Protein AF-A0A5E8CAJ6-F1 (afdb_monomer)

Structure (mmCIF, N/CA/C/O backbone):
data_AF-A0A5E8CAJ6-F1
#
_entry.id   AF-A0A5E8CAJ6-F1
#
loop_
_atom_site.group_PDB
_atom_site.id
_atom_site.type_symbol
_atom_site.label_atom_id
_atom_site.label_alt_id
_atom_site.label_comp_id
_atom_site.label_asym_id
_atom_site.label_entity_id
_atom_site.label_seq_id
_atom_site.pdbx_PDB_ins_code
_atom_site.Cartn_x
_atom_site.Cartn_y
_atom_site.Cartn_z
_atom_site.occupancy
_atom_site.B_iso_or_equiv
_atom_site.auth_seq_id
_atom_site.auth_comp_id
_atom_site.auth_asym_id
_atom_site.auth_atom_id
_atom_site.pdbx_PDB_model_num
ATOM 1 N N . MET A 1 1 ? -33.900 5.885 79.265 1.00 35.28 1 MET A N 1
ATOM 2 C CA . MET A 1 1 ? -34.063 4.418 79.200 1.00 35.28 1 MET A CA 1
ATOM 3 C C . MET A 1 1 ? -32.883 3.854 78.427 1.00 35.28 1 MET A C 1
ATOM 5 O O . MET A 1 1 ? -32.604 4.363 77.352 1.00 35.28 1 MET A O 1
ATOM 9 N N . ALA A 1 2 ? -32.140 2.894 78.982 1.00 34.06 2 ALA A N 1
ATOM 10 C CA . ALA A 1 2 ? -31.068 2.223 78.250 1.00 34.06 2 ALA A CA 1
ATOM 11 C C . ALA A 1 2 ? -31.703 1.220 77.278 1.00 34.06 2 ALA A C 1
ATOM 13 O O . ALA A 1 2 ? -32.216 0.187 77.702 1.00 34.06 2 ALA A O 1
ATOM 14 N N . THR A 1 3 ? -31.732 1.546 75.990 1.00 50.62 3 THR A N 1
ATOM 15 C CA . THR A 1 3 ? -32.188 0.638 74.935 1.00 50.62 3 THR A CA 1
ATOM 16 C C . THR A 1 3 ? -31.172 -0.492 74.788 1.00 50.62 3 THR A C 1
ATOM 18 O O . THR A 1 3 ? -30.088 -0.312 74.234 1.00 50.62 3 THR A O 1
ATOM 21 N N . VAL A 1 4 ? -31.499 -1.672 75.316 1.00 55.75 4 VAL A N 1
ATOM 22 C CA . VAL A 1 4 ? -30.733 -2.899 75.069 1.00 55.75 4 VAL A CA 1
ATOM 23 C C . VAL A 1 4 ? -31.050 -3.343 73.643 1.00 55.75 4 VAL A C 1
ATOM 25 O O . VAL A 1 4 ? -32.037 -4.033 73.410 1.00 55.75 4 VAL A O 1
ATOM 28 N N . GLN A 1 5 ? -30.250 -2.906 72.668 1.00 63.72 5 GLN A N 1
ATOM 29 C CA . GLN A 1 5 ? -30.365 -3.430 71.308 1.00 63.72 5 GLN A CA 1
ATOM 30 C C . GLN A 1 5 ? -29.975 -4.910 71.268 1.00 63.72 5 GLN A C 1
ATOM 32 O O . GLN A 1 5 ? -29.014 -5.337 71.911 1.00 63.72 5 GLN A O 1
ATOM 37 N N . THR A 1 6 ? -30.696 -5.691 70.465 1.00 79.56 6 THR A N 1
ATOM 38 C CA . THR A 1 6 ? -30.292 -7.061 70.140 1.00 79.56 6 THR A CA 1
ATOM 39 C C . THR A 1 6 ? -28.966 -7.044 69.366 1.00 79.56 6 THR A C 1
ATOM 41 O O . THR A 1 6 ? -28.675 -6.066 68.669 1.00 79.56 6 THR A O 1
ATOM 44 N N . PRO A 1 7 ? -28.155 -8.121 69.407 1.00 77.81 7 PRO A N 1
ATOM 45 C CA . PRO A 1 7 ? -26.936 -8.213 68.601 1.00 77.81 7 PRO A CA 1
ATOM 46 C C . PRO A 1 7 ? -27.180 -7.930 67.109 1.00 77.81 7 PRO A C 1
ATOM 48 O O . PRO A 1 7 ? -26.341 -7.312 66.455 1.00 77.81 7 PRO A O 1
ATOM 51 N N . GLN A 1 8 ? -28.338 -8.341 66.582 1.00 80.88 8 GLN A N 1
ATOM 52 C CA . GLN A 1 8 ? -28.783 -8.077 65.209 1.00 80.88 8 GLN A CA 1
ATOM 53 C C . GLN A 1 8 ? -29.095 -6.588 64.989 1.00 80.88 8 GLN A C 1
ATOM 55 O O . GLN A 1 8 ? -28.569 -5.995 64.049 1.00 80.88 8 GLN A O 1
ATOM 60 N N . GLY A 1 9 ? -29.850 -5.953 65.893 1.00 79.56 9 GLY A N 1
ATOM 61 C CA . GLY A 1 9 ? -30.148 -4.518 65.832 1.00 79.56 9 GLY A CA 1
ATOM 62 C C . GLY A 1 9 ? -28.896 -3.643 65.939 1.00 79.56 9 GLY A C 1
ATOM 63 O O . GLY A 1 9 ? -28.757 -2.668 65.203 1.00 79.56 9 GLY A O 1
ATOM 64 N N . THR A 1 10 ? -27.917 -4.044 66.759 1.00 80.56 10 THR A N 1
ATOM 65 C CA . THR A 1 10 ? -26.602 -3.382 66.822 1.00 80.56 10 THR A CA 1
ATOM 66 C C . THR A 1 10 ? -25.811 -3.548 65.527 1.00 80.56 10 THR A C 1
ATOM 68 O O . THR A 1 10 ? -25.068 -2.643 65.140 1.00 80.56 10 THR A O 1
ATOM 71 N N . ALA A 1 11 ? -25.950 -4.687 64.841 1.00 82.44 11 ALA A N 1
ATOM 72 C CA . ALA A 1 11 ? -25.318 -4.892 63.544 1.00 82.44 11 ALA A CA 1
ATOM 73 C C . ALA A 1 11 ? -25.946 -3.995 62.462 1.00 82.44 11 ALA A C 1
ATOM 75 O O . ALA A 1 11 ? -25.207 -3.353 61.717 1.00 82.44 11 ALA A O 1
ATOM 76 N N . LEU A 1 12 ? -27.280 -3.874 62.443 1.00 84.31 12 LEU A N 1
ATOM 77 C CA . LEU A 1 12 ? -28.020 -2.969 61.554 1.00 84.31 12 LEU A CA 1
ATOM 78 C C . LEU A 1 12 ? -27.666 -1.494 61.804 1.00 84.31 12 LEU A C 1
ATOM 80 O O . LEU A 1 12 ? -27.324 -0.782 60.859 1.00 84.31 12 LEU A O 1
ATOM 84 N N . ALA A 1 13 ? -27.654 -1.055 63.070 1.00 83.00 13 ALA A N 1
ATOM 85 C CA . ALA A 1 13 ? -27.275 0.307 63.464 1.00 83.00 13 ALA A CA 1
ATOM 86 C C . ALA A 1 13 ? -25.890 0.698 62.930 1.00 83.00 13 ALA A C 1
ATOM 88 O O . ALA A 1 13 ? -25.701 1.779 62.368 1.00 83.00 13 ALA A O 1
ATOM 89 N N . LYS A 1 14 ? -24.916 -0.210 63.083 1.00 83.56 14 LYS A N 1
ATOM 90 C CA . LYS A 1 14 ? -23.533 -0.006 62.635 1.00 83.56 14 LYS A CA 1
ATOM 91 C C . LYS A 1 14 ? -23.404 -0.025 61.114 1.00 83.56 14 LYS A C 1
ATOM 93 O O . LYS A 1 14 ? -22.721 0.840 60.571 1.00 83.56 14 LYS A O 1
ATOM 98 N N . ALA A 1 15 ? -24.063 -0.962 60.430 1.00 84.12 15 ALA A N 1
ATOM 99 C CA . ALA A 1 15 ? -24.006 -1.063 58.973 1.00 84.12 15 ALA A CA 1
ATOM 100 C C . ALA A 1 15 ? -24.609 0.178 58.288 1.00 84.12 15 ALA A C 1
ATOM 102 O O . ALA A 1 15 ? -23.991 0.748 57.392 1.00 84.12 15 ALA A O 1
ATOM 103 N N . LEU A 1 16 ? -25.766 0.649 58.764 1.00 83.94 16 LEU A N 1
ATOM 104 C CA . LEU A 1 16 ? -26.478 1.813 58.217 1.00 83.94 16 LEU A CA 1
ATOM 105 C C . LEU A 1 16 ? -25.966 3.165 58.745 1.00 83.94 16 LEU A C 1
ATOM 107 O O . LEU A 1 16 ? -26.311 4.220 58.197 1.00 83.94 16 LEU A O 1
ATOM 111 N N . ASN A 1 17 ? -25.137 3.140 59.794 1.00 82.94 17 ASN A N 1
ATOM 112 C CA . ASN A 1 17 ? -24.676 4.302 60.555 1.00 82.94 17 ASN A CA 1
ATOM 113 C C . ASN A 1 17 ? -25.843 5.163 61.081 1.00 82.94 17 ASN A C 1
ATOM 115 O O . ASN A 1 17 ? -25.887 6.375 60.840 1.00 82.94 17 ASN A O 1
ATOM 119 N N . VAL A 1 18 ? -26.790 4.520 61.771 1.00 83.00 18 VAL A N 1
ATOM 120 C CA . VAL A 1 18 ? -28.023 5.119 62.319 1.00 83.00 18 VAL A CA 1
ATOM 121 C C . VAL A 1 18 ? -28.176 4.839 63.819 1.00 83.00 18 VAL A C 1
ATOM 123 O O . VAL A 1 18 ? -27.601 3.888 64.346 1.00 83.00 18 VAL A O 1
ATOM 126 N N . SER A 1 19 ? -28.952 5.673 64.510 1.00 81.69 19 SER A N 1
ATOM 127 C CA . SER A 1 19 ? -29.270 5.585 65.938 1.00 81.69 19 SER A CA 1
ATOM 128 C C . SER A 1 19 ? -30.756 5.871 66.173 1.00 81.69 19 SER A C 1
ATOM 130 O O . SER A 1 19 ? -31.334 6.720 65.500 1.00 81.69 19 SER A O 1
ATOM 132 N N . LEU A 1 20 ? -31.360 5.204 67.160 1.00 77.12 20 LEU A N 1
ATOM 133 C CA . LEU A 1 20 ? -32.717 5.488 67.662 1.00 77.12 20 LEU A CA 1
ATOM 134 C C . LEU A 1 20 ? -32.704 6.335 68.945 1.00 77.12 20 LEU A C 1
ATOM 136 O O . LEU A 1 20 ? -33.737 6.522 69.573 1.00 77.12 20 LEU A O 1
ATOM 140 N N . VAL A 1 21 ? -31.534 6.835 69.354 1.00 73.94 21 VAL A N 1
ATOM 141 C CA . VAL A 1 21 ? -31.373 7.712 70.522 1.00 73.94 21 VAL A CA 1
ATOM 142 C C . VAL A 1 21 ? -30.565 8.949 70.113 1.00 73.94 21 VAL A C 1
ATOM 144 O O . VAL A 1 21 ? -29.556 8.796 69.407 1.00 73.94 21 VAL A O 1
ATOM 147 N N . PRO A 1 22 ? -30.959 10.164 70.542 1.00 66.12 22 PRO A N 1
ATOM 148 C CA . PRO A 1 22 ? -30.186 11.370 70.281 1.00 66.12 22 PRO A CA 1
ATOM 149 C C . PRO A 1 22 ? -28.848 11.307 71.029 1.00 66.12 22 PRO A C 1
ATOM 151 O O . PRO A 1 22 ? -28.803 11.146 72.247 1.00 66.12 22 PRO A O 1
ATOM 154 N N . LEU A 1 23 ? -27.741 11.418 70.292 1.00 63.00 23 LEU A N 1
ATOM 155 C CA . LEU A 1 23 ? -26.390 11.421 70.858 1.00 63.00 23 LEU A CA 1
ATOM 156 C C . LEU A 1 23 ? -25.958 12.861 71.163 1.00 63.00 23 LEU A C 1
ATOM 158 O O . LEU A 1 23 ? -25.875 13.692 70.261 1.00 63.00 23 LEU A O 1
ATOM 162 N N . THR A 1 24 ? -25.667 13.156 72.432 1.00 48.19 24 THR A N 1
ATOM 163 C CA . THR A 1 24 ? -25.052 14.420 72.865 1.00 48.19 24 THR A CA 1
ATOM 164 C C . THR A 1 24 ? -23.576 14.452 72.465 1.00 48.19 24 THR A C 1
ATOM 166 O O . THR A 1 24 ? -22.863 13.471 72.653 1.00 48.19 24 THR A O 1
ATOM 169 N N . ALA A 1 25 ? -23.110 15.577 71.918 1.00 43.50 25 ALA A N 1
ATOM 170 C CA . ALA A 1 25 ? -21.808 15.745 71.259 1.00 43.50 25 ALA A CA 1
ATOM 171 C C . ALA A 1 25 ? -20.550 15.630 72.158 1.00 43.50 25 ALA A C 1
ATOM 173 O O . ALA A 1 25 ? -19.454 15.982 71.723 1.00 43.50 25 ALA A O 1
ATOM 174 N N . GLU A 1 26 ? -20.657 15.125 73.384 1.00 37.34 26 GLU A N 1
ATOM 175 C CA . GLU A 1 26 ? -19.525 14.996 74.303 1.00 37.34 26 GLU A CA 1
ATOM 176 C C . GLU A 1 26 ? -19.076 13.537 74.404 1.00 37.34 26 GLU A C 1
ATOM 178 O O . GLU A 1 26 ? -19.639 12.737 75.146 1.00 37.34 26 GLU A O 1
ATOM 183 N N . GLY A 1 27 ? -18.034 13.197 73.639 1.00 38.62 27 GLY A N 1
ATOM 184 C CA . GLY A 1 27 ? -17.259 11.974 73.854 1.00 38.62 27 GLY A CA 1
ATOM 185 C C . GLY A 1 27 ? -17.193 11.008 72.673 1.00 38.62 27 GLY A C 1
ATOM 186 O O . GLY A 1 27 ? -17.551 9.846 72.821 1.00 38.62 27 GLY A O 1
ATOM 187 N N . ASN A 1 28 ? -16.694 11.441 71.509 1.00 33.56 28 ASN A N 1
ATOM 188 C CA . ASN A 1 28 ? -15.971 10.524 70.619 1.00 33.56 28 ASN A CA 1
ATOM 189 C C . ASN A 1 28 ? -15.118 11.282 69.593 1.00 33.56 28 ASN A C 1
ATOM 191 O O . ASN A 1 28 ? -15.599 11.762 68.567 1.00 33.56 28 ASN A O 1
ATOM 195 N N . THR A 1 29 ? -13.821 11.381 69.859 1.00 36.94 29 THR A N 1
ATOM 196 C CA . THR A 1 29 ? -12.823 11.843 68.896 1.00 36.94 29 THR A CA 1
ATOM 197 C C . THR A 1 29 ? -12.478 10.691 67.946 1.00 36.94 29 THR A C 1
ATOM 199 O O . THR A 1 29 ? -11.618 9.871 68.248 1.00 36.94 29 THR A O 1
ATOM 202 N N . GLY A 1 30 ? -13.148 10.617 66.785 1.00 37.41 30 GLY A N 1
ATOM 203 C CA . GLY A 1 30 ? -12.600 9.891 65.626 1.00 37.41 30 GLY A CA 1
ATOM 204 C C . GLY A 1 30 ? -13.545 9.087 64.722 1.00 37.41 30 GLY A C 1
ATOM 205 O O . GLY A 1 30 ? -13.105 8.685 63.649 1.00 37.41 30 GLY A O 1
ATOM 206 N N . SER A 1 31 ? -14.824 8.872 65.057 1.00 39.94 31 SER A N 1
ATOM 207 C CA . SER A 1 31 ? -15.770 8.169 64.163 1.00 39.94 31 SER A CA 1
ATOM 208 C C . SER A 1 31 ? -17.038 8.989 63.925 1.00 39.94 31 SER A C 1
ATOM 210 O O . SER A 1 31 ? -17.614 9.500 64.882 1.00 39.94 31 SER A O 1
ATOM 212 N N . LYS A 1 32 ? -17.470 9.110 62.660 1.00 55.84 32 LYS A N 1
ATOM 213 C CA . LYS A 1 32 ? -18.668 9.860 62.230 1.00 55.84 32 LYS A CA 1
ATOM 214 C C . LYS A 1 32 ? -19.872 9.563 63.134 1.00 55.84 32 LYS A C 1
ATOM 216 O O . LYS A 1 32 ? -20.214 8.402 63.327 1.00 55.84 32 LYS A O 1
ATOM 221 N N . VAL A 1 33 ? -20.520 10.611 63.641 1.00 65.00 33 VAL A N 1
ATOM 222 C CA . VAL A 1 33 ? -21.724 10.507 64.481 1.00 65.00 33 VAL A CA 1
ATOM 223 C C . VAL A 1 33 ? -22.829 9.767 63.700 1.00 65.00 33 VAL A C 1
ATOM 225 O O . VAL A 1 33 ? -23.092 10.134 62.548 1.00 65.00 33 VAL A O 1
ATOM 228 N N . PRO A 1 34 ? -23.442 8.702 64.253 1.00 70.31 34 PRO A N 1
ATOM 229 C CA . PRO A 1 34 ? -24.526 7.987 63.588 1.00 70.31 34 PRO A CA 1
ATOM 230 C C . PRO A 1 34 ? -25.790 8.854 63.523 1.00 70.31 34 PRO A C 1
ATOM 232 O O . PRO A 1 34 ? -26.064 9.652 64.419 1.00 70.31 34 PRO A O 1
ATOM 235 N N . LEU A 1 35 ? -26.547 8.713 62.436 1.00 75.00 35 LEU A N 1
ATOM 236 C CA . LEU A 1 35 ? -27.733 9.524 62.161 1.00 75.00 35 LEU A CA 1
ATOM 237 C C . LEU A 1 35 ? -28.874 9.137 63.105 1.00 75.00 35 LEU A C 1
ATOM 239 O O . LEU A 1 35 ? -29.325 7.996 63.076 1.00 75.00 35 LEU A O 1
ATOM 243 N N . TYR A 1 36 ? -29.362 10.081 63.905 1.00 80.38 36 TYR A N 1
ATOM 244 C CA . TYR A 1 36 ? -30.534 9.857 64.748 1.00 80.38 36 TYR A CA 1
ATOM 245 C C . TYR A 1 36 ? -31.811 9.852 63.899 1.00 80.38 36 TYR A C 1
ATOM 247 O O . TYR A 1 36 ? -32.112 10.884 63.313 1.00 80.38 36 TYR A O 1
ATOM 255 N N . LEU A 1 37 ? -32.542 8.733 63.832 1.00 79.94 37 LEU A N 1
ATOM 256 C CA . LEU A 1 37 ? -33.763 8.580 63.028 1.00 79.94 37 LEU A CA 1
ATOM 257 C C . LEU A 1 37 ? -34.995 9.155 63.750 1.00 79.94 37 LEU A C 1
ATOM 259 O O . LEU A 1 37 ? -35.734 8.411 64.387 1.00 79.94 37 LEU A O 1
ATOM 263 N N . THR A 1 38 ? -35.226 10.469 63.676 1.00 76.31 38 THR A N 1
ATOM 264 C CA . THR A 1 38 ? -36.285 11.153 64.447 1.00 76.31 38 THR A CA 1
ATOM 265 C C . THR A 1 38 ? -37.685 10.712 64.045 1.00 76.31 38 THR A C 1
ATOM 267 O O . THR A 1 38 ? -38.520 10.509 64.916 1.00 76.31 38 THR A O 1
ATOM 270 N N . ALA A 1 39 ? -37.947 10.581 62.741 1.00 76.25 39 ALA A N 1
ATOM 271 C CA . ALA A 1 39 ? -39.273 10.237 62.228 1.00 76.25 39 ALA A CA 1
ATOM 272 C C . ALA A 1 39 ? -39.664 8.805 62.614 1.00 76.25 39 ALA A C 1
ATOM 274 O O . ALA A 1 39 ? -40.740 8.582 63.151 1.00 76.25 39 ALA A O 1
ATOM 275 N N . TYR A 1 40 ? -38.738 7.863 62.432 1.00 81.06 40 TYR A N 1
ATOM 276 C CA . TYR A 1 40 ? -38.956 6.458 62.762 1.00 81.06 40 TYR A CA 1
ATOM 277 C C . TYR A 1 40 ? -38.976 6.201 64.279 1.00 81.06 40 TYR A C 1
ATOM 279 O O . TYR A 1 40 ? -39.774 5.408 64.764 1.00 81.06 40 TYR A O 1
ATOM 287 N N . ALA A 1 41 ? -38.147 6.906 65.062 1.00 77.38 41 ALA A N 1
ATOM 288 C CA . ALA A 1 41 ? -38.223 6.834 66.522 1.00 77.38 41 ALA A CA 1
ATOM 289 C C . ALA A 1 41 ? -39.570 7.361 67.048 1.00 77.38 41 ALA A C 1
ATOM 291 O O . ALA A 1 41 ? -40.160 6.736 67.923 1.00 77.38 41 ALA A O 1
ATOM 292 N N . ALA A 1 42 ? -40.084 8.458 66.476 1.00 76.25 42 ALA A N 1
ATOM 293 C CA . ALA A 1 42 ? -41.397 8.998 66.827 1.00 76.25 42 ALA A CA 1
ATOM 294 C C . ALA A 1 42 ? -42.552 8.064 66.421 1.00 76.25 42 ALA A C 1
ATOM 296 O O . ALA A 1 42 ? -43.536 7.973 67.146 1.00 76.25 42 ALA A O 1
ATOM 297 N N . GLU A 1 43 ? -42.434 7.357 65.295 1.00 79.69 43 GLU A N 1
ATOM 298 C CA . GLU A 1 43 ? -43.407 6.351 64.847 1.00 79.69 43 GLU A CA 1
ATOM 299 C C . GLU A 1 43 ? -43.462 5.153 65.808 1.00 79.69 43 GLU A C 1
ATOM 301 O O . GLU A 1 43 ? -44.537 4.778 66.270 1.00 79.69 43 GLU A O 1
ATOM 306 N N . LEU A 1 44 ? -42.304 4.626 66.221 1.00 79.38 44 LEU A N 1
ATOM 307 C CA . LEU A 1 44 ? -42.230 3.554 67.221 1.00 79.38 44 LEU A CA 1
ATOM 308 C C . LEU A 1 44 ? -42.791 3.980 68.588 1.00 79.38 44 LEU A C 1
ATOM 310 O O . LEU A 1 44 ? -43.460 3.185 69.248 1.00 79.38 44 LEU A O 1
ATOM 314 N N . GLU A 1 45 ? -42.551 5.230 69.000 1.00 78.94 45 GLU A N 1
ATOM 315 C CA . GLU A 1 45 ? -43.120 5.805 70.227 1.00 78.94 45 GLU A CA 1
ATOM 316 C C . GLU A 1 45 ? -44.644 6.006 70.135 1.00 78.94 45 GLU A C 1
ATOM 318 O O . GLU A 1 45 ? -45.337 5.851 71.138 1.00 78.94 45 GLU A O 1
ATOM 323 N N . GLN A 1 46 ? -45.184 6.317 68.950 1.00 77.06 46 GLN A N 1
ATOM 324 C CA . GLN A 1 46 ? -46.631 6.441 68.720 1.00 77.06 46 GLN A CA 1
ATOM 325 C C . GLN A 1 46 ? -47.348 5.085 68.671 1.00 77.06 46 GLN A C 1
ATOM 327 O O . GLN A 1 46 ? -48.500 4.994 69.093 1.00 77.06 46 GLN A O 1
ATOM 332 N N . GLU A 1 47 ? -46.678 4.039 68.186 1.00 80.69 47 GLU A N 1
ATOM 333 C CA . GLU A 1 47 ? -47.218 2.675 68.101 1.00 80.69 47 GLU A CA 1
ATOM 334 C C . GLU A 1 47 ? -46.999 1.833 69.376 1.00 80.69 47 GLU A C 1
ATOM 336 O O . GLU A 1 47 ? -47.345 0.651 69.395 1.00 80.69 47 GLU A O 1
ATOM 341 N N . ASP A 1 48 ? -46.431 2.422 70.436 1.00 74.94 48 ASP A N 1
ATOM 342 C CA . ASP A 1 48 ? -46.064 1.760 71.704 1.00 74.94 48 ASP A CA 1
ATOM 343 C C . ASP A 1 48 ? -45.141 0.532 71.497 1.00 74.94 48 ASP A C 1
ATOM 345 O O . ASP A 1 48 ? -45.164 -0.455 72.241 1.00 74.94 48 ASP A O 1
ATOM 349 N N . LYS A 1 49 ? -44.312 0.579 70.442 1.00 77.38 49 LYS A N 1
ATOM 350 C CA . LYS A 1 49 ? -43.339 -0.460 70.081 1.00 77.38 49 LYS A CA 1
ATOM 351 C C . LYS A 1 49 ? -41.974 -0.181 70.729 1.00 77.38 49 LYS A C 1
ATOM 353 O O . LYS A 1 49 ? -41.581 0.970 70.918 1.00 77.38 49 LYS A O 1
ATOM 358 N N . PRO A 1 50 ? -41.184 -1.221 71.058 1.00 73.44 50 PRO A N 1
ATOM 359 C CA . PRO A 1 50 ? -39.845 -1.025 71.605 1.00 73.44 50 PRO A CA 1
ATOM 360 C C . PRO A 1 50 ? -38.909 -0.369 70.573 1.00 73.44 50 PRO A C 1
ATOM 362 O O . PRO A 1 50 ? -38.890 -0.771 69.414 1.00 73.44 50 PRO A O 1
ATOM 365 N N . LEU A 1 51 ? -38.071 0.580 71.018 1.00 75.62 51 LEU A N 1
ATOM 366 C CA . LEU A 1 51 ? -37.038 1.269 70.218 1.00 75.62 51 LEU A CA 1
ATOM 367 C C . LEU A 1 51 ? -35.882 0.324 69.813 1.00 75.62 51 LEU A C 1
ATOM 369 O O . LEU A 1 51 ? -34.735 0.461 70.252 1.00 75.62 51 LEU A O 1
ATOM 373 N N . LEU A 1 52 ? -36.190 -0.671 68.986 1.00 79.62 52 LEU A N 1
ATOM 374 C CA . LEU A 1 52 ? -35.275 -1.677 68.461 1.00 79.62 52 LEU A CA 1
ATOM 375 C C . LEU A 1 52 ? -35.211 -1.568 66.937 1.00 79.62 52 LEU A C 1
ATOM 377 O O . LEU A 1 52 ? -36.212 -1.329 66.274 1.00 79.62 52 LEU A O 1
ATOM 381 N N . LEU A 1 53 ? -34.019 -1.769 66.374 1.00 79.94 53 LEU A N 1
ATOM 382 C CA . LEU A 1 53 ? -33.871 -1.938 64.930 1.00 79.94 53 LEU A CA 1
ATOM 383 C C . LEU A 1 53 ? -34.086 -3.414 64.597 1.00 79.94 53 LEU A C 1
ATOM 385 O O . LEU A 1 53 ? -33.299 -4.260 65.036 1.00 79.94 53 LEU A O 1
ATOM 389 N N . SER A 1 54 ? -35.133 -3.698 63.829 1.00 82.69 54 SER A N 1
ATOM 390 C CA . SER A 1 54 ? -35.420 -5.014 63.261 1.00 82.69 54 SER A CA 1
ATOM 391 C C . SER A 1 54 ? -35.123 -5.018 61.763 1.00 82.69 54 SER A C 1
ATOM 393 O O . SER A 1 54 ? -35.145 -3.973 61.116 1.00 82.69 54 SER A O 1
ATOM 395 N N . ILE A 1 55 ? -34.836 -6.197 61.210 1.00 82.94 55 ILE A N 1
ATOM 396 C CA . ILE A 1 55 ? -34.763 -6.375 59.754 1.00 82.94 55 ILE A CA 1
ATOM 397 C C . ILE A 1 55 ? -36.159 -6.355 59.118 1.00 82.94 55 ILE A C 1
ATOM 399 O O . ILE A 1 55 ? -36.285 -6.005 57.953 1.00 82.94 55 ILE A O 1
ATOM 403 N N . GLU A 1 56 ? -37.201 -6.679 59.888 1.00 82.56 56 GLU A N 1
ATOM 404 C CA . GLU A 1 56 ? -38.596 -6.689 59.424 1.00 82.56 56 GLU A CA 1
ATOM 405 C C . GLU A 1 56 ? -39.082 -5.282 59.039 1.00 82.56 56 GLU A C 1
ATOM 407 O O . GLU A 1 56 ? -39.851 -5.136 58.096 1.00 82.56 56 GLU A O 1
ATOM 412 N N . ASP A 1 57 ? -38.557 -4.246 59.700 1.00 83.50 57 ASP A N 1
ATOM 413 C CA . ASP A 1 57 ? -38.904 -2.841 59.457 1.00 83.50 57 ASP A CA 1
ATOM 414 C C . ASP A 1 57 ? -37.875 -2.119 58.562 1.00 83.50 57 ASP A C 1
ATOM 416 O O . ASP A 1 57 ? -37.774 -0.888 58.563 1.00 83.50 57 ASP A O 1
ATOM 420 N N . ILE A 1 58 ? -37.043 -2.864 57.821 1.00 85.31 58 ILE A N 1
ATOM 421 C CA . ILE A 1 58 ? -35.903 -2.286 57.095 1.00 85.31 58 ILE A CA 1
ATOM 422 C C . ILE A 1 58 ? -36.312 -1.231 56.060 1.00 85.31 58 ILE A C 1
ATOM 424 O O . ILE A 1 58 ? -35.600 -0.239 55.906 1.00 85.31 58 ILE A O 1
ATOM 428 N N . ASP A 1 59 ? -37.462 -1.396 55.405 1.00 83.38 59 ASP A N 1
ATOM 429 C CA . ASP A 1 59 ? -37.976 -0.434 54.425 1.00 83.38 59 ASP A CA 1
ATOM 430 C C . ASP A 1 59 ? -38.279 0.922 55.083 1.00 83.38 59 ASP A C 1
ATOM 432 O O . ASP A 1 59 ? -37.851 1.964 54.583 1.00 83.38 59 ASP A O 1
ATOM 436 N N . ALA A 1 60 ? -38.936 0.917 56.250 1.00 83.25 60 ALA A N 1
ATOM 437 C CA . ALA A 1 60 ? -39.222 2.124 57.028 1.00 83.25 60 ALA A CA 1
ATOM 438 C C . ALA A 1 60 ? -37.929 2.781 57.543 1.00 83.25 60 ALA A C 1
ATOM 440 O O . ALA A 1 60 ? -37.757 4.000 57.452 1.00 83.25 60 ALA A O 1
ATOM 441 N N . ILE A 1 61 ? -36.971 1.967 58.002 1.00 83.44 61 ILE A N 1
ATOM 442 C CA . ILE A 1 61 ? -35.657 2.430 58.467 1.00 83.44 61 ILE A CA 1
ATOM 443 C C . ILE A 1 61 ? -34.878 3.114 57.333 1.00 83.44 61 ILE A C 1
ATOM 445 O O . ILE A 1 61 ? -34.316 4.195 57.534 1.00 83.44 61 ILE A O 1
ATOM 449 N N . LEU A 1 62 ? -34.825 2.503 56.144 1.00 83.25 62 LEU A N 1
ATOM 450 C CA . LEU A 1 62 ? -34.127 3.057 54.981 1.00 83.25 62 LEU A CA 1
ATOM 451 C C . LEU A 1 62 ? -34.802 4.341 54.494 1.00 83.25 62 LEU A C 1
ATOM 453 O O . LEU A 1 62 ? -34.111 5.333 54.256 1.00 83.25 62 LEU A O 1
ATOM 457 N N . TRP A 1 63 ? -36.134 4.366 54.422 1.00 80.88 63 TRP A N 1
ATOM 458 C CA . TRP A 1 63 ? -36.886 5.559 54.040 1.00 80.88 63 TRP A CA 1
ATOM 459 C C . TRP A 1 63 ? -36.688 6.727 55.007 1.00 80.88 63 TRP A C 1
ATOM 461 O O . TRP A 1 63 ? -36.441 7.852 54.561 1.00 80.88 63 TRP A O 1
ATOM 471 N N . ALA A 1 64 ? -36.729 6.475 56.316 1.00 78.62 64 ALA A N 1
ATOM 472 C CA . ALA A 1 64 ? -36.457 7.492 57.328 1.00 78.62 64 ALA A CA 1
ATOM 473 C C . ALA A 1 64 ? -35.010 8.004 57.243 1.00 78.62 64 ALA A C 1
ATOM 475 O O . ALA A 1 64 ? -34.764 9.209 57.341 1.00 78.62 64 ALA A O 1
ATOM 476 N N . ALA A 1 65 ? -34.047 7.109 56.996 1.00 77.81 65 ALA A N 1
ATOM 477 C CA . ALA A 1 65 ? -32.646 7.481 56.827 1.00 77.81 65 ALA A CA 1
ATOM 478 C C . ALA A 1 65 ? -32.421 8.388 55.605 1.00 77.81 65 ALA A C 1
ATOM 480 O O . ALA A 1 65 ? -31.584 9.291 55.665 1.00 77.81 65 ALA A O 1
ATOM 481 N N . ILE A 1 66 ? -33.161 8.179 54.513 1.00 75.06 66 ILE A N 1
ATOM 482 C CA . ILE A 1 66 ? -33.056 8.989 53.291 1.00 75.06 66 ILE A CA 1
ATOM 483 C C . ILE A 1 66 ? -33.769 10.334 53.441 1.00 75.06 66 ILE A C 1
ATOM 485 O O . ILE A 1 66 ? -33.229 11.363 53.058 1.00 75.06 66 ILE A O 1
ATOM 489 N N . HIS A 1 67 ? -34.945 10.391 54.054 1.00 73.12 67 HIS A N 1
ATOM 490 C CA . HIS A 1 67 ? -35.626 11.679 54.205 1.00 73.12 67 HIS A CA 1
ATOM 491 C C . HIS A 1 67 ? -34.904 12.611 55.186 1.00 73.12 67 HIS A C 1
ATOM 493 O O . HIS A 1 67 ? -34.849 13.820 54.982 1.00 73.12 67 HIS A O 1
ATOM 499 N N . GLN A 1 68 ? -34.297 12.061 56.239 1.00 68.19 68 GLN A N 1
ATOM 500 C CA . GLN A 1 68 ? -33.743 12.883 57.311 1.00 68.19 68 GLN A CA 1
ATOM 501 C C . GLN A 1 68 ? -32.295 13.338 57.077 1.00 68.19 68 GLN A C 1
ATOM 503 O O . GLN A 1 68 ? -31.877 14.392 57.559 1.00 68.19 68 GLN A O 1
ATOM 508 N N . LYS A 1 69 ? -31.497 12.556 56.345 1.00 61.38 69 LYS A N 1
ATOM 509 C CA . LYS A 1 69 ? -30.070 12.847 56.127 1.00 61.38 69 LYS A CA 1
ATOM 510 C C . LYS A 1 69 ? -29.824 13.855 54.997 1.00 61.38 69 LYS A C 1
ATOM 512 O O . LYS A 1 69 ? -28.724 14.397 54.906 1.00 61.38 69 LYS A O 1
ATOM 517 N N . PHE A 1 70 ? -30.815 14.113 54.141 1.00 61.59 70 PHE A N 1
ATOM 518 C CA . PHE A 1 70 ? -30.584 14.660 52.800 1.00 61.59 70 PHE A CA 1
ATOM 519 C C . PHE A 1 70 ? -31.055 16.106 52.564 1.00 61.59 70 PHE A C 1
ATOM 521 O O . PHE A 1 70 ? -31.084 16.554 51.423 1.00 61.59 70 PHE A O 1
ATOM 528 N N . HIS A 1 71 ? -31.264 16.911 53.613 1.00 49.00 71 HIS A N 1
ATOM 529 C CA . HIS A 1 71 ? -31.428 18.366 53.440 1.00 49.00 71 HIS A CA 1
ATOM 530 C C . HIS A 1 71 ? -30.142 19.104 52.998 1.00 49.00 71 HIS A C 1
ATOM 532 O O . HIS A 1 71 ? -30.223 20.275 52.641 1.00 49.00 71 HIS A O 1
ATOM 538 N N . THR A 1 72 ? -28.947 18.482 53.017 1.00 43.75 72 THR A N 1
ATOM 539 C CA . THR A 1 72 ? -27.685 19.212 52.726 1.00 43.75 72 THR A CA 1
ATOM 540 C C . THR A 1 72 ? -26.631 18.517 51.850 1.00 43.75 72 THR A C 1
ATOM 542 O O . THR A 1 72 ? -25.775 19.219 51.315 1.00 43.75 72 THR A O 1
ATOM 545 N N . GLN A 1 73 ? -26.665 17.200 51.608 1.00 47.16 73 GLN A N 1
ATOM 546 C CA . GLN A 1 73 ? -25.790 16.546 50.615 1.00 47.16 73 GLN A CA 1
ATOM 547 C C . GLN A 1 73 ? -26.537 15.401 49.917 1.00 47.16 73 GLN A C 1
ATOM 549 O O . GLN A 1 73 ? -26.835 14.394 50.550 1.00 47.16 73 GLN A O 1
ATOM 554 N N . LYS A 1 74 ? -26.831 15.592 48.622 1.00 56.25 74 LYS A N 1
ATOM 555 C CA . LYS A 1 74 ? -27.463 14.637 47.685 1.00 56.25 74 LYS A CA 1
ATOM 556 C C . LYS A 1 74 ? -26.621 13.350 47.545 1.00 56.25 74 LYS A C 1
ATOM 558 O O . LYS A 1 74 ? -25.468 13.381 47.979 1.00 56.25 74 LYS A O 1
ATOM 563 N N . LEU A 1 75 ? -27.163 12.280 46.929 1.00 68.38 75 LEU A N 1
ATOM 564 C CA . LEU A 1 75 ? -26.571 10.959 46.590 1.00 68.38 75 LEU A CA 1
ATOM 565 C C . LEU A 1 75 ? -27.147 9.733 47.353 1.00 68.38 75 LEU A C 1
ATOM 567 O O . LEU A 1 75 ? -26.401 9.020 48.038 1.00 68.38 75 LEU A O 1
ATOM 571 N N . ALA A 1 76 ? -28.443 9.425 47.204 1.00 77.94 76 ALA A N 1
ATOM 572 C CA . ALA A 1 76 ? -29.079 8.233 47.807 1.00 77.94 76 ALA A CA 1
ATOM 573 C C . ALA A 1 76 ? -28.365 6.909 47.443 1.00 77.94 76 ALA A C 1
ATOM 575 O O . ALA A 1 76 ? -28.031 6.107 48.320 1.00 77.94 76 ALA A O 1
ATOM 576 N N . TYR A 1 77 ? -27.998 6.735 46.168 1.00 81.19 77 TYR A N 1
ATOM 577 C CA . TYR A 1 77 ? -27.228 5.579 45.684 1.00 81.19 77 TYR A CA 1
ATOM 578 C C . TYR A 1 77 ? -25.904 5.385 46.443 1.00 81.19 77 TYR A C 1
ATOM 580 O O . TYR A 1 77 ? -25.508 4.272 46.797 1.00 81.19 77 TYR A O 1
ATOM 588 N N . PHE A 1 78 ? -25.209 6.484 46.746 1.00 79.62 78 PHE A N 1
ATOM 589 C CA . PHE A 1 78 ? -23.932 6.439 47.451 1.00 79.62 78 PHE A CA 1
ATOM 590 C C . PHE A 1 78 ? -24.089 6.072 48.929 1.00 79.62 78 PHE A C 1
ATOM 592 O O . PHE A 1 78 ? -23.196 5.453 49.515 1.00 79.62 78 PHE A O 1
ATOM 599 N N . TYR A 1 79 ? -25.221 6.431 49.539 1.00 82.44 79 TYR A N 1
ATOM 600 C CA . TYR A 1 79 ? -25.557 5.958 50.876 1.00 82.44 79 TYR A CA 1
ATOM 601 C C . TYR A 1 79 ? -25.751 4.443 50.889 1.00 82.44 79 TYR A C 1
ATOM 603 O O . TYR A 1 79 ? -25.120 3.780 51.713 1.00 82.44 79 TYR A O 1
ATOM 611 N N . PHE A 1 80 ? -26.515 3.891 49.942 1.00 87.62 80 PHE A N 1
ATOM 612 C CA . PHE A 1 80 ? -26.693 2.442 49.834 1.00 87.62 80 PHE A CA 1
ATOM 613 C C . PHE A 1 80 ? -25.372 1.715 49.595 1.00 87.62 80 PHE A C 1
ATOM 615 O O . PHE A 1 80 ? -25.076 0.753 50.301 1.00 87.62 80 PHE A O 1
ATOM 622 N N . TYR A 1 81 ? -24.522 2.235 48.704 1.00 86.88 81 TYR A N 1
ATOM 623 C CA . TYR A 1 81 ? -23.172 1.710 48.498 1.00 86.88 81 TYR A CA 1
ATOM 624 C C . TYR A 1 81 ? -22.342 1.700 49.794 1.00 86.88 81 TYR A C 1
ATOM 626 O O . TYR A 1 81 ? -21.738 0.687 50.144 1.00 86.88 81 TYR A O 1
ATOM 634 N N . ARG A 1 82 ? -22.304 2.817 50.535 1.00 85.69 82 ARG A N 1
ATOM 635 C CA . ARG A 1 82 ? -21.534 2.913 51.787 1.00 85.69 82 ARG A CA 1
ATOM 636 C C . ARG A 1 82 ? -22.062 1.969 52.861 1.00 85.69 82 ARG A C 1
ATOM 638 O O . ARG A 1 82 ? -21.262 1.322 53.533 1.00 85.69 82 ARG A O 1
ATOM 645 N N . SER A 1 83 ? -23.381 1.880 53.005 1.00 88.00 83 SER A N 1
ATOM 646 C CA . SER A 1 83 ? -24.019 0.952 53.939 1.00 88.00 83 SER A CA 1
ATOM 647 C C . SER A 1 83 ? -23.742 -0.503 53.551 1.00 88.00 83 SER A C 1
ATOM 649 O O . SER A 1 83 ? -23.439 -1.326 54.415 1.00 88.00 83 SER A O 1
ATOM 651 N N . TRP A 1 84 ? -23.735 -0.814 52.251 1.00 91.62 84 TRP A N 1
ATOM 652 C CA . TRP A 1 84 ? -23.368 -2.136 51.750 1.00 91.62 84 TRP A CA 1
ATOM 653 C C . TRP A 1 84 ? -21.897 -2.439 52.052 1.00 91.62 84 TRP A C 1
ATOM 655 O O . TRP A 1 84 ? -21.591 -3.479 52.631 1.00 91.62 84 TRP A O 1
ATOM 665 N N . LYS A 1 85 ? -20.988 -1.493 51.789 1.00 89.00 85 LYS A N 1
ATOM 666 C CA . LYS A 1 85 ? -19.561 -1.622 52.113 1.00 89.00 85 LYS A CA 1
ATOM 667 C C . LYS A 1 85 ? -19.335 -1.899 53.601 1.00 89.00 85 LYS A C 1
ATOM 669 O O . LYS A 1 85 ? -18.564 -2.791 53.945 1.00 89.00 85 LYS A O 1
ATOM 674 N N . HIS A 1 86 ? -19.999 -1.152 54.481 1.00 88.25 86 HIS A N 1
ATOM 675 C CA . HIS A 1 86 ? -19.894 -1.372 55.923 1.00 88.25 86 HIS A CA 1
ATOM 676 C C . HIS A 1 86 ? -20.430 -2.750 56.322 1.00 88.25 86 HIS A C 1
ATOM 678 O O . HIS A 1 86 ? -19.783 -3.443 57.106 1.00 88.25 86 HIS A O 1
ATOM 684 N N . SER A 1 87 ? -21.566 -3.176 55.757 1.00 90.00 87 SER A N 1
ATOM 685 C CA . SER A 1 87 ? -22.103 -4.521 56.000 1.00 90.00 87 SER A CA 1
ATOM 686 C C . SER A 1 87 ? -21.123 -5.621 55.567 1.00 90.00 87 SER A C 1
ATOM 688 O O . SER A 1 87 ? -20.943 -6.601 56.286 1.00 90.00 87 SER A O 1
ATOM 690 N N . GLU A 1 88 ? -20.413 -5.415 54.455 1.00 88.75 88 GLU A N 1
ATOM 691 C CA . GLU A 1 88 ? -19.413 -6.337 53.912 1.00 88.75 88 GLU A CA 1
ATOM 692 C C . GLU A 1 88 ? -18.164 -6.421 54.808 1.00 88.75 88 GLU A C 1
ATOM 694 O O . GLU A 1 88 ? -17.684 -7.512 55.125 1.00 88.75 88 GLU A O 1
ATOM 699 N N . ASP A 1 89 ? -17.656 -5.281 55.291 1.00 88.94 89 ASP A N 1
ATOM 700 C CA . ASP A 1 89 ? -16.545 -5.243 56.254 1.00 88.94 89 ASP A CA 1
ATOM 701 C C . ASP A 1 89 ? -16.913 -5.947 57.567 1.00 88.94 89 ASP A C 1
ATOM 703 O O . ASP A 1 89 ? -16.113 -6.702 58.134 1.00 88.94 89 ASP A O 1
ATOM 707 N N . MET A 1 90 ? -18.151 -5.757 58.025 1.00 87.50 90 MET A N 1
ATOM 708 C CA . MET A 1 90 ? -18.673 -6.436 59.205 1.00 87.50 90 MET A CA 1
ATOM 709 C C . MET A 1 90 ? -18.790 -7.943 58.979 1.00 87.50 90 MET A C 1
ATOM 711 O O . MET A 1 90 ? -18.311 -8.704 59.820 1.00 87.50 90 MET A O 1
ATOM 715 N N . LEU A 1 91 ? -19.322 -8.393 57.841 1.00 87.62 91 LEU A N 1
ATOM 716 C CA . LEU A 1 91 ? -19.392 -9.813 57.484 1.00 87.62 91 LEU A CA 1
ATOM 717 C C . LEU A 1 91 ? -18.007 -10.475 57.461 1.00 87.62 91 LEU A C 1
ATOM 719 O O . LEU A 1 91 ? -17.847 -11.561 58.017 1.00 87.62 91 LEU A O 1
ATOM 723 N N . ARG A 1 92 ? -16.983 -9.807 56.913 1.00 86.12 92 ARG A N 1
ATOM 724 C CA . ARG A 1 92 ? -15.588 -10.300 56.921 1.00 86.12 92 ARG A CA 1
ATOM 725 C C . ARG A 1 92 ? -14.987 -10.392 58.323 1.00 86.12 92 ARG A C 1
ATOM 727 O O . ARG A 1 92 ? -14.128 -11.235 58.582 1.00 86.12 92 ARG A O 1
ATOM 734 N N . SER A 1 93 ? -15.395 -9.507 59.230 1.00 85.38 93 SER A N 1
ATOM 735 C CA . SER A 1 93 ? -14.965 -9.561 60.631 1.00 85.38 93 SER A CA 1
ATOM 736 C C . SER A 1 93 ? -15.667 -10.690 61.396 1.00 85.38 93 SER A C 1
ATOM 738 O O . SER A 1 93 ? -15.027 -11.415 62.159 1.00 85.38 93 SER A O 1
ATOM 740 N N . LEU A 1 94 ? -16.962 -10.887 61.133 1.00 84.44 94 LEU A N 1
ATOM 741 C CA . LEU A 1 94 ? -17.810 -11.882 61.783 1.00 84.44 94 LEU A CA 1
ATOM 742 C C . LEU A 1 94 ? -17.538 -13.298 61.271 1.00 84.44 94 LEU A C 1
ATOM 744 O O . LEU A 1 94 ? -17.667 -14.243 62.043 1.00 84.4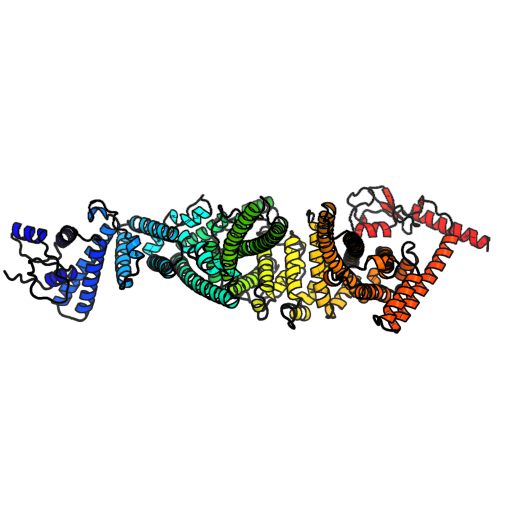4 94 LEU A O 1
ATOM 748 N N . SER A 1 95 ? -17.071 -13.460 60.027 1.00 77.38 95 SER A N 1
ATOM 749 C CA . SER A 1 95 ? -16.710 -14.766 59.457 1.00 77.38 95 SER A CA 1
ATOM 750 C C . SER A 1 95 ? -15.558 -15.463 60.190 1.00 77.38 95 SER A C 1
ATOM 752 O O . SER A 1 95 ? -15.336 -16.653 59.989 1.00 77.38 95 SER A O 1
ATOM 754 N N . LYS A 1 96 ? -14.810 -14.736 61.031 1.00 78.44 96 LYS A N 1
ATOM 755 C CA . LYS A 1 96 ? -13.737 -15.277 61.881 1.00 78.44 96 LYS A CA 1
ATOM 756 C C . LYS A 1 96 ? -14.244 -15.812 63.228 1.00 78.44 96 LYS A C 1
ATOM 758 O O . LYS A 1 96 ? -13.460 -16.384 63.978 1.00 78.44 96 LYS A O 1
ATOM 763 N N . SER A 1 97 ? -15.523 -15.608 63.549 1.00 76.75 97 SER A N 1
ATOM 764 C CA . SER A 1 97 ? -16.150 -15.993 64.815 1.00 76.75 97 SER A CA 1
ATOM 765 C C . SER A 1 97 ? -17.209 -17.074 64.594 1.00 76.75 97 SER A C 1
ATOM 767 O O . SER A 1 97 ? -18.097 -16.922 63.760 1.00 76.75 97 SER A O 1
ATOM 769 N N . SER A 1 98 ? -17.153 -18.152 65.378 1.00 72.62 98 SER A N 1
ATOM 770 C CA . SER A 1 98 ? -18.083 -19.291 65.271 1.00 72.62 98 SER A CA 1
ATOM 771 C C . SER A 1 98 ? -19.310 -19.187 66.188 1.00 72.62 98 SER A C 1
ATOM 773 O O . SER A 1 98 ? -20.057 -20.159 66.302 1.00 72.62 98 SER A O 1
ATOM 775 N N . SER A 1 99 ? -19.516 -18.055 66.873 1.00 82.88 99 SER A N 1
ATOM 776 C CA . SER A 1 99 ? -20.621 -17.907 67.830 1.00 82.88 99 SER A CA 1
ATOM 777 C C . SER A 1 99 ? -21.988 -17.859 67.138 1.00 82.88 99 SER A C 1
ATOM 779 O O . SER A 1 99 ? -22.123 -17.337 66.030 1.00 82.88 99 SER A O 1
ATOM 781 N N . ASP A 1 100 ? -23.032 -18.361 67.801 1.00 77.25 100 ASP A N 1
ATOM 782 C CA . ASP A 1 100 ? -24.390 -18.344 67.236 1.00 77.25 100 ASP A CA 1
ATOM 783 C C . ASP A 1 100 ? -24.926 -16.914 67.056 1.00 77.25 100 ASP A C 1
ATOM 785 O O . ASP A 1 100 ? -25.600 -16.627 66.068 1.00 77.25 100 ASP A O 1
ATOM 789 N N . ASN A 1 101 ? -24.506 -15.976 67.913 1.00 79.81 101 ASN A N 1
ATOM 790 C CA . ASN A 1 101 ? -24.759 -14.545 67.717 1.00 79.81 101 ASN A CA 1
ATOM 791 C C . ASN A 1 101 ? -24.090 -14.007 66.440 1.00 79.81 101 ASN A C 1
ATOM 793 O O . ASN A 1 101 ? -24.714 -13.236 65.715 1.00 79.81 101 ASN A O 1
ATOM 797 N N . ALA A 1 102 ? -22.860 -14.431 66.125 1.00 80.31 102 ALA A N 1
ATOM 798 C CA . ALA A 1 102 ? -22.179 -14.021 64.895 1.00 80.31 102 ALA A CA 1
ATOM 799 C C . ALA A 1 102 ? -22.866 -14.593 63.644 1.00 80.31 102 ALA A C 1
ATOM 801 O O . ALA A 1 102 ? -22.968 -13.897 62.631 1.00 80.31 102 ALA A O 1
ATOM 802 N N . LYS A 1 103 ? -23.399 -15.823 63.711 1.00 81.75 103 LYS A N 1
ATOM 803 C CA . LYS A 1 103 ? -24.211 -16.410 62.629 1.00 81.75 103 LYS A CA 1
ATOM 804 C C . LYS A 1 103 ? -25.516 -15.643 62.419 1.00 81.75 103 LYS A C 1
ATOM 806 O O . LYS A 1 103 ? -25.836 -15.313 61.279 1.00 81.75 103 LYS A O 1
ATOM 811 N N . ALA A 1 104 ? -26.227 -15.317 63.499 1.00 81.88 104 ALA A N 1
ATOM 812 C CA . ALA A 1 104 ? -27.469 -14.548 63.449 1.00 81.88 104 ALA A CA 1
ATOM 813 C C . ALA A 1 104 ? -27.241 -13.140 62.869 1.00 81.88 104 ALA A C 1
ATOM 815 O O . ALA A 1 104 ? -27.937 -12.738 61.941 1.00 81.88 104 ALA A O 1
ATOM 816 N N . GLN A 1 105 ? -26.203 -12.434 63.334 1.00 84.25 105 GLN A N 1
ATOM 817 C CA . GLN A 1 105 ? -25.785 -11.140 62.780 1.00 84.25 105 GLN A CA 1
ATOM 818 C C . GLN A 1 105 ? -25.399 -11.242 61.300 1.00 84.25 105 GLN A C 1
ATOM 820 O O . GLN A 1 105 ? -25.777 -10.385 60.509 1.00 84.25 105 GLN A O 1
ATOM 825 N N . SER A 1 106 ? -24.683 -12.299 60.905 1.00 85.56 106 SER A N 1
ATOM 826 C CA . SER A 1 106 ? -24.297 -12.509 59.505 1.00 85.56 106 SER A CA 1
ATOM 827 C C . SER A 1 106 ? -25.505 -12.760 58.599 1.00 85.56 106 SER A C 1
ATOM 829 O O . SER A 1 106 ? -25.521 -12.282 57.470 1.00 85.56 106 SER A O 1
ATOM 831 N N . SER A 1 107 ? -26.520 -13.487 59.076 1.00 86.75 107 SER A N 1
ATOM 832 C CA . SER A 1 107 ? -27.769 -13.693 58.331 1.00 86.75 107 SER A CA 1
ATOM 833 C C . SER A 1 107 ? -28.499 -12.371 58.103 1.00 86.75 107 SER A C 1
ATOM 835 O O . SER A 1 107 ? -28.795 -12.029 56.962 1.00 86.75 107 SER A O 1
ATOM 837 N N . THR A 1 108 ? -28.689 -11.588 59.169 1.00 86.69 108 THR A N 1
ATOM 838 C CA . THR A 1 108 ? -29.328 -10.267 59.102 1.00 86.69 108 THR A CA 1
ATOM 839 C C . THR A 1 108 ? -28.575 -9.304 58.181 1.00 86.69 108 THR A C 1
ATOM 841 O O . THR A 1 108 ? -29.191 -8.574 57.413 1.00 86.69 108 THR A O 1
ATOM 844 N N . LEU A 1 109 ? -27.238 -9.311 58.206 1.00 88.19 109 LEU A N 1
ATOM 845 C CA . LEU A 1 109 ? -26.436 -8.469 57.314 1.00 88.19 109 LEU A CA 1
ATOM 846 C C . LEU A 1 109 ? -26.557 -8.887 55.840 1.00 88.19 109 LEU A C 1
ATOM 848 O O . LEU A 1 109 ? -26.584 -8.012 54.983 1.00 88.19 109 LEU A O 1
ATOM 852 N N . ARG A 1 110 ? -26.663 -10.185 55.523 1.00 88.75 110 ARG A N 1
ATOM 853 C CA . ARG A 1 110 ? -26.901 -10.639 54.136 1.00 88.75 110 ARG A CA 1
ATOM 854 C C . ARG A 1 110 ? -28.284 -10.243 53.629 1.00 88.75 110 ARG A C 1
ATOM 856 O O . ARG A 1 110 ? -28.428 -9.869 52.469 1.00 88.75 110 ARG A O 1
ATOM 863 N N . GLU A 1 111 ? -29.286 -10.308 54.496 1.00 89.25 111 GLU A N 1
ATOM 864 C CA . GLU A 1 111 ? -30.634 -9.846 54.178 1.00 89.25 111 GLU A CA 1
ATOM 865 C C . GLU A 1 111 ? -30.636 -8.335 53.917 1.00 89.25 111 GLU A C 1
ATOM 867 O O . GLU A 1 111 ? -31.066 -7.902 52.848 1.00 89.25 111 GLU A O 1
ATOM 872 N N . LEU A 1 112 ? -29.996 -7.554 54.797 1.00 90.19 112 LEU A N 1
ATOM 873 C CA . LEU A 1 112 ? -29.753 -6.126 54.585 1.00 90.19 112 LEU A CA 1
ATOM 874 C C . LEU A 1 112 ? -29.056 -5.853 53.242 1.00 90.19 112 LEU A C 1
ATOM 876 O O . LEU A 1 112 ? -29.459 -4.942 52.526 1.00 90.19 112 LEU A O 1
ATOM 880 N N . GLN A 1 113 ? -28.030 -6.628 52.870 1.00 91.56 113 GLN A N 1
ATOM 881 C CA . GLN A 1 113 ? -27.361 -6.469 51.574 1.00 91.56 113 GLN A CA 1
ATOM 882 C C . GLN A 1 113 ? -28.329 -6.633 50.397 1.00 91.56 113 GLN A C 1
ATOM 884 O O . GLN A 1 113 ? -28.248 -5.846 49.457 1.00 91.56 113 GLN A O 1
ATOM 889 N N . SER A 1 114 ? -29.258 -7.595 50.449 1.00 90.69 114 SER A N 1
ATOM 890 C CA . SER A 1 114 ? -30.281 -7.774 49.406 1.00 90.69 114 SER A CA 1
ATOM 891 C C . SER A 1 114 ? -31.190 -6.545 49.279 1.00 90.69 114 SER A C 1
ATOM 893 O O . SER A 1 114 ? -31.431 -6.082 48.162 1.00 90.69 114 SER A O 1
ATOM 895 N N . PHE A 1 115 ? -31.628 -5.967 50.405 1.00 89.81 115 PHE A N 1
ATOM 896 C CA . PHE A 1 115 ? -32.400 -4.719 50.413 1.00 89.81 115 PHE A CA 1
ATOM 897 C C . PHE A 1 115 ? -31.588 -3.547 49.854 1.00 89.81 115 PHE A C 1
ATOM 899 O O . PHE A 1 115 ? -32.057 -2.846 48.963 1.00 89.81 115 PHE A O 1
ATOM 906 N N . LEU A 1 116 ? -30.339 -3.366 50.293 1.00 90.38 116 LEU A N 1
ATOM 907 C CA . LEU A 1 116 ? -29.463 -2.296 49.801 1.00 90.38 116 LEU A CA 1
ATOM 908 C C . LEU A 1 116 ? -29.201 -2.391 48.290 1.00 90.38 116 LEU A C 1
ATOM 910 O O . LEU A 1 116 ? -29.071 -1.360 47.635 1.00 90.38 116 LEU A O 1
ATOM 914 N N . ILE A 1 117 ? -29.143 -3.602 47.728 1.00 91.44 117 ILE A N 1
ATOM 915 C CA . ILE A 1 117 ? -29.027 -3.822 46.278 1.00 91.44 117 ILE A CA 1
ATOM 916 C C . ILE A 1 117 ? -30.322 -3.415 45.558 1.00 91.44 117 ILE A C 1
ATOM 918 O O . ILE A 1 117 ? -30.249 -2.725 44.544 1.00 91.44 117 ILE A O 1
ATOM 922 N N . ASN A 1 118 ? -31.499 -3.784 46.079 1.00 89.19 118 ASN A N 1
ATOM 923 C CA . ASN A 1 118 ? -32.796 -3.397 45.502 1.00 89.19 118 ASN A CA 1
ATOM 924 C C . ASN A 1 118 ? -33.026 -1.883 45.542 1.00 89.19 118 ASN A C 1
ATOM 926 O O . ASN A 1 118 ? -33.399 -1.283 44.539 1.00 89.19 118 ASN A O 1
ATOM 930 N N . TYR A 1 119 ? -32.758 -1.254 46.683 1.00 87.56 119 TYR A N 1
ATOM 931 C CA . TYR A 1 119 ? -32.837 0.197 46.821 1.00 87.56 119 TYR A CA 1
ATOM 932 C C . TYR A 1 119 ? -31.759 0.913 46.000 1.00 87.56 119 TYR A C 1
ATOM 934 O O . TYR A 1 119 ? -32.007 1.989 45.464 1.00 87.56 119 TYR A O 1
ATOM 942 N N . GLY A 1 120 ? -30.580 0.301 45.843 1.00 86.56 120 GLY A N 1
ATOM 943 C CA . GLY A 1 120 ? -29.551 0.754 44.911 1.00 86.56 120 GLY A CA 1
ATOM 944 C C . GLY A 1 120 ? -30.028 0.735 43.458 1.00 86.56 120 GLY A C 1
ATOM 945 O O . GLY A 1 120 ? -29.772 1.692 42.735 1.00 86.56 120 GLY A O 1
ATOM 946 N N . LEU A 1 121 ? -30.756 -0.310 43.047 1.00 87.69 121 LEU A N 1
ATOM 947 C CA . LEU A 1 121 ? -31.394 -0.378 41.731 1.00 87.69 121 LEU A CA 1
ATOM 948 C C . LEU A 1 121 ? -32.432 0.734 41.568 1.00 87.69 121 LEU A C 1
ATOM 950 O O . LEU A 1 121 ? -32.330 1.503 40.619 1.00 87.69 121 LEU A O 1
ATOM 954 N N . LEU A 1 122 ? -33.359 0.864 42.523 1.00 85.00 122 LEU A N 1
ATOM 955 C CA . LEU A 1 122 ? -34.413 1.878 42.474 1.00 85.00 122 LEU A CA 1
ATOM 956 C C . LEU A 1 122 ? -33.828 3.296 42.420 1.00 85.00 122 LEU A C 1
ATOM 958 O O . LEU A 1 122 ? -34.277 4.114 41.632 1.00 85.00 122 LEU A O 1
ATOM 962 N N . ALA A 1 123 ? -32.770 3.579 43.184 1.00 81.44 123 ALA A N 1
ATOM 963 C CA . ALA A 1 123 ? -32.102 4.881 43.149 1.00 81.44 123 ALA A CA 1
ATOM 964 C C . ALA A 1 123 ? -31.306 5.143 41.865 1.00 81.44 123 ALA A C 1
ATOM 966 O O . ALA A 1 123 ? -30.960 6.292 41.594 1.00 81.44 123 ALA A O 1
ATOM 967 N N . ALA A 1 124 ? -30.969 4.101 41.103 1.00 80.75 124 ALA A N 1
ATOM 968 C CA . ALA A 1 124 ? -30.290 4.240 39.822 1.00 80.75 124 ALA A CA 1
ATOM 969 C C . ALA A 1 124 ? -31.273 4.396 38.650 1.00 80.75 124 ALA A C 1
ATOM 971 O O . ALA A 1 124 ? -30.942 5.090 37.692 1.00 80.75 124 ALA A O 1
ATOM 972 N N . THR A 1 125 ? -32.455 3.774 38.721 1.00 79.56 125 THR A N 1
ATOM 973 C CA . THR A 1 125 ? -33.490 3.844 37.674 1.00 79.56 125 THR A CA 1
ATOM 974 C C . THR A 1 125 ? -34.478 4.989 37.888 1.00 79.56 125 THR A C 1
ATOM 976 O O . THR A 1 125 ? -34.873 5.634 36.924 1.00 79.56 125 THR A O 1
ATOM 979 N N . GLU A 1 126 ? -34.844 5.277 39.139 1.00 79.88 126 GLU A N 1
ATOM 980 C CA . GLU A 1 126 ? -35.822 6.301 39.529 1.00 79.88 126 GLU A CA 1
ATOM 981 C C . GLU A 1 126 ? -35.225 7.254 40.587 1.00 79.88 126 GLU A C 1
ATOM 983 O O . GLU A 1 126 ? -35.613 7.237 41.759 1.00 79.88 126 GLU A O 1
ATOM 988 N N . PRO A 1 127 ? -34.245 8.100 40.214 1.00 73.19 127 PRO A N 1
ATOM 989 C CA . PRO A 1 127 ? -33.594 9.011 41.159 1.00 73.19 127 PRO A CA 1
ATOM 990 C C . PRO A 1 127 ? -34.571 10.016 41.797 1.00 73.19 127 PRO A C 1
ATOM 992 O O . PRO A 1 127 ? -34.388 10.394 42.956 1.00 73.19 127 PRO A O 1
ATOM 995 N N . ASP A 1 128 ? -35.636 10.391 41.083 1.00 72.88 128 ASP A N 1
ATOM 996 C CA . ASP A 1 128 ? -36.637 11.376 41.520 1.00 72.88 128 ASP A CA 1
ATOM 997 C C . ASP A 1 128 ? -37.416 10.924 42.768 1.00 72.88 128 ASP A C 1
ATOM 999 O O . ASP A 1 128 ? -37.865 11.753 43.559 1.00 72.88 128 ASP A O 1
ATOM 1003 N N . VAL A 1 129 ? -37.521 9.607 42.993 1.00 74.75 129 VAL A N 1
ATOM 1004 C CA . VAL A 1 129 ? -38.173 9.010 44.172 1.00 74.75 129 VAL A CA 1
ATOM 1005 C C . VAL A 1 129 ? -37.423 9.342 45.466 1.00 74.75 129 VAL A C 1
ATOM 1007 O O . VAL A 1 129 ? -38.025 9.410 46.538 1.00 74.75 129 VAL A O 1
ATOM 1010 N N . PHE A 1 130 ? -36.111 9.573 45.381 1.00 71.81 130 PHE A N 1
ATOM 1011 C CA . PHE A 1 130 ? -35.253 9.822 46.541 1.00 71.81 130 PHE A CA 1
ATOM 1012 C C . PHE A 1 130 ? -34.713 11.255 46.613 1.00 71.81 130 PHE A C 1
ATOM 1014 O O . PHE A 1 130 ? -34.273 11.682 47.681 1.00 71.81 130 PHE A O 1
ATOM 1021 N N . GLU A 1 131 ? -34.719 11.995 45.502 1.00 68.19 131 GLU A N 1
ATOM 1022 C CA . GLU A 1 131 ? -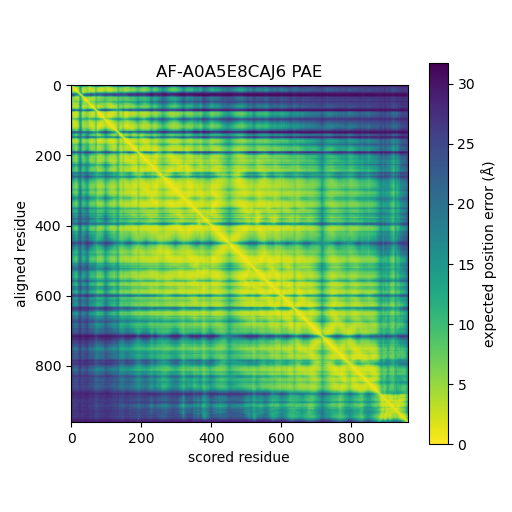34.143 13.340 45.396 1.00 68.19 131 GLU A CA 1
ATOM 1023 C C . GLU A 1 131 ? -35.157 14.349 44.810 1.00 68.19 131 GLU A C 1
ATOM 1025 O O . GLU A 1 131 ? -35.010 14.754 43.658 1.00 68.19 131 GLU A O 1
ATOM 1030 N N . PRO A 1 132 ? -36.175 14.798 45.577 1.00 58.88 132 PRO A N 1
ATOM 1031 C CA . PRO A 1 132 ? -37.195 15.717 45.068 1.00 58.88 132 PRO A CA 1
ATOM 1032 C C . PRO A 1 132 ? -36.611 17.054 44.562 1.00 58.88 132 PRO A C 1
ATOM 1034 O O . PRO A 1 132 ? -35.686 17.630 45.147 1.00 58.88 132 PRO A O 1
ATOM 1037 N N . GLU A 1 133 ? -37.164 17.530 43.440 1.00 53.25 133 GLU A N 1
ATOM 1038 C CA . GLU A 1 133 ? -36.694 18.644 42.605 1.00 53.25 133 GLU A CA 1
ATOM 1039 C C . GLU A 1 133 ? -36.729 20.030 43.290 1.00 53.25 133 GLU A C 1
ATOM 1041 O O . GLU A 1 133 ? -37.536 20.893 42.957 1.00 53.25 133 GLU A O 1
ATOM 1046 N N . GLU A 1 134 ? -35.793 20.330 44.189 1.00 48.28 134 GLU A N 1
ATOM 1047 C CA . GLU A 1 134 ? -35.464 21.727 44.520 1.00 48.28 134 GLU A CA 1
ATOM 1048 C C . GLU A 1 134 ? -34.222 22.180 43.730 1.00 48.28 134 GLU A C 1
ATOM 1050 O O . GLU A 1 134 ? -33.080 22.150 44.197 1.00 48.28 134 GLU A O 1
ATOM 1055 N N . GLY A 1 135 ? -34.452 22.556 42.466 1.00 51.16 135 GLY A N 1
ATOM 1056 C CA . GLY A 1 135 ? -33.595 23.464 41.688 1.00 51.16 135 GLY A CA 1
ATOM 1057 C C . GLY A 1 135 ? -32.210 22.974 41.240 1.00 51.16 135 GLY A C 1
ATOM 1058 O O . GLY A 1 135 ? -31.410 23.790 40.788 1.00 51.16 135 GLY A O 1
ATOM 1059 N N . ASN A 1 136 ? -31.887 21.682 41.339 1.00 51.72 136 ASN A N 1
ATOM 1060 C CA . ASN A 1 136 ? -30.567 21.150 40.967 1.00 51.72 136 ASN A CA 1
ATOM 1061 C C . ASN A 1 136 ? -30.676 19.826 40.202 1.00 51.72 136 ASN A C 1
ATOM 1063 O O . ASN A 1 136 ? -31.491 18.989 40.573 1.00 51.72 136 ASN A O 1
ATOM 1067 N N . LYS A 1 137 ? -29.811 19.645 39.188 1.00 55.25 137 LYS A N 1
ATOM 1068 C CA . LYS A 1 137 ? -29.754 18.476 38.284 1.00 55.25 137 LYS A CA 1
ATOM 1069 C C . LYS A 1 137 ? -29.806 17.135 39.055 1.00 55.25 137 LYS A C 1
ATOM 1071 O O . LYS A 1 137 ? -29.153 17.058 40.102 1.00 55.25 137 LYS A O 1
ATOM 1076 N N . PRO A 1 138 ? -30.510 16.108 38.534 1.00 58.03 138 PRO A N 1
ATOM 1077 C CA . PRO A 1 138 ? -30.590 14.778 39.147 1.00 58.03 138 PRO A CA 1
ATOM 1078 C C . PRO A 1 138 ? -29.200 14.146 39.310 1.00 58.03 138 PRO A C 1
ATOM 1080 O O . PRO A 1 138 ? -28.255 14.516 38.601 1.00 58.03 138 PRO A O 1
ATOM 1083 N N . PHE A 1 139 ? -29.058 13.209 40.253 1.00 64.81 139 PHE A N 1
ATOM 1084 C CA . PHE A 1 139 ? -27.805 12.494 40.482 1.00 64.81 139 PHE A CA 1
ATOM 1085 C C . PHE A 1 139 ? -27.267 11.831 39.200 1.00 64.81 139 PHE A C 1
ATOM 1087 O O . PHE A 1 139 ? -27.823 10.871 38.674 1.00 64.81 139 PHE A O 1
ATOM 1094 N N . ASP A 1 140 ? -26.125 12.327 38.722 1.00 71.00 140 ASP A N 1
ATOM 1095 C CA . ASP A 1 140 ? -25.419 11.796 37.556 1.00 71.00 140 ASP A CA 1
ATOM 1096 C C . ASP A 1 140 ? -24.541 10.598 37.967 1.00 71.00 140 ASP A C 1
ATOM 1098 O O . ASP A 1 140 ? -23.352 10.736 38.286 1.00 71.00 140 ASP A O 1
ATOM 1102 N N . LEU A 1 141 ? -25.143 9.402 37.974 1.00 75.69 141 LEU A N 1
ATOM 1103 C CA . LEU A 1 141 ? -24.451 8.143 38.262 1.00 75.69 141 LEU A CA 1
ATOM 1104 C C . LEU A 1 141 ? -23.269 7.918 37.303 1.00 75.69 141 LEU A C 1
ATOM 1106 O O . LEU A 1 141 ? -22.209 7.469 37.739 1.00 75.69 141 LEU A O 1
ATOM 1110 N N . ALA A 1 142 ? -23.375 8.314 36.031 1.00 74.00 142 ALA A N 1
ATOM 1111 C CA . ALA A 1 142 ? -22.265 8.214 35.085 1.00 74.00 142 ALA A CA 1
ATOM 1112 C C . ALA A 1 142 ? -21.079 9.121 35.470 1.00 74.00 142 ALA A C 1
ATOM 1114 O O . ALA A 1 142 ? -19.924 8.734 35.300 1.00 74.00 142 ALA A O 1
ATOM 1115 N N . ALA A 1 143 ? -21.313 10.323 36.012 1.00 73.88 143 ALA A N 1
ATOM 1116 C CA . ALA A 1 143 ? -20.260 11.208 36.534 1.00 73.88 143 ALA A CA 1
ATOM 1117 C C . ALA A 1 143 ? -19.611 10.636 37.791 1.00 73.88 143 ALA A C 1
ATOM 1119 O O . ALA A 1 143 ? -18.440 10.903 38.053 1.00 73.88 143 ALA A O 1
ATOM 1120 N N . PHE A 1 144 ? -20.371 9.883 38.581 1.00 75.06 144 PHE A N 1
ATOM 1121 C CA . PHE A 1 144 ? -19.843 9.220 39.760 1.00 75.06 144 PHE A CA 1
ATOM 1122 C C . PHE A 1 144 ? -18.964 8.023 39.391 1.00 75.06 144 PHE A C 1
ATOM 1124 O O . PHE A 1 144 ? -17.857 7.912 39.907 1.00 75.06 144 PHE A O 1
ATOM 1131 N N . ILE A 1 145 ? -19.423 7.181 38.460 1.00 76.88 145 ILE A N 1
ATOM 1132 C CA . ILE A 1 145 ? -18.687 6.003 37.975 1.00 76.88 145 ILE A CA 1
ATOM 1133 C C . ILE A 1 145 ? -17.351 6.410 37.330 1.00 76.88 145 ILE A C 1
ATOM 1135 O O . ILE A 1 145 ? -16.336 5.752 37.530 1.00 76.88 145 ILE A O 1
ATOM 1139 N N . THR A 1 146 ? -17.344 7.513 36.577 1.00 72.38 146 THR A N 1
ATOM 1140 C CA . THR A 1 146 ? -16.164 7.979 35.823 1.00 72.38 146 THR A CA 1
ATOM 1141 C C . THR A 1 146 ? -15.114 8.704 36.675 1.00 72.38 146 THR A C 1
ATOM 1143 O O . THR A 1 146 ? -13.990 8.917 36.209 1.00 72.38 146 THR A O 1
ATOM 1146 N N . LYS A 1 147 ? -15.436 9.076 37.924 1.00 70.62 147 LYS A N 1
ATOM 1147 C CA . LYS A 1 147 ? -14.486 9.670 38.877 1.00 70.62 147 LYS A CA 1
ATOM 1148 C C . LYS A 1 147 ? -13.741 8.569 39.634 1.00 70.62 147 LYS A C 1
ATOM 1150 O O . LYS A 1 147 ? -14.352 7.793 40.365 1.00 70.62 147 LYS A O 1
ATOM 1155 N N . GLN A 1 148 ? -12.412 8.538 39.506 1.00 55.25 148 GLN A N 1
ATOM 1156 C CA . GLN A 1 148 ? -11.568 7.649 40.308 1.00 55.25 148 GLN A CA 1
ATOM 1157 C C . GLN A 1 148 ? -11.740 7.970 41.803 1.00 55.25 148 GLN A C 1
ATOM 1159 O O . GLN A 1 148 ? -11.465 9.081 42.252 1.00 55.25 148 GLN A O 1
ATOM 1164 N N . ASN A 1 149 ? -12.216 6.980 42.557 1.00 57.12 149 ASN A N 1
ATOM 1165 C CA . ASN A 1 149 ? -12.286 6.986 44.016 1.00 57.12 149 ASN A CA 1
ATOM 1166 C C . ASN A 1 149 ? -11.270 5.965 44.553 1.00 57.12 149 ASN A C 1
ATOM 1168 O O . ASN A 1 149 ? -11.115 4.908 43.943 1.00 57.12 149 ASN A O 1
ATOM 1172 N N . ASP A 1 150 ? -10.678 6.209 45.729 1.00 54.00 150 ASP A N 1
ATOM 1173 C CA . ASP A 1 150 ? -9.724 5.309 46.423 1.00 54.00 150 ASP A CA 1
ATOM 1174 C C . ASP A 1 150 ? -10.259 3.881 46.724 1.00 54.00 150 ASP A C 1
ATOM 1176 O O . ASP A 1 150 ? -9.565 3.062 47.319 1.00 54.00 150 ASP A O 1
ATOM 1180 N N . ASP A 1 151 ? -11.505 3.566 46.352 1.00 66.81 151 ASP A N 1
ATOM 1181 C CA . ASP A 1 151 ? -12.225 2.331 46.694 1.00 66.81 151 ASP A CA 1
ATOM 1182 C C . ASP A 1 151 ? -13.061 1.792 45.510 1.00 66.81 151 ASP A C 1
ATOM 1184 O O . ASP A 1 151 ? -14.164 1.263 45.676 1.00 66.81 151 ASP A O 1
ATOM 1188 N N . SER A 1 152 ? -12.555 1.985 44.289 1.00 73.44 152 SER A N 1
ATOM 1189 C CA . SER A 1 152 ? -13.240 1.674 43.025 1.00 73.44 152 SER A CA 1
ATOM 1190 C C . SER A 1 152 ? -13.667 0.205 42.892 1.00 73.44 152 SER A C 1
ATOM 1192 O O . SER A 1 152 ? -14.776 -0.065 42.436 1.00 73.44 152 SER A O 1
ATOM 1194 N N . GLU A 1 153 ? -12.855 -0.758 43.337 1.00 80.19 153 GLU A N 1
ATOM 1195 C CA . GLU A 1 153 ? -13.167 -2.192 43.200 1.00 80.19 153 GLU A CA 1
ATOM 1196 C C . GLU A 1 153 ? -14.441 -2.605 43.949 1.00 80.19 153 GLU A C 1
ATOM 1198 O O . GLU A 1 153 ? -15.275 -3.361 43.439 1.00 80.19 153 GLU A O 1
ATOM 1203 N N . ARG A 1 154 ? -14.616 -2.098 45.174 1.00 84.25 154 ARG A N 1
ATOM 1204 C CA . ARG A 1 154 ? -15.801 -2.396 45.987 1.00 84.25 154 ARG A CA 1
ATOM 1205 C C . ARG A 1 154 ? -17.043 -1.733 45.417 1.00 84.25 154 ARG A C 1
ATOM 1207 O O . ARG A 1 154 ? -18.117 -2.331 45.447 1.00 84.25 154 ARG A O 1
ATOM 1214 N N . PHE A 1 155 ? -16.890 -0.533 44.865 1.00 86.94 155 PHE A N 1
ATOM 1215 C CA . PHE A 1 155 ? -17.964 0.137 44.147 1.00 86.94 155 PHE A CA 1
ATOM 1216 C C . PHE A 1 155 ? -18.426 -0.680 42.938 1.00 86.94 155 PHE A C 1
ATOM 1218 O O . PHE A 1 155 ? -19.619 -0.953 42.814 1.00 86.94 155 PHE A O 1
ATOM 1225 N N . TRP A 1 156 ? -17.499 -1.139 42.095 1.00 88.25 156 TRP A N 1
ATOM 1226 C CA . TRP A 1 156 ? -17.832 -1.982 40.947 1.00 88.25 156 TRP A CA 1
ATOM 1227 C C . TRP A 1 156 ? -18.455 -3.313 41.361 1.00 88.25 156 TRP A C 1
ATOM 1229 O O . TRP A 1 156 ? -19.394 -3.771 40.718 1.00 88.25 156 TRP A O 1
ATOM 1239 N N . SER A 1 157 ? -18.013 -3.892 42.479 1.00 89.38 157 SER A N 1
ATOM 1240 C CA . SER A 1 157 ? -18.638 -5.090 43.052 1.00 89.38 157 SER A CA 1
ATOM 1241 C C . SER A 1 157 ? -20.112 -4.849 43.399 1.00 89.38 157 SER A C 1
ATOM 1243 O O . SER A 1 157 ? -20.970 -5.634 43.000 1.00 89.38 157 SER A O 1
ATOM 1245 N N . PHE A 1 158 ? -20.423 -3.739 44.075 1.00 90.31 158 PHE A N 1
ATOM 1246 C CA . PHE A 1 158 ? -21.804 -3.348 44.368 1.00 90.31 158 PHE A CA 1
ATOM 1247 C C . PHE A 1 158 ? -22.606 -3.071 43.089 1.00 90.31 158 PHE A C 1
ATOM 1249 O O . PHE A 1 158 ? -23.703 -3.597 42.928 1.00 90.31 158 PHE A O 1
ATOM 1256 N N . PHE A 1 159 ? -22.042 -2.317 42.141 1.00 90.81 159 PHE A N 1
ATOM 1257 C CA . PHE A 1 159 ? -22.697 -2.014 40.867 1.00 90.81 159 PHE A CA 1
ATOM 1258 C C . PHE A 1 159 ? -23.004 -3.280 40.053 1.00 90.81 159 PHE A C 1
ATOM 1260 O O . PHE A 1 159 ? -24.086 -3.404 39.490 1.00 90.81 159 PHE A O 1
ATOM 1267 N N . HIS A 1 160 ? -22.102 -4.264 40.027 1.00 91.75 160 HIS A N 1
ATOM 1268 C CA . HIS A 1 160 ? -22.356 -5.549 39.374 1.00 91.75 160 HIS A CA 1
ATOM 1269 C C . HIS A 1 160 ? -23.481 -6.342 40.043 1.00 91.75 160 HIS A C 1
ATOM 1271 O O . HIS A 1 160 ? -24.245 -6.999 39.340 1.00 91.75 160 HIS A O 1
ATOM 1277 N N . LEU A 1 161 ? -23.607 -6.276 41.372 1.00 91.75 161 LEU A N 1
ATOM 1278 C CA . LEU A 1 161 ? -24.727 -6.890 42.090 1.00 91.75 161 LEU A CA 1
ATOM 1279 C C . LEU A 1 161 ? -26.053 -6.202 41.745 1.00 91.75 161 LEU A C 1
ATOM 1281 O O . LEU A 1 161 ? -27.024 -6.890 41.438 1.00 91.75 161 LEU A O 1
ATOM 1285 N N . VAL A 1 162 ? -26.071 -4.865 41.712 1.00 90.81 162 VAL A N 1
ATOM 1286 C CA . VAL A 1 162 ? -27.230 -4.067 41.271 1.00 90.81 162 VAL A CA 1
ATOM 1287 C C . VAL A 1 162 ? -27.615 -4.410 39.832 1.00 90.81 162 VAL A C 1
ATOM 1289 O O . VAL A 1 162 ? -28.777 -4.692 39.560 1.00 90.81 162 VAL A O 1
ATOM 1292 N N . ALA A 1 163 ? -26.647 -4.481 38.917 1.00 90.81 163 ALA A N 1
ATOM 1293 C CA . ALA A 1 163 ? -26.893 -4.839 37.523 1.00 90.81 163 ALA A CA 1
ATOM 1294 C C . ALA A 1 163 ? -27.402 -6.282 37.358 1.00 90.81 163 ALA A C 1
ATOM 1296 O O . ALA A 1 163 ? -28.277 -6.539 36.537 1.00 90.81 163 ALA A O 1
ATOM 1297 N N . ASN A 1 164 ? -26.899 -7.237 38.144 1.00 91.81 164 ASN A N 1
ATOM 1298 C CA . ASN A 1 164 ? -27.413 -8.608 38.118 1.00 91.81 164 ASN A CA 1
ATOM 1299 C C . ASN A 1 164 ? -28.862 -8.674 38.616 1.00 91.81 164 ASN A C 1
ATOM 1301 O O . ASN A 1 164 ? -29.678 -9.354 38.001 1.00 91.81 164 ASN A O 1
ATOM 1305 N N . ARG A 1 165 ? -29.206 -7.914 39.663 1.00 90.69 165 ARG A N 1
ATOM 1306 C CA . ARG A 1 165 ? -30.591 -7.784 40.137 1.00 90.69 165 ARG A CA 1
ATOM 1307 C C . ARG A 1 165 ? -31.489 -7.093 39.102 1.00 90.69 165 ARG A C 1
ATOM 1309 O O . ARG A 1 165 ? -32.620 -7.514 38.898 1.00 90.69 165 ARG A O 1
ATOM 1316 N N . ALA A 1 166 ? -30.981 -6.088 38.388 1.00 90.12 166 ALA A N 1
ATOM 1317 C CA . ALA A 1 166 ? -31.690 -5.471 37.264 1.00 90.12 166 ALA A CA 1
ATOM 1318 C C . ALA A 1 166 ? -31.938 -6.468 36.118 1.00 90.12 166 ALA A C 1
ATOM 1320 O O . ALA A 1 166 ? -32.981 -6.426 35.470 1.00 90.12 166 ALA A O 1
ATOM 1321 N N . ALA A 1 167 ? -30.995 -7.386 35.876 1.00 89.62 167 ALA A N 1
ATOM 1322 C CA . ALA A 1 167 ? -31.153 -8.453 34.890 1.00 89.62 167 ALA A CA 1
ATOM 1323 C C . ALA A 1 167 ? -32.265 -9.436 35.292 1.00 89.62 167 ALA A C 1
ATOM 1325 O O . ALA A 1 167 ? -33.071 -9.812 34.446 1.00 89.62 167 ALA A O 1
ATOM 1326 N N . GLU A 1 168 ? -32.336 -9.808 36.576 1.00 89.88 168 GLU A N 1
ATOM 1327 C CA . GLU A 1 168 ? -33.419 -10.636 37.137 1.00 89.88 168 GLU A CA 1
ATOM 1328 C C . GLU A 1 168 ? -34.795 -9.965 36.970 1.00 89.88 168 GLU A C 1
ATOM 1330 O O . GLU A 1 168 ? -35.775 -10.644 36.669 1.00 89.88 168 GLU A O 1
ATOM 1335 N N . ASN A 1 169 ? -34.850 -8.635 37.093 1.00 85.00 169 ASN A N 1
ATOM 1336 C CA . ASN A 1 169 ? -36.073 -7.835 36.975 1.00 85.00 169 ASN A CA 1
ATOM 1337 C C . ASN A 1 169 ? -36.390 -7.365 35.540 1.00 85.00 169 ASN A C 1
ATOM 1339 O O . ASN A 1 169 ? -37.343 -6.616 35.352 1.00 85.00 169 ASN A O 1
ATOM 1343 N N . ALA A 1 170 ? -35.602 -7.767 34.535 1.00 85.25 170 ALA A N 1
ATOM 1344 C CA . ALA A 1 170 ? -35.711 -7.317 33.140 1.00 85.25 170 ALA A CA 1
ATOM 1345 C C . ALA A 1 170 ? -35.601 -5.787 32.909 1.00 85.25 170 ALA A C 1
ATOM 1347 O O . ALA A 1 170 ? -35.947 -5.308 31.834 1.00 85.25 170 ALA A O 1
ATOM 1348 N N . THR A 1 171 ? -35.047 -5.027 33.862 1.00 86.44 171 THR A N 1
ATOM 1349 C CA . THR A 1 171 ? -34.850 -3.561 33.782 1.00 86.44 171 THR A CA 1
ATOM 1350 C C . THR A 1 171 ? -33.402 -3.156 33.482 1.00 86.44 171 THR A C 1
ATOM 1352 O O . THR A 1 171 ? -33.040 -1.980 33.511 1.00 86.44 171 THR A O 1
ATOM 1355 N N . LEU A 1 172 ? -32.523 -4.119 33.176 1.00 89.06 172 LEU A N 1
ATOM 1356 C CA . LEU A 1 172 ? -31.097 -3.850 32.963 1.00 89.06 172 LEU A CA 1
ATOM 1357 C C . LEU A 1 172 ? -30.825 -2.884 31.798 1.00 89.06 172 LEU A C 1
ATOM 1359 O O . LEU A 1 172 ? -29.919 -2.060 31.894 1.00 89.06 172 LEU A O 1
ATOM 1363 N N . THR A 1 173 ? -31.582 -2.968 30.705 1.00 87.31 173 THR A N 1
ATOM 1364 C CA . THR A 1 173 ? -31.397 -2.079 29.546 1.00 87.31 173 THR A CA 1
ATOM 1365 C C . THR A 1 173 ? -31.699 -0.623 29.907 1.00 87.31 173 THR A C 1
ATOM 1367 O O . THR A 1 173 ? -30.903 0.253 29.580 1.00 87.31 173 THR A O 1
ATOM 1370 N N . GLU A 1 174 ? -32.779 -0.385 30.657 1.00 85.94 174 GLU A N 1
ATOM 1371 C CA . GLU A 1 174 ? -33.191 0.942 31.141 1.00 85.94 174 GLU A CA 1
ATOM 1372 C C . GLU A 1 174 ? -32.145 1.559 32.077 1.00 85.94 174 GLU A C 1
ATOM 1374 O O . GLU A 1 174 ? -31.921 2.766 32.054 1.00 85.94 174 GLU A O 1
ATOM 1379 N N . LEU A 1 175 ? -31.449 0.724 32.856 1.00 87.00 175 LEU A N 1
ATOM 1380 C CA . LEU A 1 175 ? -30.335 1.156 33.696 1.00 87.00 175 LEU A CA 1
ATOM 1381 C C . LEU A 1 175 ? -29.079 1.493 32.873 1.00 87.00 175 LEU A C 1
ATOM 1383 O O . LEU A 1 175 ? -28.406 2.488 33.136 1.00 87.00 175 LEU A O 1
ATOM 1387 N N . ILE A 1 176 ? -28.713 0.643 31.912 1.00 90.56 176 ILE A N 1
ATOM 1388 C CA . ILE A 1 176 ? -27.414 0.718 31.228 1.00 90.56 176 ILE A CA 1
ATOM 1389 C C . ILE A 1 176 ? -27.399 1.742 30.092 1.00 90.56 176 ILE A C 1
ATOM 1391 O O . ILE A 1 176 ? -26.384 2.419 29.908 1.00 90.56 176 ILE A O 1
ATOM 1395 N N . GLU A 1 177 ? -28.488 1.885 29.338 1.00 89.00 177 GLU A N 1
ATOM 1396 C CA . GLU A 1 177 ? -28.534 2.786 28.184 1.00 89.00 177 GLU A CA 1
ATOM 1397 C C . GLU A 1 177 ? -28.222 4.253 28.547 1.00 89.00 177 GLU A C 1
ATOM 1399 O O . GLU A 1 177 ? -27.303 4.820 27.941 1.00 89.00 177 GLU A O 1
ATOM 1404 N N . PRO A 1 178 ? -28.861 4.869 29.564 1.00 87.88 178 PRO A N 1
ATOM 1405 C CA . PRO A 1 178 ? -28.566 6.248 29.948 1.00 87.88 178 PRO A CA 1
ATOM 1406 C C . PRO A 1 178 ? -27.126 6.421 30.441 1.00 87.88 178 PRO A C 1
ATOM 1408 O O . PRO A 1 178 ? -26.486 7.430 30.139 1.00 87.88 178 PRO A O 1
ATOM 1411 N N . ILE A 1 179 ? -26.587 5.426 31.157 1.00 88.12 179 ILE A N 1
ATOM 1412 C CA . ILE A 1 179 ? -25.205 5.446 31.656 1.00 88.12 179 ILE A CA 1
ATOM 1413 C C . ILE A 1 179 ? -24.227 5.493 30.478 1.00 88.12 179 ILE A C 1
ATOM 1415 O O . ILE A 1 179 ? -23.352 6.359 30.438 1.00 88.12 179 ILE A O 1
ATOM 1419 N N . VAL A 1 180 ? -24.391 4.603 29.497 1.00 90.50 180 VAL A N 1
ATOM 1420 C CA . VAL A 1 180 ? -23.524 4.541 28.311 1.00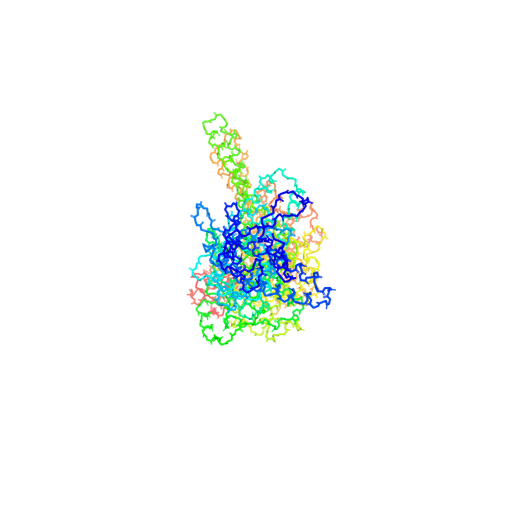 90.50 180 VAL A CA 1
ATOM 1421 C C . VAL A 1 180 ? -23.621 5.829 27.492 1.00 90.50 180 VAL A C 1
ATOM 1423 O O . VAL A 1 180 ? -22.590 6.395 27.127 1.00 90.50 180 VAL A O 1
ATOM 1426 N N . GLN A 1 181 ? -24.832 6.345 27.259 1.00 89.06 181 GLN A N 1
ATOM 1427 C CA . GLN A 1 181 ? -25.034 7.602 26.531 1.00 89.06 181 GLN A CA 1
ATOM 1428 C C . GLN A 1 181 ? -24.364 8.792 27.239 1.00 89.06 181 GLN A C 1
ATOM 1430 O O . GLN A 1 181 ? -23.691 9.603 26.596 1.00 89.06 181 GLN A O 1
ATOM 1435 N N . GLN A 1 182 ? -24.481 8.885 28.567 1.00 86.88 182 GLN A N 1
ATOM 1436 C CA . GLN A 1 182 ? -23.846 9.947 29.348 1.00 86.88 182 GLN A CA 1
ATOM 1437 C C . GLN A 1 182 ? -22.318 9.839 29.336 1.00 86.88 182 GLN A C 1
ATOM 1439 O O . GLN A 1 182 ? -21.649 10.861 29.164 1.00 86.88 182 GLN A O 1
ATOM 1444 N N . ILE A 1 183 ? -21.749 8.635 29.469 1.00 88.19 183 ILE A N 1
ATOM 1445 C CA . ILE A 1 183 ? -20.294 8.434 29.361 1.00 88.19 183 ILE A CA 1
ATOM 1446 C C . ILE A 1 183 ? -19.815 8.844 27.963 1.00 88.19 183 ILE A C 1
ATOM 1448 O O . ILE A 1 183 ? -18.870 9.623 27.848 1.00 88.19 183 ILE A O 1
ATOM 1452 N N . ASN A 1 184 ? -20.505 8.411 26.907 1.00 89.88 184 ASN A N 1
ATOM 1453 C CA . ASN A 1 184 ? -20.162 8.778 25.533 1.00 89.88 184 ASN A CA 1
ATOM 1454 C C . ASN A 1 184 ? -20.240 10.291 25.296 1.00 89.88 184 ASN A C 1
ATOM 1456 O O . ASN A 1 184 ? -19.329 10.869 24.703 1.00 89.88 184 ASN A O 1
ATOM 1460 N N . SER A 1 185 ? -21.262 10.966 25.829 1.00 88.00 185 SER A N 1
ATOM 1461 C CA . SER A 1 185 ? -21.355 12.430 25.760 1.00 88.00 185 SER A CA 1
ATOM 1462 C C . SER A 1 185 ? -20.171 13.122 26.455 1.00 88.00 185 SER A C 1
ATOM 1464 O O . SER A 1 185 ? -19.639 14.111 25.946 1.00 88.00 185 SER A O 1
ATOM 1466 N N . LYS A 1 186 ? -19.691 12.564 27.576 1.00 85.44 186 LYS A N 1
ATOM 1467 C CA . LYS A 1 186 ? -18.530 13.073 28.318 1.00 85.44 186 LYS A CA 1
ATOM 1468 C C . LYS A 1 186 ? -17.229 12.869 27.557 1.00 85.44 186 LYS A C 1
ATOM 1470 O O . LYS A 1 186 ? -16.451 13.820 27.489 1.00 85.44 186 LYS A O 1
ATOM 1475 N N . ILE A 1 187 ? -17.036 11.703 26.938 1.00 86.75 187 ILE A N 1
ATOM 1476 C CA . ILE A 1 187 ? -15.892 11.420 26.058 1.00 86.75 187 ILE A CA 1
ATOM 1477 C C . ILE A 1 187 ? -15.853 12.432 24.905 1.00 86.75 187 ILE A C 1
ATOM 1479 O O . ILE A 1 187 ? -14.828 13.065 24.689 1.00 86.75 187 ILE A O 1
ATOM 1483 N N . LEU A 1 188 ? -16.980 12.657 24.221 1.00 84.50 188 LEU A N 1
ATOM 1484 C CA . LEU A 1 188 ? -17.057 13.598 23.094 1.00 84.50 188 LEU A CA 1
ATOM 1485 C C . LEU A 1 188 ? -16.865 15.065 23.510 1.00 84.50 188 LEU A C 1
ATOM 1487 O O . LEU A 1 188 ? -16.348 15.864 22.732 1.00 84.50 188 LEU A O 1
ATOM 1491 N N . SER A 1 189 ? -17.306 15.430 24.718 1.00 80.62 189 SER A N 1
ATOM 1492 C CA . SER A 1 189 ? -17.178 16.796 25.245 1.00 80.62 189 SER A CA 1
ATOM 1493 C C . SER A 1 189 ? -15.813 17.101 25.860 1.00 80.62 189 SER A C 1
ATOM 1495 O O . SER A 1 189 ? -15.447 18.271 25.936 1.00 80.62 189 SER A O 1
ATOM 1497 N N . SER A 1 190 ? -15.075 16.079 26.306 1.00 70.38 190 SER A N 1
ATOM 1498 C CA . SER A 1 190 ? -13.745 16.217 26.897 1.00 70.38 190 SER A CA 1
ATOM 1499 C C . SER A 1 190 ? -12.716 16.160 25.778 1.00 70.38 190 SER A C 1
ATOM 1501 O O . SER A 1 190 ? -12.413 15.069 25.296 1.00 70.38 190 SER A O 1
ATOM 1503 N N . PRO A 1 191 ? -12.137 17.293 25.348 1.00 54.91 191 PRO A N 1
ATOM 1504 C CA . PRO A 1 191 ? -11.044 17.221 24.405 1.00 54.91 191 PRO A CA 1
ATOM 1505 C C . PRO A 1 191 ? -9.901 16.504 25.121 1.00 54.91 191 PRO A C 1
ATOM 1507 O O . PRO A 1 191 ? -9.470 16.931 26.192 1.00 54.91 191 PRO A O 1
ATOM 1510 N N . THR A 1 192 ? -9.473 15.379 24.570 1.00 57.59 192 THR A N 1
ATOM 1511 C CA . THR A 1 192 ? -8.487 14.421 25.085 1.00 57.59 192 THR A CA 1
ATOM 1512 C C . THR A 1 192 ? -7.102 15.044 25.328 1.00 57.59 192 THR A C 1
ATOM 1514 O O . THR A 1 192 ? -6.144 14.752 24.618 1.00 57.59 192 THR A O 1
ATOM 1517 N N . GLN A 1 193 ? -6.987 15.913 26.335 1.00 52.84 193 GLN A N 1
ATOM 1518 C CA . GLN A 1 193 ? -5.734 16.541 26.775 1.00 52.84 193 GLN A CA 1
ATOM 1519 C C . GLN A 1 193 ? -5.143 15.882 28.028 1.00 52.84 193 GLN A C 1
ATOM 1521 O O . GLN A 1 193 ? -4.004 16.166 28.384 1.00 52.84 193 GLN A O 1
ATOM 1526 N N . ASN A 1 194 ? -5.890 15.009 28.713 1.00 64.81 194 ASN A N 1
ATOM 1527 C CA . ASN A 1 194 ? -5.422 14.372 29.938 1.00 64.81 194 ASN A CA 1
ATOM 1528 C C . ASN A 1 194 ? -5.600 12.852 29.875 1.00 64.81 194 ASN A C 1
ATOM 1530 O O . ASN A 1 194 ? -6.715 12.343 29.996 1.00 64.81 194 ASN A O 1
ATOM 1534 N N . LEU A 1 195 ? -4.477 12.142 29.735 1.00 68.94 195 LEU A N 1
ATOM 1535 C CA . LEU A 1 195 ? -4.409 10.681 29.724 1.00 68.94 195 LEU A CA 1
ATOM 1536 C C . LEU A 1 195 ? -5.122 10.050 30.928 1.00 68.94 195 LEU A C 1
ATOM 1538 O O . LEU A 1 195 ? -5.752 9.013 30.773 1.00 68.94 195 LEU A O 1
ATOM 1542 N N . SER A 1 196 ? -5.092 10.687 32.105 1.00 70.06 196 SER A N 1
ATOM 1543 C CA . SER A 1 196 ? -5.784 10.164 33.295 1.00 70.06 196 SER A CA 1
ATOM 1544 C C . SER A 1 196 ? -7.308 10.119 33.137 1.00 70.06 196 SER A C 1
ATOM 1546 O O . SER A 1 196 ? -7.946 9.179 33.602 1.00 70.06 196 SER A O 1
ATOM 1548 N N . ILE A 1 197 ? -7.890 11.091 32.428 1.00 74.56 197 ILE A N 1
ATOM 1549 C CA . ILE A 1 197 ? -9.335 11.160 32.174 1.00 74.56 197 ILE A CA 1
ATOM 1550 C C . ILE A 1 197 ? -9.719 10.142 31.094 1.00 74.56 197 ILE A C 1
ATOM 1552 O O . ILE A 1 197 ? -10.684 9.401 31.242 1.00 74.56 197 ILE A O 1
ATOM 1556 N N . SER A 1 198 ? -8.932 10.054 30.020 1.00 76.81 198 SER A N 1
ATOM 1557 C CA . SER A 1 198 ? -9.135 9.038 28.981 1.00 76.81 198 SER A CA 1
ATOM 1558 C C . SER A 1 198 ? -9.012 7.617 29.543 1.00 76.81 198 SER A C 1
ATOM 1560 O O . SER A 1 198 ? -9.816 6.747 29.213 1.00 76.81 198 SER A O 1
ATOM 1562 N N . ALA A 1 199 ? -8.035 7.387 30.426 1.00 81.00 199 ALA A N 1
ATOM 1563 C CA . ALA A 1 199 ? -7.843 6.113 31.108 1.00 81.00 199 ALA A CA 1
ATOM 1564 C C . ALA A 1 199 ? -9.041 5.758 31.995 1.00 81.00 199 ALA A C 1
ATOM 1566 O O . ALA A 1 199 ? -9.494 4.619 31.941 1.00 81.00 199 ALA A O 1
ATOM 1567 N N . SER A 1 200 ? -9.610 6.717 32.736 1.00 84.12 200 SER A N 1
ATOM 1568 C CA . SER A 1 200 ? -10.764 6.437 33.599 1.00 84.12 200 SER A CA 1
ATOM 1569 C C . SER A 1 200 ? -12.013 6.041 32.806 1.00 84.12 200 SER A C 1
ATOM 1571 O O . SER A 1 200 ? -12.759 5.158 33.235 1.00 84.12 200 SER A O 1
ATOM 1573 N N . TYR A 1 201 ? -12.234 6.626 31.623 1.00 87.25 201 TYR A N 1
ATOM 1574 C CA . TYR A 1 201 ? -13.316 6.200 30.729 1.00 87.25 201 TYR A CA 1
ATOM 1575 C C . TYR A 1 201 ? -13.092 4.784 30.191 1.00 87.25 201 TYR A C 1
ATOM 1577 O O . TYR A 1 201 ? -14.025 3.982 30.179 1.00 87.25 201 TYR A O 1
ATOM 1585 N N . LEU A 1 202 ? -11.862 4.454 29.789 1.00 88.56 202 LEU A N 1
ATOM 1586 C CA . LEU A 1 202 ? -11.524 3.108 29.323 1.00 88.56 202 LEU A CA 1
ATOM 1587 C C . LEU A 1 202 ? -11.698 2.076 30.442 1.00 88.56 202 LEU A C 1
ATOM 1589 O O . LEU A 1 202 ? -12.396 1.090 30.236 1.00 88.56 202 LEU A O 1
ATOM 1593 N N . GLU A 1 203 ? -11.164 2.337 31.638 1.00 88.12 203 GLU A N 1
ATOM 1594 C CA . GLU A 1 203 ? -11.346 1.501 32.836 1.00 88.12 203 GLU A CA 1
ATOM 1595 C C . GLU A 1 203 ? -12.831 1.302 33.165 1.00 88.12 203 GLU A C 1
ATOM 1597 O O . GLU A 1 203 ? -13.271 0.190 33.453 1.00 88.12 203 GLU A O 1
ATOM 1602 N N . THR A 1 204 ? -13.636 2.363 33.054 1.00 88.88 204 THR A N 1
ATOM 1603 C CA . THR A 1 204 ? -15.089 2.286 33.247 1.00 88.88 204 THR A CA 1
ATOM 1604 C C . THR A 1 204 ? -15.722 1.279 32.288 1.00 88.88 204 THR A C 1
ATOM 1606 O O . THR A 1 204 ? -16.471 0.400 32.716 1.00 88.88 204 THR A O 1
ATOM 1609 N N . PHE A 1 205 ? -15.394 1.359 30.998 1.00 90.44 205 PHE A N 1
ATOM 1610 C CA . PHE A 1 205 ? -15.879 0.401 30.008 1.00 90.44 205 PHE A CA 1
ATOM 1611 C C . PHE A 1 205 ? -15.342 -1.018 30.245 1.00 90.44 205 PHE A C 1
ATOM 1613 O O . PHE A 1 205 ? -16.099 -1.973 30.074 1.00 90.44 205 PHE A O 1
ATOM 1620 N N . GLU A 1 206 ? -14.093 -1.181 30.697 1.00 90.38 206 GLU A N 1
ATOM 1621 C CA . GLU A 1 206 ? -13.535 -2.489 31.075 1.00 90.38 206 GLU A CA 1
ATOM 1622 C C . GLU A 1 206 ? -14.356 -3.157 32.180 1.00 90.38 206 GLU A C 1
ATOM 1624 O O . GLU A 1 206 ? -14.657 -4.352 32.094 1.00 90.38 206 GLU A O 1
ATOM 1629 N N . HIS A 1 207 ? -14.756 -2.397 33.200 1.00 89.31 207 HIS A N 1
ATOM 1630 C CA . HIS A 1 207 ? -15.621 -2.907 34.254 1.00 89.31 207 HIS A CA 1
ATOM 1631 C C . HIS A 1 207 ? -17.016 -3.251 33.722 1.00 89.31 207 HIS A C 1
ATOM 1633 O O . HIS A 1 207 ? -17.505 -4.349 33.993 1.00 89.31 207 HIS A O 1
ATOM 1639 N N . LEU A 1 208 ? -17.630 -2.384 32.907 1.00 91.00 208 LEU A N 1
ATOM 1640 C CA . LEU A 1 208 ? -18.944 -2.651 32.307 1.00 91.00 208 LEU A CA 1
ATOM 1641 C C . LEU A 1 208 ? -18.955 -3.964 31.511 1.00 91.00 208 LEU A C 1
ATOM 1643 O O . LEU A 1 208 ? -19.818 -4.809 31.745 1.00 91.00 208 LEU A O 1
ATOM 1647 N N . VAL A 1 209 ? -17.973 -4.188 30.631 1.00 91.38 209 VAL A N 1
ATOM 1648 C CA . VAL A 1 209 ? -17.924 -5.418 29.817 1.00 91.38 209 VAL A CA 1
ATOM 1649 C C . VAL A 1 209 ? -17.476 -6.657 30.593 1.00 91.38 209 VAL A C 1
ATOM 1651 O O . VAL A 1 209 ? -17.624 -7.776 30.101 1.00 91.38 209 VAL A O 1
ATOM 1654 N N . SER A 1 210 ? -16.912 -6.492 31.793 1.00 90.62 210 SER A N 1
ATOM 1655 C CA . SER A 1 210 ? -16.475 -7.623 32.622 1.00 90.62 210 SER A CA 1
ATOM 1656 C C . SER A 1 210 ? -17.656 -8.408 33.203 1.00 90.62 210 SER A C 1
ATOM 1658 O O . SER A 1 210 ? -17.513 -9.596 33.502 1.00 90.62 210 SER A O 1
ATOM 1660 N N . ASN A 1 211 ? -18.836 -7.791 33.321 1.00 92.00 211 ASN A N 1
ATOM 1661 C CA . ASN A 1 211 ? -20.072 -8.480 33.683 1.00 92.00 211 ASN A CA 1
ATOM 1662 C C . ASN A 1 211 ? -20.834 -8.916 32.420 1.00 92.00 211 ASN A C 1
ATOM 1664 O O . ASN A 1 211 ? -21.203 -8.093 31.585 1.00 92.00 211 ASN A O 1
ATOM 1668 N N . LYS A 1 212 ? -21.121 -10.219 32.307 1.00 92.88 212 LYS A N 1
ATOM 1669 C CA . LYS A 1 212 ? -21.789 -10.804 31.132 1.00 92.88 212 LYS A CA 1
ATOM 1670 C C . LYS A 1 212 ? -23.189 -10.243 30.873 1.00 92.88 212 LYS A C 1
ATOM 1672 O O . LYS A 1 212 ? -23.552 -10.055 29.716 1.00 92.88 212 LYS A O 1
ATOM 1677 N N . ASN A 1 213 ? -23.964 -9.975 31.924 1.00 92.94 213 ASN A N 1
ATOM 1678 C CA . ASN A 1 213 ? -25.319 -9.438 31.790 1.00 92.94 213 ASN A CA 1
ATOM 1679 C C . ASN A 1 213 ? -25.270 -8.017 31.226 1.00 92.94 213 ASN A C 1
ATOM 1681 O O . ASN A 1 213 ? -25.965 -7.715 30.260 1.00 92.94 213 ASN A O 1
ATOM 1685 N N . ILE A 1 214 ? -24.384 -7.180 31.777 1.00 93.56 214 ILE A N 1
ATOM 1686 C CA . ILE A 1 214 ? -24.173 -5.806 31.304 1.00 93.56 214 ILE A CA 1
ATOM 1687 C C . ILE A 1 214 ? -23.699 -5.815 29.852 1.00 93.56 214 ILE A C 1
ATOM 1689 O O . ILE A 1 214 ? -24.267 -5.120 29.019 1.00 93.56 214 ILE A O 1
ATOM 1693 N N . LEU A 1 215 ? -22.702 -6.638 29.527 1.00 94.06 215 LEU A N 1
ATOM 1694 C CA . LEU A 1 215 ? -22.186 -6.761 28.168 1.00 94.06 215 LEU A CA 1
ATOM 1695 C C . LEU A 1 215 ? -23.280 -7.161 27.163 1.00 94.06 215 LEU A C 1
ATOM 1697 O O . LEU A 1 215 ? -23.403 -6.536 26.111 1.00 94.06 215 LEU A O 1
ATOM 1701 N N . ASN A 1 216 ? -24.101 -8.160 27.492 1.00 93.81 216 ASN A N 1
ATOM 1702 C CA . ASN A 1 216 ? -25.217 -8.566 26.637 1.00 93.81 216 ASN A CA 1
ATOM 1703 C C . ASN A 1 216 ? -26.250 -7.443 26.470 1.00 93.81 216 ASN A C 1
ATOM 1705 O O . ASN A 1 216 ? -26.744 -7.247 25.360 1.00 93.81 216 ASN A O 1
ATOM 1709 N N . ALA A 1 217 ? -26.544 -6.683 27.530 1.00 93.44 217 ALA A N 1
ATOM 1710 C CA . ALA A 1 217 ? -27.440 -5.530 27.458 1.00 93.44 217 ALA A CA 1
ATOM 1711 C C . ALA A 1 217 ? -26.874 -4.434 26.543 1.00 93.44 217 ALA A C 1
ATOM 1713 O O . ALA A 1 217 ? -27.566 -4.002 25.627 1.00 93.44 217 ALA A O 1
ATOM 1714 N N . ILE A 1 218 ? -25.596 -4.066 26.709 1.00 94.19 218 ILE A N 1
ATOM 1715 C CA . ILE A 1 218 ? -24.903 -3.066 25.877 1.00 94.19 218 ILE A CA 1
ATOM 1716 C C . ILE A 1 218 ? -24.968 -3.438 24.392 1.00 94.19 218 ILE A C 1
ATOM 1718 O O . ILE A 1 218 ? -25.275 -2.604 23.546 1.00 94.19 218 ILE A O 1
ATOM 1722 N N . VAL A 1 219 ? -24.684 -4.699 24.069 1.00 93.75 219 VAL A N 1
ATOM 1723 C CA . VAL A 1 219 ? -24.658 -5.192 22.685 1.00 93.75 219 VAL A CA 1
ATOM 1724 C C . VAL A 1 219 ? -26.074 -5.389 22.111 1.00 93.75 219 VAL A C 1
ATOM 1726 O O . VAL A 1 219 ? -26.258 -5.533 20.901 1.00 93.75 219 VAL A O 1
ATOM 1729 N N . SER A 1 220 ? -27.102 -5.396 22.957 1.00 92.56 220 SER A N 1
ATOM 1730 C CA . SER A 1 220 ? -28.504 -5.465 22.530 1.00 92.56 220 SER A CA 1
ATOM 1731 C C . SER A 1 220 ? -29.119 -4.094 22.247 1.00 92.56 220 SER A C 1
ATOM 1733 O O . SER A 1 220 ? -30.193 -4.045 21.655 1.00 92.56 220 SER A O 1
ATOM 1735 N N . LEU A 1 221 ? -28.444 -2.998 22.613 1.00 93.00 221 LEU A N 1
ATOM 1736 C CA . LEU A 1 221 ? -28.900 -1.640 22.318 1.00 93.00 221 LEU A CA 1
ATOM 1737 C C . LEU A 1 221 ? -28.938 -1.383 20.806 1.00 93.00 221 LEU A C 1
ATOM 1739 O O . LEU A 1 221 ? -27.985 -1.695 20.090 1.00 93.00 221 LEU A O 1
ATOM 1743 N N . GLU A 1 222 ? -29.990 -0.720 20.321 1.00 89.69 222 GLU A N 1
ATOM 1744 C CA . GLU A 1 222 ? -30.065 -0.272 18.919 1.00 89.69 222 GLU A CA 1
ATOM 1745 C C . GLU A 1 222 ? -28.942 0.720 18.578 1.00 89.69 222 GLU A C 1
ATOM 1747 O O . GLU A 1 222 ? -28.412 0.731 17.465 1.00 89.69 222 GLU A O 1
ATOM 1752 N N . SER A 1 223 ? -28.515 1.505 19.572 1.00 92.38 223 SER A N 1
ATOM 1753 C CA . SER A 1 223 ? -27.380 2.423 19.481 1.00 92.38 223 SER A CA 1
ATOM 1754 C C . SER A 1 223 ? -26.019 1.719 19.399 1.00 92.38 223 SER A C 1
ATOM 1756 O O . SER A 1 223 ? -25.011 2.387 19.181 1.00 92.38 223 SER A O 1
ATOM 1758 N N . PHE A 1 224 ? -25.935 0.388 19.532 1.00 94.25 224 PHE A N 1
ATOM 1759 C CA . PHE A 1 224 ? -24.665 -0.328 19.387 1.00 94.25 224 PHE A CA 1
ATOM 1760 C C . PHE A 1 224 ? -24.111 -0.221 17.959 1.00 94.25 224 PHE A C 1
ATOM 1762 O O . PHE A 1 224 ? -22.946 0.129 17.777 1.00 94.25 224 PHE A O 1
ATOM 1769 N N . ASN A 1 225 ? -24.960 -0.467 16.955 1.00 93.62 225 ASN A N 1
ATOM 1770 C CA . ASN A 1 225 ? -24.638 -0.298 15.537 1.00 93.62 225 ASN A CA 1
ATOM 1771 C C . ASN A 1 225 ? -25.818 0.354 14.782 1.00 93.62 225 ASN A C 1
ATOM 1773 O O . ASN A 1 225 ? -26.595 -0.343 14.119 1.00 93.62 225 ASN A O 1
ATOM 1777 N N . PRO A 1 226 ? -25.998 1.679 14.916 1.00 92.19 226 PRO A N 1
ATOM 1778 C CA . PRO A 1 226 ? -27.084 2.404 14.263 1.00 92.19 226 PRO A CA 1
ATOM 1779 C C . PRO A 1 226 ? -26.942 2.376 12.733 1.00 92.19 226 PRO A C 1
ATOM 1781 O O . PRO A 1 226 ? -25.880 2.661 12.183 1.00 92.19 226 PRO A O 1
ATOM 1784 N N . LYS A 1 227 ? -28.035 2.056 12.033 1.00 88.44 227 LYS A N 1
ATOM 1785 C CA . LYS A 1 227 ? -28.058 1.897 10.568 1.00 88.44 227 LYS A CA 1
ATOM 1786 C C . LYS A 1 227 ? -28.472 3.185 9.853 1.00 88.44 227 LYS A C 1
ATOM 1788 O O . LYS A 1 227 ? -29.281 3.949 10.368 1.00 88.44 227 LYS A O 1
ATOM 1793 N N . GLY A 1 228 ? -27.968 3.382 8.632 1.00 84.44 228 GLY A N 1
ATOM 1794 C CA . GLY A 1 228 ? -28.401 4.469 7.739 1.00 84.44 228 GLY A CA 1
ATOM 1795 C C . GLY A 1 228 ? -27.903 5.867 8.120 1.00 84.44 228 GLY A C 1
ATOM 1796 O O . GLY A 1 228 ? -28.502 6.857 7.710 1.00 84.44 228 GLY A O 1
ATOM 1797 N N . ILE A 1 229 ? -26.829 5.955 8.905 1.00 91.12 229 ILE A N 1
ATOM 1798 C CA . ILE A 1 229 ? -26.220 7.220 9.334 1.00 91.12 229 ILE A CA 1
ATOM 1799 C C . ILE A 1 229 ? -24.877 7.463 8.640 1.00 91.12 229 ILE A C 1
ATOM 1801 O O . ILE A 1 229 ? -24.257 6.541 8.112 1.00 91.12 229 ILE A O 1
ATOM 1805 N N . SER A 1 230 ? -24.414 8.713 8.652 1.00 92.25 230 SER A N 1
ATOM 1806 C CA . SER A 1 230 ? -23.113 9.076 8.077 1.00 92.25 230 SER A CA 1
ATOM 1807 C C . SER A 1 230 ? -21.930 8.568 8.918 1.00 92.25 230 SER A C 1
ATOM 1809 O O . SER A 1 230 ? -22.061 8.343 10.120 1.00 92.25 230 SER A O 1
ATOM 1811 N N . ALA A 1 231 ? -20.741 8.445 8.320 1.00 92.19 231 ALA A N 1
ATOM 1812 C CA . ALA A 1 231 ? -19.527 7.999 9.019 1.00 92.19 231 ALA A CA 1
ATOM 1813 C C . ALA A 1 231 ? -19.173 8.807 10.294 1.00 92.19 231 ALA A C 1
ATOM 1815 O O . ALA A 1 231 ? -18.894 8.190 11.328 1.00 92.19 231 ALA A O 1
ATOM 1816 N N . PRO A 1 232 ? -19.224 10.158 10.301 1.00 92.94 232 PRO A N 1
ATOM 1817 C CA . PRO A 1 232 ? -18.999 10.933 11.523 1.00 92.94 232 PRO A CA 1
ATOM 1818 C C . PRO A 1 232 ? -20.086 10.715 12.579 1.00 92.94 232 PRO A C 1
ATOM 1820 O O . PRO A 1 232 ? -19.829 10.830 13.777 1.00 92.94 232 PRO A O 1
ATOM 1823 N N . GLU A 1 233 ? -21.322 10.445 12.157 1.00 93.44 233 GLU A N 1
ATOM 1824 C CA . GLU A 1 233 ? -22.406 10.131 13.083 1.00 93.44 233 GLU A CA 1
ATOM 1825 C C . GLU A 1 233 ? -22.259 8.732 13.661 1.00 93.44 233 GLU A C 1
ATOM 1827 O O . GLU A 1 233 ? -22.538 8.561 14.841 1.00 93.44 233 GLU A O 1
ATOM 1832 N N . LEU A 1 234 ? -21.778 7.758 12.888 1.00 93.88 234 LEU A N 1
ATOM 1833 C CA . LEU A 1 234 ? -21.485 6.416 13.386 1.00 93.88 234 LEU A CA 1
ATOM 1834 C C . LEU A 1 234 ? -20.407 6.452 14.463 1.00 93.88 234 LEU A C 1
ATOM 1836 O O . LEU A 1 234 ? -20.554 5.811 15.499 1.00 93.88 234 LEU A O 1
ATOM 1840 N N . GLU A 1 235 ? -19.389 7.287 14.287 1.00 92.75 235 GLU A N 1
ATOM 1841 C CA . GLU A 1 235 ? -18.378 7.529 15.312 1.00 92.75 235 GLU A CA 1
ATOM 1842 C C . GLU A 1 235 ? -18.952 8.189 16.580 1.00 92.75 235 GLU A C 1
ATOM 1844 O O . GLU A 1 235 ? -18.533 7.860 17.682 1.00 92.75 235 GLU A O 1
ATOM 1849 N N . LYS A 1 236 ? -19.913 9.112 16.458 1.00 91.94 236 LYS A N 1
ATOM 1850 C CA . LYS A 1 236 ? -20.413 9.901 17.604 1.00 91.94 236 LYS A CA 1
ATOM 1851 C C . LYS A 1 236 ? -21.620 9.292 18.318 1.00 91.94 236 LYS A C 1
ATOM 1853 O O . LYS A 1 236 ? -21.773 9.487 19.518 1.00 91.94 236 LYS A O 1
ATOM 1858 N N . LYS A 1 237 ? -22.513 8.634 17.581 1.00 92.12 237 LYS A N 1
ATOM 1859 C CA . LYS A 1 237 ? -23.815 8.151 18.069 1.00 92.12 237 LYS A CA 1
ATOM 1860 C C . LYS A 1 237 ? -23.807 6.668 18.428 1.00 92.12 237 LYS A C 1
ATOM 1862 O O . LYS A 1 237 ? -24.714 6.236 19.131 1.00 92.12 237 LYS A O 1
ATOM 1867 N N . SER A 1 238 ? -22.830 5.894 17.950 1.00 94.94 238 SER A N 1
ATOM 1868 C CA . SER A 1 238 ? -22.725 4.489 18.346 1.00 94.94 238 SER A CA 1
ATOM 1869 C C . SER A 1 238 ? -22.202 4.338 19.775 1.00 94.94 238 SER A C 1
ATOM 1871 O O . SER A 1 238 ? -21.552 5.234 20.318 1.00 94.94 238 SER A O 1
ATOM 1873 N N . VAL A 1 239 ? -22.451 3.179 20.384 1.00 93.38 239 VAL A N 1
ATOM 1874 C CA . VAL A 1 239 ? -21.920 2.853 21.715 1.00 93.38 239 VAL A CA 1
ATOM 1875 C C . VAL A 1 239 ? -20.391 2.846 21.722 1.00 93.38 239 VAL A C 1
ATOM 1877 O O . VAL A 1 239 ? -19.783 3.454 22.599 1.00 93.38 239 VAL A O 1
ATOM 1880 N N . LEU A 1 240 ? -19.767 2.153 20.764 1.00 94.56 240 LEU A N 1
ATOM 1881 C CA . LEU A 1 240 ? -18.317 1.948 20.758 1.00 94.56 240 LEU A CA 1
ATOM 1882 C C . LEU A 1 240 ? -17.544 3.036 20.012 1.00 94.56 240 LEU A C 1
ATOM 1884 O O . LEU A 1 240 ? -16.347 3.165 20.247 1.00 94.56 240 LEU A O 1
ATOM 1888 N N . GLY A 1 241 ? -18.192 3.824 19.152 1.00 94.25 241 GLY A N 1
ATOM 1889 C CA . GLY A 1 241 ? -17.543 4.871 18.362 1.00 94.25 241 GLY A CA 1
ATOM 1890 C C . GLY A 1 241 ? -16.725 5.847 19.213 1.00 94.25 241 GLY A C 1
ATOM 1891 O O . GLY A 1 241 ? -15.508 5.892 19.038 1.00 94.25 241 GLY A O 1
ATOM 1892 N N . PRO A 1 242 ? -17.320 6.538 20.207 1.00 92.62 242 PRO A N 1
ATOM 1893 C CA . PRO A 1 242 ? -16.589 7.497 21.034 1.00 92.62 242 PRO A CA 1
ATOM 1894 C C . PRO A 1 242 ? -15.436 6.855 21.811 1.00 92.62 242 PRO A C 1
ATOM 1896 O O . PRO A 1 242 ? -14.369 7.450 21.934 1.00 92.62 242 PRO A O 1
ATOM 1899 N N . VAL A 1 243 ? -15.631 5.625 22.296 1.00 92.69 243 VAL A N 1
ATOM 1900 C CA . VAL A 1 243 ? -14.620 4.865 23.045 1.00 92.69 243 VAL A CA 1
ATOM 1901 C C . VAL A 1 243 ? -13.441 4.494 22.148 1.00 92.69 243 VAL A C 1
ATOM 1903 O O . VAL A 1 243 ? -12.289 4.711 22.516 1.00 92.69 243 VAL A O 1
ATOM 1906 N N . LEU A 1 244 ? -13.715 3.979 20.947 1.00 94.38 244 LEU A N 1
ATOM 1907 C CA . LEU A 1 244 ? -12.696 3.604 19.967 1.00 94.38 244 LEU A CA 1
ATOM 1908 C C . LEU A 1 244 ? -11.992 4.824 19.353 1.00 94.38 244 LEU A C 1
ATOM 1910 O O . LEU A 1 244 ? -10.875 4.680 18.860 1.00 94.38 244 LEU A O 1
ATOM 1914 N N . SER A 1 245 ? -12.593 6.016 19.418 1.00 92.31 245 SER A N 1
ATOM 1915 C CA . SER A 1 245 ? -11.973 7.286 19.016 1.00 92.31 245 SER A CA 1
ATOM 1916 C C . SER A 1 245 ? -11.013 7.877 20.050 1.00 92.31 245 SER A C 1
ATOM 1918 O O . SER A 1 245 ? -10.318 8.845 19.734 1.00 92.31 245 SER A O 1
ATOM 1920 N N . ILE A 1 246 ? -10.936 7.333 21.271 1.00 90.62 246 ILE A N 1
ATOM 1921 C CA . ILE A 1 246 ? -9.980 7.810 22.279 1.00 90.62 246 ILE A CA 1
ATOM 1922 C C . ILE A 1 246 ? -8.560 7.609 21.739 1.00 90.62 246 ILE A C 1
ATOM 1924 O O . ILE A 1 246 ? -8.128 6.490 21.464 1.00 90.62 246 ILE A O 1
ATOM 1928 N N . SER A 1 247 ? -7.832 8.707 21.542 1.00 88.88 247 SER A N 1
ATOM 1929 C CA . SER A 1 247 ? -6.503 8.689 20.935 1.00 88.88 247 SER A CA 1
ATOM 1930 C C . SER A 1 247 ? -5.748 9.996 21.206 1.00 88.88 247 SER A C 1
ATOM 1932 O O . SER A 1 247 ? -6.375 11.061 21.273 1.00 88.88 247 SER A O 1
ATOM 1934 N N . PRO A 1 248 ? -4.402 9.975 21.264 1.00 85.38 248 PRO A N 1
ATOM 1935 C CA . PRO A 1 248 ? -3.606 11.199 21.197 1.00 85.38 248 PRO A CA 1
ATOM 1936 C C . PRO A 1 248 ? -3.758 11.930 19.850 1.00 85.38 248 PRO A C 1
ATOM 1938 O O . PRO A 1 248 ? -3.391 13.100 19.754 1.00 85.38 248 PRO A O 1
ATOM 1941 N N . VAL A 1 249 ? -4.309 11.279 18.813 1.00 82.81 249 VAL A N 1
ATOM 1942 C CA . VAL A 1 249 ? -4.541 11.845 17.473 1.00 82.81 249 VAL A CA 1
ATOM 1943 C C . VAL A 1 249 ? -5.729 12.816 17.476 1.00 82.81 249 VAL A C 1
ATOM 1945 O O . VAL A 1 249 ? -6.812 12.508 16.986 1.00 82.81 249 VAL A O 1
ATOM 1948 N N . ASN A 1 250 ? -5.535 14.018 18.019 1.00 78.19 250 ASN A N 1
ATOM 1949 C CA . ASN A 1 250 ? -6.530 15.086 17.966 1.00 78.19 250 ASN A CA 1
ATOM 1950 C C . ASN A 1 250 ? -5.887 16.470 17.694 1.00 78.19 250 ASN A C 1
ATOM 1952 O O . ASN A 1 250 ? -4.724 16.688 18.050 1.00 78.19 250 ASN A O 1
ATOM 1956 N N . PRO A 1 251 ? -6.617 17.425 17.074 1.00 72.12 251 PRO A N 1
ATOM 1957 C CA . PRO A 1 251 ? -6.062 18.733 16.699 1.00 72.12 251 PRO A CA 1
ATOM 1958 C C . PRO A 1 251 ? -5.584 19.603 17.873 1.00 72.12 251 PRO A C 1
ATOM 1960 O O . PRO A 1 251 ? -4.763 20.501 17.695 1.00 72.12 251 PRO A O 1
ATOM 1963 N N . GLN A 1 252 ? -6.108 19.380 19.080 1.00 73.75 252 GLN A N 1
ATOM 1964 C CA . GLN A 1 252 ? -5.708 20.166 20.245 1.00 73.75 252 GLN A CA 1
ATOM 1965 C C . GLN A 1 252 ? -4.372 19.672 20.810 1.00 73.75 252 GLN A C 1
ATOM 1967 O O . GLN A 1 252 ? -3.470 20.478 21.041 1.00 73.75 252 GLN A O 1
ATOM 1972 N N . SER A 1 253 ? -4.209 18.354 20.940 1.00 75.19 253 SER A N 1
ATOM 1973 C CA . SER A 1 253 ? -2.951 17.714 21.326 1.00 75.19 253 SER A CA 1
ATOM 1974 C C . SER A 1 253 ? -1.844 18.002 20.315 1.00 75.19 253 SER A C 1
ATOM 1976 O O . SER A 1 253 ? -0.717 18.278 20.721 1.00 75.19 253 SER A O 1
ATOM 1978 N N . SER A 1 254 ? -2.147 18.049 19.008 1.00 81.94 254 SER A N 1
ATOM 1979 C CA . SER A 1 254 ? -1.132 18.408 18.007 1.00 81.94 254 SER A CA 1
ATOM 1980 C C . SER A 1 254 ? -0.550 19.797 18.259 1.00 81.94 254 SER A C 1
ATOM 1982 O O . SER A 1 254 ? 0.667 19.957 18.236 1.00 81.94 254 SER A O 1
ATOM 1984 N N . MET A 1 255 ? -1.390 20.796 18.543 1.00 83.56 255 MET A N 1
ATOM 1985 C CA . MET A 1 255 ? -0.926 22.159 18.816 1.00 83.56 255 MET A CA 1
ATOM 1986 C C . MET A 1 255 ? -0.195 22.274 20.154 1.00 83.56 255 MET A C 1
ATOM 1988 O O . MET A 1 255 ? 0.815 22.972 20.226 1.00 83.56 255 MET A O 1
ATOM 1992 N N . ALA A 1 256 ? -0.650 21.563 21.188 1.00 82.44 256 ALA A N 1
ATOM 1993 C CA . ALA A 1 256 ? 0.018 21.550 22.488 1.00 82.44 256 ALA A CA 1
ATOM 1994 C C . ALA A 1 256 ? 1.440 20.963 22.408 1.00 82.44 256 ALA A C 1
ATOM 1996 O O . ALA A 1 256 ? 2.360 21.490 23.030 1.00 82.44 256 ALA A O 1
ATOM 1997 N N . THR A 1 257 ? 1.635 19.901 21.619 1.00 82.12 257 THR A N 1
ATOM 1998 C CA . THR A 1 257 ? 2.928 19.204 21.513 1.00 82.12 257 THR A CA 1
ATOM 1999 C C . THR A 1 257 ? 3.830 19.758 20.405 1.00 82.12 257 THR A C 1
ATOM 2001 O O . THR A 1 257 ? 5.036 19.895 20.600 1.00 82.12 257 THR A O 1
ATOM 2004 N N . PHE A 1 258 ? 3.269 20.089 19.238 1.00 86.62 258 PHE A N 1
ATOM 2005 C CA . PHE A 1 258 ? 4.018 20.438 18.020 1.00 86.62 258 PHE A CA 1
ATOM 2006 C C . PHE A 1 258 ? 3.691 21.821 17.450 1.00 86.62 258 PHE A C 1
ATOM 2008 O O . PHE A 1 258 ? 4.215 22.171 16.390 1.00 86.62 258 PHE A O 1
ATOM 2015 N N . GLY A 1 259 ? 2.893 22.639 18.142 1.00 81.38 259 GLY A N 1
ATOM 2016 C CA . GLY A 1 259 ? 2.554 23.998 17.704 1.00 81.38 259 GLY A CA 1
ATOM 2017 C C . GLY A 1 259 ? 3.750 24.951 17.596 1.00 81.38 259 GLY A C 1
ATOM 2018 O O . GLY A 1 259 ? 3.596 26.045 17.082 1.00 81.38 259 GLY A O 1
ATOM 2019 N N . ASN A 1 260 ? 4.943 24.556 18.051 1.00 78.31 260 ASN A N 1
ATOM 2020 C CA . ASN A 1 260 ? 6.204 25.269 17.812 1.00 78.31 260 ASN A CA 1
ATOM 2021 C C . ASN A 1 260 ? 7.268 24.355 17.175 1.00 78.31 260 ASN A C 1
ATOM 2023 O O . ASN A 1 260 ? 8.463 24.540 17.369 1.00 78.31 260 ASN A O 1
ATOM 2027 N N . SER A 1 261 ? 6.852 23.340 16.415 1.00 75.94 261 SER A N 1
ATOM 2028 C CA . SER A 1 261 ? 7.740 22.325 15.820 1.00 75.94 261 SER A CA 1
ATOM 2029 C C . SER A 1 261 ? 8.910 22.903 15.018 1.00 75.94 261 SER A C 1
ATOM 2031 O O . SER A 1 261 ? 10.008 22.357 15.081 1.00 75.94 261 SER A O 1
ATOM 2033 N N . SER A 1 262 ? 8.717 24.041 14.345 1.00 72.69 262 SER A N 1
ATOM 2034 C CA . SER A 1 262 ? 9.770 24.745 13.599 1.00 72.69 262 SER A CA 1
ATOM 2035 C C . SER A 1 262 ? 10.947 25.223 14.465 1.00 72.69 262 SER A C 1
ATOM 2037 O O . SER A 1 262 ? 12.034 25.431 13.931 1.00 72.69 262 SER A O 1
ATOM 2039 N N . SER A 1 263 ? 10.756 25.410 15.778 1.00 77.31 263 SER A N 1
ATOM 2040 C CA . SER A 1 263 ? 11.813 25.806 16.724 1.00 77.31 263 SER A CA 1
ATOM 2041 C C . SER A 1 263 ? 12.325 24.652 17.594 1.00 77.31 263 SER A C 1
ATOM 2043 O O . SER A 1 263 ? 13.302 24.822 18.326 1.00 77.31 263 SER A O 1
ATOM 2045 N N . LEU A 1 264 ? 11.703 23.470 17.515 1.00 82.12 264 LEU A N 1
ATOM 2046 C CA . LEU A 1 264 ? 12.124 22.293 18.270 1.00 82.12 264 LEU A CA 1
ATOM 2047 C C . LEU A 1 264 ? 13.349 21.631 17.632 1.00 82.12 264 LEU A C 1
ATOM 2049 O O . LEU A 1 264 ? 13.483 21.524 16.413 1.00 82.12 264 LEU A O 1
ATOM 2053 N N . THR A 1 265 ? 14.242 21.108 18.472 1.00 87.00 265 THR A N 1
ATOM 2054 C CA . THR A 1 265 ? 15.349 20.274 17.994 1.00 87.00 265 THR A CA 1
ATOM 2055 C C . THR A 1 265 ? 14.827 18.922 17.508 1.00 87.00 265 THR A C 1
ATOM 2057 O O . THR A 1 265 ? 13.814 18.413 17.993 1.00 87.00 265 THR A O 1
ATOM 2060 N N . LYS A 1 266 ? 15.563 18.273 16.595 1.00 87.50 266 LYS A N 1
ATOM 2061 C CA . LYS A 1 266 ? 15.229 16.911 16.138 1.00 87.50 266 LYS A CA 1
ATOM 2062 C C . LYS A 1 266 ? 15.069 15.932 17.312 1.00 87.50 266 LYS A C 1
ATOM 2064 O O . LYS A 1 266 ? 14.157 15.116 17.287 1.00 87.50 266 LYS A O 1
ATOM 2069 N N . ALA A 1 267 ? 15.906 16.040 18.347 1.00 89.50 267 ALA A N 1
ATOM 2070 C CA . ALA A 1 267 ? 15.827 15.196 19.541 1.00 89.50 267 ALA A CA 1
ATOM 2071 C C . ALA A 1 267 ? 14.539 15.431 20.351 1.00 89.50 267 ALA A C 1
ATOM 2073 O O . ALA A 1 267 ? 13.898 14.471 20.768 1.00 89.50 267 ALA A O 1
ATOM 2074 N N . ALA A 1 268 ? 14.118 16.690 20.521 1.00 89.06 268 ALA A N 1
ATOM 2075 C CA . ALA A 1 268 ? 12.864 17.011 21.203 1.00 89.06 268 ALA A CA 1
ATOM 2076 C C . ALA A 1 268 ? 11.647 16.434 20.460 1.00 89.06 268 ALA A C 1
ATOM 2078 O O . ALA A 1 268 ? 10.761 15.860 21.090 1.00 89.06 268 ALA A O 1
ATOM 2079 N N . ILE A 1 269 ? 11.641 16.512 19.124 1.00 89.75 269 ILE A N 1
ATOM 2080 C CA . ILE A 1 269 ? 10.586 15.915 18.289 1.00 89.75 269 ILE A CA 1
ATOM 2081 C C . ILE A 1 269 ? 10.547 14.389 18.463 1.00 89.75 269 ILE A C 1
ATOM 2083 O O . ILE A 1 269 ? 9.470 13.824 18.629 1.00 89.75 269 ILE A O 1
ATOM 2087 N N . GLN A 1 270 ? 11.702 13.715 18.481 1.00 90.19 270 GLN A N 1
ATOM 2088 C CA . GLN A 1 270 ? 11.754 12.261 18.693 1.00 90.19 270 GLN A CA 1
ATOM 2089 C C . GLN A 1 270 ? 11.277 11.848 20.093 1.00 90.19 270 GLN A C 1
ATOM 2091 O O . GLN A 1 270 ? 10.550 10.865 20.225 1.00 90.19 270 GLN A O 1
ATOM 2096 N N . ASN A 1 271 ? 11.611 12.619 21.132 1.00 90.94 271 ASN A N 1
ATOM 2097 C CA . ASN A 1 271 ? 11.103 12.372 22.484 1.00 90.94 271 ASN A CA 1
ATOM 2098 C C . ASN A 1 271 ? 9.578 12.542 22.556 1.00 90.94 271 ASN A C 1
ATOM 2100 O O . ASN A 1 271 ? 8.896 11.718 23.163 1.00 90.94 271 ASN A O 1
ATOM 2104 N N . ALA A 1 272 ? 9.033 13.567 21.893 1.00 90.75 272 ALA A N 1
ATOM 2105 C CA . ALA A 1 272 ? 7.588 13.754 21.783 1.00 90.75 272 ALA A CA 1
ATOM 2106 C C . ALA A 1 272 ? 6.915 12.581 21.049 1.00 90.75 272 ALA A C 1
ATOM 2108 O O . ALA A 1 272 ? 5.878 12.093 21.498 1.00 90.75 272 ALA A O 1
ATOM 2109 N N . TYR A 1 273 ? 7.527 12.066 19.975 1.00 92.75 273 TYR A N 1
ATOM 2110 C CA . TYR A 1 273 ? 7.039 10.860 19.299 1.00 92.75 273 TYR A CA 1
ATOM 2111 C C . TYR A 1 273 ? 7.005 9.647 20.228 1.00 92.75 273 TYR A C 1
ATOM 2113 O O . TYR A 1 273 ? 6.004 8.936 20.255 1.00 92.75 273 TYR A O 1
ATOM 2121 N N . ALA A 1 274 ? 8.065 9.411 21.006 1.00 91.56 274 ALA A N 1
ATOM 2122 C CA . ALA A 1 274 ? 8.118 8.295 21.949 1.00 91.56 274 ALA A CA 1
ATOM 2123 C C . ALA A 1 274 ? 7.023 8.390 23.029 1.00 91.56 274 ALA A C 1
ATOM 2125 O O . ALA A 1 274 ? 6.401 7.377 23.357 1.00 91.56 274 ALA A O 1
ATOM 2126 N N . GLY A 1 275 ? 6.745 9.600 23.529 1.00 90.81 275 GLY A N 1
ATOM 2127 C CA . GLY A 1 275 ? 5.645 9.856 24.463 1.00 90.81 275 GLY A CA 1
ATOM 2128 C C . GLY A 1 275 ? 4.281 9.509 23.863 1.00 90.81 275 GLY A C 1
ATOM 2129 O O . GLY A 1 275 ? 3.560 8.685 24.422 1.00 90.81 275 GLY A O 1
ATOM 2130 N N . ILE A 1 276 ? 3.977 10.050 22.678 1.00 90.56 276 ILE A N 1
ATOM 2131 C CA . ILE A 1 276 ? 2.710 9.803 21.963 1.00 90.56 276 ILE A CA 1
ATOM 2132 C C . ILE A 1 276 ? 2.518 8.315 21.654 1.00 90.56 276 ILE A C 1
ATOM 2134 O O . ILE A 1 276 ? 1.422 7.785 21.814 1.00 90.56 276 ILE A O 1
ATOM 2138 N N . ARG A 1 277 ? 3.578 7.618 21.228 1.00 92.31 277 ARG A N 1
ATOM 2139 C CA . ARG A 1 277 ? 3.526 6.175 20.945 1.00 92.31 277 ARG A CA 1
ATOM 2140 C C . ARG A 1 277 ? 3.243 5.358 22.199 1.00 92.31 277 ARG A C 1
ATOM 2142 O O . ARG A 1 277 ? 2.450 4.425 22.146 1.00 92.31 277 ARG A O 1
ATOM 2149 N N . SER A 1 278 ? 3.866 5.717 23.320 1.00 90.88 278 SER A N 1
ATOM 2150 C CA . SER A 1 278 ? 3.645 5.036 24.601 1.00 90.88 278 SER A CA 1
ATOM 2151 C C . SER A 1 278 ? 2.205 5.219 25.085 1.00 90.88 278 SER A C 1
ATOM 2153 O O . SER A 1 278 ? 1.568 4.254 25.500 1.00 90.88 278 SER A O 1
ATOM 2155 N N . GLU A 1 279 ? 1.675 6.438 24.967 1.00 89.75 279 GLU A N 1
ATOM 2156 C CA . GLU A 1 279 ? 0.283 6.756 25.286 1.00 89.75 279 GLU A CA 1
ATOM 2157 C C . GLU A 1 279 ? -0.702 5.993 24.390 1.00 89.75 279 GLU A C 1
ATOM 2159 O O . GLU A 1 279 ? -1.618 5.335 24.885 1.00 89.75 279 GLU A O 1
ATOM 2164 N N . LEU A 1 280 ? -0.489 6.027 23.071 1.00 90.56 280 LEU A N 1
ATOM 2165 C CA . LEU A 1 280 ? -1.331 5.310 22.117 1.00 90.56 280 LEU A CA 1
ATOM 2166 C C . LEU A 1 280 ? -1.322 3.803 22.384 1.00 90.56 280 LEU A C 1
ATOM 2168 O O . LEU A 1 280 ? -2.379 3.178 22.372 1.00 90.56 280 LEU A O 1
ATOM 2172 N N . LYS A 1 281 ? -0.148 3.224 22.651 1.00 92.12 281 LYS A N 1
ATOM 2173 C CA . LYS A 1 281 ? -0.014 1.798 22.954 1.00 92.12 281 LYS A CA 1
ATOM 2174 C C . LYS A 1 281 ? -0.830 1.412 24.187 1.00 92.12 281 LYS A C 1
ATOM 2176 O O . LYS A 1 281 ? -1.562 0.428 24.135 1.00 92.12 281 LYS A O 1
ATOM 2181 N N . PHE A 1 282 ? -0.756 2.202 25.259 1.00 91.94 282 PHE A N 1
ATOM 2182 C CA . PHE A 1 282 ? -1.562 1.981 26.461 1.00 91.94 282 PHE A CA 1
ATOM 2183 C C . PHE A 1 282 ? -3.068 2.003 26.151 1.00 91.94 282 PHE A C 1
ATOM 2185 O O . PHE A 1 282 ? -3.801 1.097 26.546 1.00 91.94 282 PHE A O 1
ATOM 2192 N N . ILE A 1 283 ? -3.529 2.996 25.383 1.00 91.75 283 ILE A N 1
ATOM 2193 C CA . ILE A 1 283 ? -4.936 3.097 24.969 1.00 91.75 283 ILE A CA 1
ATOM 2194 C C . ILE A 1 283 ? -5.351 1.878 24.133 1.00 91.75 283 ILE A C 1
ATOM 2196 O O . ILE A 1 283 ? -6.379 1.260 24.401 1.00 91.75 283 ILE A O 1
ATOM 2200 N N . GLN A 1 284 ? -4.542 1.484 23.150 1.00 93.94 284 GLN A N 1
ATOM 2201 C CA . GLN A 1 284 ? -4.836 0.343 22.282 1.00 93.94 284 GLN A CA 1
ATOM 2202 C C . GLN A 1 284 ? -4.827 -0.994 23.034 1.00 93.94 284 GLN A C 1
ATOM 2204 O O . GLN A 1 284 ? -5.596 -1.889 22.690 1.00 93.94 284 GLN A O 1
ATOM 2209 N N . GLU A 1 285 ? -4.014 -1.144 24.084 1.00 94.25 285 GLU A N 1
ATOM 2210 C CA . GLU A 1 285 ? -4.054 -2.315 24.966 1.00 94.25 285 GLU A CA 1
ATOM 2211 C C . GLU A 1 285 ? -5.395 -2.433 25.702 1.00 94.25 285 GLU A C 1
ATOM 2213 O O . GLU A 1 285 ? -5.981 -3.518 25.729 1.00 94.25 285 GLU A O 1
ATOM 2218 N N . LYS A 1 286 ? -5.914 -1.315 26.219 1.00 93.69 286 LYS A N 1
ATOM 2219 C CA . LYS A 1 286 ? -7.228 -1.232 26.874 1.00 93.69 286 LYS A CA 1
ATOM 2220 C C . LYS A 1 286 ? -8.380 -1.486 25.897 1.00 93.69 286 LYS A C 1
ATOM 2222 O O . LYS A 1 286 ? -9.261 -2.303 26.165 1.00 93.69 286 LYS A O 1
ATOM 2227 N N . LEU A 1 287 ? -8.343 -0.858 24.719 1.00 95.69 287 LEU A N 1
ATOM 2228 C CA . LEU A 1 287 ? -9.333 -1.086 23.659 1.00 95.69 287 LEU A CA 1
ATOM 2229 C C . LEU A 1 287 ? -9.328 -2.538 23.165 1.00 95.69 287 LEU A C 1
ATOM 2231 O O . LEU A 1 287 ? -10.385 -3.101 22.875 1.00 95.69 287 LEU A O 1
ATOM 2235 N N . PHE A 1 288 ? -8.153 -3.169 23.100 1.00 96.50 288 PHE A N 1
ATOM 2236 C CA . PHE A 1 288 ? -8.044 -4.578 22.739 1.00 96.50 288 PHE A CA 1
ATOM 2237 C C . PHE A 1 288 ? -8.669 -5.478 23.794 1.00 96.50 288 PHE A C 1
ATOM 2239 O O . PHE A 1 288 ? -9.435 -6.366 23.433 1.00 96.50 288 PHE A O 1
ATOM 2246 N N . TYR A 1 289 ? -8.403 -5.233 25.079 1.00 95.19 289 TYR A N 1
ATOM 2247 C CA . TYR A 1 289 ? -9.049 -5.975 26.162 1.00 95.19 289 TYR A CA 1
ATOM 2248 C C . TYR A 1 289 ? -10.579 -5.858 26.090 1.00 95.19 289 TYR A C 1
ATOM 2250 O O . TYR A 1 289 ? -11.274 -6.873 26.155 1.00 95.19 289 TYR A O 1
ATOM 2258 N N . LEU A 1 290 ? -11.099 -4.645 25.876 1.00 95.56 290 LEU A N 1
ATOM 2259 C CA . LEU A 1 290 ? -12.529 -4.385 25.695 1.00 95.56 290 LEU A CA 1
ATOM 2260 C C . LEU A 1 290 ? -13.120 -5.232 24.554 1.00 95.56 290 LEU A C 1
ATOM 2262 O O . LEU A 1 290 ? -14.078 -5.979 24.757 1.00 95.56 290 LEU A O 1
ATOM 2266 N N . CYS A 1 291 ? -12.526 -5.151 23.361 1.00 96.94 291 CYS A N 1
ATOM 2267 C CA . CYS A 1 291 ? -13.008 -5.869 22.182 1.00 96.94 291 CYS A CA 1
ATOM 2268 C C . CYS A 1 291 ? -12.856 -7.391 22.325 1.00 96.94 291 CYS A C 1
ATOM 2270 O O . CYS A 1 291 ? -13.758 -8.137 21.948 1.00 96.94 291 CYS A O 1
ATOM 2272 N N . ASP A 1 292 ? -11.756 -7.867 22.913 1.00 96.75 292 ASP A N 1
ATOM 2273 C CA . ASP A 1 292 ? -11.514 -9.291 23.168 1.00 96.75 292 ASP A CA 1
ATOM 2274 C C . ASP A 1 292 ? -12.561 -9.869 24.134 1.00 96.75 292 ASP A C 1
ATOM 2276 O O . ASP A 1 292 ? -13.075 -10.966 23.900 1.00 96.75 292 ASP A O 1
ATOM 2280 N N . LYS A 1 293 ? -12.978 -9.112 25.161 1.00 95.81 293 LYS A N 1
ATOM 2281 C CA . LYS A 1 293 ? -14.088 -9.510 26.043 1.00 95.81 293 LYS A CA 1
ATOM 2282 C C . LYS A 1 293 ? -15.414 -9.627 25.300 1.00 95.81 293 LYS A C 1
ATOM 2284 O O . LYS A 1 293 ? -16.106 -10.629 25.483 1.00 95.81 293 LYS A O 1
ATOM 2289 N N . ILE A 1 294 ? -15.739 -8.667 24.433 1.00 96.19 294 ILE A N 1
ATOM 2290 C CA . ILE A 1 294 ? -16.950 -8.711 23.596 1.00 96.19 294 ILE A CA 1
ATOM 2291 C C . ILE A 1 294 ? -16.929 -9.949 22.681 1.00 96.19 294 ILE A C 1
ATOM 2293 O O . ILE A 1 294 ? -17.924 -10.670 22.591 1.00 96.19 294 ILE A O 1
ATOM 2297 N N . ILE A 1 295 ? -15.785 -10.242 22.055 1.00 95.75 295 ILE A N 1
ATOM 2298 C CA . ILE A 1 295 ? -15.601 -11.378 21.135 1.00 95.75 295 ILE A CA 1
ATOM 2299 C C . ILE A 1 295 ? -15.708 -12.729 21.850 1.00 95.75 295 ILE A C 1
ATOM 2301 O O . ILE A 1 295 ? -16.263 -13.680 21.299 1.00 95.75 295 ILE A O 1
ATOM 2305 N N . ARG A 1 296 ? -15.157 -12.845 23.062 1.00 95.06 296 ARG A N 1
ATOM 2306 C CA . ARG A 1 296 ? -15.134 -14.107 23.823 1.00 95.06 296 ARG A CA 1
ATOM 2307 C C . ARG A 1 296 ? -16.428 -14.404 24.573 1.00 95.06 296 ARG A C 1
ATOM 2309 O O . ARG A 1 296 ? -16.582 -15.525 25.053 1.00 95.06 296 ARG A O 1
ATOM 2316 N N . ASN A 1 297 ? -17.320 -13.428 24.720 1.00 94.38 297 ASN A N 1
ATOM 2317 C CA . ASN A 1 297 ? -18.525 -13.580 25.527 1.00 94.38 297 ASN A CA 1
ATOM 2318 C C . ASN A 1 297 ? -19.556 -14.529 24.897 1.00 94.38 297 ASN A C 1
ATOM 2320 O O . ASN A 1 297 ? -19.966 -15.493 25.544 1.00 94.38 297 ASN A O 1
ATOM 2324 N N . SER A 1 298 ? -19.954 -14.290 23.647 1.00 94.25 298 SER A N 1
ATOM 2325 C CA . SER A 1 298 ? -20.829 -15.183 22.885 1.00 94.25 298 SER A CA 1
ATOM 2326 C C . SER A 1 298 ? -20.626 -15.004 21.378 1.00 94.25 298 SER A C 1
ATOM 2328 O O . SER A 1 298 ? -20.023 -14.033 20.920 1.00 94.25 298 SER A O 1
ATOM 2330 N N . GLU A 1 299 ? -21.139 -15.944 20.580 1.00 92.94 299 GLU A N 1
ATOM 2331 C CA . GLU A 1 299 ? -21.137 -15.800 19.120 1.00 92.94 299 GLU A CA 1
ATOM 2332 C C . GLU A 1 299 ? -21.945 -14.577 18.663 1.00 92.94 299 GLU A C 1
ATOM 2334 O O . GLU A 1 299 ? -21.532 -13.891 17.732 1.00 92.94 299 GLU A O 1
ATOM 2339 N N . GLU A 1 300 ? -23.061 -14.272 19.328 1.00 93.12 300 GLU A N 1
ATOM 2340 C CA . GLU A 1 300 ? -23.884 -13.111 18.991 1.00 93.12 300 GLU A CA 1
ATOM 2341 C C . GLU A 1 300 ? -23.124 -11.800 19.220 1.00 93.12 300 GLU A C 1
ATOM 2343 O O . GLU A 1 300 ? -23.075 -10.958 18.322 1.00 93.12 300 GLU A O 1
ATOM 2348 N N . THR A 1 301 ? -22.486 -11.639 20.387 1.00 94.94 301 THR A N 1
ATOM 2349 C CA . THR A 1 301 ? -21.769 -10.396 20.703 1.00 94.94 301 THR A CA 1
ATOM 2350 C C . THR A 1 301 ? -20.568 -10.187 19.797 1.00 94.94 301 THR A C 1
ATOM 2352 O O . THR A 1 301 ? -20.308 -9.071 19.349 1.00 94.94 301 THR A O 1
ATOM 2355 N N . ARG A 1 302 ? -19.878 -11.279 19.462 1.00 95.62 302 ARG A N 1
ATOM 2356 C CA . ARG A 1 302 ? -18.803 -11.288 18.473 1.00 95.62 302 ARG A CA 1
ATOM 2357 C C . ARG A 1 302 ? -19.287 -10.822 17.103 1.00 95.62 302 ARG A C 1
ATOM 2359 O O . ARG A 1 302 ? -18.672 -9.932 16.527 1.00 95.62 302 ARG A O 1
ATOM 2366 N N . ASN A 1 303 ? -20.378 -11.395 16.596 1.00 93.94 303 ASN A N 1
ATOM 2367 C CA . ASN A 1 303 ? -20.891 -11.057 15.269 1.00 93.94 303 ASN A CA 1
ATOM 2368 C C . ASN A 1 303 ? -21.339 -9.591 15.202 1.00 93.94 303 ASN A C 1
ATOM 2370 O O . ASN A 1 303 ? -21.002 -8.908 14.244 1.00 93.94 303 ASN A O 1
ATOM 2374 N N . LYS A 1 304 ? -22.004 -9.073 16.242 1.00 94.88 304 LYS A N 1
ATOM 2375 C CA . LYS A 1 304 ? -22.401 -7.656 16.302 1.00 94.88 304 LYS A CA 1
ATOM 2376 C C . LYS A 1 304 ? -21.208 -6.698 16.304 1.00 94.88 304 LYS A C 1
ATOM 2378 O O . LYS A 1 304 ? -21.273 -5.655 15.659 1.00 94.88 304 LYS A O 1
ATOM 2383 N N . LEU A 1 305 ? -20.110 -7.040 16.987 1.00 96.81 305 LEU A N 1
ATOM 2384 C CA . LEU A 1 305 ? -18.885 -6.232 16.936 1.00 96.81 305 LEU A CA 1
ATOM 2385 C C . LEU A 1 305 ? -18.265 -6.227 15.530 1.00 96.81 305 LEU A C 1
ATOM 2387 O O . LEU A 1 305 ? -17.850 -5.176 15.048 1.00 96.81 305 LEU A O 1
ATOM 2391 N N . LEU A 1 306 ? -18.218 -7.384 14.865 1.00 96.69 306 LEU A N 1
ATOM 2392 C CA . LEU A 1 306 ? -17.700 -7.486 13.498 1.00 96.69 306 LEU A CA 1
ATOM 2393 C C . LEU A 1 306 ? -18.586 -6.736 12.493 1.00 96.69 306 LEU A C 1
ATOM 2395 O O . LEU A 1 306 ? -18.061 -6.040 11.631 1.00 96.69 306 LEU A O 1
ATOM 2399 N N . GLU A 1 307 ? -19.912 -6.813 12.639 1.00 95.38 307 GLU A N 1
ATOM 2400 C CA . GLU A 1 307 ? -20.870 -6.034 11.844 1.00 95.38 307 GLU A CA 1
ATOM 2401 C C . GLU A 1 307 ? -20.698 -4.522 12.065 1.00 95.38 307 GLU A C 1
ATOM 2403 O O . GLU A 1 307 ? -20.818 -3.751 11.115 1.00 95.38 307 GLU A O 1
ATOM 2408 N N . PHE A 1 308 ? -20.374 -4.081 13.287 1.00 96.81 308 PHE A N 1
ATOM 2409 C CA . PHE A 1 308 ? -20.045 -2.679 13.565 1.00 96.81 308 PHE A CA 1
ATOM 2410 C C . PHE A 1 308 ? -18.763 -2.237 12.841 1.00 96.81 308 PHE A C 1
ATOM 2412 O O . PHE A 1 308 ? -18.756 -1.187 12.199 1.00 96.81 308 PHE A O 1
ATOM 2419 N N . PHE A 1 309 ? -17.698 -3.046 12.879 1.00 97.62 309 PHE A N 1
ATOM 2420 C CA . PHE A 1 309 ? -16.478 -2.761 12.115 1.00 97.62 309 PHE A CA 1
ATOM 2421 C C . PHE A 1 309 ? -16.734 -2.742 10.602 1.00 97.62 309 PHE A C 1
ATOM 2423 O O . PHE A 1 309 ? -16.238 -1.855 9.912 1.00 97.62 309 PHE A O 1
ATOM 2430 N N . GLY A 1 310 ? -17.556 -3.656 10.086 1.00 96.44 310 GLY A N 1
ATOM 2431 C CA . GLY A 1 310 ? -17.955 -3.643 8.679 1.00 96.44 310 GLY A CA 1
ATOM 2432 C C . GLY A 1 310 ? -18.760 -2.400 8.296 1.00 96.44 310 GLY A C 1
ATOM 2433 O O . GLY A 1 310 ? -18.424 -1.726 7.327 1.00 96.44 310 GLY A O 1
ATOM 2434 N N . SER A 1 311 ? -19.724 -2.005 9.132 1.00 95.94 311 SER A N 1
ATOM 2435 C CA . SER A 1 311 ? -20.526 -0.786 8.928 1.00 95.94 311 SER A CA 1
ATOM 2436 C C . SER A 1 311 ? -19.662 0.480 8.928 1.00 95.94 311 SER A C 1
ATOM 2438 O O . SER A 1 311 ? -19.931 1.427 8.188 1.00 95.94 311 SER A O 1
ATOM 2440 N N . LEU A 1 312 ? -18.597 0.504 9.740 1.00 95.75 312 LEU A N 1
ATOM 2441 C CA . LEU A 1 312 ? -17.642 1.608 9.750 1.00 95.75 312 LEU A CA 1
ATOM 2442 C C . LEU A 1 312 ? -16.829 1.675 8.450 1.00 95.75 312 LEU A C 1
ATOM 2444 O O . LEU A 1 312 ? -16.553 2.783 7.996 1.00 95.75 312 LEU A O 1
ATOM 2448 N N . ILE A 1 313 ? -16.485 0.539 7.836 1.00 95.50 313 ILE A N 1
ATOM 2449 C CA . ILE A 1 313 ? -15.851 0.495 6.509 1.00 95.50 313 ILE A CA 1
ATOM 2450 C C . ILE A 1 313 ? -16.810 0.971 5.423 1.00 95.50 313 ILE A C 1
ATOM 2452 O O . ILE A 1 313 ? -16.455 1.914 4.716 1.00 95.50 313 ILE A O 1
ATOM 2456 N N . ASP A 1 314 ? -18.022 0.411 5.359 1.00 94.31 314 ASP A N 1
ATOM 2457 C CA . ASP A 1 314 ? -19.025 0.755 4.339 1.00 94.31 314 ASP A CA 1
ATOM 2458 C C . ASP A 1 314 ? -19.321 2.273 4.325 1.00 94.31 314 ASP A C 1
ATOM 2460 O O . ASP A 1 314 ? -19.520 2.887 3.277 1.00 94.31 314 ASP A O 1
ATOM 2464 N N . ALA A 1 315 ? -19.279 2.929 5.492 1.00 93.75 315 ALA A N 1
ATOM 2465 C CA . ALA A 1 315 ? -19.472 4.375 5.606 1.00 93.75 315 ALA A CA 1
ATOM 2466 C C . ALA A 1 315 ? -18.243 5.221 5.188 1.00 93.75 315 ALA A C 1
ATOM 2468 O O . ALA A 1 315 ? -18.364 6.434 4.999 1.00 93.75 315 ALA A O 1
ATOM 2469 N N . ASN A 1 316 ? -17.056 4.619 5.050 1.00 94.25 316 ASN A N 1
ATOM 2470 C CA . ASN A 1 316 ? -15.763 5.303 4.929 1.00 94.25 316 ASN A CA 1
ATOM 2471 C C . ASN A 1 316 ? -14.979 5.019 3.633 1.00 94.25 316 ASN A C 1
ATOM 2473 O O . ASN A 1 316 ? -13.811 5.412 3.543 1.00 94.25 316 ASN A O 1
ATOM 2477 N N . HIS A 1 317 ? -15.592 4.450 2.589 1.00 92.06 317 HIS A N 1
ATOM 2478 C CA . HIS A 1 317 ? -14.903 4.212 1.304 1.00 92.06 317 HIS A CA 1
ATOM 2479 C C . HIS A 1 317 ? -14.267 5.488 0.711 1.00 92.06 317 HIS A C 1
ATOM 2481 O O . HIS A 1 317 ? -13.206 5.456 0.091 1.00 92.06 317 HIS A O 1
ATOM 2487 N N . LYS A 1 318 ? -14.842 6.667 0.991 1.00 91.25 318 LYS A N 1
ATOM 2488 C CA . LYS A 1 318 ? -14.337 7.970 0.517 1.00 91.25 318 LYS A CA 1
ATOM 2489 C C . LYS A 1 318 ? -12.991 8.395 1.115 1.00 91.25 318 LYS A C 1
ATOM 2491 O O . LYS A 1 318 ? -12.424 9.374 0.640 1.00 91.25 318 LYS A O 1
ATOM 2496 N N . ARG A 1 319 ? -12.445 7.694 2.117 1.00 92.12 319 ARG A N 1
ATOM 2497 C CA . ARG A 1 319 ? -11.149 8.034 2.742 1.00 92.12 319 ARG A CA 1
ATOM 2498 C C . ARG A 1 319 ? -9.956 7.920 1.785 1.00 92.12 319 ARG A C 1
ATOM 2500 O O . ARG A 1 319 ? -8.964 8.624 1.969 1.00 92.12 319 ARG A O 1
ATOM 2507 N N . VAL A 1 320 ? -10.065 7.083 0.754 1.00 89.75 320 VAL A N 1
ATOM 2508 C CA . VAL A 1 320 ? -9.024 6.878 -0.272 1.00 89.75 320 VAL A CA 1
ATOM 2509 C C . VAL A 1 320 ? -9.299 7.644 -1.572 1.00 89.75 320 VAL A C 1
ATOM 2511 O O . VAL A 1 320 ? -8.542 7.528 -2.531 1.00 89.75 320 VAL A O 1
ATOM 2514 N N . ALA A 1 321 ? -10.348 8.473 -1.615 1.00 88.19 321 ALA A N 1
ATOM 2515 C CA . ALA A 1 321 ? -10.663 9.277 -2.791 1.00 88.19 321 ALA A CA 1
ATOM 2516 C C . ALA A 1 321 ? -9.544 10.287 -3.113 1.00 88.19 321 ALA A C 1
ATOM 2518 O O . ALA A 1 321 ? -8.850 10.799 -2.224 1.00 88.19 321 ALA A O 1
ATOM 2519 N N . MET A 1 322 ? -9.408 10.636 -4.398 1.00 80.19 322 MET A N 1
ATOM 2520 C CA . MET A 1 322 ? -8.412 11.608 -4.872 1.00 80.19 322 MET A CA 1
ATOM 2521 C C . MET A 1 322 ? -8.521 12.944 -4.118 1.00 80.19 322 MET A C 1
ATOM 2523 O O . MET A 1 322 ? -7.515 13.492 -3.656 1.00 80.19 322 MET A O 1
ATOM 2527 N N . GLN A 1 323 ? -9.755 13.410 -3.905 1.00 84.06 323 GLN A N 1
ATOM 2528 C CA . GLN A 1 323 ? -10.093 14.533 -3.036 1.00 84.06 323 GLN A CA 1
ATOM 2529 C C . GLN A 1 323 ? -11.017 14.045 -1.921 1.00 84.06 323 GLN A C 1
ATOM 2531 O O . GLN A 1 323 ? -12.107 13.542 -2.183 1.00 84.06 323 GLN A O 1
ATOM 2536 N N . VAL A 1 324 ? -10.565 14.185 -0.676 1.00 87.50 324 VAL A N 1
ATOM 2537 C CA . VAL A 1 324 ? -11.309 13.742 0.507 1.00 87.50 324 VAL A CA 1
ATOM 2538 C C . VAL A 1 324 ? -11.903 14.950 1.206 1.00 87.50 324 VAL A C 1
ATOM 2540 O O . VAL A 1 324 ? -11.179 15.884 1.551 1.00 87.50 324 VAL A O 1
ATOM 2543 N N . ASP A 1 325 ? -13.207 14.902 1.457 1.00 89.12 325 ASP A N 1
ATOM 2544 C CA . ASP A 1 325 ? -13.853 15.812 2.394 1.00 89.12 325 ASP A CA 1
ATOM 2545 C C . ASP A 1 325 ? -13.815 15.205 3.805 1.00 89.12 325 ASP A C 1
ATOM 2547 O O . ASP A 1 325 ? -14.527 14.252 4.118 1.00 89.12 325 ASP A O 1
ATOM 2551 N N . TYR A 1 326 ? -12.979 15.775 4.676 1.00 86.31 326 TYR A N 1
ATOM 2552 C CA . TYR A 1 326 ? -12.802 15.316 6.059 1.00 86.31 326 TYR A CA 1
ATOM 2553 C C . TYR A 1 326 ? -14.047 15.513 6.936 1.00 86.31 326 TYR A C 1
ATOM 2555 O O . TYR A 1 326 ? -14.089 15.008 8.053 1.00 86.31 326 TYR A O 1
ATOM 2563 N N . LYS A 1 327 ? -15.072 16.232 6.457 1.00 89.19 327 LYS A N 1
ATOM 2564 C CA . LYS A 1 327 ? -16.331 16.426 7.191 1.00 89.19 327 LYS A CA 1
ATOM 2565 C C . LYS A 1 327 ? -17.296 15.254 7.056 1.00 89.19 327 LYS A C 1
ATOM 2567 O O . LYS A 1 327 ? -18.204 15.148 7.876 1.00 89.19 327 LYS A O 1
ATOM 2572 N N . VAL A 1 328 ? -17.131 14.410 6.035 1.00 92.12 328 VAL A N 1
ATOM 2573 C CA . VAL A 1 328 ? -18.062 13.308 5.725 1.00 92.12 328 VAL A CA 1
ATOM 2574 C C . VAL A 1 328 ? -17.499 11.923 6.042 1.00 92.12 328 VAL A C 1
ATOM 2576 O O . VAL A 1 328 ? -18.165 10.928 5.776 1.00 92.12 328 VAL A O 1
ATOM 2579 N N . ILE A 1 329 ? -16.296 11.853 6.613 1.00 93.94 329 ILE A N 1
ATOM 2580 C CA . ILE A 1 329 ? -15.614 10.613 7.002 1.00 93.94 329 ILE A CA 1
ATOM 2581 C C . ILE A 1 329 ? -15.377 10.575 8.513 1.00 93.94 329 ILE A C 1
ATOM 2583 O O . ILE A 1 329 ? -15.362 11.611 9.178 1.00 93.94 329 ILE A O 1
ATOM 2587 N N . SER A 1 330 ? -15.173 9.378 9.053 1.00 93.56 330 SER A N 1
ATOM 2588 C CA . SER A 1 330 ? -14.746 9.192 10.440 1.00 93.56 330 SER A CA 1
ATOM 2589 C C . SER A 1 330 ? -13.324 9.716 10.647 1.00 93.56 330 SER A C 1
ATOM 2591 O O . SER A 1 330 ? -12.537 9.827 9.700 1.00 93.56 330 SER A O 1
ATOM 2593 N N . SER A 1 331 ? -12.988 10.033 11.894 1.00 91.50 331 SER A N 1
ATOM 2594 C CA . SER A 1 331 ? -11.680 10.549 12.282 1.00 91.50 331 SER A CA 1
ATOM 2595 C C . SER A 1 331 ? -10.562 9.516 12.097 1.00 91.50 331 SER A C 1
ATOM 2597 O O . SER A 1 331 ? -10.773 8.303 12.139 1.00 91.50 331 SER A O 1
ATOM 2599 N N . ASP A 1 332 ? -9.327 9.992 11.935 1.00 91.12 332 ASP A N 1
ATOM 2600 C CA . ASP A 1 332 ? -8.158 9.107 11.845 1.00 91.12 332 ASP A CA 1
ATOM 2601 C C . ASP A 1 332 ? -7.925 8.321 13.146 1.00 91.12 332 ASP A C 1
ATOM 2603 O O . ASP A 1 332 ? -7.373 7.223 13.108 1.00 91.12 332 ASP A O 1
ATOM 2607 N N . ALA A 1 333 ? -8.385 8.843 14.290 1.00 91.06 333 ALA A N 1
ATOM 2608 C CA . ALA A 1 333 ? -8.234 8.221 15.602 1.00 91.06 333 ALA A CA 1
ATOM 2609 C C . ALA A 1 333 ? -8.909 6.842 15.674 1.00 91.06 333 ALA A C 1
ATOM 2611 O O . ALA A 1 333 ? -8.235 5.848 15.957 1.00 91.06 333 ALA A O 1
ATOM 2612 N N . ILE A 1 334 ? -10.209 6.767 15.360 1.00 93.94 334 ILE A N 1
ATOM 2613 C CA . ILE A 1 334 ? -10.946 5.495 15.366 1.00 93.94 334 ILE A CA 1
ATOM 2614 C C . ILE A 1 334 ? -10.399 4.531 14.314 1.00 93.94 334 ILE A C 1
ATOM 2616 O O . ILE A 1 334 ? -10.214 3.348 14.592 1.00 93.94 334 ILE A O 1
ATOM 2620 N N . MET A 1 335 ? -10.063 5.036 13.127 1.00 95.38 335 MET A N 1
ATOM 2621 C CA . MET A 1 335 ? -9.577 4.204 12.030 1.00 95.38 335 MET A CA 1
ATOM 2622 C C . MET A 1 335 ? -8.214 3.575 12.339 1.00 95.38 335 MET A C 1
ATOM 2624 O O . MET A 1 335 ? -8.018 2.387 12.079 1.00 95.38 335 MET A O 1
ATOM 2628 N N . ILE A 1 336 ? -7.285 4.326 12.940 1.00 94.25 336 ILE A N 1
ATOM 2629 C CA . ILE A 1 336 ? -5.979 3.807 13.372 1.00 94.25 336 ILE A CA 1
ATOM 2630 C C . ILE A 1 336 ? -6.147 2.790 14.501 1.00 94.25 336 ILE A C 1
ATOM 2632 O O . ILE A 1 336 ? -5.531 1.725 14.454 1.00 94.25 336 ILE A O 1
ATOM 2636 N N . ASN A 1 337 ? -6.988 3.093 15.494 1.00 95.50 337 ASN A N 1
ATOM 2637 C CA . ASN A 1 337 ? -7.231 2.185 16.609 1.00 95.50 337 ASN A CA 1
ATOM 2638 C C . ASN A 1 337 ? -7.814 0.859 16.122 1.00 95.50 337 ASN A C 1
ATOM 2640 O O . ASN A 1 337 ? -7.236 -0.186 16.401 1.00 95.50 337 ASN A O 1
ATOM 2644 N N . VAL A 1 338 ? -8.889 0.878 15.330 1.00 97.31 338 VAL A N 1
ATOM 2645 C CA . VAL A 1 338 ? -9.503 -0.358 14.821 1.00 97.31 338 VAL A CA 1
ATOM 2646 C C . VAL A 1 338 ? -8.548 -1.131 13.904 1.00 97.31 338 VAL A C 1
ATOM 2648 O O . VAL A 1 338 ? -8.477 -2.355 14.005 1.00 97.31 338 VAL A O 1
ATOM 2651 N N . THR A 1 339 ? -7.731 -0.443 13.094 1.00 97.12 339 THR A N 1
ATOM 2652 C CA . THR A 1 339 ? -6.672 -1.099 12.303 1.00 97.12 339 THR A CA 1
ATOM 2653 C C . THR A 1 339 ? -5.699 -1.862 13.210 1.00 97.12 339 THR A C 1
ATOM 2655 O O . THR A 1 339 ? -5.436 -3.040 12.972 1.00 97.12 339 THR A O 1
ATOM 2658 N N . ALA A 1 340 ? -5.205 -1.234 14.283 1.00 96.56 340 ALA A N 1
ATOM 2659 C CA . ALA A 1 340 ? -4.302 -1.881 15.236 1.00 96.56 340 ALA A CA 1
ATOM 2660 C C . ALA A 1 340 ? -4.961 -3.077 15.948 1.00 96.56 340 ALA A C 1
ATOM 2662 O O . ALA A 1 340 ? -4.331 -4.122 16.119 1.00 96.56 340 ALA A O 1
ATOM 2663 N N . LEU A 1 341 ? -6.243 -2.960 16.313 1.00 97.62 341 LEU A N 1
ATOM 2664 C CA . LEU A 1 341 ? -7.007 -4.044 16.935 1.00 97.62 341 LEU A CA 1
ATOM 2665 C C . LEU A 1 341 ? -7.152 -5.254 16.007 1.00 97.62 341 LEU A C 1
ATOM 2667 O O . LEU A 1 341 ? -6.868 -6.377 16.422 1.00 97.62 341 LEU A O 1
ATOM 2671 N N . LEU A 1 342 ? -7.564 -5.041 14.755 1.00 98.00 342 LEU A N 1
ATOM 2672 C CA . LEU A 1 342 ? -7.775 -6.117 13.782 1.00 98.00 342 LEU A CA 1
ATOM 2673 C C . LEU A 1 342 ? -6.468 -6.816 13.408 1.00 98.00 342 LEU A C 1
ATOM 2675 O O . LEU A 1 342 ? -6.422 -8.046 13.383 1.00 98.00 342 LEU A O 1
ATOM 2679 N N . VAL A 1 343 ? -5.389 -6.054 13.203 1.00 96.94 343 VAL A N 1
ATOM 2680 C CA . VAL A 1 343 ? -4.050 -6.618 12.980 1.00 96.94 343 VAL A CA 1
ATOM 2681 C C . VAL A 1 343 ? -3.630 -7.481 14.175 1.00 96.94 343 VAL A C 1
ATOM 2683 O O . VAL A 1 343 ? -3.148 -8.597 13.983 1.00 96.94 343 VAL A O 1
ATOM 2686 N N . ARG A 1 344 ? -3.895 -7.028 15.408 1.00 96.88 344 ARG A N 1
ATOM 2687 C CA . ARG A 1 344 ? -3.616 -7.801 16.626 1.00 96.88 344 ARG A CA 1
ATOM 2688 C C . ARG A 1 344 ? -4.470 -9.068 16.741 1.00 96.88 344 ARG A C 1
ATOM 2690 O O . ARG A 1 344 ? -3.956 -10.117 17.119 1.00 96.88 344 ARG A O 1
ATOM 2697 N N . PHE A 1 345 ? -5.751 -9.021 16.370 1.00 97.44 345 PHE A N 1
ATOM 2698 C CA . PHE A 1 345 ? -6.599 -10.220 16.314 1.00 97.44 345 PHE A CA 1
ATOM 2699 C C . PHE A 1 345 ? -6.150 -11.224 15.240 1.00 97.44 345 PHE A C 1
ATOM 2701 O O . PHE A 1 345 ? -6.457 -12.411 15.370 1.00 97.44 345 PHE A O 1
ATOM 2708 N N . CYS A 1 346 ? -5.398 -10.782 14.226 1.00 97.38 346 CYS A N 1
ATOM 2709 C CA . CYS A 1 346 ? -4.818 -11.654 13.206 1.00 97.38 346 CYS A CA 1
ATOM 2710 C C . CYS A 1 346 ? -3.536 -12.376 13.652 1.00 97.38 346 CYS A C 1
ATOM 2712 O O . CYS A 1 346 ? -3.243 -13.464 13.153 1.00 97.38 346 CYS A O 1
ATOM 2714 N N . GLU A 1 347 ? -2.783 -11.827 14.612 1.00 95.25 347 GLU A N 1
ATOM 2715 C CA . GLU A 1 347 ? -1.501 -12.393 15.069 1.00 95.25 347 GLU A CA 1
ATOM 2716 C C . GLU A 1 347 ? -1.528 -13.897 15.397 1.00 95.25 347 GLU A C 1
ATOM 2718 O O . GLU A 1 347 ? -0.576 -14.591 15.041 1.00 95.25 347 GLU A O 1
ATOM 2723 N N . PRO A 1 348 ? -2.579 -14.466 16.026 1.00 95.38 348 PRO A N 1
ATOM 2724 C CA . PRO A 1 348 ? -2.591 -15.884 16.372 1.00 95.38 348 PRO A CA 1
ATOM 2725 C C . PRO A 1 348 ? -2.595 -16.839 15.170 1.00 95.38 348 PRO A C 1
ATOM 2727 O O . PRO A 1 348 ? -2.382 -18.041 15.365 1.00 95.38 348 PRO A O 1
ATOM 2730 N N . PHE A 1 349 ? -2.906 -16.363 13.961 1.00 95.06 349 PHE A N 1
ATOM 2731 C CA . PHE A 1 349 ? -2.972 -17.187 12.747 1.00 95.06 349 PHE A CA 1
ATOM 2732 C C . PHE A 1 349 ? -2.162 -16.661 11.561 1.00 95.06 349 PHE A C 1
ATOM 2734 O O . PHE A 1 349 ? -2.063 -17.360 10.556 1.00 95.06 349 PHE A O 1
ATOM 2741 N N . VAL A 1 350 ? -1.558 -15.483 11.698 1.00 94.12 350 VAL A N 1
ATOM 2742 C CA . VAL A 1 350 ? -0.617 -14.912 10.737 1.00 94.12 350 VAL A CA 1
ATOM 2743 C C . VAL A 1 350 ? 0.795 -15.358 11.094 1.00 94.12 350 VAL A C 1
ATOM 2745 O O . VAL A 1 350 ? 1.373 -14.929 12.091 1.00 94.12 350 VAL A O 1
ATOM 2748 N N . ASP A 1 351 ? 1.373 -16.211 10.257 1.00 89.12 351 ASP A N 1
ATOM 2749 C CA . ASP A 1 351 ? 2.754 -16.661 10.392 1.00 89.12 351 ASP A CA 1
ATOM 2750 C C . ASP A 1 351 ? 3.433 -16.795 9.023 1.00 89.12 351 ASP A C 1
ATOM 2752 O O . ASP A 1 351 ? 2.781 -17.002 8.003 1.00 89.12 351 ASP A O 1
ATOM 2756 N N . VAL A 1 352 ? 4.762 -16.690 8.996 1.00 79.81 352 VAL A N 1
ATOM 2757 C CA . VAL A 1 352 ? 5.553 -16.677 7.750 1.00 79.81 352 VAL A CA 1
ATOM 2758 C C . VAL A 1 352 ? 5.483 -18.011 6.988 1.00 79.81 352 VAL A C 1
ATOM 2760 O O . VAL A 1 352 ? 5.799 -18.057 5.802 1.00 79.81 352 VAL A O 1
ATOM 2763 N N . HIS A 1 353 ? 5.054 -19.097 7.633 1.00 86.50 353 HIS A N 1
ATOM 2764 C CA . HIS A 1 353 ? 4.921 -20.421 7.024 1.00 86.50 353 HIS A CA 1
ATOM 2765 C C . HIS A 1 353 ? 3.483 -20.745 6.599 1.00 86.50 353 HIS A C 1
ATOM 2767 O O . HIS A 1 353 ? 3.253 -21.798 6.010 1.00 86.50 353 HIS A O 1
ATOM 2773 N N . GLY A 1 354 ? 2.515 -19.867 6.879 1.00 89.31 354 GLY A N 1
ATOM 2774 C CA . GLY A 1 354 ? 1.114 -20.081 6.534 1.00 89.31 354 GLY A CA 1
ATOM 2775 C C . GLY A 1 354 ? 0.469 -21.271 7.253 1.00 89.31 354 GLY A C 1
ATOM 2776 O O . GLY A 1 354 ? -0.430 -21.892 6.697 1.00 89.31 354 GLY A O 1
ATOM 2777 N N . THR A 1 355 ? 0.888 -21.616 8.477 1.00 91.88 355 THR A N 1
ATOM 2778 C CA . THR A 1 355 ? 0.434 -22.842 9.172 1.00 91.88 355 THR A CA 1
ATOM 2779 C C . THR A 1 355 ? -1.077 -22.930 9.395 1.00 91.88 355 THR A C 1
ATOM 2781 O O . THR A 1 355 ? -1.622 -24.024 9.532 1.00 91.88 355 THR A O 1
ATOM 2784 N N . LYS A 1 356 ? -1.770 -21.787 9.463 1.00 94.00 356 LYS A N 1
ATOM 2785 C CA . LYS A 1 356 ? -3.227 -21.708 9.663 1.00 94.00 356 LYS A CA 1
ATOM 2786 C C . LYS A 1 356 ? -3.964 -21.098 8.471 1.00 94.00 356 LYS A C 1
ATOM 2788 O O . LYS A 1 356 ? -5.124 -20.719 8.619 1.00 94.00 356 LYS A O 1
ATOM 2793 N N . ILE A 1 357 ? -3.319 -21.028 7.306 1.00 94.25 357 ILE A N 1
ATOM 2794 C CA . ILE A 1 357 ? -3.876 -20.396 6.104 1.00 94.25 357 ILE A CA 1
ATOM 2795 C C . ILE A 1 357 ? -5.183 -21.053 5.641 1.00 94.25 357 ILE A C 1
ATOM 2797 O O . ILE A 1 357 ? -6.091 -20.364 5.193 1.00 94.25 357 ILE A O 1
ATOM 2801 N N . ASP A 1 358 ? -5.330 -22.362 5.866 1.00 93.50 358 ASP A N 1
ATOM 2802 C CA . ASP A 1 358 ? -6.530 -23.143 5.527 1.00 93.50 358 ASP A CA 1
ATOM 2803 C C . ASP A 1 358 ? -7.779 -22.769 6.330 1.00 93.50 358 ASP A C 1
ATOM 2805 O O . ASP A 1 358 ? -8.889 -23.160 5.979 1.00 93.50 358 ASP A O 1
ATOM 2809 N N . LYS A 1 359 ? -7.623 -22.028 7.433 1.00 94.25 359 LYS A N 1
ATOM 2810 C CA . LYS A 1 359 ? -8.764 -21.579 8.242 1.00 94.25 359 LYS A CA 1
ATOM 2811 C C . LYS A 1 359 ? -9.506 -20.398 7.612 1.00 94.25 359 LYS A C 1
ATOM 2813 O O . LYS A 1 359 ? -10.607 -20.078 8.063 1.00 94.25 359 LYS A O 1
ATOM 2818 N N . ILE A 1 360 ? -8.907 -19.750 6.614 1.00 95.50 360 ILE A N 1
ATOM 2819 C CA . ILE A 1 360 ? -9.462 -18.584 5.930 1.00 95.50 360 ILE A CA 1
ATOM 2820 C C . ILE A 1 360 ? -10.222 -19.060 4.694 1.00 95.50 360 ILE A C 1
ATOM 2822 O O . ILE A 1 360 ? -9.663 -19.712 3.815 1.00 95.50 360 ILE A O 1
ATOM 2826 N N . SER A 1 361 ? -11.507 -18.726 4.634 1.00 92.56 361 SER A N 1
ATOM 2827 C CA . SER A 1 361 ? -12.372 -19.055 3.500 1.00 92.56 361 SER A CA 1
ATOM 2828 C C . SER A 1 361 ? -12.031 -18.181 2.283 1.00 92.56 361 SER A C 1
ATOM 2830 O O . SER A 1 361 ? -11.846 -16.970 2.406 1.00 92.56 361 SER A O 1
ATOM 2832 N N . MET A 1 362 ? -11.937 -18.793 1.097 1.00 92.12 362 MET A N 1
ATOM 2833 C CA . MET A 1 362 ? -11.760 -18.082 -0.184 1.00 92.12 362 MET A CA 1
ATOM 2834 C C . MET A 1 362 ? -13.103 -17.645 -0.794 1.00 92.12 362 MET A C 1
ATOM 2836 O O . MET A 1 362 ? -13.155 -16.744 -1.622 1.00 92.12 362 MET A O 1
ATOM 2840 N N . ASP A 1 363 ? -14.204 -18.258 -0.368 1.00 90.19 363 ASP A N 1
ATOM 2841 C CA . ASP A 1 363 ? -15.576 -17.964 -0.785 1.00 90.19 363 ASP A CA 1
ATOM 2842 C C . ASP A 1 363 ? -16.256 -16.896 0.094 1.00 90.19 363 ASP A C 1
ATOM 2844 O O . ASP A 1 363 ? -17.479 -16.785 0.096 1.00 90.19 363 ASP A O 1
ATOM 2848 N N . TYR A 1 364 ? -15.475 -16.080 0.815 1.00 92.44 364 TYR A N 1
ATOM 2849 C CA . TYR A 1 364 ? -15.957 -15.127 1.824 1.00 92.44 364 TYR A CA 1
ATOM 2850 C C . TYR A 1 364 ? -17.057 -14.176 1.327 1.00 92.44 364 TYR A C 1
ATOM 2852 O O . TYR A 1 364 ? -18.050 -13.967 2.014 1.00 92.44 364 TYR A O 1
ATOM 2860 N N . PHE A 1 365 ? -16.922 -13.644 0.110 1.00 91.75 365 PHE A N 1
ATOM 2861 C CA . PHE A 1 365 ? -17.927 -12.751 -0.483 1.00 91.75 365 PHE A CA 1
ATOM 2862 C C . PHE A 1 365 ? -19.107 -13.492 -1.136 1.00 91.75 365 PHE A C 1
ATOM 2864 O O . PHE A 1 365 ? -20.092 -12.870 -1.518 1.00 91.75 365 PHE A O 1
ATOM 2871 N N . SER A 1 366 ? -19.032 -14.823 -1.260 1.00 88.25 366 SER A N 1
ATOM 2872 C CA . SER A 1 366 ? -20.165 -15.672 -1.671 1.00 88.25 366 SER A CA 1
ATOM 2873 C C . SER A 1 366 ? -21.008 -16.151 -0.478 1.00 88.25 366 SER A C 1
ATOM 2875 O O . SER A 1 366 ? -22.153 -16.564 -0.654 1.00 88.25 366 SER A O 1
ATOM 2877 N N . ILE A 1 367 ? -20.475 -16.077 0.742 1.00 88.00 367 ILE A N 1
ATOM 2878 C CA . ILE A 1 367 ? -21.219 -16.274 1.998 1.00 88.00 367 ILE A CA 1
ATOM 2879 C C . ILE A 1 367 ? -21.611 -14.916 2.587 1.00 88.00 367 ILE A C 1
AT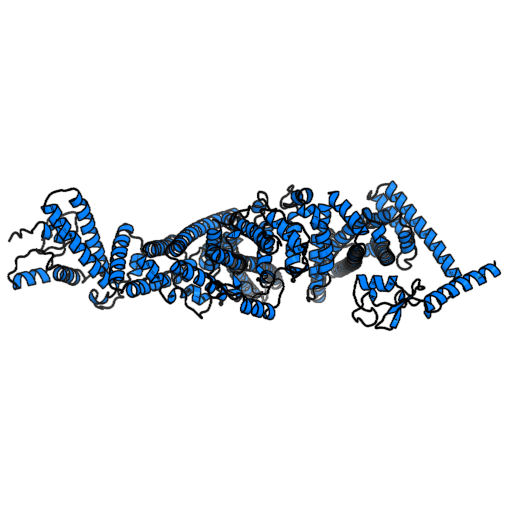OM 2881 O O . ILE A 1 367 ? -21.242 -13.890 2.034 1.00 88.00 367 ILE A O 1
ATOM 2885 N N . LYS A 1 368 ? -22.384 -14.878 3.683 1.00 85.50 368 LYS A N 1
ATOM 2886 C CA . LYS A 1 368 ? -22.809 -13.617 4.326 1.00 85.50 368 LYS A CA 1
ATOM 2887 C C . LYS A 1 368 ? -21.585 -12.849 4.887 1.00 85.50 368 LYS A C 1
ATOM 2889 O O . LYS A 1 368 ? -21.142 -13.225 5.976 1.00 85.50 368 LYS A O 1
ATOM 2894 N N . PRO A 1 369 ? -21.066 -11.797 4.213 1.00 90.25 369 PRO A N 1
ATOM 2895 C CA . PRO A 1 369 ? -19.906 -11.049 4.684 1.00 90.25 369 PRO A CA 1
ATOM 2896 C C . PRO A 1 369 ? -20.352 -9.952 5.660 1.00 90.25 369 PRO A C 1
ATOM 2898 O O . PRO A 1 369 ? -21.532 -9.590 5.708 1.00 90.25 369 PRO A O 1
ATOM 2901 N N . VAL A 1 370 ? -19.418 -9.413 6.446 1.00 92.62 370 VAL A N 1
ATOM 2902 C CA . VAL A 1 370 ? -19.728 -8.336 7.410 1.00 92.62 370 VAL A CA 1
ATOM 2903 C C . VAL A 1 370 ? -19.642 -6.929 6.810 1.00 92.62 370 VAL A C 1
ATOM 2905 O O . VAL A 1 370 ? -20.095 -5.990 7.455 1.00 92.62 370 VAL A O 1
ATOM 2908 N N . TYR A 1 371 ? -19.092 -6.788 5.599 1.00 93.62 371 TYR A N 1
ATOM 2909 C CA . TYR A 1 371 ? -19.003 -5.539 4.833 1.00 93.62 371 TYR A CA 1
ATOM 2910 C C . TYR A 1 371 ? -19.207 -5.802 3.333 1.00 93.62 371 TYR A C 1
ATOM 2912 O O . TYR A 1 371 ? -19.145 -6.953 2.885 1.00 93.62 371 TYR A O 1
ATOM 2920 N N . THR A 1 372 ? -19.469 -4.746 2.565 1.00 90.50 372 THR A N 1
ATOM 2921 C CA . THR A 1 372 ? -19.816 -4.823 1.138 1.00 90.50 372 THR A CA 1
ATOM 2922 C C . THR A 1 372 ? -18.646 -4.461 0.223 1.00 90.50 372 THR A C 1
ATOM 2924 O O . THR A 1 372 ? -17.706 -3.782 0.626 1.00 90.50 372 THR A O 1
ATOM 2927 N N . ILE A 1 373 ? -18.694 -4.932 -1.028 1.00 91.12 373 ILE A N 1
ATOM 2928 C CA . ILE A 1 373 ? -17.690 -4.629 -2.067 1.00 91.12 373 ILE A CA 1
ATOM 2929 C C . ILE A 1 373 ? -18.339 -4.168 -3.382 1.00 91.12 373 ILE A C 1
ATOM 2931 O O . ILE A 1 373 ? -17.729 -4.249 -4.444 1.00 91.12 373 ILE A O 1
ATOM 2935 N N . ASP A 1 374 ? -19.593 -3.717 -3.329 1.00 86.12 374 ASP A N 1
ATOM 2936 C CA . ASP A 1 374 ? -20.416 -3.480 -4.524 1.00 86.12 374 ASP A CA 1
ATOM 2937 C C . ASP A 1 374 ? -19.876 -2.349 -5.416 1.00 86.12 374 ASP A C 1
ATOM 2939 O O . ASP A 1 374 ? -20.006 -2.418 -6.640 1.00 86.12 374 ASP A O 1
ATOM 2943 N N . ASP A 1 375 ? -19.249 -1.340 -4.804 1.00 85.31 375 ASP A N 1
ATOM 2944 C CA . ASP A 1 375 ? -18.666 -0.171 -5.478 1.00 85.31 375 ASP A CA 1
ATOM 2945 C C . ASP A 1 375 ? -17.154 -0.321 -5.739 1.00 85.31 375 ASP A C 1
ATOM 2947 O O . ASP A 1 375 ? -16.498 0.619 -6.196 1.00 85.31 375 ASP A O 1
ATOM 2951 N N . GLU A 1 376 ? -16.580 -1.492 -5.448 1.00 91.25 376 GLU A N 1
ATOM 2952 C CA . GLU A 1 376 ? -15.143 -1.713 -5.563 1.00 91.25 376 GLU A CA 1
ATOM 2953 C C . GLU A 1 376 ? -14.709 -2.057 -6.986 1.00 91.25 376 GLU A C 1
ATOM 2955 O O . GLU A 1 376 ? -15.363 -2.801 -7.721 1.00 91.25 376 GLU A O 1
ATOM 2960 N N . THR A 1 377 ? -13.543 -1.534 -7.368 1.00 91.75 377 THR A N 1
ATOM 2961 C CA . THR A 1 377 ? -12.890 -1.953 -8.611 1.00 91.75 377 THR A CA 1
ATOM 2962 C C . THR A 1 377 ? -12.339 -3.358 -8.414 1.00 91.75 377 THR A C 1
ATOM 2964 O O . THR A 1 377 ? -11.624 -3.612 -7.448 1.00 91.75 377 THR A O 1
ATOM 2967 N N . MET A 1 378 ? -12.681 -4.274 -9.315 1.00 93.56 378 MET A N 1
ATOM 2968 C CA . MET A 1 378 ? -12.311 -5.684 -9.211 1.00 93.56 378 MET A CA 1
ATOM 2969 C C . MET A 1 378 ? -10.957 -5.958 -9.875 1.00 93.56 378 MET A C 1
ATOM 2971 O O . MET A 1 378 ? -10.584 -5.285 -10.835 1.00 93.56 378 MET A O 1
ATOM 2975 N N . ILE A 1 379 ? -10.239 -6.986 -9.412 1.00 94.06 379 ILE A N 1
ATOM 2976 C CA . ILE A 1 379 ? -8.911 -7.361 -9.933 1.00 94.06 379 ILE A CA 1
ATOM 2977 C C . ILE A 1 379 ? -8.929 -7.612 -11.451 1.00 94.06 379 ILE A C 1
ATOM 2979 O O . ILE A 1 379 ? -8.028 -7.171 -12.179 1.00 94.06 379 ILE A O 1
ATOM 2983 N N . ASN A 1 380 ? -9.924 -8.368 -11.927 1.00 90.44 380 ASN A N 1
ATOM 2984 C CA . ASN A 1 380 ? -10.063 -8.708 -13.339 1.00 90.44 380 ASN A CA 1
ATOM 2985 C C . ASN A 1 380 ? -11.506 -9.097 -13.706 1.00 90.44 380 ASN A C 1
ATOM 2987 O O . ASN A 1 380 ? -11.783 -10.243 -14.056 1.00 90.44 380 ASN A O 1
ATOM 2991 N N . GLY A 1 381 ? -12.421 -8.136 -13.617 1.00 86.56 381 GLY A N 1
ATOM 2992 C CA . GLY A 1 381 ? -13.820 -8.294 -14.017 1.00 86.56 381 GLY A CA 1
ATOM 2993 C C . GLY A 1 381 ? -14.554 -6.957 -13.991 1.00 86.56 381 GLY A C 1
ATOM 2994 O O . GLY A 1 381 ? -14.001 -5.958 -13.522 1.00 86.56 381 GLY A O 1
ATOM 2995 N N . ASP A 1 382 ? -15.781 -6.927 -14.503 1.00 87.06 382 ASP A N 1
ATOM 2996 C CA . ASP A 1 382 ? -16.663 -5.764 -14.364 1.00 87.06 382 ASP A CA 1
ATOM 2997 C C . ASP A 1 382 ? -17.744 -5.961 -13.284 1.00 87.06 382 ASP A C 1
ATOM 2999 O O . ASP A 1 382 ? -17.983 -7.065 -12.788 1.00 87.06 382 ASP A O 1
ATOM 3003 N N . SER A 1 383 ? -18.401 -4.866 -12.886 1.00 87.19 383 SER A N 1
ATOM 3004 C CA . SER A 1 383 ? -19.420 -4.889 -11.829 1.00 87.19 383 SER A CA 1
ATOM 3005 C C . SER A 1 383 ? -20.658 -5.721 -12.191 1.00 87.19 383 SER A C 1
ATOM 3007 O O . SER A 1 383 ? -21.369 -6.172 -11.295 1.00 87.19 383 SER A O 1
ATOM 3009 N N . THR A 1 384 ? -20.948 -5.923 -13.479 1.00 89.75 384 THR A N 1
ATOM 3010 C CA . THR A 1 384 ? -22.097 -6.718 -13.942 1.00 89.75 384 THR A CA 1
ATOM 3011 C C . THR A 1 384 ? -21.785 -8.205 -13.825 1.00 89.75 384 THR A C 1
ATOM 3013 O O . THR A 1 384 ? -22.585 -8.962 -13.275 1.00 89.75 384 THR A O 1
ATOM 3016 N N . GLU A 1 385 ? -20.600 -8.611 -14.280 1.00 90.38 385 GLU A N 1
ATOM 3017 C CA . GLU A 1 385 ? -20.077 -9.970 -14.135 1.00 90.38 385 GLU A CA 1
ATOM 3018 C C . GLU A 1 385 ? -19.967 -10.367 -12.660 1.00 90.38 385 GLU A C 1
ATOM 3020 O O . GLU A 1 385 ? -20.415 -11.450 -12.279 1.00 90.38 385 GLU A O 1
ATOM 3025 N N . ALA A 1 386 ? -19.448 -9.467 -11.816 1.00 88.62 386 ALA A N 1
ATOM 3026 C CA . ALA A 1 386 ? -19.331 -9.696 -10.380 1.00 88.62 386 ALA A CA 1
ATOM 3027 C C . ALA A 1 386 ? -20.703 -9.921 -9.725 1.00 88.62 386 ALA A C 1
ATOM 3029 O O . ALA A 1 386 ? -20.883 -10.891 -8.987 1.00 88.62 386 ALA A O 1
ATOM 3030 N N . LYS A 1 387 ? -21.698 -9.074 -10.032 1.00 88.75 387 LYS A N 1
ATOM 3031 C CA . LYS A 1 387 ? -23.070 -9.238 -9.520 1.00 88.75 387 LYS A CA 1
ATOM 3032 C C . LYS A 1 387 ? -23.673 -10.575 -9.944 1.00 88.75 387 LYS A C 1
ATOM 3034 O O . LYS A 1 387 ? -24.170 -11.304 -9.091 1.00 88.75 387 LYS A O 1
ATOM 3039 N N . ALA A 1 388 ? -23.559 -10.938 -11.222 1.00 90.50 388 ALA A N 1
ATOM 3040 C CA . ALA A 1 388 ? -24.066 -12.212 -11.730 1.00 90.50 388 ALA A CA 1
ATOM 3041 C C . ALA A 1 388 ? -23.375 -13.427 -11.080 1.00 90.50 388 ALA A C 1
ATOM 3043 O O . ALA A 1 388 ? -24.027 -14.430 -10.779 1.00 90.50 388 ALA A O 1
ATOM 3044 N N . PHE A 1 389 ? -22.062 -13.342 -10.837 1.00 90.44 389 PHE A N 1
ATOM 3045 C CA . PHE A 1 389 ? -21.309 -14.380 -10.137 1.00 90.44 389 PHE A CA 1
ATOM 3046 C C . PHE A 1 389 ? -21.810 -14.554 -8.703 1.00 90.44 389 PHE A C 1
ATOM 3048 O O . PHE A 1 389 ? -22.206 -15.660 -8.332 1.00 90.44 389 PHE A O 1
ATOM 3055 N N . TYR A 1 390 ? -21.862 -13.469 -7.927 1.00 88.50 390 TYR A N 1
ATOM 3056 C CA . TYR A 1 390 ? -22.272 -13.534 -6.528 1.00 88.50 390 TYR A CA 1
ATOM 3057 C C . TYR A 1 390 ? -23.747 -13.886 -6.361 1.00 88.50 390 TYR A C 1
ATOM 3059 O O . TYR A 1 390 ? -24.069 -14.606 -5.428 1.00 88.50 390 TYR A O 1
ATOM 3067 N N . GLU A 1 391 ? -24.646 -13.479 -7.262 1.00 87.50 391 GLU A N 1
ATOM 3068 C CA . GLU A 1 391 ? -26.045 -13.934 -7.251 1.00 87.50 391 GLU A CA 1
ATOM 3069 C C . GLU A 1 391 ? -26.164 -15.455 -7.419 1.00 87.50 391 GLU A C 1
ATOM 3071 O O . GLU A 1 391 ? -27.002 -16.085 -6.774 1.00 87.50 391 GLU A O 1
ATOM 3076 N N . LYS A 1 392 ? -25.300 -16.056 -8.247 1.00 88.44 392 LYS A N 1
ATOM 3077 C CA . LYS A 1 392 ? -25.281 -17.501 -8.497 1.00 88.44 392 LYS A CA 1
ATOM 3078 C C . LYS A 1 392 ? -24.613 -18.292 -7.372 1.00 88.44 392 LYS A C 1
ATOM 3080 O O . LYS A 1 392 ? -25.027 -19.418 -7.099 1.00 88.44 392 LYS A O 1
ATOM 3085 N N . THR A 1 393 ? -23.560 -17.752 -6.761 1.00 84.94 393 THR A N 1
ATOM 3086 C CA . THR A 1 393 ? -22.783 -18.443 -5.720 1.00 84.94 393 THR A CA 1
ATOM 3087 C C . THR A 1 393 ? -23.259 -18.147 -4.302 1.00 84.94 393 THR A C 1
ATOM 3089 O O . THR A 1 393 ? -22.773 -18.792 -3.372 1.00 84.94 393 THR A O 1
ATOM 3092 N N . LYS A 1 394 ? -24.204 -17.210 -4.124 1.00 82.88 394 LYS A N 1
ATOM 3093 C CA . LYS A 1 394 ? -24.685 -16.782 -2.809 1.00 82.88 394 LYS A CA 1
ATOM 3094 C C . LYS A 1 394 ? -25.217 -17.954 -1.996 1.00 82.88 394 LYS A C 1
ATOM 3096 O O . LYS A 1 394 ? -26.266 -18.515 -2.305 1.00 82.88 394 LYS A O 1
ATOM 3101 N N . ASP A 1 395 ? -24.552 -18.245 -0.889 1.00 82.44 395 ASP A N 1
ATOM 3102 C CA . ASP A 1 395 ? -25.044 -19.179 0.116 1.00 82.44 395 ASP A CA 1
ATOM 3103 C C . ASP A 1 395 ? -25.393 -18.406 1.390 1.00 82.44 395 ASP A C 1
ATOM 3105 O O . ASP A 1 395 ? -24.588 -18.258 2.311 1.00 82.44 395 ASP A O 1
ATOM 3109 N N . SER A 1 396 ? -26.628 -17.897 1.455 1.00 72.69 396 SER A N 1
ATOM 3110 C CA . SER A 1 396 ? -27.124 -17.161 2.625 1.00 72.69 396 SER A CA 1
ATOM 3111 C C . SER A 1 396 ? -27.301 -18.038 3.869 1.00 72.69 396 SER A C 1
ATOM 3113 O O . SER A 1 396 ? -27.600 -17.511 4.941 1.00 72.69 396 SER A O 1
ATOM 3115 N N . THR A 1 397 ? -27.158 -19.363 3.743 1.00 73.25 397 THR A N 1
ATOM 3116 C CA . THR A 1 397 ? -27.277 -20.294 4.872 1.00 73.25 397 THR A CA 1
ATOM 3117 C C . THR A 1 397 ? -25.967 -20.440 5.642 1.00 73.25 397 THR A C 1
ATOM 3119 O O . THR A 1 397 ? -25.991 -20.745 6.837 1.00 73.25 397 THR A O 1
ATOM 3122 N N . LYS A 1 398 ? -24.825 -20.157 5.001 1.00 80.12 398 LYS A N 1
ATOM 3123 C CA . LYS A 1 398 ? -23.500 -20.212 5.624 1.00 80.12 398 LYS A CA 1
ATOM 3124 C C . LYS A 1 398 ? -23.074 -18.853 6.169 1.00 80.12 398 LYS A C 1
ATOM 3126 O O . LYS A 1 398 ? -23.172 -17.822 5.505 1.00 80.12 398 LYS A O 1
ATOM 3131 N N . LYS A 1 399 ? -22.550 -18.872 7.394 1.00 80.19 399 LYS A N 1
ATOM 3132 C CA . LYS A 1 399 ? -21.867 -17.732 8.011 1.00 80.19 399 LYS A CA 1
ATOM 3133 C C . LYS A 1 399 ? -20.364 -17.929 7.924 1.00 80.19 399 LYS A C 1
ATOM 3135 O O . LYS A 1 399 ? -19.877 -19.053 8.071 1.00 80.19 399 LYS A O 1
ATOM 3140 N N . ALA A 1 400 ? -19.647 -16.831 7.723 1.00 87.00 400 ALA A N 1
ATOM 3141 C CA . ALA A 1 400 ? -18.203 -16.833 7.820 1.00 87.00 400 ALA A CA 1
ATOM 3142 C C . ALA A 1 400 ? -17.743 -17.232 9.227 1.00 87.00 400 ALA A C 1
ATOM 3144 O O . ALA A 1 400 ? -18.444 -17.052 10.226 1.00 87.00 400 ALA A O 1
ATOM 3145 N N . ASN A 1 401 ? -16.551 -17.821 9.295 1.00 92.38 401 ASN A N 1
ATOM 3146 C CA . ASN A 1 401 ? -15.897 -18.053 10.571 1.00 92.38 401 ASN A CA 1
ATOM 3147 C C . ASN A 1 401 ? -15.194 -16.767 11.036 1.00 92.38 401 ASN A C 1
ATOM 3149 O O . ASN A 1 401 ? -14.749 -15.960 10.221 1.00 92.38 401 ASN A O 1
ATOM 3153 N N . PHE A 1 402 ? -15.011 -16.634 12.351 1.00 94.31 402 PHE A N 1
ATOM 3154 C CA . PHE A 1 402 ? -14.368 -15.465 12.960 1.00 94.31 402 PHE A CA 1
ATOM 3155 C C . PHE A 1 402 ? -12.985 -15.138 12.369 1.00 94.31 402 PHE A C 1
ATOM 3157 O O . PHE A 1 402 ? -12.646 -13.971 12.216 1.00 94.31 402 PHE A O 1
ATOM 3164 N N . ILE A 1 403 ? -12.182 -16.158 12.040 1.00 96.19 403 ILE A N 1
ATOM 3165 C CA . ILE A 1 403 ? -10.837 -15.960 11.475 1.00 96.19 403 ILE A CA 1
ATOM 3166 C C . ILE A 1 403 ? -10.934 -15.266 10.113 1.00 96.19 403 ILE A C 1
ATOM 3168 O O . ILE A 1 403 ? -10.167 -14.349 9.845 1.00 96.19 403 ILE A O 1
ATOM 3172 N N . SER A 1 404 ? -11.893 -15.679 9.285 1.00 96.31 404 SER A N 1
ATOM 3173 C CA . SER A 1 404 ? -12.143 -15.081 7.977 1.00 96.31 404 SER A CA 1
ATOM 3174 C C . SER A 1 404 ? -12.655 -13.653 8.146 1.00 96.31 404 SER A C 1
ATOM 3176 O O . SER A 1 404 ? -12.038 -12.746 7.605 1.00 96.31 404 SER A O 1
ATOM 3178 N N . ASP A 1 405 ? -13.680 -13.416 8.972 1.00 96.56 405 ASP A N 1
ATOM 3179 C CA . ASP A 1 405 ? -14.205 -12.057 9.188 1.00 96.56 405 ASP A CA 1
ATOM 3180 C C . ASP A 1 405 ? -13.116 -11.066 9.604 1.00 96.56 405 ASP A C 1
ATOM 3182 O O . ASP A 1 405 ? -12.977 -10.001 9.009 1.00 96.56 405 ASP A O 1
ATOM 3186 N N . VAL A 1 406 ? -12.297 -11.434 10.592 1.00 97.56 406 VAL A N 1
ATOM 3187 C CA . VAL A 1 406 ? -11.207 -10.575 11.065 1.00 97.56 406 VAL A CA 1
ATOM 3188 C C . VAL A 1 406 ? -10.129 -10.396 9.998 1.00 97.56 406 VAL A C 1
ATOM 3190 O O . VAL A 1 406 ? -9.612 -9.292 9.857 1.00 97.56 406 VAL A O 1
ATOM 3193 N N . PHE A 1 407 ? -9.792 -11.443 9.240 1.00 98.00 407 PHE A N 1
ATOM 3194 C CA . PHE A 1 407 ? -8.801 -11.357 8.168 1.00 98.00 407 PHE A CA 1
ATOM 3195 C C . PHE A 1 407 ? -9.243 -10.393 7.061 1.00 98.00 407 PHE A C 1
ATOM 3197 O O . PHE A 1 407 ? -8.500 -9.472 6.731 1.00 98.00 407 PHE A O 1
ATOM 3204 N N . TYR A 1 408 ? -10.459 -10.552 6.532 1.00 97.81 408 TYR A N 1
ATOM 3205 C CA . TYR A 1 408 ? -10.990 -9.693 5.470 1.00 97.81 408 TYR A CA 1
ATOM 3206 C C . TYR A 1 408 ? -11.221 -8.254 5.961 1.00 97.81 408 TYR A C 1
ATOM 3208 O O . TYR A 1 408 ? -10.840 -7.305 5.274 1.00 97.81 408 TYR A O 1
ATOM 3216 N N . LEU A 1 409 ? -11.720 -8.069 7.192 1.00 98.00 409 LEU A N 1
ATOM 3217 C CA . LEU A 1 409 ? -11.780 -6.746 7.822 1.00 98.00 409 LEU A CA 1
ATOM 3218 C C . LEU A 1 409 ? -10.387 -6.121 7.960 1.00 98.00 409 LEU A C 1
ATOM 3220 O O . LEU A 1 409 ? -10.221 -4.946 7.655 1.00 98.00 409 LEU A O 1
ATOM 3224 N N . ALA A 1 410 ? -9.369 -6.875 8.383 1.00 98.25 410 ALA A N 1
ATOM 3225 C CA . ALA A 1 410 ? -8.011 -6.348 8.495 1.00 98.25 410 ALA A CA 1
ATOM 3226 C C . ALA A 1 410 ? -7.484 -5.852 7.139 1.00 98.25 410 ALA A C 1
ATOM 3228 O O . ALA A 1 410 ? -6.895 -4.775 7.092 1.00 98.25 410 ALA A O 1
ATOM 3229 N N . ILE A 1 411 ? -7.751 -6.563 6.035 1.00 98.12 411 ILE A N 1
ATOM 3230 C CA . ILE A 1 411 ? -7.417 -6.090 4.679 1.00 98.12 411 ILE A CA 1
ATOM 3231 C C . ILE A 1 411 ? -8.129 -4.756 4.393 1.00 98.12 411 ILE A C 1
ATOM 3233 O O . ILE A 1 411 ? -7.473 -3.781 4.024 1.00 98.12 411 ILE A O 1
ATOM 3237 N N . ALA A 1 412 ? -9.442 -4.673 4.625 1.00 97.56 412 ALA A N 1
ATOM 3238 C CA . ALA A 1 412 ? -10.209 -3.448 4.389 1.00 97.56 412 ALA A CA 1
ATOM 3239 C C . ALA A 1 412 ? -9.710 -2.262 5.240 1.00 97.56 412 ALA A C 1
ATOM 3241 O O . ALA A 1 412 ? -9.549 -1.150 4.735 1.00 97.56 412 ALA A O 1
ATOM 3242 N N . TYR A 1 413 ? -9.382 -2.482 6.517 1.00 97.75 413 TYR A N 1
ATOM 3243 C CA . TYR A 1 413 ? -8.834 -1.443 7.397 1.00 97.75 413 TYR A CA 1
ATOM 3244 C C . TYR A 1 413 ? -7.388 -1.064 7.064 1.00 97.75 413 TYR A C 1
ATOM 3246 O O . TYR A 1 413 ? -7.009 0.090 7.260 1.00 97.75 413 TYR A O 1
ATOM 3254 N N . LEU A 1 414 ? -6.581 -1.971 6.513 1.00 97.19 414 LEU A N 1
ATOM 3255 C CA . LEU A 1 414 ? -5.280 -1.605 5.949 1.00 97.19 414 LEU A CA 1
ATOM 3256 C C . LEU A 1 414 ? -5.430 -0.709 4.716 1.00 97.19 414 LEU A C 1
ATOM 3258 O O . LEU A 1 414 ? -4.569 0.134 4.489 1.00 97.19 414 LEU A O 1
ATOM 3262 N N . HIS A 1 415 ? -6.528 -0.820 3.965 1.00 96.25 415 HIS A N 1
ATOM 3263 C CA . HIS A 1 415 ? -6.823 0.082 2.854 1.00 96.25 415 HIS A CA 1
ATOM 3264 C C . HIS A 1 415 ? -7.446 1.415 3.313 1.00 96.25 415 HIS A C 1
ATOM 3266 O O . HIS A 1 415 ? -6.797 2.457 3.231 1.00 96.25 415 HIS A O 1
ATOM 3272 N N . TYR A 1 416 ? -8.671 1.411 3.853 1.00 95.50 416 TYR A N 1
ATOM 3273 C CA . TYR A 1 416 ? -9.403 2.645 4.199 1.00 95.50 416 TYR A CA 1
ATOM 3274 C C . TYR A 1 416 ? -8.974 3.268 5.530 1.00 95.50 416 TYR A C 1
ATOM 3276 O O . TYR A 1 416 ? -9.106 4.480 5.729 1.00 95.50 416 TYR A O 1
ATOM 3284 N N . GLY A 1 417 ? -8.485 2.448 6.461 1.00 94.19 417 GLY A N 1
ATOM 3285 C CA . GLY A 1 417 ? -8.050 2.881 7.784 1.00 94.19 417 GLY A CA 1
ATOM 3286 C C . GLY A 1 417 ? -6.611 3.377 7.773 1.00 94.19 417 GLY A C 1
ATOM 3287 O O . GLY A 1 417 ? -6.359 4.547 7.481 1.00 94.19 417 GLY A O 1
ATOM 3288 N N . GLY A 1 418 ? -5.670 2.484 8.087 1.00 91.19 418 GLY A N 1
ATOM 3289 C CA . GLY A 1 418 ? -4.237 2.782 8.122 1.00 91.19 418 GLY A CA 1
ATOM 3290 C C . GLY A 1 418 ? -3.702 3.332 6.795 1.00 91.19 418 GLY A C 1
ATOM 3291 O O . GLY A 1 418 ? -3.022 4.360 6.798 1.00 91.19 418 GLY A O 1
ATOM 3292 N N . GLY A 1 419 ? -4.053 2.710 5.665 1.00 90.31 419 GLY A N 1
ATOM 3293 C CA . GLY A 1 419 ? -3.668 3.162 4.324 1.00 90.31 419 GLY A CA 1
ATOM 3294 C C . GLY A 1 419 ? -4.230 4.542 3.983 1.00 90.31 419 GLY A C 1
ATOM 3295 O O . GLY A 1 419 ? -3.490 5.419 3.537 1.00 90.31 419 GLY A O 1
ATOM 3296 N N . GLY A 1 420 ? -5.503 4.795 4.298 1.00 91.19 420 GLY A N 1
ATOM 3297 C CA . GLY A 1 420 ? -6.125 6.116 4.171 1.00 91.19 420 GLY A CA 1
ATOM 3298 C C . GLY A 1 420 ? -5.364 7.202 4.945 1.00 91.19 420 GLY A C 1
ATOM 3299 O O . GLY A 1 420 ? -5.074 8.270 4.398 1.00 91.19 420 GLY A O 1
ATOM 3300 N N . CYS A 1 421 ? -4.946 6.910 6.181 1.00 91.19 421 CYS A N 1
ATOM 3301 C CA . CYS A 1 421 ? -4.116 7.819 6.979 1.00 91.19 421 CYS A CA 1
ATOM 3302 C C . CYS A 1 421 ? -2.722 8.043 6.360 1.00 91.19 421 CYS A C 1
ATOM 3304 O O . CYS A 1 421 ? -2.198 9.158 6.393 1.00 91.19 421 CYS A O 1
ATOM 3306 N N . MET A 1 422 ? -2.116 7.015 5.756 1.00 91.06 422 MET A N 1
ATOM 3307 C CA . MET A 1 422 ? -0.839 7.146 5.040 1.00 91.06 422 MET A CA 1
ATOM 3308 C C . MET A 1 422 ? -0.967 8.044 3.804 1.00 91.06 422 MET A C 1
ATOM 3310 O O . MET A 1 422 ? -0.140 8.938 3.605 1.00 91.06 422 MET A O 1
ATOM 3314 N N . HIS A 1 423 ? -2.025 7.870 3.006 1.00 88.00 423 HIS A N 1
ATOM 3315 C CA . HIS A 1 423 ? -2.318 8.746 1.869 1.00 88.00 423 HIS A CA 1
ATOM 3316 C C . HIS A 1 423 ? -2.575 10.188 2.310 1.00 88.00 423 HIS A C 1
ATOM 3318 O O . HIS A 1 423 ? -2.133 11.131 1.649 1.00 88.00 423 HIS A O 1
ATOM 3324 N N . TYR A 1 424 ? -3.258 10.383 3.439 1.00 88.44 424 TYR A N 1
ATOM 3325 C CA . TYR A 1 424 ? -3.424 11.705 4.030 1.00 88.44 424 TYR A CA 1
ATOM 3326 C C . TYR A 1 424 ? -2.085 12.346 4.413 1.00 88.44 424 TYR A C 1
ATOM 3328 O O . TYR A 1 424 ? -1.822 13.488 4.026 1.00 88.44 424 TYR A O 1
ATOM 3336 N N . HIS A 1 425 ? -1.214 11.613 5.110 1.00 90.44 425 HIS A N 1
ATOM 3337 C CA . HIS A 1 425 ? 0.111 12.098 5.495 1.00 90.44 425 HIS A CA 1
ATOM 3338 C C . HIS A 1 425 ? 0.946 12.501 4.267 1.00 90.44 425 HIS A C 1
ATOM 3340 O O . HIS A 1 425 ? 1.553 13.571 4.252 1.00 90.44 425 HIS A O 1
ATOM 3346 N N . GLU A 1 426 ? 0.935 11.692 3.207 1.00 88.62 426 GLU A N 1
ATOM 3347 C CA . GLU A 1 426 ? 1.686 11.970 1.980 1.00 88.62 426 GLU A CA 1
ATOM 3348 C C . GLU A 1 426 ? 1.146 13.181 1.199 1.00 88.62 426 GLU A C 1
ATOM 3350 O O . GLU A 1 426 ? 1.922 14.009 0.718 1.00 88.62 426 GLU A O 1
ATOM 3355 N N . ARG A 1 427 ? -0.182 13.347 1.114 1.00 88.25 427 ARG A N 1
ATOM 3356 C CA . ARG A 1 427 ? -0.792 14.557 0.529 1.00 88.25 427 ARG A CA 1
ATOM 3357 C C . ARG A 1 427 ? -0.466 15.803 1.345 1.00 88.25 427 ARG A C 1
ATOM 3359 O O . ARG A 1 427 ? -0.121 16.836 0.778 1.00 88.25 427 ARG A O 1
ATOM 3366 N N . THR A 1 428 ? -0.529 15.688 2.669 1.00 88.94 428 THR A N 1
ATOM 3367 C CA . THR A 1 428 ? -0.212 16.784 3.591 1.00 88.94 428 THR A CA 1
ATOM 3368 C C . THR A 1 428 ? 1.251 17.203 3.472 1.00 88.94 428 THR A C 1
ATOM 3370 O O . THR A 1 428 ? 1.539 18.395 3.500 1.00 88.94 428 THR A O 1
ATOM 3373 N N . ARG A 1 429 ? 2.172 16.253 3.260 1.00 91.00 429 ARG A N 1
ATOM 3374 C CA . ARG A 1 429 ? 3.587 16.540 2.983 1.00 91.00 429 ARG A CA 1
ATOM 3375 C C . ARG A 1 429 ? 3.754 17.435 1.753 1.00 91.00 429 ARG A C 1
ATOM 3377 O O . ARG A 1 429 ? 4.392 18.477 1.856 1.00 91.00 429 ARG A O 1
ATOM 3384 N N . LYS A 1 430 ? 3.146 17.058 0.621 1.00 89.00 430 LYS A N 1
ATOM 3385 C CA . LYS A 1 430 ? 3.193 17.851 -0.622 1.00 89.00 430 LYS A CA 1
ATOM 3386 C C . LYS A 1 430 ? 2.580 19.238 -0.427 1.00 89.00 430 LYS A C 1
ATOM 3388 O O . LYS A 1 430 ? 3.183 20.235 -0.799 1.00 89.00 430 LYS A O 1
ATOM 3393 N N . HIS A 1 431 ? 1.432 19.311 0.246 1.00 90.00 431 HIS A N 1
ATOM 3394 C CA . HIS A 1 431 ? 0.789 20.587 0.552 1.00 90.00 431 HIS A CA 1
ATOM 3395 C C . HIS A 1 431 ? 1.670 21.492 1.432 1.00 90.00 431 HIS A C 1
ATOM 3397 O O . HIS A 1 431 ? 1.766 22.689 1.178 1.00 90.00 431 HIS A O 1
ATOM 3403 N N . LEU A 1 432 ? 2.369 20.938 2.430 1.00 90.94 432 LEU A N 1
ATOM 3404 C CA . LEU A 1 432 ? 3.326 21.694 3.245 1.00 90.94 432 LEU A CA 1
ATOM 3405 C C . LEU A 1 432 ? 4.517 22.204 2.421 1.00 90.94 432 LEU A C 1
ATOM 3407 O O . LEU A 1 432 ? 4.952 23.332 2.645 1.00 90.94 432 LEU A O 1
ATOM 3411 N N . GLU A 1 433 ? 5.029 21.416 1.472 1.00 90.12 433 GLU A N 1
ATOM 3412 C CA . GLU A 1 433 ? 6.080 21.845 0.535 1.00 90.12 433 GLU A CA 1
ATOM 3413 C C . GLU A 1 433 ? 5.592 23.009 -0.351 1.00 90.12 433 GLU A C 1
ATOM 3415 O O . GLU A 1 433 ? 6.284 24.022 -0.482 1.00 90.12 433 GLU A O 1
ATOM 3420 N N . ASP A 1 434 ? 4.367 22.934 -0.877 1.00 88.94 434 ASP A N 1
ATOM 3421 C CA . ASP A 1 434 ? 3.755 24.010 -1.668 1.00 88.94 434 ASP A CA 1
ATOM 3422 C C . ASP A 1 434 ? 3.544 25.289 -0.842 1.00 88.94 434 ASP A C 1
ATOM 3424 O O . ASP A 1 434 ? 3.877 26.390 -1.294 1.00 88.94 434 ASP A O 1
ATOM 3428 N N . MET A 1 435 ? 3.065 25.160 0.400 1.00 91.00 435 MET A N 1
ATOM 3429 C CA . MET A 1 435 ? 2.925 26.286 1.330 1.00 91.00 435 MET A CA 1
ATOM 3430 C C . MET A 1 435 ? 4.279 26.925 1.656 1.00 91.00 435 MET A C 1
ATOM 3432 O O . MET A 1 435 ? 4.374 28.150 1.715 1.00 91.00 435 MET A O 1
ATOM 3436 N N . GLN A 1 436 ? 5.334 26.123 1.840 1.00 89.12 436 GLN A N 1
ATOM 3437 C CA . GLN A 1 436 ? 6.695 26.626 2.057 1.00 89.12 436 GLN A CA 1
ATOM 3438 C C . GLN A 1 436 ? 7.217 27.394 0.837 1.00 89.12 436 GLN A C 1
ATOM 3440 O O . GLN A 1 436 ? 7.797 28.471 0.989 1.00 89.12 436 GLN A O 1
ATOM 3445 N N . ASN A 1 437 ? 6.973 26.890 -0.374 1.00 87.56 437 ASN A N 1
ATOM 3446 C CA . ASN A 1 437 ? 7.338 27.584 -1.610 1.00 87.56 437 ASN A CA 1
ATOM 3447 C C . ASN A 1 437 ? 6.575 28.912 -1.756 1.00 87.56 437 ASN A C 1
ATOM 3449 O O . ASN A 1 437 ? 7.167 29.938 -2.105 1.00 87.56 437 ASN A O 1
ATOM 3453 N N . HIS A 1 438 ? 5.277 28.926 -1.433 1.00 87.50 438 HIS A N 1
ATOM 3454 C CA . HIS A 1 438 ? 4.462 30.140 -1.456 1.00 87.50 438 HIS A CA 1
ATOM 3455 C C . HIS A 1 438 ? 4.913 31.166 -0.405 1.00 87.50 438 HIS A C 1
ATOM 3457 O O . HIS A 1 438 ? 4.998 32.359 -0.692 1.00 87.50 438 HIS A O 1
ATOM 3463 N N . GLU A 1 439 ? 5.284 30.713 0.792 1.00 89.19 439 GLU A N 1
ATOM 3464 C CA . GLU A 1 439 ? 5.844 31.565 1.842 1.00 89.19 439 GLU A CA 1
ATOM 3465 C C . GLU A 1 439 ? 7.152 32.228 1.393 1.00 89.19 439 GLU A C 1
ATOM 3467 O O . GLU A 1 439 ? 7.325 33.435 1.571 1.00 89.19 439 GLU A O 1
ATOM 3472 N N . GLN A 1 440 ? 8.062 31.473 0.766 1.00 88.06 440 GLN A N 1
ATOM 3473 C CA . GLN A 1 440 ? 9.300 32.028 0.209 1.00 88.06 440 GLN A CA 1
ATOM 3474 C C . GLN A 1 440 ? 9.020 33.059 -0.891 1.00 88.06 440 GLN A C 1
ATOM 3476 O O . GLN A 1 440 ? 9.690 34.092 -0.953 1.00 88.06 440 GLN A O 1
ATOM 3481 N N . TYR A 1 441 ? 8.019 32.811 -1.736 1.00 86.19 441 TYR A N 1
ATOM 3482 C CA . TYR A 1 441 ? 7.583 33.761 -2.758 1.00 86.19 441 TYR A CA 1
ATOM 3483 C C . TYR A 1 441 ? 7.055 35.067 -2.145 1.00 86.19 441 TYR A C 1
ATOM 3485 O O . TYR A 1 441 ? 7.506 36.148 -2.529 1.00 86.19 441 TYR A O 1
ATOM 3493 N N . LEU A 1 442 ? 6.168 34.984 -1.148 1.00 86.50 442 LEU A N 1
ATOM 3494 C CA . LEU A 1 442 ? 5.641 36.162 -0.450 1.00 86.50 442 LEU A CA 1
ATOM 3495 C C . LEU A 1 442 ? 6.740 36.935 0.291 1.00 86.50 442 LEU A C 1
ATOM 3497 O O . LEU A 1 442 ? 6.726 38.165 0.281 1.00 86.50 442 LEU A O 1
ATOM 3501 N N . LYS A 1 443 ? 7.719 36.240 0.889 1.00 88.00 443 LYS A N 1
ATOM 3502 C CA . LYS A 1 443 ? 8.889 36.871 1.528 1.00 88.00 443 LYS A CA 1
ATOM 3503 C C . LYS A 1 443 ? 9.706 37.689 0.524 1.00 88.00 443 LYS A C 1
ATOM 3505 O O . LYS A 1 443 ? 10.012 38.843 0.806 1.00 88.00 443 LYS A O 1
ATOM 3510 N N . LYS A 1 444 ? 9.964 37.149 -0.672 1.00 86.88 444 LYS A N 1
ATOM 3511 C CA . LYS A 1 444 ? 10.643 37.883 -1.757 1.00 86.88 444 LYS A CA 1
ATOM 3512 C C . LYS A 1 444 ? 9.839 39.095 -2.238 1.00 86.88 444 LYS A C 1
ATOM 3514 O O . LYS A 1 444 ? 10.405 40.166 -2.428 1.00 86.88 444 LYS A O 1
ATOM 3519 N N . GLN A 1 445 ? 8.520 38.965 -2.398 1.00 83.44 445 GLN A N 1
ATOM 3520 C CA . GLN A 1 445 ? 7.671 40.109 -2.757 1.00 83.44 445 GLN A CA 1
ATOM 3521 C C . GLN A 1 445 ? 7.673 41.192 -1.675 1.00 83.44 445 GLN A C 1
ATOM 3523 O O . GLN A 1 445 ? 7.726 42.378 -1.985 1.00 83.44 445 GLN A O 1
ATOM 3528 N N . LEU A 1 446 ? 7.642 40.809 -0.399 1.00 85.81 446 LEU A N 1
ATOM 3529 C CA . LEU A 1 446 ? 7.671 41.768 0.702 1.00 85.81 446 LEU A CA 1
ATOM 3530 C C . LEU A 1 446 ? 8.945 42.628 0.684 1.00 85.81 446 LEU A C 1
ATOM 3532 O O . LEU A 1 446 ? 8.878 43.818 0.985 1.00 85.81 446 LEU A O 1
ATOM 3536 N N . GLU A 1 447 ? 10.085 42.049 0.304 1.00 84.62 447 GLU A N 1
ATOM 3537 C CA . GLU A 1 447 ? 11.337 42.792 0.121 1.00 84.62 447 GLU A CA 1
ATOM 3538 C C . GLU A 1 447 ? 11.250 43.802 -1.034 1.00 84.62 447 GLU A C 1
ATOM 3540 O O . GLU A 1 447 ? 11.746 44.919 -0.895 1.00 84.62 447 GLU A O 1
ATOM 3545 N N . GLN A 1 448 ? 10.566 43.451 -2.129 1.00 81.38 448 GLN A N 1
ATOM 3546 C CA . GLN A 1 448 ? 10.372 44.317 -3.302 1.00 81.38 448 GLN A CA 1
ATOM 3547 C C . GLN A 1 448 ? 9.395 45.477 -3.044 1.00 81.38 448 GLN A C 1
ATOM 3549 O O . GLN A 1 448 ? 9.617 46.591 -3.509 1.00 81.38 448 GLN A O 1
ATOM 3554 N N . TYR A 1 449 ? 8.318 45.232 -2.295 1.00 78.94 449 TYR A N 1
ATOM 3555 C CA . TYR A 1 449 ? 7.241 46.201 -2.039 1.00 78.94 449 TYR A CA 1
ATOM 3556 C C . TYR A 1 449 ? 7.385 46.945 -0.703 1.00 78.94 449 TYR A C 1
ATOM 3558 O O . TYR A 1 449 ? 6.429 47.565 -0.219 1.00 78.94 449 TYR A O 1
ATOM 3566 N N . LYS A 1 450 ? 8.571 46.896 -0.093 1.00 80.19 450 LYS A N 1
ATOM 3567 C CA . LYS A 1 450 ? 8.871 47.560 1.178 1.00 80.19 450 LYS A CA 1
ATOM 3568 C C . LYS A 1 450 ? 8.671 49.078 1.056 1.00 80.19 450 LYS A C 1
ATOM 3570 O O . LYS A 1 450 ? 9.226 49.711 0.166 1.00 80.19 450 LYS A O 1
ATOM 3575 N N . GLY A 1 451 ? 7.876 49.666 1.949 1.00 78.19 451 GLY A N 1
ATOM 3576 C CA . GLY A 1 451 ? 7.516 51.087 1.937 1.00 78.19 451 GLY A CA 1
ATOM 3577 C C . GLY A 1 451 ? 6.300 51.450 1.072 1.00 78.19 451 GLY A C 1
ATOM 3578 O O . GLY A 1 451 ? 5.955 52.627 0.991 1.00 78.19 451 GLY A O 1
ATOM 3579 N N . THR A 1 452 ? 5.629 50.479 0.438 1.00 83.50 452 THR A N 1
ATOM 3580 C CA . THR A 1 452 ? 4.408 50.714 -0.361 1.00 83.50 452 THR A CA 1
ATOM 3581 C C . THR A 1 452 ? 3.123 50.441 0.443 1.00 83.50 452 THR A C 1
ATOM 3583 O O . THR A 1 452 ? 3.162 49.703 1.431 1.00 83.50 452 THR A O 1
ATOM 3586 N N . PRO A 1 453 ? 1.942 50.942 0.015 1.00 77.06 453 PRO A N 1
ATOM 3587 C CA . PRO A 1 453 ? 0.658 50.621 0.656 1.00 77.06 453 PRO A CA 1
ATOM 3588 C C . PRO A 1 453 ? 0.348 49.114 0.725 1.00 77.06 453 PRO A C 1
ATOM 3590 O O . PRO A 1 453 ? -0.365 48.666 1.625 1.00 77.06 453 PRO A O 1
ATOM 3593 N N . ASN A 1 454 ? 0.922 48.324 -0.190 1.00 81.31 454 ASN A N 1
ATOM 3594 C CA . ASN A 1 454 ? 0.735 46.875 -0.267 1.00 81.31 454 ASN A CA 1
ATOM 3595 C C . ASN A 1 454 ? 1.563 46.098 0.773 1.00 81.31 454 ASN A C 1
ATOM 3597 O O . ASN A 1 454 ? 1.252 44.938 1.044 1.00 81.31 454 ASN A O 1
ATOM 3601 N N . GLU A 1 455 ? 2.565 46.717 1.410 1.00 86.12 455 GLU A N 1
ATOM 3602 C CA . GLU A 1 455 ? 3.423 46.063 2.410 1.00 86.12 455 GLU A CA 1
ATOM 3603 C C . GLU A 1 455 ? 2.603 45.488 3.576 1.00 86.12 455 GLU A C 1
ATOM 3605 O O . GLU A 1 455 ? 2.826 44.359 4.018 1.00 86.12 455 GLU A O 1
ATOM 3610 N N . ARG A 1 456 ? 1.613 46.247 4.065 1.00 86.06 456 ARG A N 1
ATOM 3611 C CA . ARG A 1 456 ? 0.757 45.816 5.178 1.00 86.06 456 ARG A CA 1
ATOM 3612 C C . ARG A 1 456 ? -0.102 44.609 4.797 1.00 86.06 456 ARG A C 1
ATOM 3614 O O . ARG A 1 456 ? -0.240 43.694 5.605 1.00 86.06 456 ARG A O 1
ATOM 3621 N N . ALA A 1 457 ? -0.646 44.595 3.580 1.00 87.12 457 ALA A N 1
ATOM 3622 C CA . ALA A 1 457 ? -1.450 43.485 3.077 1.00 87.12 457 ALA A CA 1
ATOM 3623 C C . ALA A 1 457 ? -0.609 42.206 2.926 1.00 87.12 457 ALA A C 1
ATOM 3625 O O . ALA A 1 457 ? -1.024 41.147 3.397 1.00 87.12 457 ALA A O 1
ATOM 3626 N N . LEU A 1 458 ? 0.605 42.316 2.369 1.00 87.94 458 LEU A N 1
ATOM 3627 C CA . LEU A 1 458 ? 1.546 41.196 2.238 1.00 87.94 458 LEU A CA 1
ATOM 3628 C C . LEU A 1 458 ? 1.977 40.640 3.602 1.00 87.94 458 LEU A C 1
ATOM 3630 O O . LEU A 1 458 ? 1.981 39.426 3.795 1.00 87.94 458 LEU A O 1
ATOM 3634 N N . LYS A 1 459 ? 2.264 41.510 4.583 1.00 89.00 459 LYS A N 1
ATOM 3635 C CA . LYS A 1 459 ? 2.564 41.088 5.964 1.00 89.00 459 LYS A CA 1
ATOM 3636 C C . LYS A 1 459 ? 1.406 40.318 6.598 1.00 89.00 459 LYS A C 1
ATOM 3638 O O . LYS A 1 459 ? 1.637 39.287 7.221 1.00 89.00 459 LYS A O 1
ATOM 3643 N N . MET A 1 460 ? 0.168 40.789 6.437 1.00 89.94 460 MET A N 1
ATOM 3644 C CA . MET A 1 460 ? -1.009 40.092 6.970 1.00 89.94 460 MET A CA 1
ATOM 3645 C C . MET A 1 460 ? -1.235 38.734 6.294 1.00 89.94 460 MET A C 1
ATOM 3647 O O . MET A 1 460 ? -1.539 37.761 6.982 1.00 89.94 460 MET A O 1
ATOM 3651 N N . ALA A 1 461 ? -1.055 38.653 4.972 1.00 90.69 461 ALA A N 1
ATOM 3652 C CA . ALA A 1 461 ? -1.143 37.395 4.233 1.00 90.69 461 ALA A CA 1
ATOM 3653 C C . ALA A 1 461 ? -0.091 36.381 4.711 1.00 90.69 461 ALA A C 1
ATOM 3655 O O . ALA A 1 461 ? -0.415 35.216 4.926 1.00 90.69 461 ALA A O 1
ATOM 3656 N N . LEU A 1 462 ? 1.140 36.840 4.953 1.00 91.50 462 LEU A N 1
ATOM 3657 C CA . LEU A 1 462 ? 2.236 36.011 5.450 1.00 91.50 462 LEU A CA 1
ATOM 3658 C C . LEU A 1 462 ? 1.958 35.485 6.866 1.00 91.50 462 LEU A C 1
ATOM 3660 O O . LEU A 1 462 ? 2.091 34.288 7.094 1.00 91.50 462 LEU A O 1
ATOM 3664 N N . VAL A 1 463 ? 1.485 36.333 7.788 1.00 92.06 463 VAL A N 1
ATOM 3665 C CA . VAL A 1 463 ? 1.102 35.902 9.150 1.00 92.06 463 VAL A CA 1
ATOM 3666 C C . VAL A 1 463 ? -0.022 34.863 9.114 1.00 92.06 463 VAL A C 1
ATOM 3668 O O . VAL A 1 463 ? 0.022 33.877 9.850 1.00 92.06 463 VAL A O 1
ATOM 3671 N N . LYS A 1 464 ? -1.022 35.053 8.243 1.00 92.31 464 LYS A N 1
ATOM 3672 C CA . LYS A 1 464 ? -2.110 34.084 8.064 1.00 92.31 464 LYS A CA 1
ATOM 3673 C C . LYS A 1 464 ? -1.579 32.741 7.549 1.00 92.31 464 LYS A C 1
ATOM 3675 O O . LYS A 1 464 ? -1.905 31.706 8.126 1.00 92.31 464 LYS A O 1
ATOM 3680 N N . LEU A 1 465 ? -0.733 32.768 6.518 1.00 91.69 465 LEU A N 1
ATOM 3681 C CA . LEU A 1 465 ? -0.121 31.572 5.940 1.00 91.69 465 LEU A CA 1
ATOM 3682 C C . LEU A 1 465 ? 0.754 30.829 6.959 1.00 91.69 465 LEU A C 1
ATOM 3684 O O . LEU A 1 465 ? 0.667 29.608 7.059 1.00 91.69 465 LEU A O 1
ATOM 3688 N N . GLU A 1 466 ? 1.569 31.544 7.741 1.00 89.50 466 GLU A N 1
ATOM 3689 C CA . GLU A 1 466 ? 2.402 30.950 8.794 1.00 89.50 466 GLU A CA 1
ATOM 3690 C C . GLU A 1 466 ? 1.547 30.287 9.886 1.00 89.50 466 GLU A C 1
ATOM 3692 O O . GLU A 1 466 ? 1.863 29.176 10.315 1.00 89.50 466 GLU A O 1
ATOM 3697 N N . GLY A 1 467 ? 0.437 30.919 10.287 1.00 89.06 467 GLY A N 1
ATOM 3698 C CA . GLY A 1 467 ? -0.518 30.349 11.239 1.00 89.06 467 GLY A CA 1
ATOM 3699 C C . GLY A 1 467 ? -1.176 29.062 10.733 1.00 89.06 467 GLY A C 1
ATOM 3700 O O . GLY A 1 467 ? -1.177 28.052 11.438 1.00 89.06 467 GLY A O 1
ATOM 3701 N N . GLU A 1 468 ? -1.681 29.066 9.496 1.00 90.06 468 GLU A N 1
ATOM 3702 C CA . GLU A 1 468 ? -2.278 27.883 8.858 1.00 90.06 468 GLU A CA 1
ATOM 3703 C C . GLU A 1 468 ? -1.249 26.756 8.683 1.00 90.06 468 GLU A C 1
ATOM 3705 O O . GLU A 1 468 ? -1.511 25.607 9.050 1.00 90.06 468 GLU A O 1
ATOM 3710 N N . LYS A 1 469 ? -0.041 27.089 8.206 1.00 90.06 469 LYS A N 1
ATOM 3711 C CA . LYS A 1 469 ? 1.060 26.130 8.039 1.00 90.06 469 LYS A CA 1
ATOM 3712 C C . LYS A 1 469 ? 1.425 25.474 9.364 1.00 90.06 469 LYS A C 1
ATOM 3714 O O . LYS A 1 469 ? 1.679 24.275 9.398 1.00 90.06 469 LYS A O 1
ATOM 3719 N N . ASN A 1 470 ? 1.452 26.239 10.454 1.00 89.06 470 ASN A N 1
ATOM 3720 C CA . ASN A 1 470 ? 1.811 25.726 11.770 1.00 89.06 470 ASN A CA 1
ATOM 3721 C C . ASN A 1 470 ? 0.810 24.677 12.282 1.00 89.06 470 ASN A C 1
ATOM 3723 O O . ASN A 1 470 ? 1.222 23.623 12.760 1.00 89.06 470 ASN A O 1
ATOM 3727 N N . ILE A 1 471 ? -0.494 24.920 12.106 1.00 88.50 471 ILE A N 1
ATOM 3728 C CA . ILE A 1 471 ? -1.549 23.961 12.478 1.00 88.50 471 ILE A CA 1
ATOM 3729 C C . ILE A 1 471 ? -1.393 22.657 11.686 1.00 88.50 471 ILE A C 1
ATOM 3731 O O . ILE A 1 471 ? -1.396 21.567 12.265 1.00 88.50 471 ILE A O 1
ATOM 3735 N N . ILE A 1 472 ? -1.200 22.766 10.369 1.00 89.06 472 ILE A N 1
ATOM 3736 C CA . ILE A 1 472 ? -1.041 21.605 9.485 1.00 89.06 472 ILE A CA 1
ATOM 3737 C C . ILE A 1 472 ? 0.252 20.846 9.814 1.00 89.06 472 ILE A C 1
ATOM 3739 O O . ILE A 1 472 ? 0.235 19.621 9.909 1.00 89.06 472 ILE A O 1
ATOM 3743 N N . ASN A 1 473 ? 1.364 21.550 10.047 1.00 90.19 473 ASN A N 1
ATOM 3744 C CA . ASN A 1 473 ? 2.648 20.935 10.384 1.00 90.19 473 ASN A CA 1
ATOM 3745 C C . ASN A 1 473 ? 2.602 20.215 11.740 1.00 90.19 473 ASN A C 1
ATOM 3747 O O . ASN A 1 473 ? 3.133 19.114 11.885 1.00 90.19 473 ASN A O 1
ATOM 3751 N N . ALA A 1 474 ? 1.926 20.801 12.729 1.00 89.88 474 ALA A N 1
ATOM 3752 C CA . ALA A 1 474 ? 1.722 20.172 14.025 1.00 89.88 474 ALA A CA 1
ATOM 3753 C C . ALA A 1 474 ? 0.931 18.858 13.899 1.00 89.88 474 ALA A C 1
ATOM 3755 O O . ALA A 1 474 ? 1.319 17.839 14.477 1.00 89.88 474 ALA A O 1
ATOM 3756 N N . TYR A 1 475 ? -0.143 18.857 13.104 1.00 88.38 475 TYR A N 1
ATOM 3757 C CA . TYR A 1 475 ? -0.929 17.650 12.841 1.00 88.38 475 TYR A CA 1
ATOM 3758 C C . TYR A 1 475 ? -0.146 16.610 12.024 1.00 88.38 475 TYR A C 1
ATOM 3760 O O . TYR A 1 475 ? -0.204 15.419 12.322 1.00 88.38 475 TYR A O 1
ATOM 3768 N N . PHE A 1 476 ? 0.660 17.052 11.054 1.00 91.31 476 PHE A N 1
ATOM 3769 C CA . PHE A 1 476 ? 1.563 16.195 10.283 1.00 91.31 476 PHE A CA 1
ATOM 3770 C C . PHE A 1 476 ? 2.538 15.432 11.190 1.00 91.31 476 PHE A C 1
ATOM 3772 O O . PHE A 1 476 ? 2.664 14.213 11.073 1.00 91.31 476 PHE A O 1
ATOM 3779 N N . HIS A 1 477 ? 3.174 16.118 12.146 1.00 90.62 477 HIS A N 1
ATOM 3780 C CA . HIS A 1 477 ? 4.053 15.490 13.136 1.00 90.62 477 HIS A CA 1
ATOM 3781 C C . HIS A 1 477 ? 3.318 14.487 14.034 1.00 90.62 477 HIS A C 1
ATOM 3783 O O . HIS A 1 477 ? 3.856 13.414 14.309 1.00 90.62 477 HIS A O 1
ATOM 3789 N N . LEU A 1 478 ? 2.089 14.796 14.457 1.00 90.31 478 LEU A N 1
ATOM 3790 C CA . LEU A 1 478 ? 1.272 13.896 15.273 1.00 90.31 478 LEU A CA 1
ATOM 3791 C C . LEU A 1 478 ? 0.910 12.606 14.523 1.00 90.31 478 LEU A C 1
ATOM 3793 O O . LEU A 1 478 ? 1.151 11.510 15.029 1.00 90.31 478 LEU A O 1
ATOM 3797 N N . ILE A 1 479 ? 0.399 12.725 13.296 1.00 90.38 479 ILE A N 1
ATOM 3798 C CA . ILE A 1 479 ? 0.079 11.569 12.447 1.00 90.38 479 ILE A CA 1
ATOM 3799 C C . ILE A 1 479 ? 1.342 10.757 12.146 1.00 90.38 479 ILE A C 1
ATOM 3801 O O . ILE A 1 479 ? 1.321 9.530 12.227 1.00 90.38 479 ILE A O 1
ATOM 3805 N N . LYS A 1 480 ? 2.471 11.424 11.879 1.00 91.75 480 LYS A N 1
ATOM 3806 C CA . LYS A 1 480 ? 3.763 10.761 11.678 1.00 91.75 480 LYS A CA 1
ATOM 3807 C C . LYS A 1 480 ? 4.213 9.975 12.910 1.00 91.75 480 LYS A C 1
ATOM 3809 O O . LYS A 1 480 ? 4.697 8.855 12.764 1.00 91.75 480 LYS A O 1
ATOM 3814 N N . ALA A 1 481 ? 4.050 10.530 14.112 1.00 92.06 481 ALA A N 1
ATOM 3815 C CA . ALA A 1 481 ? 4.403 9.852 15.358 1.00 92.06 481 ALA A CA 1
ATOM 3816 C C . ALA A 1 481 ? 3.696 8.496 15.470 1.00 92.06 481 ALA A C 1
ATOM 3818 O O . ALA A 1 481 ? 4.335 7.502 15.809 1.00 92.06 481 ALA A O 1
ATOM 3819 N N . VAL A 1 482 ? 2.409 8.468 15.124 1.00 91.50 482 VAL A N 1
ATOM 3820 C CA . VAL A 1 482 ? 1.548 7.289 15.220 1.00 91.50 482 VAL A CA 1
ATOM 3821 C C . VAL A 1 482 ? 1.769 6.299 14.077 1.00 91.50 482 VAL A C 1
ATOM 3823 O O . VAL A 1 482 ? 2.011 5.122 14.327 1.00 91.50 482 VAL A O 1
ATOM 3826 N N . LEU A 1 483 ? 1.736 6.756 12.822 1.00 91.12 483 LEU A N 1
ATOM 3827 C CA . LEU A 1 483 ? 1.853 5.866 11.662 1.00 91.12 483 LEU A CA 1
ATOM 3828 C C . LEU A 1 483 ? 3.232 5.209 11.556 1.00 91.12 483 LEU A C 1
ATOM 3830 O O . LEU A 1 483 ? 3.342 4.119 11.013 1.00 91.12 483 LEU A O 1
ATOM 3834 N N . PHE A 1 484 ? 4.286 5.844 12.066 1.00 92.12 484 PHE A N 1
ATOM 3835 C CA . PHE A 1 484 ? 5.660 5.350 11.943 1.00 92.12 484 PHE A CA 1
ATOM 3836 C C . PHE A 1 484 ? 6.096 4.587 13.204 1.00 92.12 484 PHE A C 1
ATOM 3838 O O . PHE A 1 484 ? 7.293 4.494 13.490 1.00 92.12 484 PHE A O 1
ATOM 3845 N N . ASP A 1 485 ? 5.146 4.105 14.010 1.00 91.62 485 ASP A N 1
ATOM 3846 C CA . ASP A 1 485 ? 5.459 3.241 15.141 1.00 91.62 485 ASP A CA 1
ATOM 3847 C C . ASP A 1 485 ? 5.980 1.878 14.665 1.00 91.62 485 ASP A C 1
ATOM 3849 O O . ASP A 1 485 ? 5.322 1.150 13.922 1.00 91.62 485 ASP A O 1
ATOM 3853 N N . HIS A 1 486 ? 7.178 1.518 15.118 1.00 92.00 486 HIS A N 1
ATOM 3854 C CA . HIS A 1 486 ? 7.874 0.326 14.644 1.00 92.00 486 HIS A CA 1
ATOM 3855 C C . HIS A 1 486 ? 7.172 -0.972 15.081 1.00 92.00 486 HIS A C 1
ATOM 3857 O O . HIS A 1 486 ? 7.242 -1.979 14.375 1.00 92.00 486 HIS A O 1
ATOM 3863 N N . HIS A 1 487 ? 6.488 -0.981 16.231 1.00 91.00 487 HIS A N 1
ATOM 3864 C CA . HIS A 1 487 ? 5.797 -2.178 16.711 1.00 91.00 487 HIS A CA 1
ATOM 3865 C C . HIS A 1 487 ? 4.580 -2.501 15.839 1.00 91.00 487 HIS A C 1
ATOM 3867 O O . HIS A 1 487 ? 4.513 -3.599 15.283 1.00 91.00 487 HIS A O 1
ATOM 3873 N N . LEU A 1 488 ? 3.685 -1.526 15.646 1.00 91.88 488 LEU A N 1
ATOM 3874 C CA . LEU A 1 488 ? 2.513 -1.687 14.785 1.00 91.88 488 LEU A CA 1
ATOM 3875 C C . LEU A 1 488 ? 2.915 -2.015 13.340 1.00 91.88 488 LEU A C 1
ATOM 3877 O O . LEU A 1 488 ? 2.392 -2.957 12.746 1.00 91.88 488 LEU A O 1
ATOM 3881 N N . GLN A 1 489 ? 3.889 -1.293 12.776 1.00 94.81 489 GLN A N 1
ATOM 3882 C CA . GLN A 1 489 ? 4.319 -1.527 11.394 1.00 94.81 489 GLN A CA 1
ATOM 3883 C C . GLN A 1 489 ? 4.992 -2.894 11.204 1.00 94.81 489 GLN A C 1
ATOM 3885 O O . GLN A 1 489 ? 4.820 -3.520 10.159 1.00 94.81 489 GLN A O 1
ATOM 3890 N N . SER A 1 490 ? 5.669 -3.428 12.226 1.00 94.25 490 SER A N 1
ATOM 3891 C CA . SER A 1 490 ? 6.174 -4.807 12.197 1.00 94.25 490 SER A CA 1
ATOM 3892 C C . SER A 1 490 ? 5.042 -5.841 12.129 1.00 94.25 490 SER A C 1
ATOM 3894 O O . SER A 1 490 ? 5.144 -6.815 11.379 1.00 94.25 490 SER A O 1
ATOM 3896 N N . GLN A 1 491 ? 3.945 -5.632 12.865 1.00 94.56 491 GLN A N 1
ATOM 3897 C CA . GLN A 1 491 ? 2.767 -6.507 12.806 1.00 94.56 491 GLN A CA 1
ATOM 3898 C C . GLN A 1 491 ? 2.074 -6.417 11.440 1.00 94.56 491 GLN A C 1
ATOM 3900 O O . GLN A 1 491 ? 1.764 -7.444 10.835 1.00 94.56 491 GLN A O 1
ATOM 3905 N N . ILE A 1 492 ? 1.914 -5.201 10.911 1.00 96.31 492 ILE A N 1
ATOM 3906 C CA . ILE A 1 492 ? 1.345 -4.961 9.579 1.00 96.31 492 ILE A CA 1
ATOM 3907 C C . ILE A 1 492 ? 2.202 -5.613 8.488 1.00 96.31 492 ILE A C 1
ATOM 3909 O O . ILE A 1 492 ? 1.663 -6.227 7.569 1.00 96.31 492 ILE A O 1
ATOM 3913 N N . MET A 1 493 ? 3.531 -5.543 8.583 1.00 95.56 493 MET A N 1
ATOM 3914 C CA . MET A 1 493 ? 4.428 -6.206 7.635 1.00 95.56 493 MET A CA 1
ATOM 3915 C C . MET A 1 493 ? 4.243 -7.730 7.648 1.00 95.56 493 MET A C 1
ATOM 3917 O O . MET A 1 493 ? 4.137 -8.337 6.584 1.00 95.56 493 MET A O 1
ATOM 3921 N N . LYS A 1 494 ? 4.144 -8.357 8.829 1.00 95.44 494 LYS A N 1
ATOM 3922 C CA . LYS A 1 494 ? 3.864 -9.801 8.942 1.00 95.44 494 LYS A CA 1
ATOM 3923 C C . LYS A 1 494 ? 2.516 -10.165 8.324 1.00 95.44 494 LYS A C 1
ATOM 3925 O O . LYS A 1 494 ? 2.432 -11.157 7.603 1.00 95.44 494 LYS A O 1
ATOM 3930 N N . PHE A 1 495 ? 1.491 -9.344 8.557 1.00 97.38 495 PHE A N 1
ATOM 3931 C CA . PHE A 1 495 ? 0.187 -9.509 7.919 1.00 97.38 495 PHE A CA 1
ATOM 3932 C C . PHE A 1 495 ? 0.288 -9.416 6.392 1.00 97.38 495 PHE A C 1
ATOM 3934 O O . PHE A 1 495 ? -0.229 -10.283 5.701 1.00 97.38 495 PHE A O 1
ATOM 3941 N N . ASN A 1 496 ? 1.009 -8.429 5.855 1.00 97.00 496 ASN A N 1
ATOM 3942 C CA . ASN A 1 496 ? 1.209 -8.263 4.411 1.00 97.00 496 ASN A CA 1
ATOM 3943 C C . ASN A 1 496 ? 1.993 -9.425 3.776 1.00 97.00 496 ASN A C 1
ATOM 3945 O O . ASN A 1 496 ? 1.673 -9.854 2.666 1.00 97.00 496 ASN A O 1
ATOM 3949 N N . LEU A 1 497 ? 2.990 -9.977 4.475 1.00 96.75 497 LEU A N 1
ATOM 3950 C CA . LEU A 1 497 ? 3.690 -11.190 4.036 1.00 96.75 497 LEU A CA 1
ATOM 3951 C C . LEU A 1 497 ? 2.742 -12.390 3.988 1.00 96.75 497 LEU A C 1
ATOM 3953 O O . LEU A 1 497 ? 2.745 -13.138 3.015 1.00 96.75 497 LEU A O 1
ATOM 3957 N N . PHE A 1 498 ? 1.895 -12.556 5.001 1.00 97.44 498 PHE A N 1
ATOM 3958 C CA . PHE A 1 498 ? 0.893 -13.617 5.017 1.00 97.44 498 PHE A CA 1
ATOM 3959 C C . PHE A 1 498 ? -0.201 -13.410 3.959 1.00 97.44 498 PHE A C 1
ATOM 3961 O O . PHE A 1 498 ? -0.612 -14.369 3.313 1.00 97.44 498 PHE A O 1
ATOM 3968 N N . LEU A 1 499 ? -0.626 -12.169 3.710 1.00 97.56 499 LEU A N 1
ATOM 3969 C CA . LEU A 1 499 ? -1.534 -11.828 2.616 1.00 97.56 499 LEU A CA 1
ATOM 3970 C C . LEU A 1 499 ? -0.911 -12.188 1.261 1.00 97.56 499 LEU A C 1
ATOM 3972 O O . LEU A 1 499 ? -1.580 -12.784 0.424 1.00 97.56 499 LEU A O 1
ATOM 3976 N N . SER A 1 500 ? 0.387 -11.928 1.079 1.00 97.50 500 SER A N 1
ATOM 3977 C CA . SER A 1 500 ? 1.134 -12.360 -0.111 1.00 97.50 500 SER A CA 1
ATOM 3978 C C . SER A 1 500 ? 1.057 -13.884 -0.287 1.00 97.50 500 SER A C 1
ATOM 3980 O O . SER A 1 500 ? 0.788 -14.362 -1.389 1.00 97.50 500 SER A O 1
ATOM 3982 N N . LEU A 1 501 ? 1.203 -14.653 0.805 1.00 96.75 501 LEU A N 1
ATOM 3983 C CA . LEU A 1 501 ? 1.036 -16.111 0.774 1.00 96.75 501 LEU A CA 1
ATOM 3984 C C . LEU A 1 501 ? -0.380 -16.531 0.379 1.00 96.75 501 LEU A C 1
ATOM 3986 O O . LEU A 1 501 ? -0.559 -17.409 -0.466 1.00 96.75 501 LEU A O 1
ATOM 3990 N N . PHE A 1 502 ? -1.379 -15.902 0.996 1.00 97.19 502 PHE A N 1
ATOM 3991 C CA . PHE A 1 502 ? -2.789 -16.194 0.774 1.00 97.19 502 PHE A CA 1
ATOM 3992 C C . PHE A 1 502 ? -3.205 -15.926 -0.669 1.00 97.19 502 PHE A C 1
ATOM 3994 O O . PHE A 1 502 ? -3.857 -16.773 -1.272 1.00 97.19 502 PHE A O 1
ATOM 4001 N N . LEU A 1 503 ? -2.776 -14.808 -1.254 1.00 97.25 503 LEU A N 1
ATOM 4002 C CA . LEU A 1 503 ? -3.120 -14.451 -2.630 1.00 97.25 503 LEU A CA 1
ATOM 4003 C C . LEU A 1 503 ? -2.452 -15.377 -3.651 1.00 97.25 503 LEU A C 1
ATOM 4005 O O . LEU A 1 503 ? -3.103 -15.781 -4.611 1.00 97.25 503 LEU A O 1
ATOM 4009 N N . VAL A 1 504 ? -1.202 -15.796 -3.422 1.00 96.75 504 VAL A N 1
ATOM 4010 C CA . VAL A 1 504 ? -0.559 -16.821 -4.264 1.00 96.75 504 VAL A CA 1
ATOM 4011 C C . VAL A 1 504 ? -1.288 -18.162 -4.136 1.00 96.75 504 VAL A C 1
ATOM 4013 O O . VAL A 1 504 ? -1.605 -18.789 -5.145 1.00 96.75 504 VAL A O 1
ATOM 4016 N N . ARG A 1 505 ? -1.640 -18.583 -2.914 1.00 95.88 505 ARG A N 1
ATOM 4017 C CA . ARG A 1 505 ? -2.438 -19.799 -2.674 1.00 95.88 505 ARG A CA 1
ATOM 4018 C C . ARG A 1 505 ? -3.820 -19.723 -3.333 1.00 95.88 505 ARG A C 1
ATOM 4020 O O . ARG A 1 505 ? -4.312 -20.728 -3.840 1.00 95.88 505 ARG A O 1
ATOM 4027 N N . ALA A 1 506 ? -4.443 -18.546 -3.353 1.00 95.44 506 ALA A N 1
ATOM 4028 C CA . ALA A 1 506 ? -5.751 -18.330 -3.962 1.00 95.44 506 ALA A CA 1
ATOM 4029 C C . ALA A 1 506 ? -5.737 -18.591 -5.472 1.00 95.44 506 ALA A C 1
ATOM 4031 O O . ALA A 1 506 ? -6.746 -19.040 -6.012 1.00 95.44 506 ALA A O 1
ATOM 4032 N N . VAL A 1 507 ? -4.597 -18.411 -6.142 1.00 95.38 507 VAL A N 1
ATOM 4033 C CA . VAL A 1 507 ? -4.461 -18.650 -7.584 1.00 95.38 507 VAL A CA 1
ATOM 4034 C C . VAL A 1 507 ? -3.706 -19.930 -7.953 1.00 95.38 507 VAL A C 1
ATOM 4036 O O . VAL A 1 507 ? -3.857 -20.407 -9.073 1.00 95.38 507 VAL A O 1
ATOM 4039 N N . ASP A 1 508 ? -2.981 -20.532 -7.007 1.00 94.81 508 ASP A N 1
ATOM 4040 C CA . ASP A 1 508 ? -2.332 -21.842 -7.151 1.00 94.81 508 ASP A CA 1
ATOM 4041 C C . ASP A 1 508 ? -3.358 -22.915 -7.582 1.00 94.81 508 ASP A C 1
ATOM 4043 O O . ASP A 1 508 ? -4.348 -23.117 -6.869 1.00 94.81 508 ASP A O 1
ATOM 4047 N N . PRO A 1 509 ? -3.167 -23.611 -8.718 1.00 91.81 509 PRO A N 1
ATOM 4048 C CA . PRO A 1 509 ? -4.061 -24.680 -9.156 1.00 91.81 509 PRO A CA 1
ATOM 4049 C C . PRO A 1 509 ? -4.209 -25.820 -8.139 1.00 91.81 509 PRO A C 1
ATOM 4051 O O . PRO A 1 509 ? -5.301 -26.369 -8.001 1.00 91.81 509 PRO A O 1
ATOM 4054 N N . GLU A 1 510 ? -3.146 -26.160 -7.401 1.00 91.62 510 GLU A N 1
ATOM 4055 C CA . GLU A 1 510 ? -3.171 -27.254 -6.419 1.00 91.62 510 GLU A CA 1
ATOM 4056 C C . GLU A 1 510 ? -3.673 -26.820 -5.037 1.00 91.62 510 GLU A C 1
ATOM 4058 O O . GLU A 1 510 ? -3.984 -27.679 -4.210 1.00 91.62 510 GLU A O 1
ATOM 4063 N N . LYS A 1 511 ? -3.748 -25.508 -4.769 1.00 91.94 511 LYS A N 1
ATOM 4064 C CA . LYS A 1 511 ? -4.062 -24.941 -3.444 1.00 91.94 511 LYS A CA 1
ATOM 4065 C C . LYS A 1 511 ? -3.185 -25.554 -2.343 1.00 91.94 511 LYS A C 1
ATOM 4067 O O . LYS A 1 511 ? -3.677 -25.923 -1.279 1.00 91.94 511 LYS A O 1
ATOM 4072 N N . LYS A 1 512 ? -1.880 -25.703 -2.579 1.00 92.25 512 LYS A N 1
ATOM 4073 C CA . LYS A 1 512 ? -0.924 -26.274 -1.608 1.00 92.25 512 LYS A CA 1
ATOM 4074 C C . LYS A 1 512 ? 0.182 -25.313 -1.205 1.00 92.25 512 LYS A C 1
ATOM 4076 O O . LYS A 1 512 ? 0.868 -25.577 -0.219 1.00 92.25 512 LYS A O 1
ATOM 4081 N N . TYR A 1 513 ? 0.337 -24.187 -1.891 1.00 92.94 513 TYR A N 1
ATOM 4082 C CA . TYR A 1 513 ? 1.252 -23.135 -1.459 1.00 92.94 513 TYR A CA 1
ATOM 4083 C C . TYR A 1 513 ? 0.878 -22.600 -0.058 1.00 92.94 513 TYR A C 1
ATOM 4085 O O . TYR A 1 513 ? -0.309 -22.363 0.187 1.00 92.94 513 TYR A O 1
ATOM 4093 N N . PRO A 1 514 ? 1.825 -22.404 0.884 1.00 91.38 514 PRO A N 1
ATOM 4094 C CA . PRO A 1 514 ? 3.284 -22.495 0.738 1.00 91.38 514 PRO A CA 1
ATOM 4095 C C . PRO A 1 514 ? 3.914 -23.859 1.063 1.00 91.38 514 PRO A C 1
ATOM 4097 O O . PRO A 1 514 ? 5.131 -23.997 0.947 1.00 91.38 514 PRO A O 1
ATOM 4100 N N . SER A 1 515 ? 3.138 -24.869 1.474 1.00 90.69 515 SER A N 1
ATOM 4101 C CA . SER A 1 515 ? 3.667 -26.202 1.816 1.00 90.69 515 SER A CA 1
ATOM 4102 C C . SER A 1 515 ? 4.349 -26.887 0.629 1.00 90.69 515 SER A C 1
ATOM 4104 O O . SER A 1 515 ? 5.316 -27.625 0.809 1.00 90.69 515 SER A O 1
ATOM 4106 N N . GLN A 1 516 ? 3.866 -26.614 -0.584 1.00 90.50 516 GLN A N 1
ATOM 4107 C CA . GLN A 1 516 ? 4.495 -26.994 -1.844 1.00 90.50 516 GLN A CA 1
ATOM 4108 C C . GLN A 1 516 ? 4.851 -25.728 -2.629 1.00 90.50 516 GLN A C 1
ATOM 4110 O O . GLN A 1 516 ? 4.061 -24.785 -2.692 1.00 90.50 516 GLN A O 1
ATOM 4115 N N . LYS A 1 517 ? 6.049 -25.698 -3.224 1.00 89.50 517 LYS A N 1
ATOM 4116 C CA . LYS A 1 517 ? 6.450 -24.602 -4.113 1.00 89.50 517 LYS A CA 1
ATOM 4117 C C . LYS A 1 517 ? 5.590 -24.619 -5.378 1.00 89.50 517 LYS A C 1
ATOM 4119 O O . LYS A 1 517 ? 5.312 -25.689 -5.915 1.00 89.50 517 LYS A O 1
ATOM 4124 N N . ILE A 1 518 ? 5.214 -23.437 -5.852 1.00 93.94 518 ILE A N 1
ATOM 4125 C CA . ILE A 1 518 ? 4.512 -23.274 -7.127 1.00 93.94 518 ILE A CA 1
ATOM 4126 C C . ILE A 1 518 ? 5.478 -23.410 -8.307 1.00 93.94 518 ILE A C 1
ATOM 4128 O O . ILE A 1 518 ? 6.677 -23.159 -8.176 1.00 93.94 518 ILE A O 1
ATOM 4132 N N . SER A 1 519 ? 4.934 -23.779 -9.464 1.00 92.00 519 SER A N 1
ATOM 4133 C CA . SER A 1 519 ? 5.623 -23.742 -10.752 1.00 92.00 519 SER A CA 1
ATOM 4134 C C . SER A 1 519 ? 4.885 -22.770 -11.665 1.00 92.00 519 SER A C 1
ATOM 4136 O O . SER A 1 519 ? 3.654 -22.768 -11.690 1.00 92.00 519 SER A O 1
ATOM 4138 N N . LEU A 1 520 ? 5.636 -21.921 -12.362 1.00 92.50 520 LEU A N 1
ATOM 4139 C CA . LEU A 1 520 ? 5.105 -20.913 -13.270 1.00 92.50 520 LEU A CA 1
ATOM 4140 C C . LEU A 1 520 ? 5.625 -21.134 -14.698 1.00 92.50 520 LEU A C 1
ATOM 4142 O O . LEU A 1 520 ? 6.755 -21.607 -14.851 1.00 92.50 520 LEU A O 1
ATOM 4146 N N . PRO A 1 521 ? 4.856 -20.738 -15.731 1.00 92.50 521 PRO A N 1
ATOM 4147 C CA . PRO A 1 521 ? 3.488 -20.200 -15.659 1.00 92.50 521 PRO A CA 1
ATOM 4148 C C . PRO A 1 521 ? 2.457 -21.266 -15.243 1.00 92.50 521 PRO A C 1
ATOM 4150 O O . PRO A 1 521 ? 2.722 -22.465 -15.330 1.00 92.50 521 PRO A O 1
ATOM 4153 N N . PHE A 1 522 ? 1.286 -20.841 -14.761 1.00 93.12 522 PHE A N 1
ATOM 4154 C CA . PHE A 1 522 ? 0.195 -21.777 -14.476 1.00 93.12 522 PHE A CA 1
ATOM 4155 C C . PHE A 1 522 ? -0.442 -22.300 -15.776 1.00 93.12 522 PHE A C 1
ATOM 4157 O O . PHE A 1 522 ? -0.379 -21.620 -16.795 1.00 93.12 522 PHE A O 1
ATOM 4164 N N . PRO A 1 523 ? -1.109 -23.473 -15.760 1.00 90.38 523 PRO A N 1
ATOM 4165 C CA . PRO A 1 523 ? -1.721 -24.044 -16.966 1.00 90.38 523 PRO A CA 1
ATOM 4166 C C . PRO A 1 523 ? -2.869 -23.218 -17.565 1.00 90.38 523 PRO A C 1
ATOM 4168 O O . PRO A 1 523 ? -3.185 -23.376 -18.739 1.00 90.38 523 PRO A O 1
ATOM 4171 N N . SER A 1 524 ? -3.536 -22.397 -16.749 1.00 91.25 524 SER A N 1
ATOM 4172 C CA . SER A 1 524 ? -4.614 -21.505 -17.176 1.00 91.25 524 SER A CA 1
ATOM 4173 C C . SER A 1 524 ? -4.106 -20.073 -17.182 1.00 91.25 524 SER A C 1
ATOM 4175 O O . SER A 1 524 ? -3.660 -19.581 -16.147 1.00 91.25 524 SER A O 1
ATOM 4177 N N . ASP A 1 525 ? -4.264 -19.382 -18.307 1.00 86.38 525 ASP A N 1
ATOM 4178 C CA . ASP A 1 525 ? -3.977 -17.947 -18.404 1.00 86.38 525 ASP A CA 1
ATOM 4179 C C . ASP A 1 525 ? -5.052 -17.082 -17.738 1.00 86.38 525 ASP A C 1
ATOM 4181 O O . ASP A 1 525 ? -4.846 -15.893 -17.516 1.00 86.38 525 ASP A O 1
ATOM 4185 N N . GLN A 1 526 ? -6.198 -17.659 -17.370 1.00 88.81 526 GLN A N 1
ATOM 4186 C CA . GLN A 1 526 ? -7.256 -16.948 -16.659 1.00 88.81 526 GLN A CA 1
ATOM 4187 C C . GLN A 1 526 ? -7.239 -17.271 -15.161 1.00 88.81 526 GLN A C 1
ATOM 4189 O O . GLN A 1 526 ? -7.127 -18.450 -14.801 1.00 88.81 526 GLN A O 1
ATOM 4194 N N . PRO A 1 527 ? -7.392 -16.258 -14.285 1.00 90.88 527 PRO A N 1
ATOM 4195 C CA . PRO A 1 527 ? -7.480 -16.492 -12.851 1.00 90.88 527 PRO A CA 1
ATOM 4196 C C . PRO A 1 527 ? -8.794 -17.210 -12.487 1.00 90.88 527 PRO A C 1
ATOM 4198 O O . PRO A 1 527 ? -9.759 -17.167 -13.256 1.00 90.88 527 PRO A O 1
ATOM 4201 N N . PRO A 1 528 ? -8.874 -17.850 -11.306 1.00 91.56 528 PRO A N 1
ATOM 4202 C CA . PRO A 1 528 ? -10.128 -18.400 -10.796 1.00 91.56 528 PRO A CA 1
ATOM 4203 C C . PRO A 1 528 ? -11.225 -17.330 -10.690 1.00 91.56 528 PRO A C 1
ATOM 4205 O O . PRO A 1 528 ? -10.944 -16.196 -10.306 1.00 91.56 528 PRO A O 1
ATOM 4208 N N . ASP A 1 529 ? -12.482 -17.693 -10.963 1.00 88.19 529 ASP A N 1
ATOM 4209 C CA . ASP A 1 529 ? -13.579 -16.713 -11.032 1.00 88.19 529 ASP A CA 1
ATOM 4210 C C . ASP A 1 529 ? -13.796 -15.945 -9.721 1.00 88.19 529 ASP A C 1
ATOM 4212 O O . ASP A 1 529 ? -13.946 -14.731 -9.747 1.00 88.19 529 ASP A O 1
ATOM 4216 N N . PHE A 1 530 ? -13.713 -16.600 -8.558 1.00 90.06 530 PHE A N 1
ATOM 4217 C CA . PHE A 1 530 ? -13.834 -15.893 -7.274 1.00 90.06 530 PHE A CA 1
ATOM 4218 C C . PHE A 1 530 ? -12.726 -14.844 -7.068 1.00 90.06 530 PHE A C 1
ATOM 4220 O O . PHE A 1 530 ? -12.969 -13.819 -6.443 1.00 90.06 530 PHE A O 1
ATOM 4227 N N . PHE A 1 531 ? -11.523 -15.081 -7.606 1.00 93.94 531 PHE A N 1
ATOM 4228 C CA . PHE A 1 531 ? -10.386 -14.165 -7.493 1.00 93.94 531 PHE A CA 1
ATOM 4229 C C . PHE A 1 531 ? -10.544 -12.957 -8.424 1.00 93.94 531 PHE A C 1
ATOM 4231 O O . PHE A 1 531 ? -10.182 -11.845 -8.049 1.00 93.94 531 PHE A O 1
ATOM 4238 N N . LYS A 1 532 ? -11.126 -13.151 -9.618 1.00 93.38 532 LYS A N 1
ATOM 4239 C CA . LYS A 1 532 ? -11.425 -12.064 -10.572 1.00 93.38 532 LYS A CA 1
ATOM 4240 C C . LYS A 1 532 ? -12.245 -10.946 -9.940 1.00 93.38 532 LYS A C 1
ATOM 4242 O O . LYS A 1 532 ? -11.978 -9.776 -10.209 1.00 93.38 532 LYS A O 1
ATOM 4247 N N . PHE A 1 533 ? -13.218 -11.330 -9.114 1.00 92.81 533 PHE A N 1
ATOM 4248 C CA . PHE A 1 533 ? -14.202 -10.446 -8.489 1.00 92.81 533 PHE A CA 1
ATOM 4249 C C . PHE A 1 533 ? -13.852 -10.058 -7.049 1.00 92.81 533 PHE A C 1
ATOM 4251 O O . PHE A 1 533 ? -14.725 -9.613 -6.303 1.00 92.81 533 PHE A O 1
ATOM 4258 N N . TRP A 1 534 ? -12.601 -10.252 -6.624 1.00 94.69 534 TRP A N 1
ATOM 4259 C CA . TRP A 1 534 ? -12.107 -9.611 -5.410 1.00 94.69 534 TRP A CA 1
ATOM 4260 C C . TRP A 1 534 ? -11.727 -8.153 -5.690 1.00 94.69 534 TRP A C 1
ATOM 4262 O O . TRP A 1 534 ? -11.317 -7.839 -6.813 1.00 94.69 534 TRP A O 1
ATOM 4272 N N . PRO A 1 535 ? -11.816 -7.268 -4.681 1.00 95.06 535 PRO A N 1
ATOM 4273 C CA . PRO A 1 535 ? -11.374 -5.889 -4.820 1.00 95.06 535 PRO A CA 1
ATOM 4274 C C . PRO A 1 535 ? -9.889 -5.781 -5.177 1.00 95.06 535 PRO A C 1
ATOM 4276 O O . PRO A 1 535 ? -9.037 -6.464 -4.604 1.00 95.06 535 PRO A O 1
ATOM 4279 N N . GLU A 1 536 ? -9.562 -4.857 -6.074 1.00 94.69 536 GLU A N 1
ATOM 4280 C CA . GLU A 1 536 ? -8.203 -4.595 -6.548 1.00 94.69 536 GLU A CA 1
ATOM 4281 C C . GLU A 1 536 ? -7.253 -4.218 -5.401 1.00 94.69 536 GLU A C 1
ATOM 4283 O O . GLU A 1 536 ? -6.075 -4.592 -5.413 1.00 94.69 536 GLU A O 1
ATOM 4288 N N . TYR A 1 537 ? -7.768 -3.560 -4.354 1.00 95.31 537 TYR A N 1
ATOM 4289 C CA . TYR A 1 537 ? -6.960 -3.164 -3.202 1.00 95.31 537 TYR A CA 1
ATOM 4290 C C . TYR A 1 537 ? -6.302 -4.349 -2.478 1.00 95.31 537 TYR A C 1
ATOM 4292 O O . TYR A 1 537 ? -5.282 -4.153 -1.822 1.00 95.31 537 TYR A O 1
ATOM 4300 N N . PHE A 1 538 ? -6.802 -5.584 -2.624 1.00 96.75 538 PHE A N 1
ATOM 4301 C CA . PHE A 1 538 ? -6.150 -6.780 -2.065 1.00 96.75 538 PHE A CA 1
ATOM 4302 C C . PHE A 1 538 ? -4.718 -6.926 -2.582 1.00 96.75 538 PHE A C 1
ATOM 4304 O O . PHE A 1 538 ? -3.823 -7.333 -1.841 1.00 96.75 538 PHE A O 1
ATOM 4311 N N . LEU A 1 539 ? -4.505 -6.566 -3.848 1.00 96.94 539 LEU A N 1
ATOM 4312 C CA . LEU A 1 539 ? -3.202 -6.571 -4.491 1.00 96.94 539 LEU A CA 1
ATOM 4313 C C . LEU A 1 539 ? -2.416 -5.290 -4.209 1.00 96.94 539 LEU A C 1
ATOM 4315 O O . LEU A 1 539 ? -1.203 -5.370 -4.044 1.00 96.94 539 LEU A O 1
ATOM 4319 N N . ASP A 1 540 ? -3.080 -4.133 -4.134 1.00 94.81 540 ASP A N 1
ATOM 4320 C CA . ASP A 1 540 ? -2.426 -2.821 -3.996 1.00 94.81 540 ASP A CA 1
ATOM 4321 C C . ASP A 1 540 ? -1.943 -2.489 -2.568 1.00 94.81 540 ASP A C 1
ATOM 4323 O O . ASP A 1 540 ? -0.970 -1.746 -2.390 1.00 94.81 540 ASP A O 1
ATOM 4327 N N . ILE A 1 541 ? -2.556 -3.074 -1.530 1.00 96.50 541 ILE A N 1
ATOM 4328 C CA . ILE A 1 541 ? -2.113 -2.905 -0.134 1.00 96.50 541 ILE A CA 1
ATOM 4329 C C . ILE A 1 541 ? -0.648 -3.339 0.017 1.00 96.50 541 ILE A C 1
ATOM 4331 O O . ILE A 1 541 ? 0.158 -2.601 0.587 1.00 96.50 541 ILE A O 1
ATOM 4335 N N . ILE A 1 542 ? -0.279 -4.497 -0.538 1.00 97.56 542 ILE A N 1
ATOM 4336 C CA . ILE A 1 542 ? 1.065 -5.076 -0.398 1.00 97.56 542 ILE A CA 1
ATOM 4337 C C . ILE A 1 542 ? 2.156 -4.098 -0.876 1.00 97.56 542 ILE A C 1
ATOM 4339 O O . ILE A 1 542 ? 2.982 -3.687 -0.052 1.00 97.56 542 ILE A O 1
ATOM 4343 N N . PRO A 1 543 ? 2.193 -3.654 -2.150 1.00 96.81 543 PRO A N 1
ATOM 4344 C CA . PRO A 1 543 ? 3.202 -2.705 -2.593 1.00 96.81 543 PRO A CA 1
ATOM 4345 C C . PRO A 1 543 ? 3.082 -1.351 -1.886 1.00 96.81 543 PRO A C 1
ATOM 4347 O O . PRO A 1 543 ? 4.108 -0.727 -1.627 1.00 96.81 543 PRO A O 1
ATOM 4350 N N . THR A 1 544 ? 1.880 -0.906 -1.498 1.00 94.94 544 THR A N 1
ATOM 4351 C CA . THR A 1 544 ? 1.712 0.331 -0.713 1.00 94.94 544 THR A CA 1
ATOM 4352 C C . THR A 1 544 ? 2.499 0.303 0.588 1.00 94.94 544 THR A C 1
ATOM 4354 O O . THR A 1 544 ? 3.264 1.233 0.862 1.00 94.94 544 THR A O 1
ATOM 4357 N N . TYR A 1 545 ? 2.367 -0.768 1.364 1.00 96.12 545 TYR A N 1
ATOM 4358 C CA . TYR A 1 545 ? 3.075 -0.897 2.631 1.00 96.12 545 TYR A CA 1
ATOM 4359 C C . TYR A 1 545 ? 4.567 -1.177 2.442 1.00 96.12 545 TYR A C 1
ATOM 4361 O O . TYR A 1 545 ? 5.378 -0.566 3.132 1.00 96.12 545 TYR A O 1
ATOM 4369 N N . PHE A 1 546 ? 4.974 -2.005 1.476 1.00 95.94 546 PHE A N 1
ATOM 4370 C CA . PHE A 1 546 ? 6.403 -2.272 1.256 1.00 95.94 546 PHE A CA 1
ATOM 4371 C C . PHE A 1 546 ? 7.182 -1.062 0.729 1.00 95.94 546 PHE A C 1
ATOM 4373 O O . PHE A 1 546 ? 8.313 -0.841 1.165 1.00 95.94 546 PHE A O 1
ATOM 4380 N N . LEU A 1 547 ? 6.575 -0.230 -0.125 1.00 94.31 547 LEU A N 1
ATOM 4381 C CA . LEU A 1 547 ? 7.156 1.058 -0.522 1.00 94.31 547 LEU A CA 1
ATOM 4382 C C . LEU A 1 547 ? 7.185 2.053 0.644 1.00 94.31 547 LEU A C 1
ATOM 4384 O O . LEU A 1 547 ? 8.088 2.884 0.741 1.00 94.31 547 LEU A O 1
ATOM 4388 N N . PHE A 1 548 ? 6.210 1.986 1.553 1.00 93.81 548 PHE A N 1
ATOM 4389 C CA . PHE A 1 548 ? 6.245 2.783 2.772 1.00 93.81 548 PHE A CA 1
ATOM 4390 C C . PHE A 1 548 ? 7.381 2.343 3.702 1.00 93.81 548 PHE A C 1
ATOM 4392 O O . PHE A 1 548 ? 8.130 3.204 4.168 1.00 93.81 548 PHE A O 1
ATOM 4399 N N . PHE A 1 549 ? 7.551 1.036 3.931 1.00 93.94 549 PHE A N 1
ATOM 4400 C CA . PHE A 1 549 ? 8.636 0.489 4.747 1.00 93.94 549 PHE A CA 1
ATOM 4401 C C . PHE A 1 549 ? 9.996 0.857 4.169 1.00 93.94 549 PHE A C 1
ATOM 4403 O O . PHE A 1 549 ? 10.817 1.418 4.883 1.00 93.94 549 PHE A O 1
ATOM 4410 N N . SER A 1 550 ? 10.223 0.648 2.872 1.00 92.06 550 SER A N 1
ATOM 4411 C CA . SER A 1 550 ? 11.524 0.935 2.259 1.00 92.06 550 SER A CA 1
ATOM 4412 C C . SER A 1 550 ? 11.941 2.403 2.374 1.00 92.06 550 SER A C 1
ATOM 4414 O O . SER A 1 550 ? 13.116 2.695 2.583 1.00 92.06 550 SER A O 1
ATOM 4416 N N . ARG A 1 551 ? 10.985 3.334 2.265 1.00 89.94 551 ARG A N 1
ATOM 4417 C CA . ARG A 1 551 ? 11.246 4.779 2.317 1.00 89.94 551 ARG A CA 1
ATOM 4418 C C . ARG A 1 551 ? 11.376 5.314 3.742 1.00 89.94 551 ARG A C 1
ATOM 4420 O O . ARG A 1 551 ? 12.103 6.279 3.959 1.00 89.94 551 ARG A O 1
ATOM 4427 N N . ASN A 1 552 ? 10.641 4.739 4.695 1.00 90.25 552 ASN A N 1
ATOM 4428 C CA . ASN A 1 552 ? 10.442 5.344 6.016 1.00 90.25 552 ASN A CA 1
ATOM 4429 C C . ASN A 1 552 ? 10.955 4.504 7.191 1.00 90.25 552 ASN A C 1
ATOM 4431 O O . ASN A 1 552 ? 11.345 5.083 8.203 1.00 90.25 552 ASN A O 1
ATOM 4435 N N . LEU A 1 553 ? 10.920 3.174 7.073 1.00 91.25 553 LEU A N 1
ATOM 4436 C CA . LEU A 1 553 ? 11.307 2.194 8.097 1.00 91.25 553 LEU A CA 1
ATOM 4437 C C . LEU A 1 553 ? 12.118 1.031 7.470 1.00 91.25 553 LEU A C 1
ATOM 4439 O O . LEU A 1 553 ? 11.708 -0.131 7.559 1.00 91.25 553 LEU A O 1
ATOM 4443 N N . PRO A 1 554 ? 13.226 1.317 6.756 1.00 89.75 554 PRO A N 1
ATOM 4444 C CA . PRO A 1 554 ? 13.984 0.301 6.015 1.00 89.75 554 PRO A CA 1
ATOM 4445 C C . PRO A 1 554 ? 14.607 -0.785 6.910 1.00 89.75 554 PRO A C 1
ATOM 4447 O O . PRO A 1 554 ? 14.871 -1.895 6.449 1.00 89.75 554 PRO A O 1
ATOM 4450 N N . ASP A 1 555 ? 14.798 -0.498 8.196 1.00 88.56 555 ASP A N 1
ATOM 4451 C CA . ASP A 1 555 ? 15.239 -1.432 9.233 1.00 88.56 555 ASP A CA 1
ATOM 4452 C C . ASP A 1 555 ? 14.288 -2.625 9.422 1.00 88.56 555 ASP A C 1
ATOM 4454 O O . ASP A 1 555 ? 14.749 -3.734 9.703 1.00 88.56 555 ASP A O 1
ATOM 4458 N N . LEU A 1 556 ? 12.986 -2.445 9.165 1.00 90.06 556 LEU A N 1
ATOM 4459 C CA . LEU A 1 556 ? 12.011 -3.538 9.197 1.00 90.06 556 LEU A CA 1
ATOM 4460 C C . LEU A 1 556 ? 12.293 -4.623 8.147 1.00 90.06 556 LEU A C 1
ATOM 4462 O O . LEU A 1 556 ? 11.909 -5.771 8.357 1.00 90.06 556 LEU A O 1
ATOM 4466 N N . LEU A 1 557 ? 12.963 -4.289 7.039 1.00 89.94 557 LEU A N 1
ATOM 4467 C CA . LEU A 1 557 ? 13.139 -5.191 5.896 1.00 89.94 557 LEU A CA 1
ATOM 4468 C C . LEU A 1 557 ? 14.406 -6.055 5.986 1.00 89.94 557 LEU A C 1
ATOM 4470 O O . LEU A 1 557 ? 14.410 -7.176 5.486 1.00 89.94 557 LEU A O 1
ATOM 4474 N N . ILE A 1 558 ? 15.471 -5.570 6.636 1.00 79.56 558 ILE A N 1
ATOM 4475 C CA . ILE A 1 558 ? 16.822 -6.169 6.563 1.00 79.56 558 ILE A CA 1
ATOM 4476 C C . ILE A 1 558 ? 16.895 -7.579 7.176 1.00 79.56 558 ILE A C 1
ATOM 4478 O O . ILE A 1 558 ? 17.690 -8.408 6.737 1.00 79.56 558 ILE A O 1
ATOM 4482 N N . HIS A 1 559 ? 16.073 -7.872 8.185 1.00 74.31 559 HIS A N 1
ATOM 4483 C CA . HIS A 1 559 ? 16.151 -9.121 8.958 1.00 74.31 559 HIS A CA 1
ATOM 4484 C C . HIS A 1 559 ? 14.952 -10.056 8.764 1.00 74.31 559 HIS A C 1
ATOM 4486 O O . HIS A 1 559 ? 14.764 -10.986 9.548 1.00 74.31 559 HIS A O 1
ATOM 4492 N N . GLN A 1 560 ? 14.119 -9.811 7.753 1.00 84.12 560 GLN A N 1
ATOM 4493 C CA . GLN A 1 560 ? 12.903 -10.588 7.520 1.00 84.12 560 GLN A CA 1
ATOM 4494 C C . GLN A 1 560 ? 13.046 -11.512 6.318 1.00 84.12 560 GLN A C 1
ATOM 4496 O O . GLN A 1 560 ? 13.713 -11.196 5.336 1.00 84.12 560 GLN A O 1
ATOM 4501 N N . ASN A 1 561 ? 12.363 -12.656 6.370 1.00 87.19 561 ASN A N 1
ATOM 4502 C CA . ASN A 1 561 ? 12.225 -13.506 5.196 1.00 87.19 561 ASN A CA 1
ATOM 4503 C C . ASN A 1 561 ? 11.171 -12.910 4.250 1.00 87.19 561 ASN A C 1
ATOM 4505 O O . ASN A 1 561 ? 9.970 -13.062 4.472 1.00 87.19 561 ASN A O 1
ATOM 4509 N N . LEU A 1 562 ? 11.636 -12.253 3.188 1.00 92.88 562 LEU A N 1
ATOM 4510 C CA . LEU A 1 562 ? 10.791 -11.613 2.177 1.00 92.88 562 LEU A CA 1
ATOM 4511 C C . LEU A 1 562 ? 10.488 -12.520 0.968 1.00 92.88 562 LEU A C 1
ATOM 4513 O O . LEU A 1 562 ? 9.912 -12.056 -0.015 1.00 92.88 562 LEU A O 1
ATOM 4517 N N . SER A 1 563 ? 10.823 -13.815 1.029 1.00 91.75 563 SER A N 1
ATOM 4518 C CA . SER A 1 563 ? 10.497 -14.784 -0.033 1.00 91.75 563 SER A CA 1
ATOM 4519 C C . SER A 1 563 ? 8.993 -14.846 -0.374 1.00 91.75 563 SER A C 1
ATOM 4521 O O . SER A 1 563 ? 8.675 -14.877 -1.567 1.00 91.75 563 SER A O 1
ATOM 4523 N N . PRO A 1 564 ? 8.047 -14.768 0.593 1.00 94.31 564 PRO A N 1
ATOM 4524 C CA . PRO A 1 564 ? 6.616 -14.673 0.286 1.00 94.31 564 PRO A CA 1
ATOM 4525 C C . PRO A 1 564 ? 6.250 -13.486 -0.609 1.00 94.31 564 PRO A C 1
ATOM 4527 O O . PRO A 1 564 ? 5.514 -13.643 -1.581 1.00 94.31 564 PRO A O 1
ATOM 4530 N N . LEU A 1 565 ? 6.802 -12.307 -0.302 1.00 96.31 565 LEU A N 1
ATOM 4531 C CA . LEU A 1 565 ? 6.588 -11.095 -1.087 1.00 96.31 565 LEU A CA 1
ATOM 4532 C C . LEU A 1 565 ? 7.155 -11.266 -2.496 1.00 96.31 565 LEU A C 1
ATOM 4534 O O . LEU A 1 565 ? 6.475 -10.984 -3.474 1.00 96.31 565 LEU A O 1
ATOM 4538 N N . LEU A 1 566 ? 8.389 -11.755 -2.611 1.00 94.94 566 LEU A N 1
ATOM 4539 C CA . LEU A 1 566 ? 9.035 -11.932 -3.908 1.00 94.94 566 LEU A CA 1
ATOM 4540 C C . LEU A 1 566 ? 8.289 -12.949 -4.784 1.00 94.94 566 LEU A C 1
ATOM 4542 O O . LEU A 1 566 ? 8.070 -12.698 -5.967 1.00 94.94 566 LEU A O 1
ATOM 4546 N N . THR A 1 567 ? 7.825 -14.052 -4.188 1.00 95.62 567 THR A N 1
ATOM 4547 C CA . THR A 1 567 ? 6.994 -15.055 -4.869 1.00 95.62 567 THR A CA 1
ATOM 4548 C C . THR A 1 567 ? 5.693 -14.434 -5.371 1.00 95.62 567 THR A C 1
ATOM 4550 O O . THR A 1 567 ? 5.327 -14.644 -6.526 1.00 95.62 567 THR A O 1
ATOM 4553 N N . PHE A 1 568 ? 5.021 -13.633 -4.541 1.00 97.25 568 PHE A N 1
ATOM 4554 C CA . PHE A 1 568 ? 3.818 -12.893 -4.922 1.00 97.25 568 PHE A CA 1
ATOM 4555 C C . PHE A 1 568 ? 4.070 -11.956 -6.111 1.00 97.25 568 PHE A C 1
ATOM 4557 O O . PHE A 1 568 ? 3.386 -12.068 -7.129 1.00 97.25 568 PHE A O 1
ATOM 4564 N N . LEU A 1 569 ? 5.092 -11.097 -6.024 1.00 97.50 569 LEU A N 1
ATOM 4565 C CA . LEU A 1 569 ? 5.416 -10.120 -7.069 1.00 97.50 569 LEU A CA 1
ATOM 4566 C C . LEU A 1 569 ? 5.716 -10.812 -8.405 1.00 97.50 569 LEU A C 1
ATOM 4568 O O . LEU A 1 569 ? 5.159 -10.436 -9.434 1.00 97.50 569 LEU A O 1
ATOM 4572 N N . VAL A 1 570 ? 6.548 -11.858 -8.393 1.00 96.50 570 VAL A N 1
ATOM 4573 C CA . VAL A 1 570 ? 6.896 -12.608 -9.610 1.00 96.50 570 VAL A CA 1
ATOM 4574 C C . VAL A 1 570 ? 5.684 -13.358 -10.165 1.00 96.50 570 VAL A C 1
ATOM 4576 O O . VAL A 1 570 ? 5.494 -13.363 -11.375 1.00 96.50 570 VAL A O 1
ATOM 4579 N N . THR A 1 571 ? 4.830 -13.940 -9.318 1.00 96.31 571 THR A N 1
ATOM 4580 C CA . THR A 1 571 ? 3.632 -14.678 -9.763 1.00 96.31 571 THR A CA 1
ATOM 4581 C C . THR A 1 571 ? 2.665 -13.794 -10.533 1.00 96.31 571 THR A C 1
ATOM 4583 O O . THR A 1 571 ? 2.282 -14.133 -11.650 1.00 96.31 571 THR A O 1
ATOM 4586 N N . PHE A 1 572 ? 2.287 -12.647 -9.967 1.00 96.06 572 PHE A N 1
ATOM 4587 C CA . PHE A 1 572 ? 1.288 -11.774 -10.587 1.00 96.06 572 PHE A CA 1
ATOM 4588 C C . PHE A 1 572 ? 1.837 -10.934 -11.741 1.00 96.06 572 PHE A C 1
ATOM 4590 O O . PHE A 1 572 ? 1.060 -10.488 -12.584 1.00 96.06 572 PHE A O 1
ATOM 4597 N N . LEU A 1 573 ? 3.157 -10.748 -11.822 1.00 95.06 573 LEU A N 1
ATOM 4598 C CA . LEU A 1 573 ? 3.780 -10.203 -13.025 1.00 95.06 573 LEU A CA 1
ATOM 4599 C C . LEU A 1 573 ? 3.910 -11.269 -14.129 1.00 95.06 573 LEU A C 1
ATOM 4601 O O . LEU A 1 573 ? 3.713 -10.943 -15.293 1.00 95.06 573 LEU A O 1
ATOM 4605 N N . ARG A 1 574 ? 4.209 -12.534 -13.786 1.00 93.81 574 ARG A N 1
ATOM 4606 C CA . ARG A 1 574 ? 4.340 -13.633 -14.760 1.00 93.81 574 ARG A CA 1
ATOM 4607 C C . ARG A 1 574 ? 2.996 -14.019 -15.369 1.00 93.81 574 ARG A C 1
ATOM 4609 O O . ARG A 1 574 ? 2.931 -14.307 -16.559 1.00 93.81 574 ARG A O 1
ATOM 4616 N N . MET A 1 575 ? 1.941 -14.028 -14.556 1.00 93.12 575 MET A N 1
ATOM 4617 C CA . MET A 1 575 ? 0.567 -14.273 -14.988 1.00 93.12 575 MET A CA 1
ATOM 4618 C C . MET A 1 575 ? -0.085 -12.955 -15.425 1.00 93.12 575 MET A C 1
ATOM 4620 O O . MET A 1 575 ? -0.972 -12.437 -14.746 1.00 93.12 575 MET A O 1
ATOM 4624 N N . THR A 1 576 ? 0.358 -12.391 -16.556 1.00 85.81 576 THR A N 1
ATOM 4625 C CA . THR A 1 576 ? -0.064 -11.061 -17.040 1.00 85.81 576 THR A CA 1
ATOM 4626 C C . THR A 1 576 ? -1.583 -10.872 -17.031 1.00 85.81 576 THR A C 1
ATOM 4628 O O . THR A 1 576 ? -2.069 -9.810 -16.642 1.00 85.81 576 THR A O 1
ATOM 4631 N N . HIS A 1 577 ? -2.359 -11.882 -17.412 1.00 89.19 577 HIS A N 1
ATOM 4632 C CA . HIS A 1 577 ? -3.816 -11.781 -17.495 1.00 89.19 577 HIS A CA 1
ATOM 4633 C C . HIS A 1 577 ? -4.535 -11.875 -16.143 1.00 89.19 577 HIS A C 1
ATOM 4635 O O . HIS A 1 577 ? -5.745 -11.695 -16.096 1.00 89.19 577 HIS A O 1
ATOM 4641 N N . TYR A 1 578 ? -3.839 -12.131 -15.033 1.00 93.12 578 TYR A N 1
ATOM 4642 C CA . TYR A 1 578 ? -4.483 -12.236 -13.719 1.00 93.12 578 TYR A CA 1
ATOM 4643 C C . TYR A 1 578 ? -4.790 -10.872 -13.106 1.00 93.12 578 TYR A C 1
ATOM 4645 O O . TYR A 1 578 ? -5.722 -10.764 -12.317 1.00 93.12 578 TYR A O 1
ATOM 4653 N N . VAL A 1 579 ? -4.026 -9.843 -13.473 1.00 92.00 579 VAL A N 1
ATOM 4654 C CA . VAL A 1 579 ? -4.205 -8.470 -12.991 1.00 92.00 579 VAL A CA 1
ATOM 4655 C C . VAL A 1 579 ? -4.436 -7.576 -14.198 1.00 92.00 579 VAL A C 1
ATOM 4657 O O . VAL A 1 579 ? -3.536 -7.396 -15.022 1.00 92.00 579 VAL A O 1
ATOM 4660 N N . LYS A 1 580 ? -5.643 -7.020 -14.324 1.00 88.12 580 LYS A N 1
ATOM 4661 C CA . LYS A 1 580 ? -5.995 -6.185 -15.479 1.00 88.12 580 LYS A CA 1
ATOM 4662 C C . LYS A 1 580 ? -5.354 -4.803 -15.396 1.00 88.12 580 LYS A C 1
ATOM 4664 O O . LYS A 1 580 ? -4.873 -4.298 -16.406 1.00 88.12 580 LYS A O 1
ATOM 4669 N N . ASN A 1 581 ? -5.320 -4.212 -14.201 1.00 89.12 581 ASN A N 1
ATOM 4670 C CA . ASN A 1 581 ? -4.815 -2.860 -14.005 1.00 89.12 581 ASN A CA 1
ATOM 4671 C C . ASN A 1 581 ? -3.270 -2.797 -14.126 1.00 89.12 581 ASN A C 1
ATOM 4673 O O . ASN A 1 581 ? -2.564 -3.355 -13.276 1.00 89.12 581 ASN A O 1
ATOM 4677 N N . PRO A 1 582 ? -2.710 -2.102 -15.139 1.00 88.88 582 PRO A N 1
ATOM 4678 C CA . PRO A 1 582 ? -1.262 -1.973 -15.303 1.00 88.88 582 PRO A CA 1
ATOM 4679 C C . PRO A 1 582 ? -0.603 -1.138 -14.195 1.00 88.88 582 PRO A C 1
ATOM 4681 O O . PRO A 1 582 ? 0.571 -1.352 -13.899 1.00 88.88 582 PRO A O 1
ATOM 4684 N N . TYR A 1 583 ? -1.337 -0.234 -13.539 1.00 88.00 583 TYR A N 1
ATOM 4685 C CA . TYR A 1 583 ? -0.803 0.611 -12.467 1.00 88.00 583 TYR A CA 1
ATOM 4686 C C . TYR A 1 583 ? -0.390 -0.203 -11.241 1.00 88.00 583 TYR A C 1
ATOM 4688 O O . TYR A 1 583 ? 0.689 0.020 -10.691 1.00 88.00 583 TYR A O 1
ATOM 4696 N N . VAL A 1 584 ? -1.185 -1.208 -10.866 1.00 91.69 584 VAL A N 1
ATOM 4697 C CA . VAL A 1 584 ? -0.847 -2.135 -9.774 1.00 91.69 584 VAL A CA 1
ATOM 4698 C C . VAL A 1 584 ? 0.441 -2.896 -10.095 1.00 91.69 584 VAL A C 1
ATOM 4700 O O . VAL A 1 584 ? 1.344 -2.981 -9.260 1.00 91.69 584 VAL A O 1
ATOM 4703 N N . LYS A 1 585 ? 0.589 -3.372 -11.338 1.00 92.81 585 LYS A N 1
ATOM 4704 C CA . LYS A 1 585 ? 1.812 -4.052 -11.794 1.00 92.81 585 LYS A CA 1
ATOM 4705 C C . LYS A 1 585 ? 3.031 -3.132 -11.780 1.00 92.81 585 LYS A C 1
ATOM 4707 O O . LYS A 1 585 ? 4.100 -3.560 -11.351 1.00 92.81 585 LYS A O 1
ATOM 4712 N N . THR A 1 586 ? 2.886 -1.865 -12.171 1.00 94.06 586 THR A N 1
ATOM 4713 C CA . THR A 1 586 ? 3.976 -0.881 -12.069 1.00 94.06 586 THR A CA 1
ATOM 4714 C C . THR A 1 586 ? 4.468 -0.756 -10.630 1.00 94.06 586 THR A C 1
ATOM 4716 O O . THR A 1 586 ? 5.676 -0.746 -10.399 1.00 94.06 586 THR A O 1
ATOM 4719 N N . ARG A 1 587 ? 3.560 -0.757 -9.646 1.00 94.81 587 ARG A N 1
ATOM 4720 C CA . ARG A 1 587 ? 3.936 -0.738 -8.224 1.00 94.81 587 ARG A CA 1
ATOM 4721 C C . ARG A 1 587 ? 4.618 -2.030 -7.777 1.00 94.81 587 ARG A C 1
ATOM 4723 O O . ARG A 1 587 ? 5.528 -1.969 -6.955 1.00 94.81 587 ARG A O 1
ATOM 4730 N N . PHE A 1 588 ? 4.253 -3.188 -8.331 1.00 97.00 588 PHE A N 1
ATOM 4731 C CA . PHE A 1 588 ? 4.997 -4.430 -8.084 1.00 97.00 588 PHE A CA 1
ATOM 4732 C C . PHE A 1 588 ? 6.447 -4.316 -8.554 1.00 97.00 588 PHE A C 1
ATOM 4734 O O . PHE A 1 588 ? 7.370 -4.629 -7.801 1.00 97.00 588 PHE A O 1
ATOM 4741 N N . VAL A 1 589 ? 6.656 -3.810 -9.770 1.00 96.56 589 VAL A N 1
ATOM 4742 C CA . VAL A 1 589 ? 7.999 -3.578 -10.310 1.00 96.56 589 VAL A CA 1
ATOM 4743 C C . VAL A 1 589 ? 8.750 -2.522 -9.498 1.00 96.56 589 VAL A C 1
ATOM 4745 O O . VAL A 1 589 ? 9.939 -2.695 -9.245 1.00 96.56 589 VAL A O 1
ATOM 4748 N N . GLU A 1 590 ? 8.076 -1.479 -9.011 1.00 96.56 590 GLU A N 1
ATOM 4749 C CA . GLU A 1 590 ? 8.677 -0.476 -8.124 1.00 96.56 590 GLU A CA 1
ATOM 4750 C C . GLU A 1 590 ? 9.195 -1.098 -6.813 1.00 96.56 590 GLU A C 1
ATOM 4752 O O . GLU A 1 590 ? 10.285 -0.750 -6.348 1.00 96.56 590 GLU A O 1
ATOM 4757 N N . VAL A 1 591 ? 8.467 -2.058 -6.229 1.00 96.94 591 VAL A N 1
ATOM 4758 C CA . VAL A 1 591 ? 8.924 -2.796 -5.037 1.00 96.94 591 VAL A CA 1
ATOM 4759 C C . VAL A 1 591 ? 10.156 -3.644 -5.358 1.00 96.94 591 VAL A C 1
ATOM 4761 O O . VAL A 1 591 ? 11.121 -3.618 -4.593 1.00 96.94 591 VAL A O 1
ATOM 4764 N N . ILE A 1 592 ? 10.168 -4.353 -6.495 1.00 96.75 592 ILE A N 1
ATOM 4765 C CA . ILE A 1 592 ? 11.340 -5.132 -6.941 1.00 96.75 592 ILE A CA 1
ATOM 4766 C C . ILE A 1 592 ? 12.546 -4.209 -7.157 1.00 96.75 592 ILE A C 1
ATOM 4768 O O . ILE A 1 592 ? 13.647 -4.514 -6.698 1.00 96.75 592 ILE A O 1
ATOM 4772 N N . PHE A 1 593 ? 12.337 -3.058 -7.799 1.00 95.88 593 PHE A N 1
ATOM 4773 C CA . PHE A 1 593 ? 13.361 -2.038 -8.006 1.00 95.88 593 PHE A CA 1
ATOM 4774 C C . PHE A 1 593 ? 13.909 -1.527 -6.678 1.00 95.88 593 PHE A C 1
ATOM 4776 O O . PHE A 1 593 ? 15.124 -1.508 -6.481 1.00 95.88 593 PHE A O 1
ATOM 4783 N N . THR A 1 594 ? 13.032 -1.196 -5.736 1.00 94.12 594 THR A N 1
ATOM 4784 C CA . THR A 1 594 ? 13.449 -0.734 -4.413 1.00 94.12 594 THR A CA 1
ATOM 4785 C C . THR A 1 594 ? 14.230 -1.809 -3.652 1.00 94.12 594 THR A C 1
ATOM 4787 O O . THR A 1 594 ? 15.181 -1.492 -2.946 1.00 94.12 594 THR A O 1
ATOM 4790 N N . GLY A 1 595 ? 13.894 -3.087 -3.846 1.00 92.50 595 GLY A N 1
ATOM 4791 C CA . GLY A 1 595 ? 14.668 -4.210 -3.312 1.00 92.50 595 GLY A CA 1
ATOM 4792 C C . GLY A 1 595 ? 15.972 -4.513 -4.049 1.00 92.50 595 GLY A C 1
ATOM 4793 O O . GLY A 1 595 ? 16.773 -5.302 -3.548 1.00 92.50 595 GLY A O 1
ATOM 4794 N N . SER A 1 596 ? 16.209 -3.894 -5.209 1.00 92.19 596 SER A N 1
ATOM 4795 C CA . SER A 1 596 ? 17.438 -4.049 -5.995 1.00 92.19 596 SER A CA 1
ATOM 4796 C C . SER A 1 596 ? 18.512 -3.008 -5.669 1.00 92.19 596 SER A C 1
ATOM 4798 O O . SER A 1 596 ? 19.685 -3.249 -5.950 1.00 92.19 596 SER A O 1
ATOM 4800 N N . ILE A 1 597 ? 18.126 -1.874 -5.073 1.00 89.50 597 ILE A N 1
ATOM 4801 C CA . ILE A 1 597 ? 19.027 -0.762 -4.740 1.00 89.50 597 ILE A CA 1
ATOM 4802 C C . ILE A 1 597 ? 19.467 -0.788 -3.271 1.00 89.50 597 ILE A C 1
ATOM 4804 O O . ILE A 1 597 ? 18.791 -1.351 -2.411 1.00 89.50 597 ILE A O 1
ATOM 4808 N N . GLU A 1 598 ? 20.604 -0.157 -2.978 1.00 84.31 598 GLU A N 1
ATOM 4809 C CA . GLU A 1 598 ? 21.102 0.007 -1.608 1.00 84.31 598 GLU A CA 1
ATOM 4810 C C . GLU A 1 598 ? 20.186 0.952 -0.810 1.00 84.31 598 GLU A C 1
ATOM 4812 O O . GLU A 1 598 ? 19.999 2.106 -1.196 1.00 84.31 598 GLU A O 1
ATOM 4817 N N . LEU A 1 599 ? 19.615 0.480 0.307 1.00 74.81 599 LEU A N 1
ATOM 4818 C CA . LEU A 1 599 ? 18.780 1.318 1.186 1.00 74.81 599 LEU A CA 1
ATOM 4819 C C . LEU A 1 599 ? 19.624 2.174 2.140 1.00 74.81 599 LEU A C 1
ATOM 4821 O O . LEU A 1 599 ? 19.258 3.299 2.474 1.00 74.81 599 LEU A O 1
ATOM 4825 N N . PHE A 1 600 ? 20.770 1.643 2.562 1.00 75.12 600 PHE A N 1
ATOM 4826 C CA . PHE A 1 600 ? 21.779 2.340 3.348 1.00 75.12 600 PHE A CA 1
ATOM 4827 C C . PHE A 1 600 ? 23.136 2.235 2.663 1.00 75.12 600 PHE A C 1
ATOM 4829 O O . PHE A 1 600 ? 23.408 1.270 1.948 1.00 75.12 600 PHE A O 1
ATOM 4836 N N . VAL A 1 601 ? 24.009 3.203 2.938 1.00 75.00 601 VAL A N 1
ATOM 4837 C CA . VAL A 1 601 ? 25.385 3.208 2.428 1.00 75.00 601 VAL A CA 1
ATOM 4838 C C . VAL A 1 601 ? 26.061 1.870 2.754 1.00 75.00 601 VAL A C 1
ATOM 4840 O O . VAL A 1 601 ? 26.132 1.492 3.924 1.00 75.00 601 VAL A O 1
ATOM 4843 N N . ASN A 1 602 ? 26.571 1.178 1.730 1.00 71.19 602 ASN A N 1
ATOM 4844 C CA . ASN A 1 602 ? 27.238 -0.129 1.823 1.00 71.19 602 ASN A CA 1
ATOM 4845 C C . ASN A 1 602 ? 26.330 -1.314 2.211 1.00 71.19 602 ASN A C 1
ATOM 4847 O O . ASN A 1 602 ? 26.829 -2.334 2.693 1.00 71.19 602 ASN A O 1
ATOM 4851 N N . THR A 1 603 ? 25.013 -1.218 2.011 1.00 77.38 603 THR A N 1
ATOM 4852 C CA . THR A 1 603 ? 24.095 -2.360 2.174 1.00 77.38 603 THR A CA 1
ATOM 4853 C C . THR A 1 603 ? 23.567 -2.808 0.824 1.00 77.38 603 THR A C 1
ATOM 4855 O O . THR A 1 603 ? 23.153 -1.984 0.020 1.00 77.38 603 THR A O 1
ATOM 4858 N N . ARG A 1 604 ? 23.544 -4.117 0.561 1.00 82.12 604 ARG A N 1
ATOM 4859 C CA . ARG A 1 604 ? 22.887 -4.640 -0.645 1.00 82.12 604 ARG A CA 1
ATOM 4860 C C . ARG A 1 604 ? 21.373 -4.459 -0.535 1.00 82.12 604 ARG A C 1
ATOM 4862 O O . ARG A 1 604 ? 20.826 -4.486 0.566 1.00 82.12 604 ARG A O 1
ATOM 4869 N N . GLY A 1 605 ? 20.701 -4.321 -1.675 1.00 88.06 605 GLY A N 1
ATOM 4870 C CA . GLY A 1 605 ? 19.240 -4.333 -1.716 1.00 88.06 605 GLY A CA 1
ATOM 4871 C C . GLY A 1 605 ? 18.667 -5.635 -1.148 1.00 88.06 605 GLY A C 1
ATOM 4872 O O . GLY A 1 605 ? 19.242 -6.711 -1.326 1.00 88.06 605 GLY A O 1
ATOM 4873 N N . PHE A 1 606 ? 17.524 -5.543 -0.468 1.00 90.75 606 PHE A N 1
ATOM 4874 C CA . PHE A 1 606 ? 16.942 -6.651 0.301 1.00 90.75 606 PHE A CA 1
ATOM 4875 C C . PHE A 1 606 ? 16.446 -7.839 -0.546 1.00 90.75 606 PHE A C 1
ATOM 4877 O O . PHE A 1 606 ? 16.124 -8.885 0.012 1.00 90.75 606 PHE A O 1
ATOM 4884 N N . PHE A 1 607 ? 16.406 -7.720 -1.879 1.00 93.50 607 PHE A N 1
ATOM 4885 C CA . PHE A 1 607 ? 16.138 -8.843 -2.786 1.00 93.50 607 PHE A CA 1
ATOM 4886 C C . PHE A 1 607 ? 17.367 -9.358 -3.536 1.00 93.50 607 PHE A C 1
ATOM 4888 O O . PHE A 1 607 ? 17.283 -10.404 -4.175 1.00 93.50 607 PHE A O 1
ATOM 4895 N N . VAL A 1 608 ? 18.515 -8.679 -3.456 1.00 91.44 608 VAL A N 1
ATOM 4896 C CA . VAL A 1 608 ? 19.693 -9.008 -4.276 1.00 91.44 608 VAL A CA 1
ATOM 4897 C C . VAL A 1 608 ? 20.181 -10.439 -4.034 1.00 91.44 608 VAL A C 1
ATOM 4899 O O . VAL A 1 608 ? 20.528 -11.138 -4.985 1.00 91.44 608 VAL A O 1
ATOM 4902 N N . ASP A 1 609 ? 20.168 -10.917 -2.791 1.00 90.31 609 ASP A N 1
ATOM 4903 C CA . ASP A 1 609 ? 20.582 -12.293 -2.492 1.00 90.31 609 ASP A CA 1
ATOM 4904 C C . ASP A 1 609 ? 19.577 -13.321 -3.045 1.00 90.31 609 ASP A C 1
ATOM 4906 O O . ASP A 1 609 ? 19.977 -14.340 -3.617 1.00 90.31 609 ASP A O 1
ATOM 4910 N N . ALA A 1 610 ? 18.275 -13.024 -2.973 1.00 91.88 610 ALA A N 1
ATOM 4911 C CA . ALA A 1 610 ? 17.222 -13.873 -3.528 1.00 91.88 610 ALA A CA 1
ATOM 4912 C C . ALA A 1 610 ? 17.272 -13.923 -5.063 1.00 91.88 610 ALA A C 1
ATOM 4914 O O . ALA A 1 610 ? 17.162 -15.000 -5.641 1.00 91.88 610 ALA A O 1
ATOM 4915 N N . PHE A 1 611 ? 17.560 -12.804 -5.736 1.00 93.75 611 PHE A N 1
ATOM 4916 C CA . PHE A 1 611 ? 17.761 -12.772 -7.190 1.00 93.75 611 PHE A CA 1
ATOM 4917 C C . PHE A 1 611 ? 18.860 -13.723 -7.670 1.00 93.75 611 PHE A C 1
ATOM 4919 O O . PHE A 1 611 ? 18.833 -14.154 -8.822 1.00 93.75 611 PHE A O 1
ATOM 4926 N N . ASN A 1 612 ? 19.830 -14.038 -6.810 1.00 91.56 612 ASN A N 1
ATOM 4927 C CA . ASN A 1 612 ? 20.955 -14.897 -7.152 1.00 91.56 612 ASN A CA 1
ATOM 4928 C C . ASN A 1 612 ? 20.767 -16.366 -6.758 1.00 91.56 612 ASN A C 1
ATOM 4930 O O . ASN A 1 612 ? 21.506 -17.210 -7.261 1.00 91.56 612 ASN A O 1
ATOM 4934 N N . THR A 1 613 ? 19.816 -16.672 -5.872 1.00 91.69 613 THR A N 1
ATOM 4935 C CA . THR A 1 613 ? 19.710 -17.990 -5.223 1.00 91.69 613 THR A CA 1
ATOM 4936 C C . THR A 1 613 ? 18.322 -18.622 -5.306 1.00 91.69 613 THR A C 1
ATOM 4938 O O . THR A 1 613 ? 18.222 -19.848 -5.302 1.00 91.69 613 THR A O 1
ATOM 4941 N N . ASP A 1 614 ? 17.252 -17.830 -5.397 1.00 91.62 614 ASP A N 1
ATOM 4942 C CA . ASP A 1 614 ? 15.883 -18.337 -5.439 1.00 91.62 614 ASP A CA 1
ATOM 4943 C C . ASP A 1 614 ? 15.501 -18.753 -6.864 1.00 91.62 614 ASP A C 1
ATOM 4945 O O . ASP A 1 614 ? 15.474 -17.937 -7.790 1.00 91.62 614 ASP A O 1
ATOM 4949 N N . HIS A 1 615 ? 15.153 -20.031 -7.026 1.00 90.25 615 HIS A N 1
ATOM 4950 C CA . HIS A 1 615 ? 14.659 -20.587 -8.282 1.00 90.25 615 HIS A CA 1
ATOM 4951 C C . HIS A 1 615 ? 13.441 -19.838 -8.815 1.00 90.25 615 HIS A C 1
ATOM 4953 O O . HIS A 1 615 ? 13.347 -19.652 -10.017 1.00 90.25 615 HIS A O 1
ATOM 4959 N N . MET A 1 616 ? 12.561 -19.313 -7.957 1.00 90.75 616 MET A N 1
ATOM 4960 C CA . MET A 1 616 ? 11.415 -18.525 -8.415 1.00 90.75 616 MET A CA 1
ATOM 4961 C C . MET A 1 616 ? 11.852 -17.321 -9.266 1.00 90.75 616 MET A C 1
ATOM 4963 O O . MET A 1 616 ? 11.261 -17.040 -10.312 1.00 90.75 616 MET A O 1
ATOM 4967 N N . CYS A 1 617 ? 12.922 -16.640 -8.847 1.00 92.38 617 CYS A N 1
ATOM 4968 C CA . CYS A 1 617 ? 13.482 -15.500 -9.563 1.00 92.38 617 CYS A CA 1
ATOM 4969 C C . CYS A 1 617 ? 14.317 -15.928 -10.755 1.00 92.38 617 CYS A C 1
ATOM 4971 O O . CYS A 1 617 ? 14.079 -15.435 -11.857 1.00 92.38 617 CYS A O 1
ATOM 4973 N N . LEU A 1 618 ? 15.253 -16.857 -10.540 1.00 93.06 618 LEU A N 1
ATOM 4974 C CA . LEU A 1 618 ? 16.102 -17.374 -11.609 1.00 93.06 618 LEU A CA 1
ATOM 4975 C C . LEU A 1 618 ? 15.241 -17.896 -12.761 1.00 93.06 618 LEU A C 1
ATOM 4977 O O . LEU A 1 618 ? 15.575 -17.644 -13.915 1.00 93.06 618 LEU A O 1
ATOM 4981 N N . ASP A 1 619 ? 14.118 -18.549 -12.442 1.00 91.31 619 ASP A N 1
ATOM 4982 C CA . ASP A 1 619 ? 13.230 -19.182 -13.405 1.00 91.31 619 ASP A CA 1
ATOM 4983 C C . ASP A 1 619 ? 12.348 -18.201 -14.184 1.00 91.31 619 ASP A C 1
ATOM 4985 O O . ASP A 1 619 ? 12.162 -18.380 -15.388 1.00 91.31 619 ASP A O 1
ATOM 4989 N N . ASN A 1 620 ? 11.832 -17.158 -13.525 1.00 93.38 620 ASN A N 1
ATOM 4990 C CA . ASN A 1 620 ? 10.720 -16.370 -14.066 1.00 93.38 620 ASN A CA 1
ATOM 4991 C C . ASN A 1 620 ? 10.970 -14.861 -14.149 1.00 93.38 620 ASN A C 1
ATOM 4993 O O . ASN A 1 620 ? 10.367 -14.205 -14.998 1.00 93.38 620 ASN A O 1
ATOM 4997 N N . LEU A 1 621 ? 11.813 -14.285 -13.284 1.00 94.44 621 LEU A N 1
ATOM 4998 C CA . LEU A 1 621 ? 11.877 -12.830 -13.092 1.00 94.44 621 LEU A CA 1
ATOM 4999 C C . LEU A 1 621 ? 12.285 -12.093 -14.370 1.00 94.44 621 LEU A C 1
ATOM 5001 O O . LEU A 1 621 ? 11.661 -11.102 -14.728 1.00 94.44 621 LEU A O 1
ATOM 5005 N N . PHE A 1 622 ? 13.307 -12.583 -15.071 1.00 92.56 622 PHE A N 1
ATOM 5006 C CA . PHE A 1 622 ? 13.852 -11.886 -16.235 1.00 92.56 622 PHE A CA 1
ATOM 5007 C C . PHE A 1 622 ? 12.853 -11.814 -17.395 1.00 92.56 622 PHE A C 1
ATOM 5009 O O . PHE A 1 622 ? 12.526 -10.715 -17.834 1.00 92.56 622 PHE A O 1
ATOM 5016 N N . HIS A 1 623 ? 12.294 -12.956 -17.811 1.00 91.56 623 HIS A N 1
ATOM 5017 C CA . HIS A 1 623 ? 11.233 -13.016 -18.825 1.00 91.56 623 HIS A CA 1
ATOM 5018 C C . HIS A 1 623 ? 10.055 -12.108 -18.451 1.00 91.56 623 HIS A C 1
ATOM 5020 O O . HIS A 1 623 ? 9.573 -11.318 -19.255 1.00 91.56 623 HIS A O 1
ATOM 5026 N N . THR A 1 624 ? 9.625 -12.174 -17.191 1.00 93.50 624 THR A N 1
ATOM 5027 C CA . THR A 1 624 ? 8.496 -11.393 -16.679 1.00 93.50 624 THR A CA 1
ATOM 5028 C C . THR A 1 624 ? 8.724 -9.881 -16.787 1.00 93.50 624 THR A C 1
ATOM 5030 O O . THR A 1 624 ? 7.808 -9.136 -17.131 1.00 93.50 624 THR A O 1
ATOM 5033 N N . LEU A 1 625 ? 9.949 -9.415 -16.527 1.00 94.81 625 LEU A N 1
ATOM 5034 C CA . LEU A 1 625 ? 10.313 -8.008 -16.689 1.00 94.81 625 LEU A CA 1
ATOM 5035 C C . LEU A 1 625 ? 10.268 -7.575 -18.161 1.00 94.81 625 LEU A C 1
ATOM 5037 O O . LEU A 1 625 ? 9.786 -6.481 -18.445 1.00 94.81 625 LEU A O 1
ATOM 5041 N N . LEU A 1 626 ? 10.729 -8.421 -19.090 1.00 92.88 626 LEU A N 1
ATOM 5042 C CA . LEU A 1 626 ? 10.657 -8.144 -20.530 1.00 92.88 626 LEU A CA 1
ATOM 5043 C C . LEU A 1 626 ? 9.208 -8.127 -21.033 1.00 92.88 626 LEU A C 1
ATOM 5045 O O . LEU A 1 626 ? 8.824 -7.217 -21.765 1.00 92.88 626 LEU A O 1
ATOM 5049 N N . GLN A 1 627 ? 8.385 -9.076 -20.584 1.00 92.00 627 GLN A N 1
ATOM 5050 C CA . GLN A 1 627 ? 6.964 -9.126 -20.919 1.00 92.00 627 GLN A CA 1
ATOM 5051 C C . GLN A 1 627 ? 6.248 -7.863 -20.435 1.00 92.00 627 GLN A C 1
ATOM 5053 O O . GLN A 1 627 ? 5.576 -7.197 -21.218 1.00 92.00 627 GLN A O 1
ATOM 5058 N N . PHE A 1 628 ? 6.463 -7.454 -19.182 1.00 93.19 628 PHE A N 1
ATOM 5059 C CA . PHE A 1 628 ? 5.837 -6.238 -18.667 1.00 93.19 628 PHE A CA 1
ATOM 5060 C C . PHE A 1 628 ? 6.355 -4.958 -19.349 1.00 93.19 628 PHE A C 1
ATOM 5062 O O . PHE A 1 628 ? 5.595 -4.005 -19.527 1.00 93.19 628 PHE A O 1
ATOM 5069 N N . TYR A 1 629 ? 7.619 -4.938 -19.796 1.00 92.31 629 TYR A N 1
ATOM 5070 C CA . TYR A 1 629 ? 8.168 -3.849 -20.615 1.00 92.31 629 TYR A CA 1
ATOM 5071 C C . TYR A 1 629 ? 7.388 -3.668 -21.929 1.00 92.31 629 TYR A C 1
ATOM 5073 O O . TYR A 1 629 ? 7.201 -2.534 -22.388 1.00 92.31 629 TYR A O 1
ATOM 5081 N N . ILE A 1 630 ? 6.929 -4.773 -22.526 1.00 90.06 630 ILE A N 1
ATOM 5082 C CA . ILE A 1 630 ? 6.076 -4.774 -23.718 1.00 90.06 630 ILE A CA 1
ATOM 5083 C C . ILE A 1 630 ? 4.641 -4.373 -23.352 1.00 90.06 630 ILE A C 1
ATOM 5085 O O . ILE A 1 630 ? 4.074 -3.485 -23.989 1.00 90.06 630 ILE A O 1
ATOM 5089 N N . ASP A 1 631 ? 4.061 -4.990 -22.320 1.00 88.25 631 ASP A N 1
ATOM 5090 C CA . ASP A 1 631 ? 2.648 -4.820 -21.954 1.00 88.25 631 ASP A CA 1
ATOM 5091 C C . ASP A 1 631 ? 2.299 -3.370 -21.582 1.00 88.25 631 ASP A C 1
ATOM 5093 O O . ASP A 1 631 ? 1.207 -2.890 -21.892 1.00 88.25 631 ASP A O 1
ATOM 5097 N N . ILE A 1 632 ? 3.233 -2.643 -20.957 1.00 89.31 632 ILE A N 1
ATOM 5098 C CA . ILE A 1 632 ? 3.024 -1.246 -20.551 1.00 89.31 632 ILE A CA 1
ATOM 5099 C C . ILE A 1 632 ? 2.968 -0.267 -21.742 1.00 89.31 632 ILE A C 1
ATOM 5101 O O . ILE A 1 632 ? 2.605 0.894 -21.561 1.00 89.31 632 ILE A O 1
ATOM 5105 N N . GLU A 1 633 ? 3.279 -0.701 -22.973 1.00 86.25 633 GLU A N 1
ATOM 5106 C CA . GLU A 1 633 ? 3.208 0.173 -24.154 1.00 86.25 633 GLU A CA 1
ATOM 5107 C C . GLU A 1 633 ? 1.777 0.621 -24.466 1.00 86.25 633 GLU A C 1
ATOM 5109 O O . GLU A 1 633 ? 1.605 1.720 -24.983 1.00 86.25 633 GLU A O 1
ATOM 5114 N N . ARG A 1 634 ? 0.753 -0.190 -24.153 1.00 74.06 634 ARG A N 1
ATOM 5115 C CA . ARG A 1 634 ? -0.664 0.082 -24.465 1.00 74.06 634 ARG A CA 1
ATOM 5116 C C . ARG A 1 634 ? -1.557 -0.045 -23.227 1.00 74.06 634 ARG A C 1
ATOM 5118 O O . ARG A 1 634 ? -2.233 -1.053 -23.053 1.00 74.06 634 ARG A O 1
ATOM 5125 N N . THR A 1 635 ? -1.595 0.992 -22.386 1.00 69.69 635 THR A N 1
ATOM 5126 C CA . THR A 1 635 ? -2.475 1.032 -21.196 1.00 69.69 635 THR A CA 1
ATOM 5127 C C . THR A 1 635 ? -3.826 1.716 -21.436 1.00 69.69 635 THR A C 1
ATOM 5129 O O . THR A 1 635 ? -4.761 1.482 -20.676 1.00 69.69 635 THR A O 1
ATOM 5132 N N . GLY A 1 636 ? -3.956 2.540 -22.484 1.00 62.34 636 GLY A N 1
ATOM 5133 C CA . GLY A 1 636 ? -5.192 3.242 -22.853 1.00 62.34 636 GLY A CA 1
ATOM 5134 C C . GLY A 1 636 ? -5.525 4.470 -21.993 1.00 62.34 636 GLY A C 1
ATOM 5135 O O . GLY A 1 636 ? -6.587 5.063 -22.172 1.00 62.34 636 GLY A O 1
ATOM 5136 N N . ALA A 1 637 ? -4.647 4.860 -21.065 1.00 68.38 637 ALA A N 1
ATOM 5137 C CA . ALA A 1 637 ? -4.859 5.982 -20.151 1.00 68.38 637 ALA A CA 1
ATOM 5138 C C . ALA A 1 637 ? -4.292 7.305 -20.696 1.00 68.38 637 ALA A C 1
ATOM 5140 O O . ALA A 1 637 ? -3.322 7.321 -21.448 1.00 68.38 637 ALA A O 1
ATOM 5141 N N . SER A 1 638 ? -4.833 8.447 -20.257 1.00 59.53 638 SER A N 1
ATOM 5142 C CA . SER A 1 638 ? -4.348 9.770 -20.685 1.00 59.53 638 SER A CA 1
ATOM 5143 C C . SER A 1 638 ? -2.916 10.085 -20.226 1.00 59.53 638 SER A C 1
ATOM 5145 O O . SER A 1 638 ? -2.228 10.851 -20.892 1.00 59.53 638 SER A O 1
ATOM 5147 N N . SER A 1 639 ? -2.457 9.497 -19.113 1.00 70.62 639 SER A N 1
ATOM 5148 C CA . SER A 1 639 ? -1.087 9.640 -18.579 1.00 70.62 639 SER A CA 1
ATOM 5149 C C . SER A 1 639 ? -0.125 8.531 -19.024 1.00 70.62 639 SER A C 1
ATOM 5151 O O . SER A 1 639 ? 1.042 8.537 -18.635 1.00 70.62 639 SER A O 1
ATOM 5153 N N . GLN A 1 640 ? -0.587 7.599 -19.869 1.00 72.75 640 GLN A N 1
ATOM 5154 C CA . GLN A 1 640 ? 0.147 6.405 -20.311 1.00 72.75 640 GLN A CA 1
ATOM 5155 C C . GLN A 1 640 ? 1.589 6.686 -20.739 1.00 72.75 640 GLN A C 1
ATOM 5157 O O . GLN A 1 640 ? 2.481 5.873 -20.502 1.00 72.75 640 GLN A O 1
ATOM 5162 N N . PHE A 1 641 ? 1.809 7.832 -21.379 1.00 71.56 641 PHE A N 1
ATOM 5163 C CA . PHE A 1 641 ? 3.107 8.223 -21.896 1.00 71.56 641 PHE A CA 1
ATOM 5164 C C . PHE A 1 641 ? 4.172 8.394 -20.804 1.00 71.56 641 PHE A C 1
ATOM 5166 O O . PHE A 1 641 ? 5.274 7.879 -20.950 1.00 71.56 641 PHE A O 1
ATOM 5173 N N . GLU A 1 642 ? 3.862 9.077 -19.703 1.00 71.38 642 GLU A N 1
ATOM 5174 C CA . GLU A 1 642 ? 4.819 9.272 -18.604 1.00 71.38 642 GLU A CA 1
ATOM 5175 C C . GLU A 1 642 ? 4.970 7.989 -17.776 1.00 71.38 642 GLU A C 1
ATOM 5177 O O . GLU A 1 642 ? 6.075 7.590 -17.399 1.00 71.38 642 GLU A O 1
ATOM 5182 N N . ASP A 1 643 ? 3.852 7.298 -17.550 1.00 77.31 643 ASP A N 1
ATOM 5183 C CA . ASP A 1 643 ? 3.799 6.098 -16.720 1.00 77.31 643 ASP A CA 1
ATOM 5184 C C . ASP A 1 643 ? 4.630 4.946 -17.302 1.00 77.31 643 ASP A C 1
ATOM 5186 O O . ASP A 1 643 ? 5.326 4.247 -16.553 1.00 77.31 643 ASP A O 1
ATOM 5190 N N . LYS A 1 644 ? 4.630 4.774 -18.636 1.00 86.31 644 LYS A N 1
ATOM 5191 C CA . LYS A 1 644 ? 5.426 3.719 -19.281 1.00 86.31 644 LYS A CA 1
ATOM 5192 C C . LYS A 1 644 ? 6.923 3.908 -19.054 1.00 86.31 644 LYS A C 1
ATOM 5194 O O . LYS A 1 644 ? 7.618 2.939 -18.751 1.00 86.31 644 LYS A O 1
ATOM 5199 N N . PHE A 1 645 ? 7.430 5.140 -19.120 1.00 85.56 645 PHE A N 1
ATOM 5200 C CA . PHE A 1 645 ? 8.857 5.390 -18.925 1.00 85.56 645 PHE A CA 1
ATOM 5201 C C . PHE A 1 645 ? 9.293 5.163 -17.479 1.00 85.56 645 PHE A C 1
ATOM 5203 O O . PHE A 1 645 ? 10.375 4.620 -17.254 1.00 85.56 645 PHE A O 1
ATOM 5210 N N . ASN A 1 646 ? 8.442 5.486 -16.500 1.00 86.81 646 ASN A N 1
ATOM 5211 C CA . ASN A 1 646 ? 8.715 5.189 -15.092 1.00 86.81 646 ASN A CA 1
ATOM 5212 C C . ASN A 1 646 ? 8.836 3.676 -14.850 1.00 86.81 646 ASN A C 1
ATOM 5214 O O . ASN A 1 646 ? 9.813 3.218 -14.255 1.00 86.81 646 ASN A O 1
ATOM 5218 N N . ALA A 1 647 ? 7.895 2.882 -15.372 1.00 90.69 647 ALA A N 1
ATOM 5219 C CA . ALA A 1 647 ? 7.961 1.424 -15.275 1.00 90.69 647 ALA A CA 1
ATOM 5220 C C . ALA A 1 647 ? 9.231 0.865 -15.943 1.00 90.69 647 ALA A C 1
ATOM 5222 O O . ALA A 1 647 ? 9.961 0.069 -15.348 1.00 90.69 647 ALA A O 1
ATOM 5223 N N . ARG A 1 648 ? 9.548 1.330 -17.157 1.00 91.12 648 ARG A N 1
ATOM 5224 C CA . ARG A 1 648 ? 10.734 0.905 -17.917 1.00 91.12 648 ARG A CA 1
ATOM 5225 C C . ARG A 1 648 ? 12.045 1.308 -17.255 1.00 91.12 648 ARG A C 1
ATOM 5227 O O . ARG A 1 648 ? 13.013 0.546 -17.318 1.00 91.12 648 ARG A O 1
ATOM 5234 N N . TYR A 1 649 ? 12.081 2.447 -16.568 1.00 89.88 649 TYR A N 1
ATOM 5235 C CA . TYR A 1 649 ? 13.212 2.839 -15.732 1.00 89.88 649 TYR A CA 1
ATOM 5236 C C . TYR A 1 649 ? 13.463 1.819 -14.621 1.00 89.88 649 TYR A C 1
ATOM 5238 O O . TYR A 1 649 ? 14.588 1.332 -14.484 1.00 89.88 649 TYR A O 1
ATOM 5246 N N . TYR A 1 650 ? 12.421 1.450 -13.868 1.00 93.19 650 TYR A N 1
ATOM 5247 C CA . TYR A 1 650 ? 12.529 0.447 -12.808 1.00 93.19 650 TYR A CA 1
ATOM 5248 C C . TYR A 1 650 ? 13.022 -0.893 -13.358 1.00 93.19 650 TYR A C 1
ATOM 5250 O O . TYR A 1 650 ? 13.996 -1.441 -12.841 1.00 93.19 650 TYR A O 1
ATOM 5258 N N . ILE A 1 651 ? 12.428 -1.369 -14.459 1.00 94.56 651 ILE A N 1
ATOM 5259 C CA . ILE A 1 651 ? 12.851 -2.598 -15.150 1.00 94.56 651 ILE A CA 1
ATOM 5260 C C . ILE A 1 651 ? 14.333 -2.528 -15.531 1.00 94.56 651 ILE A C 1
ATOM 5262 O O . ILE A 1 651 ? 15.088 -3.460 -15.254 1.00 94.56 651 ILE A O 1
ATOM 5266 N N . SER A 1 652 ? 14.771 -1.409 -16.111 1.00 91.88 652 SER A N 1
ATOM 5267 C CA . SER A 1 652 ? 16.157 -1.223 -16.551 1.00 91.88 652 SER A CA 1
ATOM 5268 C C . SER A 1 652 ? 17.149 -1.338 -15.396 1.00 91.88 652 SER A C 1
ATOM 5270 O O . SER A 1 652 ? 18.189 -1.981 -15.533 1.00 91.88 652 SER A O 1
ATOM 5272 N N . GLN A 1 653 ? 16.831 -0.739 -14.248 1.00 91.31 653 GLN A N 1
ATOM 5273 C CA . GLN A 1 653 ? 17.679 -0.808 -13.058 1.00 91.31 653 GLN A CA 1
ATOM 5274 C C . GLN A 1 653 ? 17.720 -2.219 -12.471 1.00 91.31 653 GLN A C 1
ATOM 5276 O O . GLN A 1 653 ? 18.797 -2.708 -12.130 1.00 91.31 653 GLN A O 1
ATOM 5281 N N . ILE A 1 654 ? 16.575 -2.907 -12.426 1.00 94.75 654 ILE A N 1
ATOM 5282 C CA . ILE A 1 654 ? 16.518 -4.300 -11.975 1.00 94.75 654 ILE A CA 1
ATOM 5283 C C . ILE A 1 654 ? 17.395 -5.172 -12.883 1.00 94.75 654 ILE A C 1
ATOM 5285 O O . ILE A 1 654 ? 18.258 -5.889 -12.381 1.00 94.75 654 ILE A O 1
ATOM 5289 N N . ILE A 1 655 ? 17.253 -5.061 -14.210 1.00 93.25 655 ILE A N 1
ATOM 5290 C CA . ILE A 1 655 ? 18.043 -5.834 -15.182 1.00 93.25 655 ILE A CA 1
ATOM 5291 C C . ILE A 1 655 ? 19.547 -5.631 -14.971 1.00 93.25 655 ILE A C 1
ATOM 5293 O O . ILE A 1 655 ? 20.291 -6.610 -14.991 1.00 93.25 655 ILE A O 1
ATOM 5297 N N . LYS A 1 656 ? 20.009 -4.401 -14.710 1.00 91.19 656 LYS A N 1
ATOM 5298 C CA . LYS A 1 656 ? 21.429 -4.132 -14.414 1.00 91.19 656 LYS A CA 1
ATOM 5299 C C . LYS A 1 656 ? 21.924 -4.901 -13.194 1.00 91.19 656 LYS A C 1
ATOM 5301 O O . LYS A 1 656 ? 23.017 -5.462 -13.236 1.00 91.19 656 LYS A O 1
ATOM 5306 N N . THR A 1 657 ? 21.120 -4.955 -12.137 1.00 91.94 657 THR A N 1
ATOM 5307 C CA . THR A 1 657 ? 21.441 -5.713 -10.923 1.00 91.94 657 THR A CA 1
ATOM 5308 C C . THR A 1 657 ? 21.472 -7.219 -11.193 1.00 91.94 657 THR A C 1
ATOM 5310 O O . THR A 1 657 ? 22.378 -7.908 -10.723 1.00 91.94 657 THR A O 1
ATOM 5313 N N . LEU A 1 658 ? 20.539 -7.732 -12.003 1.00 93.00 658 LEU A N 1
ATOM 5314 C CA . LEU A 1 658 ? 20.489 -9.146 -12.397 1.00 93.00 658 LEU A CA 1
ATOM 5315 C C . LEU A 1 658 ? 21.648 -9.550 -13.326 1.00 93.00 658 LEU A C 1
ATOM 5317 O O . LEU A 1 658 ? 22.091 -10.697 -13.292 1.00 93.00 658 LEU A O 1
ATOM 5321 N N . TRP A 1 659 ? 22.168 -8.620 -14.133 1.00 91.00 659 TRP A N 1
ATOM 5322 C CA . TRP A 1 659 ? 23.098 -8.902 -15.236 1.00 91.00 659 TRP A CA 1
ATOM 5323 C C . TRP A 1 659 ? 24.417 -9.566 -14.823 1.00 91.00 659 TRP A C 1
ATOM 5325 O O . TRP A 1 659 ? 25.052 -10.271 -15.614 1.00 91.00 659 TRP A O 1
ATOM 5335 N N . ASN A 1 660 ? 24.844 -9.356 -13.577 1.00 87.31 660 ASN A N 1
ATOM 5336 C CA . ASN A 1 660 ? 26.055 -9.976 -13.042 1.00 87.31 660 ASN A CA 1
ATOM 5337 C C . ASN A 1 660 ? 25.922 -11.502 -12.916 1.00 87.31 660 ASN A C 1
ATOM 5339 O O . ASN A 1 660 ? 26.929 -12.213 -12.953 1.00 87.31 660 ASN A O 1
ATOM 5343 N N . ASN A 1 661 ? 24.696 -12.016 -12.816 1.00 91.38 661 ASN A N 1
ATOM 5344 C CA . ASN A 1 661 ? 24.434 -13.440 -12.726 1.00 91.38 661 ASN A CA 1
ATOM 5345 C C . ASN A 1 661 ? 24.295 -14.063 -14.122 1.00 91.38 661 ASN A C 1
ATOM 5347 O O . ASN A 1 661 ? 23.450 -13.689 -14.936 1.00 91.38 661 ASN A O 1
ATOM 5351 N N . ARG A 1 662 ? 25.147 -15.058 -14.392 1.00 90.44 662 ARG A N 1
ATOM 5352 C CA . ARG A 1 662 ? 25.214 -15.745 -15.683 1.00 90.44 662 ARG A CA 1
ATOM 5353 C C . ARG A 1 662 ? 23.908 -16.457 -16.053 1.00 90.44 662 ARG A C 1
ATOM 5355 O O . ARG A 1 662 ? 23.578 -16.465 -17.231 1.00 90.44 662 ARG A O 1
ATOM 5362 N N . VAL A 1 663 ? 23.148 -16.964 -15.079 1.00 92.44 663 VAL A N 1
ATOM 5363 C CA . VAL A 1 663 ? 21.903 -17.711 -15.331 1.00 92.44 663 VAL A CA 1
ATOM 5364 C C . VAL A 1 663 ? 20.897 -16.880 -16.131 1.00 92.44 663 VAL A C 1
ATOM 5366 O O . VAL A 1 663 ? 20.264 -17.402 -17.044 1.00 92.44 663 VAL A O 1
ATOM 5369 N N . TYR A 1 664 ? 20.782 -15.580 -15.849 1.00 91.94 664 TYR A N 1
ATOM 5370 C CA . TYR A 1 664 ? 19.881 -14.700 -16.597 1.00 91.94 664 TYR A CA 1
ATOM 5371 C C . TYR A 1 664 ? 20.348 -14.461 -18.036 1.00 91.94 664 TYR A C 1
ATOM 5373 O O . TYR A 1 664 ? 19.523 -14.417 -18.943 1.00 91.94 664 TYR A O 1
ATOM 5381 N N . ARG A 1 665 ? 21.663 -14.363 -18.266 1.00 88.69 665 ARG A N 1
ATOM 5382 C CA . ARG A 1 665 ? 22.227 -14.198 -19.616 1.00 88.69 665 ARG A CA 1
ATOM 5383 C C . ARG A 1 665 ? 22.053 -15.455 -20.464 1.00 88.69 665 ARG A C 1
ATOM 5385 O O . ARG A 1 665 ? 21.652 -15.348 -21.616 1.00 88.69 665 ARG A O 1
ATOM 5392 N N . ASP A 1 666 ? 22.295 -16.626 -19.878 1.00 88.94 666 ASP A N 1
ATOM 5393 C CA . ASP A 1 666 ? 22.120 -17.908 -20.568 1.00 88.94 666 ASP A CA 1
ATOM 5394 C C . ASP A 1 666 ? 20.639 -18.118 -20.961 1.00 88.94 666 ASP A C 1
ATOM 5396 O O . ASP A 1 666 ? 20.337 -18.629 -22.039 1.00 88.94 666 ASP A O 1
ATOM 5400 N N . ARG A 1 667 ? 19.698 -17.663 -20.121 1.00 85.62 667 ARG A N 1
ATOM 5401 C CA . ARG A 1 667 ? 18.254 -17.693 -20.421 1.00 85.62 667 ARG A CA 1
ATOM 5402 C C . ARG A 1 667 ? 17.846 -16.733 -21.513 1.00 85.62 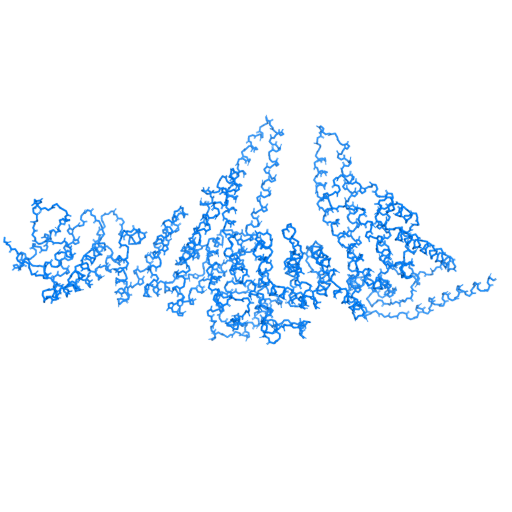667 ARG A C 1
ATOM 5404 O O . ARG A 1 667 ? 17.118 -17.141 -22.404 1.00 85.62 667 ARG A O 1
ATOM 5411 N N . LEU A 1 668 ? 18.328 -15.497 -21.454 1.00 85.38 668 LEU A N 1
ATOM 5412 C CA . LEU A 1 668 ? 18.122 -14.521 -22.515 1.00 85.38 668 LEU A CA 1
ATOM 5413 C C . LEU A 1 668 ? 18.595 -15.077 -23.867 1.00 85.38 668 LEU A C 1
ATOM 5415 O O . LEU A 1 668 ? 17.901 -14.947 -24.873 1.00 85.38 668 LEU A O 1
ATOM 5419 N N . GLU A 1 669 ? 19.759 -15.732 -23.896 1.00 85.62 669 GLU A N 1
ATOM 5420 C CA . GLU A 1 669 ? 20.256 -16.363 -25.116 1.00 85.62 669 GLU A CA 1
ATOM 5421 C C . GLU A 1 669 ? 19.334 -17.498 -25.589 1.00 85.62 669 GLU A C 1
ATOM 5423 O O . GLU A 1 669 ? 19.034 -17.575 -26.782 1.00 85.62 669 GLU A O 1
ATOM 5428 N N . ALA A 1 670 ? 18.860 -18.357 -24.681 1.00 86.69 670 ALA A N 1
ATOM 5429 C CA . ALA A 1 670 ? 17.914 -19.421 -25.017 1.00 86.69 670 ALA A CA 1
ATOM 5430 C C . ALA A 1 670 ? 16.595 -18.851 -25.564 1.00 86.69 670 ALA A C 1
ATOM 5432 O O . ALA A 1 670 ? 16.133 -19.272 -26.620 1.00 86.69 670 ALA A O 1
ATOM 5433 N N . GLU A 1 671 ? 16.050 -17.842 -24.893 1.00 83.19 671 GLU A N 1
ATOM 5434 C CA . GLU A 1 671 ? 14.789 -17.192 -25.229 1.00 83.19 671 GLU A CA 1
ATOM 5435 C C . GLU A 1 671 ? 14.836 -16.484 -26.585 1.00 83.19 671 GLU A C 1
ATOM 5437 O O . GLU A 1 671 ? 13.936 -16.666 -27.398 1.00 83.19 671 GLU A O 1
ATOM 5442 N N . SER A 1 672 ? 15.937 -15.790 -26.896 1.00 82.12 672 SER A N 1
ATOM 5443 C CA . SER A 1 672 ? 16.133 -15.163 -28.213 1.00 82.12 672 SER A CA 1
ATOM 5444 C C . SER A 1 672 ? 16.100 -16.163 -29.380 1.00 82.12 672 SER A C 1
ATOM 5446 O O . SER A 1 672 ? 15.826 -15.784 -30.521 1.00 82.12 672 SER A O 1
ATOM 5448 N N . LYS A 1 673 ? 16.371 -17.448 -29.100 1.00 84.25 673 LYS A N 1
ATOM 5449 C CA . LYS A 1 673 ? 16.349 -18.540 -30.083 1.00 84.25 673 LYS A CA 1
ATOM 5450 C C . LYS A 1 673 ? 15.017 -19.286 -30.106 1.00 84.25 673 LYS A C 1
ATOM 5452 O O . LYS A 1 673 ? 14.659 -19.805 -31.158 1.00 84.25 673 LYS A O 1
ATOM 5457 N N . THR A 1 674 ? 14.322 -19.400 -28.972 1.00 84.69 674 THR A N 1
ATOM 5458 C CA . THR A 1 674 ? 13.057 -20.149 -28.879 1.00 84.69 674 THR A CA 1
ATOM 5459 C C . THR A 1 674 ? 11.837 -19.299 -29.200 1.00 84.69 674 THR A C 1
ATOM 5461 O O . THR A 1 674 ? 10.916 -19.805 -29.829 1.00 84.69 674 THR A O 1
ATOM 5464 N N . ASP A 1 675 ? 11.831 -18.032 -28.781 1.00 82.88 675 ASP A N 1
ATOM 5465 C CA . ASP A 1 675 ? 10.728 -17.088 -28.976 1.00 82.88 675 ASP A CA 1
ATOM 5466 C C . ASP A 1 675 ? 11.263 -15.784 -29.582 1.00 82.88 675 ASP A C 1
ATOM 5468 O O . ASP A 1 675 ? 11.393 -14.732 -28.948 1.00 82.88 675 ASP A O 1
ATOM 5472 N N . THR A 1 676 ? 11.672 -15.892 -30.846 1.00 81.19 676 THR A N 1
ATOM 5473 C CA . THR A 1 676 ? 12.276 -14.777 -31.576 1.00 81.19 676 THR A CA 1
ATOM 5474 C C . THR A 1 676 ? 11.292 -13.621 -31.763 1.00 81.19 676 THR A C 1
ATOM 5476 O O . THR A 1 676 ? 11.717 -12.472 -31.722 1.00 81.19 676 THR A O 1
ATOM 5479 N N . GLU A 1 677 ? 9.992 -13.887 -31.921 1.00 82.12 677 GLU A N 1
ATOM 5480 C CA . GLU A 1 677 ? 8.982 -12.838 -32.111 1.00 82.12 677 GLU A CA 1
ATOM 5481 C C . GLU A 1 677 ? 8.818 -11.974 -30.855 1.00 82.12 677 GLU A C 1
ATOM 5483 O O . GLU A 1 677 ? 8.902 -10.744 -30.940 1.00 82.12 677 GLU A O 1
ATOM 5488 N N . PHE A 1 678 ? 8.669 -12.603 -29.684 1.00 86.88 678 PHE A N 1
ATOM 5489 C CA . PHE A 1 678 ? 8.636 -11.903 -28.401 1.00 86.88 678 PHE A CA 1
ATOM 5490 C C . PHE A 1 678 ? 9.869 -11.016 -28.214 1.00 86.88 678 PHE A C 1
ATOM 5492 O O . PHE A 1 678 ? 9.761 -9.828 -27.887 1.00 86.88 678 PHE A O 1
ATOM 5499 N N . PHE A 1 679 ? 11.052 -11.580 -28.466 1.00 84.12 679 PHE A N 1
ATOM 5500 C CA . PHE A 1 679 ? 12.301 -10.868 -28.251 1.00 84.12 679 PHE A CA 1
ATOM 5501 C C . PHE A 1 679 ? 12.488 -9.702 -29.234 1.00 84.12 679 PHE A C 1
ATOM 5503 O O . PHE A 1 679 ? 12.863 -8.602 -28.824 1.00 84.12 679 PHE A O 1
ATOM 5510 N N . VAL A 1 680 ? 12.171 -9.900 -30.518 1.00 83.88 680 VAL A N 1
ATOM 5511 C CA . VAL A 1 680 ? 12.212 -8.843 -31.544 1.00 83.88 680 VAL A CA 1
ATOM 5512 C C . VAL A 1 680 ? 11.251 -7.708 -31.188 1.00 83.88 680 VAL A C 1
ATOM 5514 O O . VAL A 1 680 ? 11.615 -6.539 -31.322 1.00 83.88 680 VAL A O 1
ATOM 5517 N N . ARG A 1 681 ? 10.062 -8.019 -30.657 1.00 87.00 681 ARG A N 1
ATOM 5518 C CA . ARG A 1 681 ? 9.108 -7.009 -30.178 1.00 87.00 681 ARG A CA 1
ATOM 5519 C C . ARG A 1 681 ? 9.651 -6.201 -28.999 1.00 87.00 681 ARG A C 1
ATOM 5521 O O . ARG A 1 681 ? 9.531 -4.977 -29.003 1.00 87.00 681 ARG A O 1
ATOM 5528 N N . PHE A 1 682 ? 10.280 -6.850 -28.017 1.00 89.56 682 PHE A N 1
ATOM 5529 C CA . PHE A 1 682 ? 10.954 -6.146 -26.920 1.00 89.56 682 PHE A CA 1
ATOM 5530 C C . PHE A 1 682 ? 12.032 -5.188 -27.448 1.00 89.56 682 PHE A C 1
ATOM 5532 O O . PHE A 1 682 ? 12.050 -4.012 -27.078 1.00 89.56 682 PHE A O 1
ATOM 5539 N N . VAL A 1 683 ? 12.905 -5.671 -28.340 1.00 88.06 683 VAL A N 1
ATOM 5540 C CA . VAL A 1 683 ? 13.986 -4.858 -28.915 1.00 88.06 683 VAL A CA 1
ATOM 5541 C C . VAL A 1 683 ? 13.427 -3.686 -29.719 1.00 88.06 683 VAL A C 1
ATOM 5543 O O . VAL A 1 683 ? 13.923 -2.572 -29.569 1.00 88.06 683 VAL A O 1
ATOM 5546 N N . ALA A 1 684 ? 12.373 -3.893 -30.512 1.00 86.81 684 ALA A N 1
ATOM 5547 C CA . ALA A 1 684 ? 11.722 -2.822 -31.264 1.00 86.81 684 ALA A CA 1
ATOM 5548 C C . ALA A 1 684 ? 11.257 -1.679 -30.347 1.00 86.81 684 ALA A C 1
ATOM 5550 O O . ALA A 1 684 ? 11.545 -0.513 -30.615 1.00 86.81 684 ALA A O 1
ATOM 5551 N N . LEU A 1 685 ? 10.595 -2.007 -29.232 1.00 89.12 685 LEU A N 1
ATOM 5552 C CA . LEU A 1 685 ? 10.134 -1.010 -28.263 1.00 89.12 685 LEU A CA 1
ATOM 5553 C C . LEU A 1 685 ? 11.295 -0.315 -27.544 1.00 89.12 685 LEU A C 1
ATOM 5555 O O . LEU A 1 685 ? 11.260 0.902 -27.379 1.00 89.12 685 LEU A O 1
ATOM 5559 N N . LEU A 1 686 ? 12.345 -1.055 -27.178 1.00 89.69 686 LEU A N 1
ATOM 5560 C CA . LEU A 1 686 ? 13.557 -0.475 -26.595 1.00 89.69 686 LEU A CA 1
ATOM 5561 C C . LEU A 1 686 ? 14.238 0.512 -27.560 1.00 89.69 686 LEU A C 1
ATOM 5563 O O . LEU A 1 686 ? 14.720 1.558 -27.126 1.00 89.69 686 LEU A O 1
ATOM 5567 N N . LEU A 1 687 ? 14.273 0.204 -28.861 1.00 87.56 687 LEU A N 1
ATOM 5568 C CA . LEU A 1 687 ? 14.819 1.099 -29.885 1.00 87.56 687 LEU A CA 1
ATOM 5569 C C . LEU A 1 687 ? 13.960 2.347 -30.071 1.00 87.56 687 LEU A C 1
ATOM 5571 O O . LEU A 1 687 ? 14.513 3.443 -30.156 1.00 87.56 687 LEU A O 1
ATOM 5575 N N . ASN A 1 688 ? 12.635 2.203 -30.094 1.00 86.69 688 ASN A N 1
ATOM 5576 C CA . ASN A 1 688 ? 11.720 3.343 -30.172 1.00 86.69 688 ASN A CA 1
ATOM 5577 C C . ASN A 1 688 ? 11.929 4.294 -28.986 1.00 86.69 688 ASN A C 1
ATOM 5579 O O . ASN A 1 688 ? 12.079 5.501 -29.178 1.00 86.69 688 ASN A O 1
ATOM 5583 N N . ASP A 1 689 ? 12.013 3.743 -27.773 1.00 87.81 689 ASP A N 1
ATOM 5584 C CA . ASP A 1 689 ? 12.263 4.511 -26.557 1.00 87.81 689 ASP A CA 1
ATOM 5585 C C . ASP A 1 689 ? 13.628 5.190 -26.579 1.00 87.81 689 ASP A C 1
ATOM 5587 O O . ASP A 1 689 ? 13.718 6.381 -26.296 1.00 87.81 689 ASP A O 1
ATOM 5591 N N . ALA A 1 690 ? 14.690 4.462 -26.937 1.00 87.69 690 ALA A N 1
ATOM 5592 C CA . ALA A 1 690 ? 16.030 5.030 -27.028 1.00 87.69 690 ALA A CA 1
ATOM 5593 C C . ALA A 1 690 ? 16.083 6.173 -28.051 1.00 87.69 690 ALA A C 1
ATOM 5595 O O . ALA A 1 690 ? 16.636 7.226 -27.748 1.00 87.69 690 ALA A O 1
ATOM 5596 N N . THR A 1 691 ? 15.462 5.991 -29.220 1.00 86.06 691 THR A N 1
ATOM 5597 C CA . THR A 1 691 ? 15.393 7.012 -30.275 1.00 86.06 691 THR A CA 1
ATOM 5598 C C . THR A 1 691 ? 14.691 8.267 -29.766 1.00 86.06 691 THR A C 1
ATOM 5600 O O . THR A 1 691 ? 15.264 9.353 -29.821 1.00 86.06 691 THR A O 1
ATOM 5603 N N . TYR A 1 692 ? 13.481 8.113 -29.223 1.00 88.12 692 TYR A N 1
ATOM 5604 C CA . TYR A 1 692 ? 12.677 9.229 -28.733 1.00 88.12 692 TYR A CA 1
ATOM 5605 C C . TYR A 1 692 ? 13.347 9.952 -27.557 1.00 88.12 692 TYR A C 1
ATOM 5607 O O . TYR A 1 692 ? 13.502 11.171 -27.574 1.00 88.12 692 TYR A O 1
ATOM 5615 N N . LEU A 1 693 ? 13.763 9.204 -26.530 1.00 89.00 693 LEU A N 1
ATOM 5616 C CA . LEU A 1 693 ? 14.309 9.778 -25.303 1.00 89.00 693 LEU A CA 1
ATOM 5617 C C . LEU A 1 693 ? 15.633 10.487 -25.555 1.00 89.00 693 LEU A C 1
ATOM 5619 O O . LEU A 1 693 ? 15.881 11.518 -24.934 1.00 89.00 693 LEU A O 1
ATOM 5623 N N . LEU A 1 694 ? 16.490 9.955 -26.430 1.00 86.38 694 LEU A N 1
ATOM 5624 C CA . LEU A 1 694 ? 17.729 10.633 -26.790 1.00 86.38 694 LEU A CA 1
ATOM 5625 C C . LEU A 1 694 ? 17.451 11.929 -27.556 1.00 86.38 694 LEU A C 1
ATOM 5627 O O . LEU A 1 694 ? 18.023 12.956 -27.194 1.00 86.38 694 LEU A O 1
ATOM 5631 N N . ASP A 1 695 ? 16.552 11.914 -28.544 1.00 86.31 695 ASP A N 1
ATOM 5632 C CA . ASP A 1 695 ? 16.225 13.112 -29.323 1.00 86.31 695 ASP A CA 1
ATOM 5633 C C . ASP A 1 695 ? 15.621 14.220 -28.444 1.00 86.31 695 ASP A C 1
ATOM 5635 O O . ASP A 1 695 ? 16.135 15.341 -28.413 1.00 86.31 695 ASP A O 1
ATOM 5639 N N . GLU A 1 696 ? 14.621 13.891 -27.619 1.00 88.88 696 GLU A N 1
ATOM 5640 C CA . GLU A 1 696 ? 14.038 14.840 -26.663 1.00 88.88 696 GLU A CA 1
ATOM 5641 C C . GLU A 1 696 ? 15.062 15.331 -25.638 1.00 88.88 696 GLU A C 1
ATOM 5643 O O . GLU A 1 696 ? 15.121 16.525 -25.344 1.00 88.88 696 GLU A O 1
ATOM 5648 N N . SER A 1 697 ? 15.916 14.448 -25.111 1.00 88.62 697 SER A N 1
ATOM 5649 C CA . SER A 1 697 ? 16.964 14.848 -24.162 1.00 88.62 697 SER A CA 1
ATOM 5650 C C . SER A 1 697 ? 17.899 15.892 -24.765 1.00 88.62 697 SER A C 1
ATOM 5652 O O . SER A 1 697 ? 18.184 16.913 -24.138 1.00 88.62 697 SER A O 1
ATOM 5654 N N . LEU A 1 698 ? 18.378 15.650 -25.986 1.00 85.19 698 LEU A N 1
ATOM 5655 C CA . LEU A 1 698 ? 19.314 16.533 -26.676 1.00 85.19 698 LEU A CA 1
ATOM 5656 C C . LEU A 1 698 ? 18.638 17.846 -27.090 1.00 85.19 698 LEU A C 1
ATOM 5658 O O . LEU A 1 698 ? 19.204 18.917 -26.870 1.00 85.19 698 LEU A O 1
ATOM 5662 N N . SER A 1 699 ? 17.408 17.776 -27.602 1.00 88.19 699 SER A N 1
ATOM 5663 C CA . SER A 1 699 ? 16.591 18.941 -27.954 1.00 88.19 699 SER A CA 1
ATOM 5664 C C . SER A 1 699 ? 16.345 19.849 -26.744 1.00 88.19 699 SER A C 1
ATOM 5666 O O . SER A 1 699 ? 16.612 21.054 -26.800 1.00 88.19 699 SER A O 1
ATOM 5668 N N . LYS A 1 700 ? 15.938 19.276 -25.602 1.00 90.19 700 LYS A N 1
ATOM 5669 C CA . LYS A 1 700 ? 15.695 20.032 -24.364 1.00 90.19 700 LYS A CA 1
ATOM 5670 C C . LYS A 1 700 ? 16.975 20.626 -23.784 1.00 90.19 700 LYS A C 1
ATOM 5672 O O . LYS A 1 700 ? 16.945 21.754 -23.301 1.00 90.19 700 LYS A O 1
ATOM 5677 N N . LEU A 1 701 ? 18.110 19.929 -23.872 1.00 89.25 701 LEU A N 1
ATOM 5678 C CA . LEU A 1 701 ? 19.408 20.487 -23.469 1.00 89.25 701 LEU A CA 1
ATOM 5679 C C . LEU A 1 701 ? 19.817 21.683 -24.343 1.00 89.25 701 LEU A C 1
ATOM 5681 O O . LEU A 1 701 ? 20.274 22.693 -23.807 1.00 89.25 701 LEU A O 1
ATOM 5685 N N . SER A 1 702 ? 19.601 21.614 -25.658 1.00 88.44 702 SER A N 1
ATOM 5686 C CA . SER A 1 702 ? 19.827 22.753 -26.557 1.00 88.44 702 SER A CA 1
ATOM 5687 C C . SER A 1 702 ? 18.882 23.925 -26.259 1.00 88.44 702 SER A C 1
ATOM 5689 O O . SER A 1 702 ? 19.306 25.083 -26.272 1.00 88.44 702 SER A O 1
ATOM 5691 N N . GLU A 1 703 ? 17.614 23.649 -25.931 1.00 89.94 703 GLU A N 1
ATOM 5692 C CA . GLU A 1 703 ? 16.642 24.667 -25.508 1.00 89.94 703 GLU A CA 1
ATOM 5693 C C . GLU A 1 703 ? 17.081 25.360 -24.204 1.00 89.94 703 GLU A C 1
ATOM 5695 O O . GLU A 1 703 ? 17.072 26.591 -24.136 1.00 89.94 703 GLU A O 1
ATOM 5700 N N . ILE A 1 704 ? 17.550 24.593 -23.210 1.00 89.44 704 ILE A N 1
ATOM 5701 C CA . ILE A 1 704 ? 18.123 25.116 -21.957 1.00 89.44 704 ILE A CA 1
ATOM 5702 C C . ILE A 1 704 ? 19.323 26.010 -22.253 1.00 89.44 704 ILE A C 1
ATOM 5704 O O . ILE A 1 704 ? 19.393 27.123 -21.738 1.00 89.44 704 ILE A O 1
ATOM 5708 N N . HIS A 1 705 ? 20.253 25.560 -23.100 1.00 88.88 705 HIS A N 1
ATOM 5709 C CA . HIS A 1 705 ? 21.430 26.348 -23.459 1.00 88.88 705 HIS A CA 1
ATOM 5710 C C . HIS A 1 705 ? 21.044 27.699 -24.077 1.00 88.88 705 HIS A C 1
ATOM 5712 O O . HIS A 1 705 ? 21.614 28.733 -23.720 1.00 88.88 705 HIS A O 1
ATOM 5718 N N . ARG A 1 706 ? 20.047 27.706 -24.970 1.00 89.81 706 ARG A N 1
ATOM 5719 C CA . ARG A 1 706 ? 19.522 28.933 -25.578 1.00 89.81 706 ARG A CA 1
ATOM 5720 C C . ARG A 1 706 ? 18.904 29.864 -24.530 1.00 89.81 706 ARG A C 1
ATOM 5722 O O . ARG A 1 706 ? 19.309 31.021 -24.458 1.00 89.81 706 ARG A O 1
ATOM 5729 N N . LEU A 1 707 ? 17.989 29.358 -23.700 1.00 87.62 707 LEU A N 1
ATOM 5730 C CA . LEU A 1 707 ? 17.307 30.146 -22.664 1.00 87.62 707 LEU A CA 1
ATOM 5731 C C . LEU A 1 707 ? 18.292 30.714 -21.628 1.00 87.62 707 LEU A C 1
ATOM 5733 O O . LEU A 1 707 ? 18.192 31.880 -21.256 1.00 87.62 707 LEU A O 1
ATOM 5737 N N . GLN A 1 708 ? 19.286 29.925 -21.203 1.00 87.69 708 GLN A N 1
ATOM 5738 C CA . GLN A 1 708 ? 20.351 30.382 -20.300 1.00 87.69 708 GLN A CA 1
ATOM 5739 C C . GLN A 1 708 ? 21.145 31.541 -20.920 1.00 87.69 708 GLN A C 1
ATOM 5741 O O . GLN A 1 708 ? 21.384 32.552 -20.263 1.00 87.69 708 GLN A O 1
ATOM 5746 N N . LYS A 1 709 ? 21.504 31.437 -22.205 1.00 86.88 709 LYS A N 1
ATOM 5747 C CA . LYS A 1 709 ? 22.254 32.479 -22.916 1.00 86.88 709 LYS A CA 1
ATOM 5748 C C . LYS A 1 709 ? 21.443 33.765 -23.119 1.00 86.88 709 LYS A C 1
ATOM 5750 O O . LYS A 1 709 ? 21.999 34.853 -22.986 1.00 86.88 709 LYS A O 1
ATOM 5755 N N . GLU A 1 710 ? 20.149 33.651 -23.418 1.00 84.81 710 GLU A N 1
ATOM 5756 C CA . GLU A 1 710 ? 19.231 34.795 -23.548 1.00 84.81 710 GLU A CA 1
ATOM 5757 C C . GLU A 1 710 ? 19.078 35.544 -22.212 1.00 84.81 710 GLU A C 1
ATOM 5759 O O . GLU A 1 710 ? 19.207 36.773 -22.165 1.00 84.81 710 GLU A O 1
ATOM 5764 N N . LEU A 1 711 ? 18.924 34.808 -21.107 1.00 83.12 711 LEU A N 1
ATOM 5765 C CA . LEU A 1 711 ? 18.872 35.375 -19.756 1.00 83.12 711 LEU A CA 1
ATOM 5766 C C . LEU A 1 711 ? 20.198 36.027 -19.335 1.00 83.12 711 LEU A C 1
ATOM 5768 O O . LEU A 1 711 ? 20.186 37.049 -18.658 1.00 83.12 711 LEU A O 1
ATOM 5772 N N . GLU A 1 712 ? 21.342 35.485 -19.757 1.00 81.31 712 GLU A N 1
ATOM 5773 C CA . GLU A 1 712 ? 22.664 36.085 -19.506 1.00 81.31 712 GLU A CA 1
ATOM 5774 C C . GLU A 1 712 ? 22.915 37.367 -20.306 1.00 81.31 712 GLU A C 1
ATOM 5776 O O . GLU A 1 712 ? 23.670 38.230 -19.864 1.00 81.31 712 GLU A O 1
ATOM 5781 N N . SER A 1 713 ? 22.298 37.492 -21.483 1.00 75.00 713 SER A N 1
ATOM 5782 C CA . SER A 1 713 ? 22.406 38.685 -22.332 1.00 75.00 713 SER A CA 1
ATOM 5783 C C . SER A 1 713 ? 21.492 39.840 -21.903 1.00 75.00 713 SER A C 1
ATOM 5785 O O . SER A 1 713 ? 21.580 40.934 -22.459 1.00 75.00 713 SER A O 1
ATOM 5787 N N . SER A 1 714 ? 20.625 39.599 -20.920 1.00 67.94 714 SER A N 1
ATOM 5788 C CA . SER A 1 714 ? 19.616 40.538 -20.437 1.00 67.94 714 SER A CA 1
ATOM 5789 C C . SER A 1 714 ? 20.129 41.389 -19.265 1.00 67.94 714 SER A C 1
ATOM 5791 O O . SER A 1 714 ? 20.870 40.895 -18.418 1.00 67.94 714 SER A O 1
ATOM 5793 N N . ASP A 1 715 ? 19.735 42.669 -19.196 1.00 69.19 715 ASP A N 1
ATOM 5794 C CA . ASP A 1 715 ? 20.187 43.598 -18.145 1.00 69.19 715 ASP A CA 1
ATOM 5795 C C . ASP A 1 715 ? 19.638 43.193 -16.755 1.00 69.19 715 ASP A C 1
ATOM 5797 O O . ASP A 1 715 ? 18.417 43.220 -16.556 1.00 69.19 715 ASP A O 1
ATOM 5801 N N . PRO A 1 716 ? 20.498 42.858 -15.768 1.00 60.22 716 PRO A N 1
ATOM 5802 C CA . PRO A 1 716 ? 20.072 42.445 -14.428 1.00 60.22 716 PRO A CA 1
ATOM 5803 C C . PRO A 1 716 ? 19.293 43.516 -13.653 1.00 60.22 716 PRO A C 1
ATOM 5805 O O . PRO A 1 716 ? 18.631 43.194 -12.666 1.00 60.22 716 PRO A O 1
ATOM 5808 N N . ALA A 1 717 ? 19.400 44.789 -14.048 1.00 57.31 717 ALA A N 1
ATOM 5809 C CA . ALA A 1 717 ? 18.795 45.906 -13.330 1.00 57.31 717 ALA A CA 1
ATOM 5810 C C . ALA A 1 717 ? 17.309 46.133 -13.664 1.00 57.31 717 ALA A C 1
ATOM 5812 O O . ALA A 1 717 ? 16.637 46.860 -12.932 1.00 57.31 717 ALA A O 1
ATOM 5813 N N . ASN A 1 718 ? 16.782 45.531 -14.740 1.00 58.94 718 ASN A N 1
ATOM 5814 C CA . ASN A 1 718 ? 15.426 45.807 -15.217 1.00 58.94 718 ASN A CA 1
ATOM 5815 C C . ASN A 1 718 ? 14.704 44.517 -15.642 1.00 58.94 718 ASN A C 1
ATOM 5817 O O . ASN A 1 718 ? 14.678 44.154 -16.819 1.00 58.94 718 ASN A O 1
ATOM 5821 N N . ILE A 1 719 ? 14.126 43.815 -14.658 1.00 63.06 719 ILE A N 1
ATOM 5822 C CA . ILE A 1 719 ? 13.427 42.548 -14.896 1.00 63.06 719 ILE A CA 1
ATOM 5823 C C . ILE A 1 719 ? 12.090 42.807 -15.592 1.00 63.06 719 ILE A C 1
ATOM 5825 O O . ILE A 1 719 ? 11.128 43.251 -14.964 1.00 63.06 719 ILE A O 1
ATOM 5829 N N . SER A 1 720 ? 12.023 42.532 -16.895 1.00 70.75 720 SER A N 1
ATOM 5830 C CA . SER A 1 720 ? 10.780 42.628 -17.664 1.00 70.75 720 SER A CA 1
ATOM 5831 C C . SER A 1 720 ? 9.837 41.451 -17.363 1.00 70.75 720 SER A C 1
ATOM 5833 O O . SER A 1 720 ? 10.245 40.390 -16.876 1.00 70.75 720 SER A O 1
ATOM 5835 N N . ALA A 1 721 ? 8.547 41.612 -17.678 1.00 69.69 721 ALA A N 1
ATOM 5836 C CA . ALA A 1 721 ? 7.572 40.519 -17.594 1.00 69.69 721 ALA A CA 1
ATOM 5837 C C . ALA A 1 721 ? 7.978 39.313 -18.469 1.00 69.69 721 ALA A C 1
ATOM 5839 O O . ALA A 1 721 ? 7.755 38.168 -18.085 1.00 69.69 721 ALA A O 1
ATOM 5840 N N . GLU A 1 722 ? 8.646 39.580 -19.592 1.00 71.75 722 GLU A N 1
ATOM 5841 C CA . GLU A 1 722 ? 9.173 38.586 -20.531 1.00 71.75 722 GLU A CA 1
ATOM 5842 C C . GLU A 1 722 ? 10.318 37.762 -19.919 1.00 71.75 722 GLU A C 1
ATOM 5844 O O . GLU A 1 722 ? 10.309 36.538 -20.012 1.00 71.75 722 GLU A O 1
ATOM 5849 N N . GLN A 1 723 ? 11.234 38.390 -19.171 1.00 68.06 723 GLN A N 1
ATOM 5850 C CA . GLN A 1 723 ? 12.301 37.673 -18.457 1.00 68.06 723 GLN A CA 1
ATOM 5851 C C . GLN A 1 723 ? 11.759 36.759 -17.349 1.00 68.06 723 GLN A C 1
ATOM 5853 O O . GLN A 1 723 ? 12.292 35.677 -17.100 1.00 68.06 723 GLN A O 1
ATOM 5858 N N . THR A 1 724 ? 10.680 37.176 -16.681 1.00 73.38 724 THR A N 1
ATOM 5859 C CA . THR A 1 724 ? 10.023 36.345 -15.659 1.00 73.38 724 THR A CA 1
ATOM 5860 C C . THR A 1 724 ? 9.375 35.109 -16.288 1.00 73.38 724 THR A C 1
ATOM 5862 O O . THR A 1 724 ? 9.419 34.024 -15.704 1.00 73.38 724 THR A O 1
ATOM 5865 N N . ASP A 1 725 ? 8.791 35.253 -17.478 1.00 79.75 725 ASP A N 1
ATOM 5866 C CA . ASP A 1 725 ? 8.187 34.139 -18.209 1.00 79.75 725 ASP A CA 1
ATOM 5867 C C . ASP A 1 725 ? 9.254 33.184 -18.769 1.00 79.75 725 ASP A C 1
ATOM 5869 O O . ASP A 1 725 ? 9.155 31.972 -18.582 1.00 79.75 725 ASP A O 1
ATOM 5873 N N . GLN A 1 726 ? 10.359 33.721 -19.301 1.00 79.69 726 GLN A N 1
ATOM 5874 C CA . GLN A 1 726 ? 11.529 32.936 -19.715 1.00 79.69 726 GLN A CA 1
ATOM 5875 C C . GLN A 1 726 ? 12.141 32.132 -18.558 1.00 79.69 726 GLN A C 1
ATOM 5877 O O . GLN A 1 726 ? 12.518 30.977 -18.747 1.00 79.69 726 GLN A O 1
ATOM 5882 N N . GLN A 1 727 ? 12.202 32.684 -17.340 1.00 79.62 727 GLN A N 1
ATOM 5883 C CA . GLN A 1 727 ? 12.653 31.937 -16.156 1.00 79.62 727 GLN A CA 1
ATOM 5884 C C . GLN A 1 727 ? 11.701 30.793 -15.782 1.00 79.62 727 GLN A C 1
ATOM 5886 O O . GLN A 1 727 ? 12.155 29.717 -15.386 1.00 79.62 727 GLN A O 1
ATOM 5891 N N . ARG A 1 728 ? 10.383 30.992 -15.915 1.00 80.56 728 ARG A N 1
ATOM 5892 C CA . ARG A 1 728 ? 9.393 29.922 -15.695 1.00 80.56 728 ARG A CA 1
ATOM 5893 C C . ARG A 1 728 ? 9.507 28.836 -16.756 1.00 80.56 728 ARG A C 1
ATOM 5895 O O . ARG A 1 728 ? 9.465 27.654 -16.414 1.00 80.56 728 ARG A O 1
ATOM 5902 N N . GLN A 1 729 ? 9.685 29.231 -18.015 1.00 86.19 729 GLN A N 1
ATOM 5903 C CA . GLN A 1 729 ? 9.920 28.305 -19.114 1.00 86.19 729 GLN A CA 1
ATOM 5904 C C . GLN A 1 729 ? 11.202 27.505 -18.878 1.00 86.19 729 GLN A C 1
ATOM 5906 O O . GLN A 1 729 ? 11.154 26.280 -18.935 1.00 86.19 729 GLN A O 1
ATOM 5911 N N . LEU A 1 730 ? 12.311 28.162 -18.521 1.00 86.12 730 LEU A N 1
ATOM 5912 C CA . LEU A 1 730 ? 13.573 27.495 -18.200 1.00 86.12 730 LEU A CA 1
ATOM 5913 C C . LEU A 1 730 ? 13.379 26.451 -17.093 1.00 86.12 730 LEU A C 1
ATOM 5915 O O . LEU A 1 730 ? 13.714 25.289 -17.298 1.00 86.12 730 LEU A O 1
ATOM 5919 N N . ALA A 1 731 ? 12.752 26.821 -15.973 1.00 82.62 731 ALA A N 1
ATOM 5920 C CA . ALA A 1 731 ? 12.510 25.895 -14.866 1.00 82.62 731 ALA A CA 1
ATOM 5921 C C . ALA A 1 731 ? 11.640 24.685 -15.269 1.00 82.62 731 ALA A C 1
ATOM 5923 O O . ALA A 1 731 ? 11.821 23.582 -14.748 1.00 82.62 731 ALA A O 1
ATOM 5924 N N . SER A 1 732 ? 10.692 24.875 -16.191 1.00 84.44 732 SER A N 1
ATOM 5925 C CA . SER A 1 732 ? 9.879 23.789 -16.749 1.00 84.44 732 SER A CA 1
ATOM 5926 C C . SER A 1 732 ? 10.715 22.851 -17.628 1.00 84.44 732 SER A C 1
ATOM 5928 O O . SER A 1 732 ? 10.707 21.633 -17.430 1.00 84.44 732 SER A O 1
ATOM 5930 N N . VAL A 1 733 ? 11.498 23.414 -18.555 1.00 86.69 733 VAL A N 1
ATOM 5931 C CA . VAL A 1 733 ? 12.357 22.652 -19.475 1.00 86.69 733 VAL A CA 1
ATOM 5932 C C . VAL A 1 733 ? 13.444 21.889 -18.715 1.00 86.69 733 VAL A C 1
ATOM 5934 O O . VAL A 1 733 ? 13.691 20.724 -19.016 1.00 86.69 733 VAL A O 1
ATOM 5937 N N . GLU A 1 734 ? 14.032 22.482 -17.675 1.00 86.31 734 GLU A N 1
ATOM 5938 C CA . GLU A 1 734 ? 15.028 21.834 -16.812 1.00 86.31 734 GLU A CA 1
ATOM 5939 C C . GLU A 1 734 ? 14.480 20.591 -16.098 1.00 86.31 734 GLU A C 1
ATOM 5941 O O . GLU A 1 734 ? 15.164 19.566 -16.019 1.00 86.31 734 GLU A O 1
ATOM 5946 N N . ARG A 1 735 ? 13.229 20.643 -15.617 1.00 82.31 735 ARG A N 1
ATOM 5947 C CA . ARG A 1 735 ? 12.568 19.478 -15.003 1.00 82.31 735 ARG A CA 1
ATOM 5948 C C . ARG A 1 735 ? 12.365 18.350 -16.011 1.00 82.31 735 ARG A C 1
ATOM 5950 O O . ARG A 1 735 ? 12.654 17.199 -15.683 1.00 82.31 735 ARG A O 1
ATOM 5957 N N . MET A 1 736 ? 11.912 18.676 -17.224 1.00 83.31 736 MET A N 1
ATOM 5958 C CA . MET A 1 736 ? 11.711 17.691 -18.294 1.00 83.31 736 MET A CA 1
ATOM 5959 C C . MET A 1 736 ? 13.036 17.064 -18.742 1.00 83.31 736 MET A C 1
ATOM 5961 O O . MET A 1 736 ? 13.154 15.839 -18.784 1.00 83.31 736 MET A O 1
ATOM 5965 N N . ALA A 1 737 ? 14.060 17.888 -18.993 1.00 86.88 737 ALA A N 1
ATOM 5966 C CA . ALA A 1 737 ? 15.375 17.429 -19.438 1.00 86.88 737 ALA A CA 1
ATOM 5967 C C . ALA A 1 737 ? 15.998 16.434 -18.453 1.00 86.88 737 ALA A C 1
ATOM 5969 O O . ALA A 1 737 ? 16.523 15.402 -18.864 1.00 86.88 737 ALA A O 1
ATOM 5970 N N . LYS A 1 738 ? 15.889 16.696 -17.145 1.00 85.62 738 LYS A N 1
ATOM 5971 C CA . LYS A 1 738 ? 16.404 15.791 -16.111 1.00 85.62 738 LYS A CA 1
ATOM 5972 C C . LYS A 1 738 ? 15.784 14.393 -16.185 1.00 85.62 738 LYS A C 1
ATOM 5974 O O . LYS A 1 738 ? 16.503 13.407 -16.045 1.00 85.62 738 LYS A O 1
ATOM 5979 N N . SER A 1 739 ? 14.470 14.303 -16.395 1.00 83.81 739 SER A N 1
ATOM 5980 C CA . SER A 1 739 ? 13.776 13.016 -16.514 1.00 83.81 739 SER A CA 1
ATOM 5981 C C . SER A 1 739 ? 14.208 12.271 -17.781 1.00 83.81 739 SER A C 1
ATOM 5983 O O . SER A 1 739 ? 14.683 11.136 -17.700 1.00 83.81 739 SER A O 1
ATOM 5985 N N . TYR A 1 740 ? 14.144 12.933 -18.941 1.00 87.25 740 TYR A N 1
ATOM 5986 C CA . TYR A 1 740 ? 14.470 12.305 -20.223 1.00 87.25 740 TYR A CA 1
ATOM 5987 C C . TYR A 1 740 ? 15.923 11.849 -20.311 1.00 87.25 740 TYR A C 1
ATOM 5989 O O . TYR A 1 740 ? 16.171 10.721 -20.732 1.00 87.25 740 TYR A O 1
ATOM 5997 N N . VAL A 1 741 ? 16.878 12.650 -19.827 1.00 87.69 741 VAL A N 1
ATOM 5998 C CA . VAL A 1 741 ? 18.304 12.293 -19.863 1.00 87.69 741 VAL A CA 1
ATOM 5999 C C . VAL A 1 741 ? 18.579 11.025 -19.054 1.00 87.69 741 VAL A C 1
ATOM 6001 O O . VAL A 1 741 ? 19.300 10.135 -19.515 1.00 87.69 741 VAL A O 1
ATOM 6004 N N . GLN A 1 742 ? 17.991 10.910 -17.860 1.00 83.88 742 GLN A N 1
ATOM 6005 C CA . GLN A 1 742 ? 18.160 9.727 -17.016 1.00 83.88 742 GLN A CA 1
ATOM 6006 C C . GLN A 1 742 ? 17.618 8.468 -17.700 1.00 83.88 742 GLN A C 1
ATOM 6008 O O . GLN A 1 742 ? 18.287 7.429 -17.689 1.00 83.88 742 GLN A O 1
ATOM 6013 N N . LEU A 1 743 ? 16.439 8.572 -18.316 1.00 84.81 743 LEU A N 1
ATOM 6014 C CA . LEU A 1 743 ? 15.779 7.492 -19.050 1.00 84.81 743 LEU A CA 1
ATOM 6015 C C . LEU A 1 743 ? 16.547 7.091 -20.317 1.00 84.81 743 LEU A C 1
ATOM 6017 O O . LEU A 1 743 ? 16.771 5.901 -20.557 1.00 84.81 743 LEU A O 1
ATOM 6021 N N . ALA A 1 744 ? 17.008 8.070 -21.097 1.00 87.69 744 ALA A N 1
ATOM 6022 C CA . ALA A 1 744 ? 17.808 7.855 -22.297 1.00 87.69 744 ALA A CA 1
ATOM 6023 C C . ALA A 1 744 ? 19.095 7.090 -21.962 1.00 87.69 744 ALA A C 1
ATOM 6025 O O . ALA A 1 744 ? 19.418 6.081 -22.591 1.00 87.69 744 ALA A O 1
ATOM 6026 N N . GLN A 1 745 ? 19.789 7.502 -20.894 1.00 85.62 745 GLN A N 1
ATOM 6027 C CA . GLN A 1 745 ? 20.987 6.811 -20.428 1.00 85.62 745 GLN A CA 1
ATOM 6028 C C . GLN A 1 745 ? 20.693 5.364 -20.001 1.00 85.62 745 GLN A C 1
ATOM 6030 O O . GLN A 1 745 ? 21.507 4.479 -20.270 1.00 85.62 745 GLN A O 1
ATOM 6035 N N . GLN A 1 746 ? 19.550 5.083 -19.359 1.00 86.62 746 GLN A N 1
ATOM 6036 C CA . GLN A 1 746 ? 19.184 3.699 -19.027 1.00 86.62 746 GLN A CA 1
ATOM 6037 C C . GLN A 1 746 ? 18.951 2.854 -20.279 1.00 86.62 746 GLN A C 1
ATOM 6039 O O . GLN A 1 746 ? 19.482 1.745 -20.357 1.00 86.62 746 GLN A O 1
ATOM 6044 N N . SER A 1 747 ? 18.232 3.400 -21.259 1.00 88.62 747 SER A N 1
ATOM 6045 C CA . SER A 1 747 ? 17.900 2.714 -22.512 1.00 88.62 747 SER A CA 1
ATOM 6046 C C . SER A 1 747 ? 19.157 2.348 -23.305 1.00 88.62 747 SER A C 1
ATOM 6048 O O . SER A 1 747 ? 19.312 1.203 -23.724 1.00 88.62 747 SER A O 1
ATOM 6050 N N . VAL A 1 748 ? 20.124 3.268 -23.412 1.00 89.31 748 VAL A N 1
ATOM 6051 C CA . VAL A 1 748 ? 21.410 2.994 -24.080 1.00 89.31 748 VAL A CA 1
ATOM 6052 C C . VAL A 1 748 ? 22.233 1.948 -23.330 1.00 89.31 748 VAL A C 1
ATOM 6054 O O . VAL A 1 748 ? 22.863 1.095 -23.956 1.00 89.31 748 VAL A O 1
ATOM 6057 N N . VAL A 1 749 ? 22.222 1.958 -21.991 1.00 90.94 749 VAL A N 1
ATOM 6058 C CA . VAL A 1 749 ? 22.911 0.903 -21.235 1.00 90.94 749 VAL A CA 1
ATOM 6059 C C . VAL A 1 749 ? 22.256 -0.454 -21.478 1.00 90.94 749 VAL A C 1
ATOM 6061 O O . VAL A 1 749 ? 22.984 -1.422 -21.669 1.00 90.94 749 VAL A O 1
ATOM 6064 N N . LEU A 1 750 ? 20.923 -0.550 -21.517 1.00 91.19 750 LEU A N 1
ATOM 6065 C CA . LEU A 1 750 ? 20.270 -1.806 -21.888 1.00 91.19 750 LEU A CA 1
ATOM 6066 C C . LEU A 1 750 ? 20.686 -2.244 -23.295 1.00 91.19 750 LEU A C 1
ATOM 6068 O O . LEU A 1 750 ? 21.161 -3.366 -23.443 1.00 91.19 750 LEU A O 1
ATOM 6072 N N . LEU A 1 751 ? 20.619 -1.360 -24.296 1.00 91.38 751 LEU A N 1
ATOM 6073 C CA . LEU A 1 751 ? 21.071 -1.673 -25.658 1.00 91.38 751 LEU A CA 1
ATOM 6074 C C . LEU A 1 751 ? 22.497 -2.230 -25.675 1.00 91.38 751 LEU A C 1
ATOM 6076 O O . LEU A 1 751 ? 22.741 -3.271 -26.283 1.00 91.38 751 LEU A O 1
ATOM 6080 N N . LYS A 1 752 ? 23.428 -1.611 -24.941 1.00 92.81 752 LYS A N 1
ATOM 6081 C CA . LYS A 1 752 ? 24.789 -2.135 -24.765 1.00 92.81 752 LYS A CA 1
ATOM 6082 C C . LYS A 1 752 ? 24.794 -3.559 -24.196 1.00 92.81 752 LYS A C 1
ATOM 6084 O O . LYS A 1 752 ? 25.500 -4.417 -24.719 1.00 92.81 752 LYS A O 1
ATOM 6089 N N . LEU A 1 753 ? 24.068 -3.809 -23.107 1.00 91.75 753 LEU A N 1
ATOM 6090 C CA . LEU A 1 753 ? 24.072 -5.113 -22.438 1.00 91.75 753 LEU A CA 1
ATOM 6091 C C . LEU A 1 753 ? 23.488 -6.206 -23.347 1.00 91.75 753 LEU A C 1
ATOM 6093 O O . LEU A 1 753 ? 24.106 -7.252 -23.537 1.00 91.75 753 LEU A O 1
ATOM 6097 N N . PHE A 1 754 ? 22.335 -5.952 -23.964 1.00 91.12 754 PHE A N 1
ATOM 6098 C CA . PHE A 1 754 ? 21.669 -6.933 -24.819 1.00 91.12 754 PHE A CA 1
ATOM 6099 C C . PHE A 1 754 ? 22.431 -7.191 -26.124 1.00 91.12 754 PHE A C 1
ATOM 6101 O O . PHE A 1 754 ? 22.556 -8.347 -26.521 1.00 91.12 754 PHE A O 1
ATOM 6108 N N . THR A 1 755 ? 23.014 -6.169 -26.757 1.00 92.12 755 THR A N 1
ATOM 6109 C CA . THR A 1 755 ? 23.839 -6.358 -27.971 1.00 92.12 755 THR A CA 1
ATOM 6110 C C . THR A 1 755 ? 25.116 -7.142 -27.689 1.00 92.12 755 THR A C 1
ATOM 6112 O O . THR A 1 755 ? 25.587 -7.869 -28.559 1.00 92.12 755 THR A O 1
ATOM 6115 N N . GLN A 1 756 ? 25.653 -7.058 -26.468 1.00 91.44 756 GLN A N 1
ATOM 6116 C CA . GLN A 1 756 ? 26.782 -7.883 -26.042 1.00 91.44 756 GLN A CA 1
ATOM 6117 C C . GLN A 1 756 ? 26.396 -9.365 -25.914 1.00 91.44 756 GLN A C 1
ATOM 6119 O O . GLN A 1 756 ? 27.194 -10.237 -26.255 1.00 91.44 756 GLN A O 1
ATOM 6124 N N . ALA A 1 757 ? 25.200 -9.658 -25.394 1.00 87.81 757 ALA A N 1
ATOM 6125 C CA . ALA A 1 757 ? 24.752 -11.028 -25.142 1.00 87.81 757 ALA A CA 1
ATOM 6126 C C . ALA A 1 757 ? 24.182 -11.715 -26.393 1.00 87.81 757 ALA A C 1
ATOM 6128 O O . ALA A 1 757 ? 24.510 -12.866 -26.665 1.00 87.81 757 ALA A O 1
ATOM 6129 N N . VAL A 1 758 ? 23.338 -11.017 -27.158 1.00 87.69 758 VAL A N 1
ATOM 6130 C CA . VAL A 1 758 ? 22.572 -11.578 -28.284 1.00 87.69 758 VAL A CA 1
ATOM 6131 C C . VAL A 1 758 ? 22.659 -10.681 -29.532 1.00 87.69 758 VAL A C 1
ATOM 6133 O O . VAL A 1 758 ? 21.638 -10.215 -30.036 1.00 87.69 758 VAL A O 1
ATOM 6136 N N . PRO A 1 759 ? 23.863 -10.442 -30.094 1.00 89.56 759 PRO A N 1
ATOM 6137 C CA . PRO A 1 759 ? 24.065 -9.491 -31.195 1.00 89.56 759 PRO A CA 1
ATOM 6138 C C . PRO A 1 759 ? 23.229 -9.808 -32.443 1.00 89.56 759 PRO A C 1
ATOM 6140 O O . PRO A 1 759 ? 22.752 -8.901 -33.116 1.00 89.56 759 PRO A O 1
ATOM 6143 N N . ARG A 1 760 ? 22.996 -11.096 -32.733 1.00 85.62 760 ARG A N 1
ATOM 6144 C CA . ARG A 1 760 ? 22.217 -11.533 -33.904 1.00 85.62 760 ARG A CA 1
ATOM 6145 C C . ARG A 1 760 ? 20.755 -11.084 -33.878 1.00 85.62 760 ARG A C 1
ATOM 6147 O O . ARG A 1 760 ? 20.164 -10.899 -34.932 1.00 85.62 760 ARG A O 1
ATOM 6154 N N . ALA A 1 761 ? 20.179 -10.896 -32.696 1.00 84.19 761 ALA A N 1
ATOM 6155 C CA . ALA A 1 761 ? 18.789 -10.478 -32.571 1.00 84.19 761 ALA A CA 1
ATOM 6156 C C . ALA A 1 761 ? 18.573 -8.989 -32.903 1.00 84.19 761 ALA A C 1
ATOM 6158 O O . ALA A 1 761 ? 17.447 -8.579 -33.150 1.00 84.19 761 ALA A O 1
ATOM 6159 N N . PHE A 1 762 ? 19.643 -8.187 -32.936 1.00 88.38 762 PHE A N 1
ATOM 6160 C CA . PHE A 1 762 ? 19.598 -6.760 -33.283 1.00 88.38 762 PHE A CA 1
ATOM 6161 C C . PHE A 1 762 ? 19.802 -6.489 -34.775 1.00 88.38 762 PHE A C 1
ATOM 6163 O O . PHE A 1 762 ? 19.680 -5.347 -35.208 1.00 88.38 762 PHE A O 1
ATOM 6170 N N . VAL A 1 763 ? 20.131 -7.524 -35.554 1.00 89.44 763 VAL A N 1
ATOM 6171 C CA . VAL A 1 763 ? 20.437 -7.406 -36.986 1.00 89.44 763 VAL A CA 1
ATOM 6172 C C . VAL A 1 763 ? 19.389 -8.073 -37.871 1.00 89.44 763 VAL A C 1
ATOM 6174 O O . VAL A 1 763 ? 19.655 -8.396 -39.026 1.00 89.44 763 VAL A O 1
ATOM 6177 N N . THR A 1 764 ? 18.185 -8.293 -37.338 1.00 86.75 764 THR A N 1
ATOM 6178 C CA . THR A 1 764 ? 17.062 -8.740 -38.159 1.00 86.75 764 THR A CA 1
ATOM 6179 C C . THR A 1 764 ? 16.661 -7.628 -39.138 1.00 86.75 764 THR A C 1
ATOM 6181 O O . THR A 1 764 ? 16.792 -6.445 -38.798 1.00 86.75 764 THR A O 1
ATOM 6184 N N . PRO A 1 765 ? 16.166 -7.970 -40.342 1.00 81.94 765 PRO A N 1
ATOM 6185 C CA . PRO A 1 765 ? 15.803 -6.983 -41.363 1.00 81.94 765 PRO A CA 1
ATOM 6186 C C . PRO A 1 765 ? 14.842 -5.899 -40.861 1.00 81.94 765 PRO A C 1
ATOM 6188 O O . PRO A 1 765 ? 14.895 -4.762 -41.306 1.00 81.94 765 PRO A O 1
ATOM 6191 N N . GLU A 1 766 ? 13.976 -6.237 -39.907 1.00 80.12 766 GLU A N 1
ATOM 6192 C CA . GLU A 1 766 ? 12.980 -5.328 -39.348 1.00 80.12 766 GLU A CA 1
ATOM 6193 C C . GLU A 1 766 ? 13.564 -4.289 -38.367 1.00 80.12 766 GLU A C 1
ATOM 6195 O O . GLU A 1 766 ? 12.896 -3.294 -38.076 1.00 80.12 766 GLU A O 1
ATOM 6200 N N . LEU A 1 767 ? 14.771 -4.510 -37.828 1.00 85.94 767 LEU A N 1
ATOM 6201 C CA . LEU A 1 767 ? 15.366 -3.704 -36.749 1.00 85.94 767 LEU A CA 1
ATOM 6202 C C . LEU A 1 767 ? 16.671 -3.007 -37.147 1.00 85.94 767 LEU A C 1
ATOM 6204 O O . LEU A 1 767 ? 16.948 -1.911 -36.654 1.00 85.94 767 LEU A O 1
ATOM 6208 N N . VAL A 1 768 ? 17.474 -3.645 -38.001 1.00 90.06 768 VAL A N 1
ATOM 6209 C CA . VAL A 1 768 ? 18.878 -3.274 -38.228 1.00 90.06 768 VAL A CA 1
ATOM 6210 C C . VAL A 1 768 ? 19.042 -1.847 -38.758 1.00 90.06 768 VAL A C 1
ATOM 6212 O O . VAL A 1 768 ? 19.849 -1.092 -38.217 1.00 90.06 768 VAL A O 1
ATOM 6215 N N . ASP A 1 769 ? 18.213 -1.443 -39.723 1.00 86.44 769 ASP A N 1
ATOM 6216 C CA . ASP A 1 769 ? 18.265 -0.105 -40.327 1.00 86.44 769 ASP A CA 1
ATOM 6217 C C . ASP A 1 769 ? 17.834 0.982 -39.333 1.00 86.44 769 ASP A C 1
ATOM 6219 O O . ASP A 1 769 ? 18.441 2.049 -39.255 1.00 86.44 769 ASP A O 1
ATOM 6223 N N . ARG A 1 770 ? 16.828 0.695 -38.493 1.00 86.44 770 ARG A N 1
ATOM 6224 C CA . ARG A 1 770 ? 16.376 1.620 -37.438 1.00 86.44 770 ARG A CA 1
ATOM 6225 C C . ARG A 1 770 ? 17.447 1.825 -36.374 1.00 86.44 770 ARG A C 1
ATOM 6227 O O . ARG A 1 770 ? 17.659 2.948 -35.921 1.00 86.44 770 ARG A O 1
ATOM 6234 N N . LEU A 1 771 ? 18.102 0.741 -35.962 1.00 90.19 771 LEU A N 1
ATOM 6235 C CA . LEU A 1 771 ? 19.185 0.795 -34.987 1.00 90.19 771 LEU A CA 1
ATOM 6236 C C . LEU A 1 771 ? 20.378 1.588 -35.531 1.00 90.19 771 LEU A C 1
ATOM 6238 O O . LEU A 1 771 ? 20.892 2.441 -34.811 1.00 90.19 771 LEU A O 1
ATOM 6242 N N . ALA A 1 772 ? 20.791 1.326 -36.774 1.00 91.62 772 ALA A N 1
ATOM 6243 C CA . ALA A 1 772 ? 21.868 2.057 -37.438 1.00 91.62 772 ALA A CA 1
ATOM 6244 C C . ALA A 1 772 ? 21.563 3.561 -37.496 1.00 91.62 772 ALA A C 1
ATOM 6246 O O . ALA A 1 772 ? 22.284 4.348 -36.885 1.00 91.62 772 ALA A O 1
ATOM 6247 N N . ALA A 1 773 ? 20.417 3.941 -38.073 1.00 88.69 773 ALA A N 1
ATOM 6248 C CA . ALA A 1 773 ? 20.001 5.339 -38.182 1.00 88.69 773 ALA A CA 1
ATOM 6249 C C . ALA A 1 773 ? 19.931 6.052 -36.818 1.00 88.69 773 ALA A C 1
ATOM 6251 O O . ALA A 1 773 ? 20.353 7.202 -36.682 1.00 88.69 773 ALA A O 1
ATOM 6252 N N . MET A 1 774 ? 19.427 5.376 -35.777 1.00 89.50 774 MET A N 1
ATOM 6253 C CA . MET A 1 774 ? 19.391 5.931 -34.420 1.00 89.50 774 MET A CA 1
ATOM 6254 C C . MET A 1 774 ? 20.801 6.160 -33.861 1.00 89.50 774 MET A C 1
ATOM 6256 O O . MET A 1 774 ? 21.067 7.221 -33.286 1.00 89.50 774 MET A O 1
ATOM 6260 N N . LEU A 1 775 ? 21.707 5.191 -34.005 1.00 91.19 775 LEU A N 1
ATOM 6261 C CA . LEU A 1 775 ? 23.071 5.308 -33.495 1.00 91.19 775 LEU A CA 1
ATOM 6262 C C . LEU A 1 775 ? 23.875 6.369 -34.253 1.00 91.19 775 LEU A C 1
ATOM 6264 O O . LEU A 1 775 ? 24.634 7.103 -33.614 1.00 91.19 775 LEU A O 1
ATOM 6268 N N . ASP A 1 776 ? 23.717 6.464 -35.573 1.00 91.25 776 ASP A N 1
ATOM 6269 C CA . ASP A 1 776 ? 24.426 7.431 -36.416 1.00 91.25 776 ASP A CA 1
ATOM 6270 C C . ASP A 1 776 ? 23.958 8.860 -36.117 1.00 91.25 776 ASP A C 1
ATOM 6272 O O . ASP A 1 776 ? 24.783 9.747 -35.869 1.00 91.25 776 ASP A O 1
ATOM 6276 N N . TYR A 1 777 ? 22.642 9.076 -36.008 1.00 88.12 777 TYR A N 1
ATOM 6277 C CA . TYR A 1 777 ? 22.065 10.366 -35.611 1.00 88.12 777 TYR A CA 1
ATOM 6278 C C . TYR A 1 777 ? 22.584 10.841 -34.248 1.00 88.12 777 TYR A C 1
ATOM 6280 O O . TYR A 1 777 ? 23.011 11.989 -34.078 1.00 88.12 777 TYR A O 1
ATOM 6288 N N . ASN A 1 778 ? 22.591 9.946 -33.258 1.00 87.12 778 ASN A N 1
ATOM 6289 C CA . ASN A 1 778 ? 23.057 10.282 -31.917 1.00 87.12 778 ASN A CA 1
ATOM 6290 C C . ASN A 1 778 ? 24.575 10.473 -31.850 1.00 87.12 778 ASN A C 1
ATOM 6292 O O . ASN A 1 778 ? 25.062 11.321 -31.093 1.00 87.12 778 ASN A O 1
ATOM 6296 N N . LEU A 1 779 ? 25.339 9.735 -32.659 1.00 89.88 779 LEU A N 1
ATOM 6297 C CA . LEU A 1 779 ? 26.772 9.959 -32.802 1.00 89.88 779 LEU A CA 1
ATOM 6298 C C . LEU A 1 779 ? 27.032 11.362 -33.369 1.00 89.88 779 LEU A C 1
ATOM 6300 O O . LEU A 1 779 ? 27.789 12.125 -32.764 1.00 89.88 779 LEU A O 1
ATOM 6304 N N . GLU A 1 780 ? 26.346 11.751 -34.448 1.00 89.50 780 GLU A N 1
ATOM 6305 C CA . GLU A 1 780 ? 26.429 13.097 -35.025 1.00 89.50 780 GLU A CA 1
ATOM 6306 C C . GLU A 1 780 ? 26.121 14.184 -33.986 1.00 89.50 780 GLU A C 1
ATOM 6308 O O . GLU A 1 780 ? 26.855 15.172 -33.881 1.00 89.50 780 GLU A O 1
ATOM 6313 N N . ALA A 1 781 ? 25.089 14.000 -33.162 1.00 86.19 781 ALA A N 1
ATOM 6314 C CA . ALA A 1 781 ? 24.747 14.966 -32.124 1.00 86.19 781 ALA A CA 1
ATOM 6315 C C . ALA A 1 781 ? 25.847 15.112 -31.050 1.00 86.19 781 ALA A C 1
ATOM 6317 O O . ALA A 1 781 ? 26.166 16.234 -30.641 1.00 86.19 781 ALA A O 1
ATOM 6318 N N . LEU A 1 782 ? 26.467 14.006 -30.616 1.00 85.88 782 LEU A N 1
ATOM 6319 C CA . LEU A 1 782 ? 27.470 14.018 -29.542 1.00 85.88 782 LEU A CA 1
ATOM 6320 C C . LEU A 1 782 ? 28.870 14.447 -29.990 1.00 85.88 782 LEU A C 1
ATOM 6322 O O . LEU A 1 782 ? 29.577 15.091 -29.209 1.00 85.88 782 LEU A O 1
ATOM 6326 N N . VAL A 1 783 ? 29.296 14.091 -31.207 1.00 88.12 783 VAL A N 1
ATOM 6327 C CA . VAL A 1 783 ? 30.656 14.393 -31.694 1.00 88.12 783 VAL A CA 1
ATOM 6328 C C . VAL A 1 783 ? 30.695 15.432 -32.810 1.00 88.12 783 VAL A C 1
ATOM 6330 O O . VAL A 1 783 ? 31.764 15.975 -33.085 1.00 88.12 783 VAL A O 1
ATOM 6333 N N . GLY A 1 784 ? 29.559 15.756 -33.426 1.00 83.69 784 GLY A N 1
ATOM 6334 C CA . GLY A 1 784 ? 29.443 16.728 -34.510 1.00 83.69 784 GLY A CA 1
ATOM 6335 C C . GLY A 1 784 ? 29.474 18.195 -34.050 1.00 83.69 784 GLY A C 1
ATOM 6336 O O . GLY A 1 784 ? 29.953 18.518 -32.957 1.00 83.69 784 GLY A O 1
ATOM 6337 N N . PRO A 1 785 ? 29.035 19.142 -34.901 1.00 78.12 785 PRO A N 1
ATOM 6338 C CA . PRO A 1 785 ? 29.025 20.570 -34.572 1.00 78.12 785 PRO A CA 1
ATOM 6339 C C . PRO A 1 785 ? 27.992 20.928 -33.487 1.00 78.12 785 PRO A C 1
ATOM 6341 O O . PRO A 1 785 ? 28.284 21.773 -32.636 1.00 78.12 785 PRO A O 1
ATOM 6344 N N . LYS A 1 786 ? 26.844 20.230 -33.462 1.00 75.25 786 LYS A N 1
ATOM 6345 C CA . LYS A 1 786 ? 25.746 20.422 -32.493 1.00 75.25 786 LYS A CA 1
ATOM 6346 C C . LYS A 1 786 ? 26.143 20.137 -31.041 1.00 75.25 786 LYS A C 1
ATOM 6348 O O . LYS A 1 786 ? 25.573 20.713 -30.125 1.00 75.25 786 LYS A O 1
ATOM 6353 N N . CYS A 1 787 ? 27.202 19.356 -30.818 1.00 79.38 787 CYS A N 1
ATOM 6354 C CA . CYS A 1 787 ? 27.795 19.088 -29.502 1.00 79.38 787 CYS A CA 1
ATOM 6355 C C . CYS A 1 787 ? 28.020 20.357 -28.648 1.00 79.38 787 CYS A C 1
ATOM 6357 O O . CYS A 1 787 ? 27.913 20.318 -27.422 1.00 79.38 787 CYS A O 1
ATOM 6359 N N . ARG A 1 788 ? 28.322 21.503 -29.281 1.00 78.50 788 ARG A N 1
ATOM 6360 C CA . ARG A 1 788 ? 28.539 22.779 -28.576 1.00 78.50 788 ARG A CA 1
ATOM 6361 C C . ARG A 1 788 ? 27.269 23.333 -27.928 1.00 78.50 788 ARG A C 1
ATOM 6363 O O . ARG A 1 788 ? 27.372 23.951 -26.873 1.00 78.50 788 ARG A O 1
ATOM 6370 N N . GLU A 1 789 ? 26.115 23.102 -28.544 1.00 78.50 789 GLU A N 1
ATOM 6371 C CA . GLU A 1 789 ? 24.801 23.564 -28.075 1.00 78.50 789 GLU A CA 1
ATOM 6372 C C . GLU A 1 789 ? 24.308 22.743 -26.877 1.00 78.50 789 GLU A C 1
ATOM 6374 O O . GLU A 1 789 ? 23.525 23.228 -26.073 1.00 78.50 789 GLU A O 1
ATOM 6379 N N . LEU A 1 790 ? 24.857 21.542 -26.678 1.00 80.88 790 LEU A N 1
ATOM 6380 C CA . LEU A 1 790 ? 24.552 20.674 -25.535 1.00 80.88 790 LEU A CA 1
ATOM 6381 C C . LEU A 1 790 ? 25.291 21.083 -24.249 1.00 80.88 790 LEU A C 1
ATOM 6383 O O . LEU A 1 790 ? 25.170 20.426 -23.211 1.00 80.88 790 LEU A O 1
ATOM 6387 N N . LYS A 1 791 ? 26.111 22.141 -24.297 1.00 81.81 791 LYS A N 1
ATOM 6388 C CA . LYS A 1 791 ? 26.897 22.599 -23.150 1.00 81.81 791 LYS A CA 1
ATOM 6389 C C . LYS A 1 791 ? 26.060 23.506 -22.249 1.00 81.81 791 LYS A C 1
ATOM 6391 O O . LYS A 1 791 ? 26.135 24.729 -22.334 1.00 81.81 791 LYS A O 1
ATOM 6396 N N . VAL A 1 792 ? 25.306 22.896 -21.350 1.00 83.81 792 VAL A N 1
ATOM 6397 C CA . VAL A 1 792 ? 24.502 23.593 -20.335 1.00 83.81 792 VAL A CA 1
ATOM 6398 C C . VAL A 1 792 ? 25.306 23.879 -19.061 1.00 83.81 792 VAL A C 1
ATOM 6400 O O . VAL A 1 792 ? 26.247 23.147 -18.728 1.00 83.81 792 VAL A O 1
ATOM 6403 N N . LYS A 1 793 ? 24.952 24.947 -18.332 1.00 80.88 793 LYS A N 1
ATOM 6404 C CA . LYS A 1 793 ? 25.445 25.154 -16.957 1.00 80.88 793 LYS A CA 1
ATOM 6405 C C . LYS A 1 793 ? 24.901 24.045 -16.052 1.00 80.88 793 LYS A C 1
ATOM 6407 O O . LYS A 1 793 ? 23.822 23.534 -16.310 1.00 80.88 793 LYS A O 1
ATOM 6412 N N . ASN A 1 794 ? 25.654 23.657 -15.021 1.00 79.38 794 ASN A N 1
ATOM 6413 C CA . ASN A 1 794 ? 25.265 22.606 -14.070 1.00 79.38 794 ASN A CA 1
ATOM 6414 C C . ASN A 1 794 ? 24.835 21.276 -14.726 1.00 79.38 794 ASN A C 1
ATOM 6416 O O . ASN A 1 794 ? 23.896 20.633 -14.272 1.00 79.38 794 ASN A O 1
ATOM 6420 N N . SER A 1 795 ? 25.549 20.814 -15.764 1.00 78.56 795 SER A N 1
ATOM 6421 C CA . SER A 1 795 ? 25.226 19.562 -16.483 1.00 78.56 795 SER A CA 1
ATOM 6422 C C . SER A 1 795 ? 25.015 18.333 -15.580 1.00 78.56 795 SER A C 1
ATOM 6424 O O . SER A 1 795 ? 24.286 17.412 -15.944 1.00 78.56 795 SER A O 1
ATOM 6426 N N . GLU A 1 796 ? 25.643 18.320 -14.401 1.00 79.44 796 GLU A N 1
ATOM 6427 C CA . GLU A 1 796 ? 25.501 17.267 -13.392 1.00 79.44 796 GLU A CA 1
ATOM 6428 C C . GLU A 1 796 ? 24.095 17.206 -12.768 1.00 79.44 796 GLU A C 1
ATOM 6430 O O . GLU A 1 796 ? 23.620 16.112 -12.468 1.00 79.44 796 GLU A O 1
ATOM 6435 N N . GLU A 1 797 ? 23.386 18.334 -12.632 1.00 81.00 797 GLU A N 1
ATOM 6436 C CA . GLU A 1 797 ? 22.034 18.389 -12.045 1.00 81.00 797 GLU A CA 1
ATOM 6437 C C . GLU A 1 797 ? 20.993 17.659 -12.904 1.00 81.00 797 GLU A C 1
ATOM 6439 O O . GLU A 1 797 ? 20.037 17.077 -12.374 1.00 81.00 797 GLU A O 1
ATOM 6444 N N . TYR A 1 798 ? 21.216 17.641 -14.221 1.00 80.88 798 TYR A N 1
ATOM 6445 C CA . TYR A 1 798 ? 20.399 16.912 -15.192 1.00 80.88 798 TYR A CA 1
ATOM 6446 C C . TYR A 1 798 ? 20.846 15.450 -15.360 1.00 80.88 798 TYR A C 1
ATOM 6448 O O . TYR A 1 798 ? 20.212 14.694 -16.088 1.00 80.88 798 TYR A O 1
ATOM 6456 N N . GLY A 1 799 ? 21.947 15.035 -14.718 1.00 78.31 799 GLY A N 1
ATOM 6457 C CA . GLY A 1 799 ? 22.536 13.706 -14.904 1.00 78.31 799 GLY A CA 1
ATOM 6458 C C . GLY A 1 799 ? 23.156 13.490 -16.288 1.00 78.31 799 GLY A C 1
ATOM 6459 O O . GLY A 1 799 ? 23.456 12.354 -16.649 1.00 78.31 799 GLY A O 1
ATOM 6460 N N . PHE A 1 800 ? 23.369 14.552 -17.073 1.00 84.75 800 PHE A N 1
ATOM 6461 C CA . PHE A 1 800 ? 23.885 14.431 -18.432 1.00 84.75 800 PHE A CA 1
ATOM 6462 C C . PHE A 1 800 ? 25.394 14.197 -18.426 1.00 84.75 800 PHE A C 1
ATOM 6464 O O . PHE A 1 800 ? 26.198 15.103 -18.192 1.00 84.75 800 PHE A O 1
ATOM 6471 N N . LYS A 1 801 ? 25.787 12.956 -18.721 1.00 85.00 801 LYS A N 1
ATOM 6472 C CA . LYS A 1 801 ? 27.186 12.533 -18.818 1.00 85.00 801 LYS A CA 1
ATOM 6473 C C . LYS A 1 801 ? 27.546 12.162 -20.261 1.00 85.00 801 LYS A C 1
ATOM 6475 O O . LYS A 1 801 ? 27.651 10.977 -20.582 1.00 85.00 801 LYS A O 1
ATOM 6480 N N . PRO A 1 802 ? 27.808 13.147 -21.141 1.00 84.12 802 PRO A N 1
ATOM 6481 C CA . PRO A 1 802 ? 27.994 12.913 -22.578 1.00 84.12 802 PRO A CA 1
ATOM 6482 C C . PRO A 1 802 ? 29.149 11.956 -22.895 1.00 84.12 802 PRO A C 1
ATOM 6484 O O . PRO A 1 802 ? 29.104 11.225 -23.876 1.00 84.12 802 PRO A O 1
ATOM 6487 N N . ARG A 1 803 ? 30.185 11.928 -22.046 1.00 86.81 803 ARG A N 1
ATOM 6488 C CA . ARG A 1 803 ? 31.338 11.026 -22.200 1.00 86.81 803 ARG A CA 1
ATOM 6489 C C . ARG A 1 803 ? 30.979 9.565 -21.944 1.00 86.81 803 ARG A C 1
ATOM 6491 O O . ARG A 1 803 ? 31.411 8.698 -22.696 1.00 86.81 803 ARG A O 1
ATOM 6498 N N . GLU A 1 804 ? 30.216 9.300 -20.883 1.00 88.19 804 GLU A N 1
ATOM 6499 C CA . GLU A 1 804 ? 29.735 7.949 -20.575 1.00 88.19 804 GLU A CA 1
ATOM 6500 C C . GLU A 1 804 ? 28.745 7.498 -21.650 1.00 88.19 804 GLU A C 1
ATOM 6502 O O . GLU A 1 804 ? 28.887 6.399 -22.176 1.00 88.19 804 GLU A O 1
ATOM 6507 N N . LEU A 1 805 ? 27.820 8.380 -22.045 1.00 88.44 805 LEU A N 1
ATOM 6508 C CA . LEU A 1 805 ? 26.848 8.109 -23.102 1.00 88.44 805 LEU A CA 1
ATOM 6509 C C . LEU A 1 805 ? 27.531 7.747 -24.429 1.00 88.44 805 LEU A C 1
ATOM 6511 O O . LEU A 1 805 ? 27.239 6.695 -24.990 1.00 88.44 805 LEU A O 1
ATOM 6515 N N . LEU A 1 806 ? 28.503 8.551 -24.880 1.00 90.50 806 LEU A N 1
ATOM 6516 C CA . LEU A 1 806 ? 29.295 8.250 -26.076 1.00 90.50 806 LEU A CA 1
ATOM 6517 C C . LEU A 1 806 ? 30.016 6.901 -25.953 1.00 90.50 806 LEU A C 1
ATOM 6519 O O . LEU A 1 806 ? 30.001 6.107 -26.888 1.00 90.50 806 LEU A O 1
ATOM 6523 N N . SER A 1 807 ? 30.620 6.623 -24.794 1.00 92.31 807 SER A N 1
ATOM 6524 C CA . SER A 1 807 ? 31.309 5.353 -24.538 1.00 92.31 807 SER A CA 1
ATOM 6525 C C . SER A 1 807 ? 30.363 4.149 -24.632 1.00 92.31 807 SER A C 1
ATOM 6527 O O . SER A 1 807 ? 30.744 3.129 -25.206 1.00 92.31 807 SER A O 1
ATOM 6529 N N . TYR A 1 808 ? 29.131 4.266 -24.123 1.00 91.94 808 TYR A N 1
ATOM 6530 C CA . TYR A 1 808 ? 28.122 3.208 -24.211 1.00 91.94 808 TYR A CA 1
ATOM 6531 C C . TYR A 1 808 ? 27.572 3.023 -25.625 1.00 91.94 808 TYR A C 1
ATOM 6533 O O . TYR A 1 808 ? 27.380 1.886 -26.039 1.00 91.94 808 TYR A O 1
ATOM 6541 N N . MET A 1 809 ? 27.359 4.099 -26.387 1.00 90.94 809 MET A N 1
ATOM 6542 C CA . MET A 1 809 ? 26.941 3.972 -27.789 1.00 90.94 809 MET A CA 1
ATOM 6543 C C . MET A 1 809 ? 28.029 3.306 -28.633 1.00 90.94 809 MET A C 1
ATOM 6545 O O . MET A 1 809 ? 27.740 2.430 -29.439 1.00 90.94 809 MET A O 1
ATOM 6549 N N . VAL A 1 810 ? 29.297 3.653 -28.400 1.00 93.94 810 VAL A N 1
ATOM 6550 C CA . VAL A 1 810 ? 30.438 3.004 -29.063 1.00 93.94 810 VAL A CA 1
ATOM 6551 C C . VAL A 1 810 ? 30.522 1.521 -28.705 1.00 93.94 810 VAL A C 1
ATOM 6553 O O . VAL A 1 810 ? 30.821 0.716 -29.581 1.00 93.94 810 VAL A O 1
ATOM 6556 N N . ASP A 1 811 ? 30.198 1.131 -27.466 1.00 95.00 811 ASP A N 1
ATOM 6557 C CA . ASP A 1 811 ? 30.096 -0.292 -27.109 1.00 95.00 811 ASP A CA 1
ATOM 6558 C C . ASP A 1 811 ? 29.071 -1.027 -27.982 1.00 95.00 811 ASP A C 1
ATOM 6560 O O . ASP A 1 811 ? 29.326 -2.160 -28.377 1.00 95.00 811 ASP A O 1
ATOM 6564 N N . VAL A 1 812 ? 27.948 -0.390 -28.334 1.00 94.62 812 VAL A N 1
ATOM 6565 C CA . VAL A 1 812 ? 26.945 -0.992 -29.227 1.00 94.62 812 VAL A CA 1
ATOM 6566 C C . VAL A 1 812 ? 27.527 -1.242 -30.622 1.00 94.62 812 VAL A C 1
ATOM 6568 O O . VAL A 1 812 ? 27.421 -2.361 -31.125 1.00 94.62 812 VAL A O 1
ATOM 6571 N N . TYR A 1 813 ? 28.215 -0.256 -31.214 1.00 94.81 813 TYR A N 1
ATOM 6572 C CA . TYR A 1 813 ? 28.914 -0.446 -32.493 1.00 94.81 813 TYR A CA 1
ATOM 6573 C C . TYR A 1 813 ? 29.930 -1.592 -32.419 1.00 94.81 813 TYR A C 1
ATOM 6575 O O . TYR A 1 813 ? 29.977 -2.448 -33.300 1.00 94.81 813 TYR A O 1
ATOM 6583 N N . LEU A 1 814 ? 30.724 -1.651 -31.347 1.00 95.12 814 LEU A N 1
ATOM 6584 C CA . LEU A 1 814 ? 31.734 -2.694 -31.162 1.00 95.12 814 LEU A CA 1
ATOM 6585 C C . LEU A 1 814 ? 31.109 -4.085 -30.997 1.00 95.12 814 LEU A C 1
ATOM 6587 O O . LEU A 1 814 ? 31.594 -5.041 -31.609 1.00 95.12 814 LEU A O 1
ATOM 6591 N N . ASN A 1 815 ? 30.019 -4.202 -30.235 1.00 95.06 815 ASN A N 1
ATOM 6592 C CA . ASN A 1 815 ? 29.284 -5.453 -30.041 1.00 95.06 815 ASN A CA 1
ATOM 6593 C C . ASN A 1 815 ? 28.741 -6.010 -31.367 1.00 95.06 815 ASN A C 1
ATOM 6595 O O . ASN A 1 815 ? 28.779 -7.221 -31.596 1.00 95.06 815 ASN A O 1
ATOM 6599 N N . LEU A 1 816 ? 28.277 -5.126 -32.256 1.00 94.94 816 LEU A N 1
ATOM 6600 C CA . LEU A 1 816 ? 27.674 -5.487 -33.541 1.00 94.94 816 LEU A CA 1
ATOM 6601 C C . LEU A 1 816 ? 28.657 -5.464 -34.720 1.00 94.94 816 LEU A C 1
ATOM 6603 O O . LEU A 1 816 ? 28.315 -5.936 -35.798 1.00 94.94 816 LEU A O 1
ATOM 6607 N N . SER A 1 817 ? 29.901 -5.022 -34.515 1.00 93.12 817 SER A N 1
ATOM 6608 C CA . SER A 1 817 ? 30.925 -4.856 -35.566 1.00 93.12 817 SER A CA 1
ATOM 6609 C C . SER A 1 817 ? 31.282 -6.115 -36.367 1.00 93.12 817 SER A C 1
ATOM 6611 O O . SER A 1 817 ? 31.959 -6.021 -37.385 1.00 93.12 817 SER A O 1
ATOM 6613 N N . LYS A 1 818 ? 30.870 -7.302 -35.907 1.00 91.62 818 LYS A N 1
ATOM 6614 C CA . LYS A 1 818 ? 31.075 -8.582 -36.607 1.00 91.62 818 LYS A CA 1
ATOM 6615 C C . LYS A 1 818 ? 29.875 -9.018 -37.454 1.00 91.62 818 LYS A C 1
ATOM 6617 O O . LYS A 1 818 ? 29.990 -10.024 -38.146 1.00 91.62 818 LYS A O 1
ATOM 6622 N N . GLN A 1 819 ? 28.735 -8.337 -37.343 1.00 93.56 819 GLN A N 1
ATOM 6623 C CA . GLN A 1 819 ? 27.527 -8.647 -38.107 1.00 93.56 819 GLN A CA 1
ATOM 6624 C C . GLN A 1 819 ? 27.543 -7.823 -39.395 1.00 93.56 819 GLN A C 1
ATOM 6626 O O . GLN A 1 819 ? 27.489 -6.597 -39.343 1.00 93.56 819 GLN A O 1
ATOM 6631 N N . GLU A 1 820 ? 27.639 -8.485 -40.544 1.00 91.38 820 GLU A N 1
ATOM 6632 C CA . GLU A 1 820 ? 27.768 -7.817 -41.844 1.00 91.38 820 GLU A CA 1
ATOM 6633 C C . GLU A 1 820 ? 26.529 -6.972 -42.174 1.00 91.38 820 GLU A C 1
ATOM 6635 O O . GLU A 1 820 ? 26.643 -5.879 -42.723 1.00 91.38 820 GLU A O 1
ATOM 6640 N N . GLU A 1 821 ? 25.353 -7.446 -41.767 1.00 91.69 821 GLU A N 1
ATOM 6641 C CA . GLU A 1 821 ? 24.067 -6.772 -41.927 1.00 91.69 821 GLU A CA 1
ATOM 6642 C C . GLU A 1 821 ? 24.054 -5.404 -41.234 1.00 91.69 821 GLU A C 1
ATOM 6644 O O . GLU A 1 821 ? 23.565 -4.431 -41.802 1.00 91.69 821 GLU A O 1
ATOM 6649 N N . PHE A 1 822 ? 24.648 -5.304 -40.041 1.00 94.62 822 PHE A N 1
ATOM 6650 C CA . PHE A 1 822 ? 24.736 -4.040 -39.310 1.00 94.62 822 PHE A CA 1
ATOM 6651 C C . PHE A 1 822 ? 25.717 -3.063 -39.957 1.00 94.62 822 PHE A C 1
ATOM 6653 O O . PHE A 1 822 ? 25.427 -1.873 -40.044 1.00 94.62 822 PHE A O 1
ATOM 6660 N N . ILE A 1 823 ? 26.861 -3.555 -40.448 1.00 93.00 823 ILE A N 1
ATOM 6661 C CA . ILE A 1 823 ? 27.832 -2.703 -41.148 1.00 93.00 823 ILE A CA 1
ATOM 6662 C C . ILE A 1 823 ? 27.189 -2.118 -42.416 1.00 93.00 823 ILE A C 1
ATOM 6664 O O . ILE A 1 823 ? 27.343 -0.929 -42.680 1.00 93.00 823 ILE A O 1
ATOM 6668 N N . LYS A 1 824 ? 26.420 -2.926 -43.163 1.00 90.12 824 LYS A N 1
ATOM 6669 C CA . LYS A 1 824 ? 25.658 -2.468 -44.337 1.00 90.12 824 LYS A CA 1
ATOM 6670 C C . LYS A 1 824 ? 24.600 -1.428 -43.973 1.00 90.12 824 LYS A C 1
ATOM 6672 O O . LYS A 1 824 ? 24.504 -0.417 -44.654 1.00 90.12 824 LYS A O 1
ATOM 6677 N N . ALA A 1 825 ? 23.841 -1.648 -42.902 1.00 90.56 825 ALA A N 1
ATOM 6678 C CA . ALA A 1 825 ? 22.820 -0.701 -42.457 1.00 90.56 825 ALA A CA 1
ATOM 6679 C C . ALA A 1 825 ? 23.414 0.669 -42.082 1.00 90.56 825 ALA A C 1
ATOM 6681 O O . ALA A 1 825 ? 22.897 1.694 -42.511 1.00 90.56 825 ALA A O 1
ATOM 6682 N N . VAL A 1 826 ? 24.536 0.688 -41.352 1.00 92.62 826 VAL A N 1
ATOM 6683 C CA . VAL A 1 826 ? 25.270 1.924 -41.009 1.00 92.62 826 VAL A CA 1
ATOM 6684 C C . VAL A 1 826 ? 25.839 2.600 -42.259 1.00 92.62 826 VAL A C 1
ATOM 6686 O O . VAL A 1 826 ? 25.728 3.809 -42.422 1.00 92.62 826 VAL A O 1
ATOM 6689 N N . ALA A 1 827 ? 26.409 1.826 -43.186 1.00 89.12 827 ALA A N 1
ATOM 6690 C CA . ALA A 1 827 ? 26.925 2.352 -44.449 1.00 89.12 827 ALA A CA 1
ATOM 6691 C C . ALA A 1 827 ? 25.834 3.022 -45.307 1.00 89.12 827 ALA A C 1
ATOM 6693 O O . ALA A 1 827 ? 26.096 4.036 -45.957 1.00 89.12 827 ALA A O 1
ATOM 6694 N N . ASN A 1 828 ? 24.621 2.467 -45.277 1.00 86.06 828 ASN A N 1
ATOM 6695 C CA . ASN A 1 828 ? 23.481 2.917 -46.070 1.00 86.06 828 ASN A CA 1
ATOM 6696 C C . ASN A 1 828 ? 22.676 4.051 -45.406 1.00 86.06 828 ASN A C 1
ATOM 6698 O O . ASN A 1 828 ? 21.750 4.574 -46.030 1.00 86.06 828 ASN A O 1
ATOM 6702 N N . ASP A 1 829 ? 23.004 4.474 -44.177 1.00 86.50 829 ASP A N 1
ATOM 6703 C CA . ASP A 1 829 ? 22.362 5.639 -43.558 1.00 86.50 829 ASP A CA 1
ATOM 6704 C C . ASP A 1 829 ? 22.852 6.948 -44.199 1.00 86.50 829 ASP A C 1
ATOM 6706 O O . ASP A 1 829 ? 23.763 7.628 -43.724 1.00 86.50 829 ASP A O 1
ATOM 6710 N N . GLY A 1 830 ? 22.212 7.348 -45.298 1.00 77.19 830 GLY A N 1
ATOM 6711 C CA . GLY A 1 830 ? 22.540 8.588 -46.006 1.00 77.19 830 GLY A CA 1
ATOM 6712 C C . GLY A 1 830 ? 22.308 9.869 -45.192 1.00 77.19 830 GLY A C 1
ATOM 6713 O O . GLY A 1 830 ? 22.792 10.934 -45.580 1.00 77.19 830 GLY A O 1
ATOM 6714 N N . ARG A 1 831 ? 21.575 9.801 -44.070 1.00 81.06 831 ARG A N 1
ATOM 6715 C CA . ARG A 1 831 ? 21.208 10.977 -43.272 1.00 81.06 831 ARG A CA 1
ATOM 6716 C C . ARG A 1 831 ? 22.323 11.419 -42.328 1.00 81.06 831 ARG A C 1
ATOM 6718 O O . ARG A 1 831 ? 22.613 12.619 -42.278 1.00 81.06 831 ARG A O 1
ATOM 6725 N N . SER A 1 832 ? 22.907 10.489 -41.573 1.00 86.06 832 SER A N 1
ATOM 6726 C CA . SER A 1 832 ? 23.816 10.815 -40.471 1.00 86.06 832 SER A CA 1
ATOM 6727 C C . SER A 1 832 ? 25.184 10.137 -40.565 1.00 86.06 832 SER A C 1
ATOM 6729 O O . SER A 1 832 ? 26.149 10.712 -40.049 1.00 86.06 832 SER A O 1
ATOM 6731 N N . PHE A 1 833 ? 25.334 9.007 -41.266 1.00 89.25 833 PHE A N 1
ATOM 6732 C CA . PHE A 1 833 ? 26.640 8.356 -41.410 1.00 89.25 833 PHE A CA 1
ATOM 6733 C C . PHE A 1 833 ? 27.660 9.236 -42.154 1.00 89.25 833 PHE A C 1
ATOM 6735 O O . PHE A 1 833 ? 27.502 9.596 -43.327 1.00 89.25 833 PHE A O 1
ATOM 6742 N N . ARG A 1 834 ? 28.762 9.561 -41.465 1.00 88.75 834 ARG A N 1
ATOM 6743 C CA . ARG A 1 834 ? 29.909 10.310 -42.001 1.00 88.75 834 ARG A CA 1
ATOM 6744 C C . ARG A 1 834 ? 31.216 9.778 -41.402 1.00 88.75 834 ARG A C 1
ATOM 6746 O O . ARG A 1 834 ? 31.335 9.775 -40.170 1.00 88.75 834 ARG A O 1
ATOM 6753 N N . PRO A 1 835 ? 32.218 9.383 -42.210 1.00 87.00 835 PRO A N 1
ATOM 6754 C CA . PRO A 1 835 ? 33.486 8.852 -41.700 1.00 87.00 835 PRO A CA 1
ATOM 6755 C C . PRO A 1 835 ? 34.193 9.790 -40.711 1.00 87.00 835 PRO A C 1
ATOM 6757 O O . PRO A 1 835 ? 34.748 9.343 -39.706 1.00 87.00 835 PRO A O 1
ATOM 6760 N N . GLU A 1 836 ? 34.087 11.106 -40.918 1.00 90.62 836 GLU A N 1
ATOM 6761 C CA . GLU A 1 836 ? 34.740 12.113 -40.077 1.00 90.62 836 GLU A CA 1
ATOM 6762 C C . GLU A 1 836 ? 34.194 12.127 -38.640 1.00 90.62 836 GLU A C 1
ATOM 6764 O O . GLU A 1 836 ? 34.888 12.544 -37.707 1.00 90.62 836 GLU A O 1
ATOM 6769 N N . LEU A 1 837 ? 32.947 11.685 -38.428 1.00 90.69 837 LEU A N 1
ATOM 6770 C CA . LEU A 1 837 ? 32.367 11.574 -37.087 1.00 90.69 837 LEU A CA 1
ATOM 6771 C C . LEU A 1 837 ? 33.052 10.455 -36.297 1.00 90.69 837 LEU A C 1
ATOM 6773 O O . LEU A 1 837 ? 33.359 10.647 -35.118 1.00 90.69 837 LEU A O 1
ATOM 6777 N N . PHE A 1 838 ? 33.369 9.330 -36.941 1.00 92.44 838 PHE A N 1
ATOM 6778 C CA . PHE A 1 838 ? 34.083 8.221 -36.308 1.00 92.44 838 PHE A CA 1
ATOM 6779 C C . PHE A 1 838 ? 35.526 8.601 -35.967 1.00 92.44 838 PHE A C 1
ATOM 6781 O O . PHE A 1 838 ? 35.974 8.306 -34.857 1.00 92.44 838 PHE A O 1
ATOM 6788 N N . ASP A 1 839 ? 36.217 9.345 -36.834 1.00 91.06 839 ASP A N 1
ATOM 6789 C CA . ASP A 1 839 ? 37.553 9.879 -36.534 1.00 91.06 839 ASP A CA 1
ATOM 6790 C C . ASP A 1 839 ? 37.530 10.799 -35.309 1.00 91.06 839 ASP A C 1
ATOM 6792 O O . ASP A 1 839 ? 38.337 10.660 -34.385 1.00 91.06 839 ASP A O 1
ATOM 6796 N N . ARG A 1 840 ? 36.551 11.711 -35.243 1.00 89.94 840 ARG A N 1
ATOM 6797 C CA . ARG A 1 840 ? 36.372 12.599 -34.084 1.00 89.94 840 ARG A CA 1
ATOM 6798 C C . ARG A 1 840 ? 36.010 11.832 -32.814 1.00 89.94 840 ARG A C 1
ATOM 6800 O O . ARG A 1 840 ? 36.486 12.196 -31.735 1.00 89.94 840 ARG A O 1
ATOM 6807 N N . ALA A 1 841 ? 35.187 10.790 -32.919 1.00 90.81 841 ALA A N 1
ATOM 6808 C CA . ALA A 1 841 ? 34.847 9.925 -31.795 1.00 90.81 841 ALA A CA 1
ATOM 6809 C C . ALA A 1 841 ? 36.091 9.192 -31.272 1.00 90.81 841 ALA A C 1
ATOM 6811 O O . ALA A 1 841 ? 36.377 9.261 -30.077 1.00 90.81 841 ALA A O 1
ATOM 6812 N N . VAL A 1 842 ? 36.880 8.578 -32.158 1.00 92.12 842 VAL A N 1
ATOM 6813 C CA . VAL A 1 842 ? 38.165 7.932 -31.843 1.00 92.12 842 VAL A CA 1
ATOM 6814 C C . VAL A 1 842 ? 39.106 8.895 -31.120 1.00 92.12 842 VAL A C 1
ATOM 6816 O O . VAL A 1 842 ? 39.671 8.546 -30.080 1.00 92.12 842 VAL A O 1
ATOM 6819 N N . ASP A 1 843 ? 39.230 10.121 -31.621 1.00 89.94 843 ASP A N 1
ATOM 6820 C CA . ASP A 1 843 ? 40.052 11.173 -31.029 1.00 89.94 843 ASP A CA 1
ATOM 6821 C C . ASP A 1 843 ? 39.625 11.509 -29.594 1.00 89.94 843 ASP A C 1
ATOM 6823 O O . ASP A 1 843 ? 40.457 11.622 -28.687 1.00 89.94 843 ASP A O 1
ATOM 6827 N N . LEU A 1 844 ? 38.318 11.670 -29.373 1.00 88.62 844 LEU A N 1
ATOM 6828 C CA . LEU A 1 844 ? 37.747 11.997 -28.067 1.00 88.62 844 LEU A CA 1
ATOM 6829 C C . LEU A 1 844 ? 37.898 10.843 -27.071 1.00 88.62 844 LEU A C 1
ATOM 6831 O O . LEU A 1 844 ? 38.283 11.082 -25.923 1.00 88.62 844 LEU A O 1
ATOM 6835 N N . LEU A 1 845 ? 37.625 9.611 -27.505 1.00 90.12 845 LEU A N 1
ATOM 6836 C CA . LEU A 1 845 ? 37.735 8.407 -26.680 1.00 90.12 845 LEU A CA 1
ATOM 6837 C C . LEU A 1 845 ? 39.192 8.132 -26.285 1.00 90.12 845 LEU A C 1
ATOM 6839 O O . LEU A 1 845 ? 39.456 7.829 -25.120 1.00 90.12 845 LEU A O 1
ATOM 6843 N N . SER A 1 846 ? 40.132 8.321 -27.218 1.00 88.19 846 SER A N 1
ATOM 6844 C CA . SER A 1 846 ? 41.570 8.123 -26.990 1.00 88.19 846 SER A CA 1
ATOM 6845 C C . SER A 1 846 ? 42.148 9.186 -26.052 1.00 88.19 846 SER A C 1
ATOM 6847 O O . SER A 1 846 ? 42.782 8.852 -25.053 1.00 88.19 846 SER A O 1
ATOM 6849 N N . LYS A 1 847 ? 41.873 10.479 -26.302 1.00 88.88 847 LYS A N 1
ATOM 6850 C CA . LYS A 1 847 ? 42.379 11.599 -25.475 1.00 88.88 847 LYS A CA 1
ATOM 6851 C C . LYS A 1 847 ? 41.888 11.549 -24.027 1.00 88.88 847 LYS A C 1
ATOM 6853 O O . LYS A 1 847 ? 42.521 12.117 -23.141 1.00 88.88 847 LYS A O 1
ATOM 6858 N N . ARG A 1 848 ? 40.727 10.936 -23.788 1.00 86.19 848 ARG A N 1
ATOM 6859 C CA . ARG A 1 848 ? 40.087 10.855 -22.467 1.00 86.19 848 ARG A CA 1
ATOM 6860 C C . ARG A 1 848 ? 40.215 9.479 -21.811 1.00 86.19 848 ARG A C 1
ATOM 6862 O O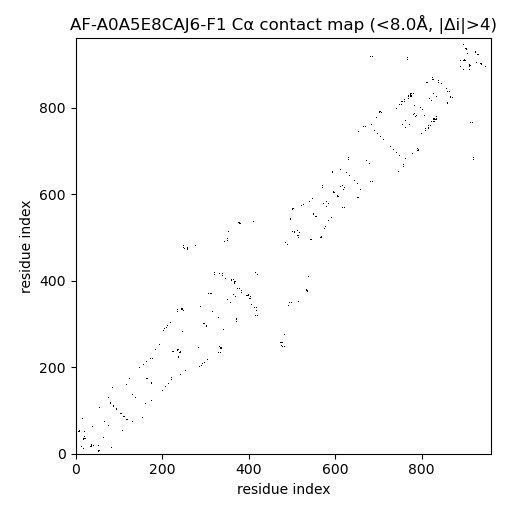 . ARG A 1 848 ? 39.660 9.315 -20.730 1.00 86.19 848 ARG A O 1
ATOM 6869 N N . LEU A 1 849 ? 40.939 8.539 -22.431 1.00 86.44 849 LEU A N 1
ATOM 6870 C CA . LEU A 1 849 ? 41.153 7.171 -21.938 1.00 86.44 849 LEU A CA 1
ATOM 6871 C C . LEU A 1 849 ? 39.839 6.442 -21.603 1.00 86.44 849 LEU A C 1
ATOM 6873 O O . LEU A 1 849 ? 39.731 5.761 -20.588 1.00 86.44 849 LEU A O 1
ATOM 6877 N N . LEU A 1 850 ? 38.818 6.616 -22.449 1.00 87.06 850 LEU A N 1
ATOM 6878 C CA . LEU A 1 850 ? 37.496 6.007 -22.243 1.00 87.06 850 LEU A CA 1
ATOM 6879 C C . LEU A 1 850 ? 37.387 4.587 -22.817 1.00 87.06 850 LEU A C 1
ATOM 6881 O O . LEU A 1 850 ? 36.440 3.880 -22.476 1.00 87.06 850 LEU A O 1
ATOM 6885 N N . LYS A 1 851 ? 38.323 4.193 -23.690 1.00 90.88 851 LYS A N 1
ATOM 6886 C CA . LYS A 1 851 ? 38.418 2.879 -24.344 1.00 90.88 851 LYS A CA 1
ATOM 6887 C C . LYS A 1 851 ? 39.869 2.416 -24.404 1.00 90.88 851 LYS A C 1
ATOM 6889 O O . LYS A 1 851 ? 40.786 3.240 -24.415 1.00 90.88 851 LYS A O 1
ATOM 6894 N N . SER A 1 852 ? 40.071 1.105 -24.452 1.00 91.75 852 SER A N 1
ATOM 6895 C CA . SER A 1 852 ? 41.384 0.496 -24.655 1.00 91.75 852 SER A CA 1
ATOM 6896 C C . SER A 1 852 ? 41.886 0.701 -26.094 1.00 91.75 852 SER A C 1
ATOM 6898 O O . SER A 1 852 ? 41.075 0.851 -27.010 1.00 91.75 852 SER A O 1
ATOM 6900 N N . PRO A 1 853 ? 43.211 0.660 -26.340 1.00 90.50 853 PRO A N 1
ATOM 6901 C CA . PRO A 1 853 ? 43.757 0.762 -27.696 1.00 90.50 853 PRO A CA 1
ATOM 6902 C C . PRO A 1 853 ? 43.171 -0.274 -28.668 1.00 90.50 853 PRO A C 1
ATOM 6904 O O . PRO A 1 853 ? 42.880 0.058 -29.811 1.00 90.50 853 PRO A O 1
ATOM 6907 N N . ALA A 1 854 ? 42.911 -1.497 -28.192 1.00 92.00 854 ALA A N 1
ATOM 6908 C CA . ALA A 1 854 ? 42.312 -2.559 -28.999 1.00 92.00 854 ALA A CA 1
ATOM 6909 C C . ALA A 1 854 ? 40.875 -2.228 -29.444 1.00 92.00 854 ALA A C 1
ATOM 6911 O O . ALA A 1 854 ? 40.524 -2.447 -30.600 1.00 92.00 854 ALA A O 1
ATOM 6912 N N . GLU A 1 855 ? 40.053 -1.668 -28.551 1.00 91.88 855 GLU A N 1
ATOM 6913 C CA . GLU A 1 855 ? 38.691 -1.224 -28.885 1.00 91.88 855 GLU A CA 1
ATOM 6914 C C . GLU A 1 855 ? 38.706 -0.036 -29.855 1.00 91.88 855 GLU A C 1
ATOM 6916 O O . GLU A 1 855 ? 37.873 0.040 -30.756 1.00 91.88 855 GLU A O 1
ATOM 6921 N N . ILE A 1 856 ? 39.672 0.877 -29.707 1.00 92.75 856 ILE A N 1
ATOM 6922 C CA . ILE A 1 856 ? 39.863 1.995 -30.638 1.00 92.75 856 ILE A CA 1
ATOM 6923 C C . ILE A 1 856 ? 40.226 1.490 -32.038 1.00 92.75 856 ILE A C 1
ATOM 6925 O O . ILE A 1 856 ? 39.650 1.953 -33.023 1.00 92.75 856 ILE A O 1
ATOM 6929 N N . ASP A 1 857 ? 41.147 0.533 -32.143 1.00 92.75 857 ASP A N 1
ATOM 6930 C CA . ASP A 1 857 ? 41.534 -0.048 -33.431 1.00 92.75 857 ASP A CA 1
ATOM 6931 C C . ASP A 1 857 ? 40.381 -0.837 -34.066 1.00 92.75 857 ASP A C 1
ATOM 6933 O O . ASP A 1 857 ? 40.168 -0.760 -35.278 1.00 92.75 857 ASP A O 1
ATOM 6937 N N . GLN A 1 858 ? 39.578 -1.530 -33.254 1.00 93.94 858 GLN A N 1
ATOM 6938 C CA . GLN A 1 858 ? 38.362 -2.195 -33.719 1.00 93.94 858 GLN A CA 1
ATOM 6939 C C . GLN A 1 858 ? 37.329 -1.193 -34.256 1.00 93.94 858 GLN A C 1
ATOM 6941 O O . GLN A 1 858 ? 36.740 -1.446 -35.305 1.00 93.94 858 GLN A O 1
ATOM 6946 N N . LEU A 1 859 ? 37.139 -0.045 -33.593 1.00 93.81 859 LEU A N 1
ATOM 6947 C CA . LEU A 1 859 ? 36.227 1.004 -34.060 1.00 93.81 859 LEU A CA 1
ATOM 6948 C C . LEU A 1 859 ? 36.694 1.624 -35.385 1.00 93.81 859 LEU A C 1
ATOM 6950 O O . LEU A 1 859 ? 35.883 1.818 -36.287 1.00 93.81 859 LEU A O 1
ATOM 6954 N N . LYS A 1 860 ? 37.999 1.891 -35.531 1.00 92.94 860 LYS A N 1
ATOM 6955 C CA . LYS A 1 860 ? 38.577 2.371 -36.800 1.00 92.94 860 LYS A CA 1
ATOM 6956 C C . LYS A 1 860 ? 38.346 1.376 -37.929 1.00 92.94 860 LYS A C 1
ATOM 6958 O O . LYS A 1 860 ? 37.970 1.768 -39.030 1.00 92.94 860 LYS A O 1
ATOM 6963 N N . LYS A 1 861 ? 38.560 0.086 -37.652 1.00 93.19 861 LYS A N 1
ATOM 6964 C CA . LYS A 1 861 ? 38.319 -0.976 -38.627 1.00 93.19 861 LYS A CA 1
ATOM 6965 C C . LYS A 1 861 ? 36.846 -1.030 -39.035 1.00 93.19 861 LYS A C 1
ATOM 6967 O O . LYS A 1 861 ? 36.566 -1.069 -40.224 1.00 93.19 861 LYS A O 1
ATOM 6972 N N . PHE A 1 862 ? 35.930 -0.963 -38.069 1.00 93.81 862 PHE A N 1
ATOM 6973 C CA . PHE A 1 862 ? 34.492 -0.915 -38.331 1.00 93.81 862 PHE A CA 1
ATOM 6974 C C . PHE A 1 862 ? 34.111 0.262 -39.242 1.00 93.81 862 PHE A C 1
ATOM 6976 O O . PHE A 1 862 ? 33.437 0.056 -40.246 1.00 93.81 862 PHE A O 1
ATOM 6983 N N . ALA A 1 863 ? 34.593 1.473 -38.943 1.00 92.00 863 ALA A N 1
ATOM 6984 C CA . ALA A 1 863 ? 34.322 2.654 -39.763 1.00 92.00 863 ALA A CA 1
ATOM 6985 C C . ALA A 1 863 ? 34.880 2.515 -41.193 1.00 92.00 863 ALA A C 1
ATOM 6987 O O . ALA A 1 863 ? 34.222 2.907 -42.155 1.00 92.00 863 ALA A O 1
ATOM 6988 N N . ALA A 1 864 ? 36.065 1.913 -41.348 1.00 91.75 864 ALA A N 1
ATOM 6989 C CA . ALA A 1 864 ? 36.656 1.637 -42.656 1.00 91.75 864 ALA A CA 1
ATOM 6990 C C . ALA A 1 864 ? 35.875 0.573 -43.449 1.00 91.75 864 ALA A C 1
ATOM 6992 O O . ALA A 1 864 ? 35.696 0.722 -44.656 1.00 91.75 864 ALA A O 1
ATOM 6993 N N . ASP A 1 865 ? 35.393 -0.482 -42.784 1.00 91.06 865 ASP A N 1
ATOM 6994 C CA . ASP A 1 865 ? 34.558 -1.514 -43.405 1.00 91.06 865 ASP A CA 1
ATOM 6995 C C . ASP A 1 865 ? 33.193 -0.941 -43.839 1.00 91.06 865 ASP A C 1
ATOM 6997 O O . ASP A 1 865 ? 32.741 -1.239 -44.944 1.00 91.06 865 ASP A O 1
ATOM 7001 N N . ALA A 1 866 ? 32.581 -0.065 -43.032 1.00 90.62 866 ALA A N 1
ATOM 7002 C CA . ALA A 1 866 ? 31.352 0.647 -43.393 1.00 90.62 866 ALA A CA 1
ATOM 7003 C C . ALA A 1 866 ? 31.559 1.599 -44.581 1.00 90.62 866 ALA A C 1
ATOM 7005 O O . ALA A 1 866 ? 30.763 1.593 -45.514 1.00 90.62 866 ALA A O 1
ATOM 7006 N N . LEU A 1 867 ? 32.660 2.359 -44.608 1.00 89.62 867 LEU A N 1
ATOM 7007 C CA . LEU A 1 867 ? 32.994 3.216 -45.750 1.00 89.62 867 LEU A CA 1
ATOM 7008 C C . LEU A 1 867 ? 33.237 2.404 -47.030 1.00 89.62 867 LEU A C 1
ATOM 7010 O O . LEU A 1 867 ? 32.794 2.807 -48.103 1.00 89.62 867 LEU A O 1
ATOM 7014 N N . ARG A 1 868 ? 33.920 1.255 -46.931 1.00 89.75 868 ARG A N 1
ATOM 7015 C CA . ARG A 1 868 ? 34.120 0.363 -48.081 1.00 89.75 868 ARG A CA 1
ATOM 7016 C C . ARG A 1 868 ? 32.778 -0.112 -48.637 1.00 89.75 868 ARG A C 1
ATOM 7018 O O . ARG A 1 868 ? 32.558 0.021 -49.833 1.00 89.75 868 ARG A O 1
ATOM 7025 N N . LEU A 1 869 ? 31.894 -0.612 -47.771 1.00 85.75 869 LEU A N 1
ATOM 7026 C CA . LEU A 1 869 ? 30.565 -1.077 -48.175 1.00 85.75 869 LEU A CA 1
ATOM 7027 C C . LEU A 1 869 ? 29.706 0.053 -48.744 1.00 85.75 869 LEU A C 1
ATOM 7029 O O . LEU A 1 869 ? 29.008 -0.176 -49.717 1.00 85.75 869 LEU A O 1
ATOM 7033 N N . LYS A 1 870 ? 29.792 1.269 -48.195 1.00 84.62 870 LYS A N 1
ATOM 7034 C CA . LYS A 1 870 ? 29.094 2.436 -48.745 1.00 84.62 870 LYS A CA 1
ATOM 7035 C C . LYS A 1 870 ? 29.516 2.711 -50.188 1.00 84.62 870 LYS A C 1
ATOM 7037 O O . LYS A 1 870 ? 28.659 2.834 -51.050 1.00 84.62 870 LYS A O 1
ATOM 7042 N N . ASN A 1 871 ? 30.822 2.737 -50.454 1.00 83.88 871 ASN A N 1
ATOM 7043 C CA . ASN A 1 871 ? 31.344 2.956 -51.805 1.00 83.88 871 ASN A CA 1
ATOM 7044 C C . ASN A 1 871 ? 30.959 1.815 -52.768 1.00 83.88 871 ASN A C 1
ATOM 7046 O O . ASN A 1 871 ? 30.744 2.062 -53.949 1.00 83.88 871 ASN A O 1
ATOM 7050 N N . GLU A 1 872 ? 30.890 0.571 -52.277 1.00 81.38 872 GLU A N 1
ATOM 7051 C CA . GLU A 1 872 ? 30.405 -0.581 -53.052 1.00 81.38 872 GLU A CA 1
ATOM 7052 C C . GLU A 1 872 ? 28.905 -0.447 -53.375 1.00 81.38 872 GLU A C 1
ATOM 7054 O O . GLU A 1 872 ? 28.520 -0.628 -54.526 1.00 81.38 872 GLU A O 1
ATOM 7059 N N . THR A 1 873 ? 28.070 -0.063 -52.402 1.00 75.38 873 THR A N 1
ATOM 7060 C CA . THR A 1 873 ? 26.629 0.159 -52.609 1.00 75.38 873 THR A CA 1
ATOM 7061 C C . THR A 1 873 ? 26.360 1.342 -53.541 1.00 75.38 873 THR A C 1
ATOM 7063 O O . THR A 1 873 ? 25.534 1.218 -54.435 1.00 75.38 873 THR A O 1
ATOM 7066 N N . GLU A 1 874 ? 27.053 2.473 -53.374 1.00 73.25 874 GLU A N 1
ATOM 7067 C CA . GLU A 1 874 ? 26.907 3.645 -54.253 1.00 73.25 874 GLU A CA 1
ATOM 7068 C C . GLU A 1 874 ? 27.296 3.299 -55.699 1.00 73.25 874 GLU A C 1
ATOM 7070 O O . GLU A 1 874 ? 26.582 3.667 -56.628 1.00 73.25 874 GLU A O 1
ATOM 7075 N N . ALA A 1 875 ? 28.358 2.508 -55.897 1.00 71.38 875 ALA A N 1
ATOM 7076 C CA . ALA A 1 875 ? 28.709 1.986 -57.215 1.00 71.38 875 ALA A CA 1
ATOM 7077 C C . ALA A 1 875 ? 27.615 1.056 -57.778 1.00 71.38 875 ALA A C 1
ATOM 7079 O O . ALA A 1 875 ? 27.232 1.196 -58.936 1.00 71.38 875 ALA A O 1
ATOM 7080 N N . ASP A 1 876 ? 27.062 0.146 -56.970 1.00 69.19 876 ASP A N 1
ATOM 7081 C CA . ASP A 1 876 ? 25.967 -0.747 -57.378 1.00 69.19 876 ASP A CA 1
ATOM 7082 C C . ASP A 1 876 ? 24.655 0.014 -57.698 1.00 69.19 876 ASP A C 1
ATOM 7084 O O . ASP A 1 876 ? 23.890 -0.398 -58.574 1.00 69.19 876 ASP A O 1
ATOM 7088 N N . GLU A 1 877 ? 24.368 1.122 -57.008 1.00 66.62 877 GLU A N 1
ATOM 7089 C CA . GLU A 1 877 ? 23.192 1.974 -57.240 1.00 66.62 877 GLU A CA 1
ATOM 7090 C C . GLU A 1 877 ? 23.353 2.858 -58.483 1.00 66.62 877 GLU A C 1
ATOM 7092 O O . GLU A 1 877 ? 22.431 2.938 -59.303 1.00 66.62 877 GLU A O 1
ATOM 7097 N N . GLU A 1 878 ? 24.539 3.442 -58.692 1.00 63.16 878 GLU A N 1
ATOM 7098 C CA . GLU A 1 878 ? 24.901 4.130 -59.940 1.00 63.16 878 GLU A CA 1
ATOM 7099 C C . GLU A 1 878 ? 24.765 3.198 -61.161 1.00 63.16 878 GLU A C 1
ATOM 7101 O O . GLU A 1 878 ? 24.405 3.637 -62.256 1.00 63.16 878 GLU A O 1
ATOM 7106 N N . GLU A 1 879 ? 24.974 1.891 -60.972 1.00 62.50 879 GLU A N 1
ATOM 7107 C CA . GLU A 1 879 ? 24.803 0.860 -61.999 1.00 62.50 879 GLU A CA 1
ATOM 7108 C C . GLU A 1 879 ? 23.339 0.490 -62.305 1.00 62.50 879 GLU A C 1
ATOM 7110 O O . GLU A 1 879 ? 23.052 -0.024 -63.394 1.00 62.50 879 GLU A O 1
ATOM 7115 N N . LEU A 1 880 ? 22.404 0.725 -61.377 1.00 61.03 880 LEU A N 1
ATOM 7116 C CA . LEU A 1 880 ? 20.981 0.383 -61.529 1.00 61.03 880 LEU A CA 1
ATOM 7117 C C . LEU A 1 880 ? 20.162 1.491 -62.220 1.00 61.03 880 LEU A C 1
ATOM 7119 O O . LEU A 1 880 ? 19.156 1.181 -62.871 1.00 61.03 880 LEU A O 1
ATOM 7123 N N . GLY A 1 881 ? 20.621 2.746 -62.161 1.00 66.12 881 GLY A N 1
ATOM 7124 C CA . GLY A 1 881 ? 19.968 3.906 -62.781 1.00 66.12 881 GLY A CA 1
ATOM 7125 C C . GLY A 1 881 ? 18.605 4.253 -62.161 1.00 66.12 881 GLY A C 1
ATOM 7126 O O . GLY A 1 881 ? 18.296 3.843 -61.047 1.00 66.12 881 GLY A O 1
ATOM 7127 N N . GLU A 1 882 ? 17.762 5.011 -62.875 1.00 69.00 882 GLU A N 1
ATOM 7128 C CA . GLU A 1 882 ? 16.425 5.384 -62.378 1.00 69.00 882 GLU A CA 1
ATOM 7129 C C . GLU A 1 882 ? 15.511 4.153 -62.210 1.00 69.00 882 GLU A C 1
ATOM 7131 O O . GLU A 1 882 ? 15.210 3.427 -63.170 1.00 69.00 882 GLU A O 1
ATOM 7136 N N . ILE A 1 883 ? 15.068 3.934 -60.970 1.00 78.00 883 ILE A N 1
ATOM 7137 C CA . ILE A 1 883 ? 14.147 2.868 -60.569 1.00 78.00 883 ILE A CA 1
ATOM 7138 C C . ILE A 1 883 ? 12.704 3.368 -60.761 1.00 78.00 883 ILE A C 1
ATOM 7140 O O . ILE A 1 883 ? 12.373 4.434 -60.254 1.00 78.00 883 ILE A O 1
ATOM 7144 N N . PRO A 1 884 ? 11.825 2.621 -61.456 1.00 82.31 884 PRO A N 1
ATOM 7145 C CA . PRO A 1 884 ? 10.406 2.964 -61.551 1.00 82.31 884 PRO A CA 1
ATOM 7146 C C . PRO A 1 884 ? 9.713 3.045 -60.182 1.00 82.31 884 PRO A C 1
ATOM 7148 O O . PRO A 1 884 ? 9.826 2.110 -59.387 1.00 82.31 884 PRO A O 1
ATOM 7151 N N . ASP A 1 885 ? 8.911 4.094 -59.961 1.00 78.25 885 ASP A N 1
ATOM 7152 C CA . ASP A 1 885 ? 8.169 4.340 -58.708 1.00 78.25 885 ASP A CA 1
ATOM 7153 C C . ASP A 1 885 ? 7.323 3.136 -58.249 1.00 78.25 885 ASP A C 1
ATOM 7155 O O . ASP A 1 885 ? 7.177 2.882 -57.059 1.00 78.25 885 ASP A O 1
ATOM 7159 N N . GLU A 1 886 ? 6.789 2.342 -59.185 1.00 82.75 886 GLU A N 1
ATOM 7160 C CA . GLU A 1 886 ? 5.988 1.143 -58.886 1.00 82.75 886 GLU A CA 1
ATOM 7161 C C . GLU A 1 886 ? 6.775 -0.002 -58.219 1.00 82.75 886 GLU A C 1
ATOM 7163 O O . GLU A 1 886 ? 6.175 -0.929 -57.674 1.00 82.75 886 GLU A O 1
ATOM 7168 N N . PHE A 1 887 ? 8.109 0.036 -58.272 1.00 85.19 887 PHE A N 1
ATOM 7169 C CA . PHE A 1 887 ? 8.995 -0.932 -57.620 1.00 85.19 887 PHE A CA 1
ATOM 7170 C C . PHE A 1 887 ? 9.526 -0.429 -56.276 1.00 85.19 887 PHE A C 1
ATOM 7172 O O . PHE A 1 887 ? 10.197 -1.182 -55.566 1.00 85.19 887 PHE A O 1
ATOM 7179 N N . MET A 1 888 ? 9.227 0.823 -55.928 1.00 83.19 888 MET A N 1
ATOM 7180 C CA . MET A 1 888 ? 9.690 1.459 -54.704 1.00 83.19 888 MET A CA 1
ATOM 7181 C C . MET A 1 888 ? 8.693 1.245 -53.567 1.00 83.19 888 MET A C 1
ATOM 7183 O O . MET A 1 888 ? 7.478 1.310 -53.750 1.00 83.19 888 MET A O 1
ATOM 7187 N N . ASP A 1 889 ? 9.218 0.992 -52.374 1.00 84.94 889 ASP A N 1
ATOM 7188 C CA . ASP A 1 889 ? 8.427 0.943 -51.155 1.00 84.94 889 ASP A CA 1
ATOM 7189 C C . ASP A 1 889 ? 7.834 2.342 -50.885 1.00 84.94 889 ASP A C 1
ATOM 7191 O O . ASP A 1 889 ? 8.576 3.324 -50.865 1.00 84.94 889 ASP A O 1
ATOM 7195 N N . PRO A 1 890 ? 6.519 2.475 -50.661 1.00 82.62 890 PRO A N 1
ATOM 7196 C CA . PRO A 1 890 ? 5.859 3.775 -50.516 1.00 82.62 890 PRO A CA 1
ATOM 7197 C C . PRO A 1 890 ? 6.162 4.503 -49.193 1.00 82.62 890 PRO A C 1
ATOM 7199 O O . PRO A 1 890 ? 5.757 5.653 -49.032 1.00 82.62 890 PRO A O 1
ATOM 7202 N N . ILE A 1 891 ? 6.821 3.848 -48.231 1.00 80.19 891 ILE A N 1
ATOM 7203 C CA . ILE A 1 891 ? 7.246 4.434 -46.952 1.00 80.19 891 ILE A CA 1
ATOM 7204 C C . ILE A 1 891 ? 8.751 4.697 -46.982 1.00 80.19 891 ILE A C 1
ATOM 7206 O O . ILE A 1 891 ? 9.192 5.791 -46.634 1.00 80.19 891 ILE A O 1
ATOM 7210 N N . MET A 1 892 ? 9.535 3.695 -47.382 1.00 76.69 892 MET A N 1
ATOM 7211 C CA . MET A 1 892 ? 10.998 3.762 -47.343 1.00 76.69 892 MET A CA 1
ATOM 7212 C C . MET A 1 892 ? 11.609 4.355 -48.618 1.00 76.69 892 MET A C 1
ATOM 7214 O O . MET A 1 892 ? 12.778 4.724 -48.595 1.00 76.69 892 MET A O 1
ATOM 7218 N N . PHE A 1 893 ? 10.848 4.458 -49.715 1.00 78.31 893 PHE A N 1
ATOM 7219 C CA . PHE A 1 893 ? 11.311 4.905 -51.038 1.00 78.31 893 PHE A CA 1
ATOM 7220 C C . PHE A 1 893 ? 12.559 4.155 -51.531 1.00 78.31 893 PHE A C 1
ATOM 7222 O O . PHE A 1 893 ? 13.422 4.715 -52.200 1.00 78.31 893 PHE A O 1
ATOM 7229 N N . THR A 1 894 ? 12.655 2.866 -51.210 1.00 79.81 894 THR A N 1
ATOM 7230 C CA . THR A 1 894 ? 13.728 1.967 -51.652 1.00 79.81 894 THR A CA 1
ATOM 7231 C C . THR A 1 894 ? 13.156 0.835 -52.497 1.00 79.81 894 THR A C 1
ATOM 7233 O O . THR A 1 894 ? 11.963 0.547 -52.441 1.00 79.81 894 THR A O 1
ATOM 7236 N N . LEU A 1 895 ? 13.990 0.178 -53.305 1.00 82.69 895 LEU A N 1
ATOM 7237 C CA . LEU A 1 895 ? 13.555 -0.954 -54.126 1.00 82.69 895 LEU A CA 1
ATOM 7238 C C . LEU A 1 895 ? 13.010 -2.095 -53.247 1.00 82.69 895 LEU A C 1
ATOM 7240 O O . LEU A 1 895 ? 13.757 -2.670 -52.450 1.00 82.69 895 LEU A O 1
ATOM 7244 N N . MET A 1 896 ? 11.741 -2.469 -53.438 1.00 84.62 896 MET A N 1
ATOM 7245 C CA . MET A 1 896 ? 11.117 -3.573 -52.702 1.00 84.62 896 MET A CA 1
ATOM 7246 C C . MET A 1 896 ? 11.844 -4.896 -52.991 1.00 84.6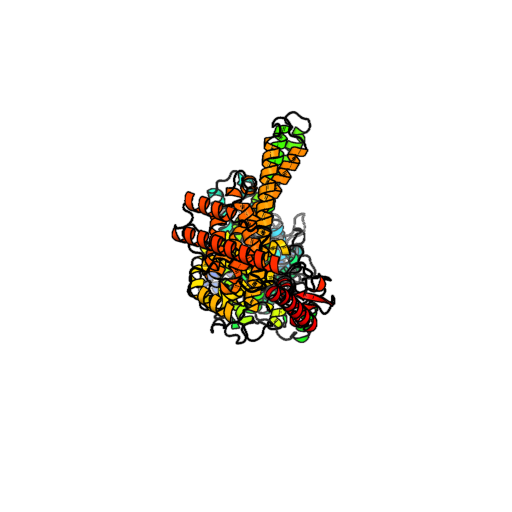2 896 MET A C 1
ATOM 7248 O O . MET A 1 896 ? 12.133 -5.240 -54.140 1.00 84.62 896 MET A O 1
ATOM 7252 N N . LYS A 1 897 ? 12.144 -5.666 -51.944 1.00 83.69 897 LYS A N 1
ATOM 7253 C CA . LYS A 1 897 ? 12.745 -7.006 -52.039 1.00 83.69 897 LYS A CA 1
ATOM 7254 C C . LYS A 1 897 ? 11.664 -8.077 -51.970 1.00 83.69 897 LYS A C 1
ATOM 7256 O O . LYS A 1 897 ? 11.676 -9.032 -52.748 1.00 83.69 897 LYS A O 1
ATOM 7261 N N . GLU A 1 898 ? 10.722 -7.913 -51.049 1.00 86.75 898 GLU A N 1
ATOM 7262 C CA . GLU A 1 898 ? 9.620 -8.839 -50.808 1.00 86.75 898 GLU A CA 1
ATOM 7263 C C . GLU A 1 898 ? 8.290 -8.078 -50.761 1.00 86.75 898 GLU A C 1
ATOM 7265 O O . GLU A 1 898 ? 7.777 -7.801 -49.678 1.00 86.75 898 GLU A O 1
ATOM 7270 N N . PRO A 1 899 ? 7.716 -7.724 -51.927 1.00 89.56 899 PRO A N 1
ATOM 7271 C CA . PRO A 1 899 ? 6.492 -6.936 -51.974 1.00 89.56 899 PRO A CA 1
ATOM 7272 C C . PRO A 1 899 ? 5.287 -7.733 -51.448 1.00 89.56 899 PRO A C 1
ATOM 7274 O O . PRO A 1 899 ? 5.014 -8.852 -51.896 1.00 89.56 899 PRO A O 1
ATOM 7277 N N . VAL A 1 900 ? 4.531 -7.137 -50.527 1.00 91.06 900 VAL A N 1
ATOM 7278 C CA . VAL A 1 900 ? 3.300 -7.671 -49.928 1.00 91.06 900 VAL A CA 1
ATOM 7279 C C . VAL A 1 900 ? 2.165 -6.657 -50.020 1.00 91.06 900 VAL A C 1
ATOM 7281 O O . VAL A 1 900 ? 2.373 -5.456 -49.888 1.00 91.06 900 VAL A O 1
ATOM 7284 N N . VAL A 1 901 ? 0.946 -7.138 -50.257 1.00 90.81 901 VAL A N 1
ATOM 7285 C CA . VAL A 1 901 ? -0.262 -6.312 -50.360 1.00 90.81 901 VAL A CA 1
ATOM 7286 C C . VAL A 1 901 ? -0.965 -6.259 -49.010 1.00 90.81 901 VAL A C 1
ATOM 7288 O O . VAL A 1 901 ? -1.256 -7.299 -48.411 1.00 90.81 901 VAL A O 1
ATOM 7291 N N . LEU A 1 902 ? -1.276 -5.045 -48.559 1.00 90.38 902 LEU A N 1
ATOM 7292 C CA . LEU A 1 902 ? -2.075 -4.812 -47.361 1.00 90.38 902 LEU A CA 1
ATOM 7293 C C . LEU A 1 902 ? -3.572 -5.005 -47.670 1.00 90.38 902 LEU A C 1
ATOM 7295 O O . LEU A 1 902 ? -4.061 -4.455 -48.657 1.00 90.38 902 LEU A O 1
ATOM 7299 N N . PRO A 1 903 ? -4.341 -5.737 -46.848 1.00 85.44 903 PRO A N 1
ATOM 7300 C CA . PRO A 1 903 ? -5.731 -6.091 -47.159 1.00 85.44 903 PRO A CA 1
ATOM 7301 C C . PRO A 1 903 ? -6.675 -4.879 -47.184 1.00 85.44 903 PRO A C 1
ATOM 7303 O O . PRO A 1 903 ? -7.609 -4.824 -47.986 1.00 85.44 903 PRO A O 1
ATOM 7306 N N . THR A 1 904 ? -6.431 -3.903 -46.309 1.00 84.88 904 THR A N 1
ATOM 7307 C CA . THR A 1 904 ? -7.302 -2.750 -46.068 1.00 84.88 904 THR A CA 1
ATOM 7308 C C . THR A 1 904 ? -6.988 -1.579 -46.989 1.00 84.88 904 THR A C 1
ATOM 7310 O O . THR A 1 904 ? -7.873 -1.114 -47.706 1.00 84.88 904 THR A O 1
ATOM 7313 N N . SER A 1 905 ? -5.738 -1.116 -47.019 1.00 83.81 905 SER A N 1
ATOM 7314 C CA . SER A 1 905 ? -5.309 -0.034 -47.915 1.00 83.81 905 SER A CA 1
ATOM 7315 C C . SER A 1 905 ? -5.087 -0.489 -49.361 1.00 83.81 905 SER A C 1
ATOM 7317 O O . SER A 1 905 ? -5.105 0.349 -50.260 1.00 83.81 905 SER A O 1
ATOM 7319 N N . LYS A 1 906 ? -4.907 -1.799 -49.608 1.00 87.00 906 LYS A N 1
ATOM 7320 C CA . LYS A 1 906 ? -4.537 -2.388 -50.915 1.00 87.00 906 LYS A CA 1
ATOM 7321 C C . LYS A 1 906 ? -3.225 -1.853 -51.496 1.00 87.00 906 LYS A C 1
ATOM 7323 O O . LYS A 1 906 ? -2.937 -2.069 -52.672 1.00 87.00 906 LYS A O 1
ATOM 7328 N N . ILE A 1 907 ? -2.426 -1.173 -50.679 1.00 88.75 907 ILE A N 1
ATOM 7329 C CA . ILE A 1 907 ? -1.108 -0.667 -51.051 1.00 88.75 907 ILE A CA 1
ATOM 7330 C C . ILE A 1 907 ? -0.105 -1.820 -50.940 1.00 88.75 907 ILE A C 1
ATOM 7332 O O . ILE A 1 907 ? -0.208 -2.656 -50.039 1.00 88.75 907 ILE A O 1
ATOM 7336 N N . THR A 1 908 ? 0.834 -1.895 -51.888 1.00 89.38 908 THR A N 1
ATOM 7337 C CA . THR A 1 908 ? 1.951 -2.845 -51.816 1.00 89.38 908 THR A CA 1
ATOM 7338 C C . THR A 1 908 ? 3.118 -2.183 -51.095 1.00 89.38 908 THR A C 1
ATOM 7340 O O . THR A 1 908 ? 3.495 -1.068 -51.440 1.00 89.38 908 THR A O 1
ATOM 7343 N N . VAL A 1 909 ? 3.658 -2.862 -50.093 1.00 90.00 909 VAL A N 1
ATOM 7344 C CA . VAL A 1 909 ? 4.809 -2.437 -49.284 1.00 90.00 909 VAL A CA 1
ATOM 7345 C C . VAL A 1 909 ? 5.813 -3.578 -49.204 1.00 90.00 909 VAL A C 1
ATOM 7347 O O . VAL A 1 909 ? 5.454 -4.726 -49.465 1.00 90.00 909 VAL A O 1
ATOM 7350 N N . ASP A 1 910 ? 7.059 -3.307 -48.834 1.00 89.31 910 ASP A N 1
ATOM 7351 C CA . ASP A 1 910 ? 8.008 -4.375 -48.535 1.00 89.31 910 ASP A CA 1
ATOM 7352 C C . ASP A 1 910 ? 7.638 -5.085 -47.219 1.00 89.31 910 ASP A C 1
ATOM 7354 O O . ASP A 1 910 ? 7.179 -4.467 -46.248 1.00 89.31 910 ASP A O 1
ATOM 7358 N N . LEU A 1 911 ? 7.838 -6.405 -47.173 1.00 86.56 911 LEU A N 1
ATOM 7359 C CA . LEU A 1 911 ? 7.554 -7.222 -45.995 1.00 86.56 911 LEU A CA 1
ATOM 7360 C C . LEU A 1 911 ? 8.324 -6.739 -44.757 1.00 86.56 911 LEU A C 1
ATOM 7362 O O . LEU A 1 911 ? 7.761 -6.732 -43.660 1.00 86.56 911 LEU A O 1
ATOM 7366 N N . ALA A 1 912 ? 9.589 -6.331 -44.908 1.00 84.50 912 ALA A N 1
ATOM 7367 C CA . ALA A 1 912 ? 10.380 -5.833 -43.787 1.00 84.50 912 ALA A CA 1
ATOM 7368 C C . ALA A 1 912 ? 9.801 -4.515 -43.254 1.00 84.50 912 ALA A C 1
ATOM 7370 O O . ALA A 1 912 ? 9.660 -4.357 -42.040 1.00 84.50 912 ALA A O 1
ATOM 7371 N N . THR A 1 913 ? 9.374 -3.617 -44.150 1.00 84.31 913 T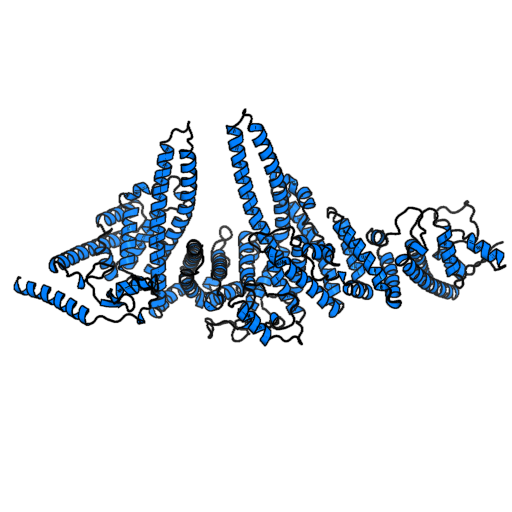HR A N 1
ATOM 7372 C CA . THR A 1 913 ? 8.746 -2.335 -43.804 1.00 84.31 913 THR A CA 1
ATOM 7373 C C . THR A 1 913 ? 7.482 -2.540 -42.970 1.00 84.31 913 THR A C 1
ATOM 7375 O O . THR A 1 913 ? 7.357 -1.967 -41.882 1.00 84.31 913 THR A O 1
ATOM 7378 N N . ILE A 1 914 ? 6.549 -3.387 -43.429 1.00 87.38 914 ILE A N 1
ATOM 7379 C CA . ILE A 1 914 ? 5.288 -3.595 -42.702 1.00 87.38 914 ILE A CA 1
ATOM 7380 C C . ILE A 1 914 ? 5.492 -4.347 -41.392 1.00 87.38 914 ILE A C 1
ATOM 7382 O O . ILE A 1 914 ? 4.907 -3.961 -40.383 1.00 87.38 914 ILE A O 1
ATOM 7386 N N . LYS A 1 915 ? 6.354 -5.371 -41.356 1.00 83.69 915 LYS A N 1
ATOM 7387 C CA . LYS A 1 915 ? 6.673 -6.052 -40.096 1.00 83.69 915 LYS A CA 1
ATOM 7388 C C . LYS A 1 915 ? 7.246 -5.070 -39.085 1.00 83.69 915 LYS A C 1
ATOM 7390 O O . LYS A 1 915 ? 6.810 -5.035 -37.940 1.00 83.69 915 LYS A O 1
ATOM 7395 N N . SER A 1 916 ? 8.170 -4.221 -39.524 1.00 80.69 916 SER A N 1
ATOM 7396 C CA . SER A 1 916 ? 8.776 -3.193 -38.688 1.00 80.69 916 SER A CA 1
ATOM 7397 C C . SER A 1 916 ? 7.740 -2.183 -38.164 1.00 80.69 916 SER A C 1
ATOM 7399 O O . SER A 1 916 ? 7.845 -1.714 -37.027 1.00 80.69 916 SER A O 1
ATOM 7401 N N . HIS A 1 917 ? 6.714 -1.840 -38.951 1.00 81.88 917 HIS A N 1
ATOM 7402 C CA . HIS A 1 917 ? 5.578 -1.038 -38.481 1.00 81.88 917 HIS A CA 1
ATOM 7403 C C . HIS A 1 917 ? 4.751 -1.783 -37.420 1.00 81.88 917 HIS A C 1
ATOM 7405 O O . HIS A 1 917 ? 4.554 -1.250 -36.328 1.00 81.88 917 HIS A O 1
ATOM 7411 N N . LEU A 1 918 ? 4.365 -3.034 -37.695 1.00 84.12 918 LEU A N 1
ATOM 7412 C CA . LEU A 1 918 ? 3.523 -3.865 -36.823 1.00 84.12 918 LEU A CA 1
ATOM 7413 C C . LEU A 1 918 ? 4.162 -4.210 -35.469 1.00 84.12 918 LEU A C 1
ATOM 7415 O O . LEU A 1 918 ? 3.441 -4.424 -34.493 1.00 84.12 918 LEU A O 1
ATOM 7419 N N . LEU A 1 919 ? 5.499 -4.214 -35.388 1.00 78.56 919 LEU A N 1
ATOM 7420 C CA . LEU A 1 919 ? 6.241 -4.352 -34.127 1.00 78.56 919 LEU A CA 1
ATOM 7421 C C . LEU A 1 919 ? 6.017 -3.172 -33.167 1.00 78.56 919 LEU A C 1
ATOM 7423 O O . LEU A 1 919 ? 6.103 -3.349 -31.951 1.00 78.56 919 LEU A O 1
ATOM 7427 N N . SER A 1 920 ? 5.728 -1.986 -33.707 1.00 72.12 920 SER A N 1
ATOM 7428 C CA . SER A 1 920 ? 5.454 -0.768 -32.938 1.00 72.12 920 SER A CA 1
ATOM 7429 C C . SER A 1 920 ? 3.952 -0.516 -32.789 1.00 72.12 920 SER A C 1
ATOM 7431 O O . SER A 1 920 ? 3.484 -0.179 -31.702 1.00 72.12 920 SER A O 1
ATOM 7433 N N . ASP A 1 921 ? 3.188 -0.683 -33.870 1.00 76.56 921 ASP A N 1
ATOM 7434 C CA . ASP A 1 921 ? 1.750 -0.435 -33.914 1.00 76.56 921 ASP A CA 1
ATOM 7435 C C . ASP A 1 921 ? 1.043 -1.468 -34.799 1.00 76.56 921 ASP A C 1
ATOM 7437 O O . ASP A 1 921 ? 1.297 -1.552 -35.995 1.00 76.56 921 ASP A O 1
ATOM 7441 N N . SER A 1 922 ? 0.126 -2.246 -34.219 1.00 83.44 922 SER A N 1
ATOM 7442 C CA . SER A 1 922 ? -0.654 -3.283 -34.916 1.00 83.44 922 SER A CA 1
ATOM 7443 C C . SER A 1 922 ? -1.789 -2.708 -35.784 1.00 83.44 922 SER A C 1
ATOM 7445 O O . SER A 1 922 ? -2.956 -3.090 -35.644 1.00 83.44 922 SER A O 1
ATOM 7447 N N . THR A 1 923 ? -1.469 -1.741 -36.643 1.00 84.44 923 THR A N 1
ATOM 7448 C CA . THR A 1 923 ? -2.399 -1.100 -37.578 1.00 84.44 923 THR A CA 1
ATOM 7449 C C . THR A 1 923 ? -1.803 -1.004 -38.984 1.00 84.44 923 THR A C 1
ATOM 7451 O O . THR A 1 923 ? -0.628 -1.272 -39.207 1.00 84.44 923 THR A O 1
ATOM 7454 N N . ASP A 1 924 ? -2.641 -0.702 -39.972 1.00 86.06 924 ASP A N 1
ATOM 7455 C CA . ASP A 1 924 ? -2.216 -0.384 -41.334 1.00 86.06 924 ASP A CA 1
ATOM 7456 C C . ASP A 1 924 ? -1.691 1.069 -41.368 1.00 86.06 924 ASP A C 1
ATOM 7458 O O . ASP A 1 924 ? -2.418 1.993 -40.978 1.00 86.06 924 ASP A O 1
ATOM 7462 N N . PRO A 1 925 ? -0.455 1.308 -41.843 1.00 85.62 925 PRO A N 1
ATOM 7463 C CA . PRO A 1 925 ? 0.198 2.614 -41.756 1.00 85.62 925 PRO A CA 1
ATOM 7464 C C . PRO A 1 925 ? -0.504 3.721 -42.557 1.00 85.62 925 PRO A C 1
ATOM 7466 O O . PRO A 1 925 ? -0.286 4.901 -42.279 1.00 85.62 925 PRO A O 1
ATOM 7469 N N . PHE A 1 926 ? -1.357 3.379 -43.530 1.00 86.12 926 PHE A N 1
ATOM 7470 C CA . PHE A 1 926 ? -1.986 4.355 -44.426 1.00 86.12 926 PHE A CA 1
ATOM 7471 C C . PHE A 1 926 ? -3.385 4.783 -43.984 1.00 86.12 926 PHE A C 1
ATOM 7473 O O . PHE A 1 926 ? -3.825 5.883 -44.318 1.00 86.12 926 PHE A O 1
ATOM 7480 N N . ASN A 1 927 ? -4.104 3.939 -43.241 1.00 84.25 927 ASN A N 1
ATOM 7481 C CA . ASN A 1 927 ? -5.490 4.211 -42.835 1.00 84.25 927 ASN A CA 1
ATOM 7482 C C . ASN A 1 927 ? -5.783 3.921 -41.348 1.00 84.25 927 ASN A C 1
ATOM 7484 O O . ASN A 1 927 ? -6.896 4.184 -40.891 1.00 84.25 927 ASN A O 1
ATOM 7488 N N . ARG A 1 928 ? -4.797 3.413 -40.595 1.00 82.81 928 ARG A N 1
ATOM 7489 C CA . ARG A 1 928 ? -4.858 3.061 -39.166 1.00 82.81 928 ARG A CA 1
ATOM 7490 C C . ARG A 1 928 ? -5.890 1.989 -38.796 1.00 82.81 928 ARG A C 1
ATOM 7492 O O . ARG A 1 928 ? -6.254 1.875 -37.625 1.00 82.81 928 ARG A O 1
ATOM 7499 N N . SER A 1 929 ? -6.375 1.190 -39.749 1.00 83.00 929 SER A N 1
ATOM 7500 C CA . SER A 1 929 ? -7.226 0.038 -39.422 1.00 83.00 929 SER A CA 1
ATOM 7501 C C . SER A 1 929 ? -6.406 -1.082 -38.768 1.00 83.00 929 SER A C 1
ATOM 7503 O O . SER A 1 929 ? -5.251 -1.255 -39.151 1.00 83.00 929 SER A O 1
ATOM 7505 N N . PRO A 1 930 ? -6.960 -1.864 -37.822 1.00 85.50 930 PRO A N 1
ATOM 7506 C CA . PRO A 1 930 ? -6.250 -2.990 -37.213 1.00 85.50 930 PRO A CA 1
ATOM 7507 C C . PRO A 1 930 ? -5.732 -3.975 -38.267 1.00 85.50 930 PRO A C 1
ATOM 7509 O O . PRO A 1 930 ? -6.492 -4.384 -39.144 1.00 85.50 930 PRO A O 1
ATOM 7512 N N . LEU A 1 931 ? -4.457 -4.352 -38.166 1.00 86.69 931 LEU A N 1
ATOM 7513 C CA . LEU A 1 931 ? -3.784 -5.240 -39.114 1.00 86.69 931 LEU A CA 1
ATOM 7514 C C . LEU A 1 931 ? -2.868 -6.208 -38.358 1.00 86.69 931 LEU A C 1
ATOM 7516 O O . LEU A 1 931 ? -2.130 -5.797 -37.463 1.00 86.69 931 LEU A O 1
ATOM 7520 N N . THR A 1 932 ? -2.895 -7.486 -38.733 1.00 84.75 932 THR A N 1
ATOM 7521 C CA . THR A 1 932 ? -1.915 -8.486 -38.278 1.00 84.75 932 THR A CA 1
ATOM 7522 C C . THR A 1 932 ? -1.078 -8.985 -39.448 1.00 84.75 932 THR A C 1
ATOM 7524 O O . THR A 1 932 ? -1.504 -8.919 -40.602 1.00 84.75 932 THR A O 1
ATOM 7527 N N . ILE A 1 933 ? 0.126 -9.491 -39.161 1.00 84.12 933 ILE A N 1
ATOM 7528 C CA . ILE A 1 933 ? 1.050 -9.931 -40.213 1.00 84.12 933 ILE A CA 1
ATOM 7529 C C . ILE A 1 933 ? 0.471 -11.081 -41.049 1.00 84.12 933 ILE A C 1
ATOM 7531 O O . ILE A 1 933 ? 0.673 -11.109 -42.254 1.00 84.12 933 ILE A O 1
ATOM 7535 N N . ASP A 1 934 ? -0.339 -11.961 -40.457 1.00 86.62 934 ASP A N 1
ATOM 7536 C CA . ASP A 1 934 ? -0.970 -13.085 -41.167 1.00 86.62 934 ASP A CA 1
ATOM 7537 C C . ASP A 1 934 ? -1.995 -12.651 -42.225 1.00 86.62 934 ASP A C 1
ATOM 7539 O O . ASP A 1 934 ? -2.393 -13.443 -43.078 1.00 86.62 934 ASP A O 1
ATOM 7543 N N . GLN A 1 935 ? -2.453 -11.397 -42.166 1.00 85.31 935 GLN A N 1
ATOM 7544 C CA . GLN A 1 935 ? -3.442 -10.855 -43.094 1.00 85.31 935 GLN A CA 1
ATOM 7545 C C . GLN A 1 935 ? -2.811 -10.259 -44.361 1.00 85.31 935 GLN A C 1
ATOM 7547 O O . GLN A 1 935 ? -3.549 -9.915 -45.288 1.00 85.31 935 GLN A O 1
ATOM 7552 N N . VAL A 1 936 ? -1.480 -10.111 -44.424 1.00 88.62 936 VAL A N 1
ATOM 7553 C CA . VAL A 1 936 ? -0.798 -9.572 -45.612 1.00 88.62 936 VAL A CA 1
ATOM 7554 C C . VAL A 1 936 ? -0.599 -10.668 -46.658 1.00 88.62 936 VAL A C 1
ATOM 7556 O O . VAL A 1 936 ? -0.221 -11.795 -46.343 1.00 88.62 936 VAL A O 1
ATOM 7559 N N . THR A 1 937 ? -0.834 -10.345 -47.929 1.00 89.50 937 THR A N 1
ATOM 7560 C CA . THR A 1 937 ? -0.718 -11.321 -49.026 1.00 89.50 937 THR A CA 1
ATOM 7561 C C . THR A 1 937 ? 0.509 -11.037 -49.896 1.00 89.50 937 THR A C 1
ATOM 7563 O O . THR A 1 937 ? 0.632 -9.911 -50.382 1.00 89.50 937 THR A O 1
ATOM 7566 N N . PRO A 1 938 ? 1.401 -12.013 -50.157 1.00 90.19 938 PRO A N 1
ATOM 7567 C CA . PRO A 1 938 ? 2.563 -11.816 -51.030 1.00 90.19 938 PRO A CA 1
ATOM 7568 C C . PRO A 1 938 ? 2.189 -11.384 -52.455 1.00 90.19 938 PRO A C 1
ATOM 7570 O O . PRO A 1 938 ? 1.360 -12.023 -53.101 1.00 90.19 938 PRO A O 1
ATOM 7573 N N . ASN A 1 939 ? 2.838 -10.337 -52.975 1.00 89.44 939 ASN A N 1
ATOM 7574 C CA . ASN A 1 939 ? 2.668 -9.866 -54.351 1.00 89.44 939 ASN A CA 1
ATOM 7575 C C . ASN A 1 939 ? 3.706 -10.528 -55.275 1.00 89.44 939 ASN A C 1
ATOM 7577 O O . ASN A 1 939 ? 4.727 -9.941 -55.643 1.00 89.44 939 ASN A O 1
ATOM 7581 N N . THR A 1 940 ? 3.466 -11.792 -55.630 1.00 88.88 940 THR A N 1
ATOM 7582 C CA . THR A 1 940 ? 4.404 -12.593 -56.438 1.00 88.88 940 THR A CA 1
ATOM 7583 C C . THR A 1 940 ? 4.638 -12.025 -57.836 1.00 88.88 940 THR A C 1
ATOM 7585 O O . THR A 1 940 ? 5.744 -12.150 -58.366 1.00 88.88 940 THR A O 1
ATOM 7588 N N . ASP A 1 941 ? 3.629 -11.374 -58.418 1.00 85.94 941 ASP A N 1
ATOM 7589 C CA . ASP A 1 941 ? 3.717 -10.782 -59.754 1.00 85.94 941 ASP A CA 1
ATOM 7590 C C . ASP A 1 941 ? 4.646 -9.565 -59.763 1.00 85.94 941 ASP A C 1
ATOM 7592 O O . ASP A 1 941 ? 5.514 -9.454 -60.632 1.00 85.94 941 ASP A O 1
ATOM 7596 N N . LEU A 1 942 ? 4.524 -8.680 -58.765 1.00 87.19 942 LEU A N 1
ATOM 7597 C CA . LEU A 1 942 ? 5.419 -7.532 -58.638 1.00 87.19 942 LEU A CA 1
ATOM 7598 C C . LEU A 1 942 ? 6.851 -7.968 -58.321 1.00 87.19 942 LEU A C 1
ATOM 7600 O O . LEU A 1 942 ? 7.782 -7.440 -58.923 1.00 87.19 942 LEU A O 1
ATOM 7604 N N . LYS A 1 943 ? 7.031 -8.982 -57.461 1.00 88.62 943 LYS A N 1
ATOM 7605 C CA . LYS A 1 943 ? 8.354 -9.567 -57.186 1.00 88.62 943 LYS A CA 1
ATOM 7606 C C . LYS A 1 943 ? 9.015 -10.035 -58.486 1.00 88.62 943 LYS A C 1
ATOM 7608 O O . LYS A 1 943 ? 10.112 -9.608 -58.821 1.00 88.62 943 LYS A O 1
ATOM 7613 N N . LYS A 1 944 ? 8.298 -10.804 -59.312 1.00 86.81 944 LYS A N 1
ATOM 7614 C CA . LYS A 1 944 ? 8.824 -11.266 -60.605 1.00 86.81 944 LYS A CA 1
ATOM 7615 C C . LYS A 1 944 ? 9.231 -10.108 -61.530 1.00 86.81 944 LYS A C 1
ATOM 7617 O O . LYS A 1 944 ? 10.303 -10.172 -62.126 1.00 86.81 944 LYS A O 1
ATOM 7622 N N . ARG A 1 945 ? 8.427 -9.042 -61.607 1.00 86.38 945 ARG A N 1
ATOM 7623 C CA . ARG A 1 945 ? 8.744 -7.833 -62.394 1.00 86.38 945 ARG A CA 1
ATOM 7624 C C . ARG A 1 945 ? 9.984 -7.102 -61.873 1.00 86.38 945 ARG A C 1
ATOM 7626 O O . ARG A 1 945 ? 10.804 -6.664 -62.676 1.00 86.38 945 ARG A O 1
ATOM 7633 N N . ILE A 1 946 ? 10.155 -7.017 -60.553 1.00 85.38 946 ILE A N 1
ATOM 7634 C CA . ILE A 1 946 ? 11.343 -6.432 -59.914 1.00 85.38 946 ILE A CA 1
ATOM 7635 C C . ILE A 1 946 ? 12.594 -7.262 -60.234 1.00 85.38 946 ILE A C 1
ATOM 7637 O O . ILE A 1 946 ? 13.635 -6.712 -60.595 1.00 85.38 946 ILE A O 1
ATOM 7641 N N . GLU A 1 947 ? 12.508 -8.590 -60.160 1.00 84.12 947 GLU A N 1
ATOM 7642 C CA . GLU A 1 947 ? 13.619 -9.475 -60.520 1.00 84.12 947 GLU A CA 1
ATOM 7643 C C . GLU A 1 947 ? 13.969 -9.406 -62.018 1.00 84.12 947 GLU A C 1
ATOM 7645 O O . GLU A 1 947 ? 15.150 -9.371 -62.369 1.00 84.12 947 GLU A O 1
ATOM 7650 N N . GLU A 1 948 ? 12.975 -9.328 -62.908 1.00 83.88 948 GLU A N 1
ATOM 7651 C CA . GLU A 1 948 ? 13.178 -9.111 -64.348 1.00 83.88 948 GLU A CA 1
ATOM 7652 C C . GLU A 1 948 ? 13.811 -7.737 -64.636 1.00 83.88 948 GLU A C 1
ATOM 7654 O O . GLU A 1 948 ? 14.714 -7.631 -65.472 1.00 83.88 948 GLU A O 1
ATOM 7659 N N . PHE A 1 949 ? 13.422 -6.695 -63.896 1.00 83.75 949 PHE A N 1
ATOM 7660 C CA . PHE A 1 949 ? 14.043 -5.371 -63.968 1.00 83.75 949 PHE A CA 1
ATOM 7661 C C . PHE A 1 949 ? 15.521 -5.418 -63.547 1.00 83.75 949 PHE A C 1
ATOM 7663 O O . PHE A 1 949 ? 16.388 -4.992 -64.313 1.00 83.75 949 PHE A O 1
ATOM 7670 N N . LYS A 1 950 ? 15.838 -6.043 -62.403 1.00 79.44 950 LYS A N 1
ATOM 7671 C CA . LYS A 1 950 ? 17.229 -6.245 -61.949 1.00 79.44 950 LYS A CA 1
ATOM 7672 C C . LYS A 1 950 ? 18.059 -7.008 -62.986 1.00 79.44 950 LYS A C 1
ATOM 7674 O O . LYS A 1 950 ? 19.209 -6.657 -63.246 1.00 79.44 950 LYS A O 1
ATOM 7679 N N . GLN A 1 951 ? 17.494 -8.056 -63.589 1.00 77.81 951 GLN A N 1
ATOM 7680 C CA . GLN A 1 951 ? 18.191 -8.856 -64.600 1.00 77.81 951 GLN A CA 1
ATOM 7681 C C . GLN A 1 951 ? 18.382 -8.109 -65.922 1.00 77.81 951 GLN A C 1
ATOM 7683 O O . GLN A 1 951 ? 19.443 -8.240 -66.529 1.00 77.81 951 GLN A O 1
ATOM 7688 N N . SER A 1 952 ? 17.395 -7.333 -66.377 1.00 76.31 952 SER A N 1
ATOM 7689 C CA . SER A 1 952 ? 17.505 -6.571 -67.627 1.00 76.31 952 SER A CA 1
ATOM 7690 C C . SER A 1 952 ? 18.585 -5.492 -67.533 1.00 76.31 952 SER A C 1
ATOM 7692 O O . SER A 1 952 ? 19.424 -5.405 -68.426 1.00 76.31 952 SER A O 1
ATOM 7694 N N . ARG A 1 953 ? 18.669 -4.770 -66.408 1.00 73.06 953 ARG A N 1
ATOM 7695 C CA . ARG A 1 953 ? 19.747 -3.800 -66.149 1.00 73.06 953 ARG A CA 1
ATOM 7696 C C . ARG A 1 953 ? 21.125 -4.462 -66.052 1.00 73.06 953 ARG A C 1
ATOM 7698 O O . ARG A 1 953 ? 22.068 -3.985 -66.678 1.00 73.06 953 ARG A O 1
ATOM 7705 N N . LYS A 1 954 ? 21.234 -5.625 -65.392 1.00 65.12 954 LYS A N 1
ATOM 7706 C CA . LYS A 1 954 ? 22.488 -6.406 -65.355 1.00 65.12 954 LYS A CA 1
ATOM 7707 C C . LYS A 1 954 ? 22.914 -6.945 -66.730 1.00 65.12 954 LYS A C 1
ATOM 7709 O O . LYS A 1 954 ? 24.108 -7.003 -67.006 1.00 65.12 954 LYS A O 1
ATOM 7714 N N . ARG A 1 955 ? 21.972 -7.330 -67.604 1.00 60.38 955 ARG A N 1
ATOM 7715 C CA . ARG A 1 955 ? 22.264 -7.851 -68.959 1.00 60.38 955 ARG A CA 1
ATOM 7716 C C . ARG A 1 955 ? 22.706 -6.768 -69.940 1.00 60.38 955 ARG A C 1
ATOM 7718 O O . ARG A 1 955 ? 23.668 -7.001 -70.661 1.00 60.38 955 ARG A O 1
ATOM 7725 N N . VAL A 1 956 ? 22.072 -5.592 -69.915 1.00 58.34 956 VAL A N 1
ATOM 7726 C CA . VAL A 1 956 ? 22.478 -4.432 -70.738 1.00 58.34 956 VAL A CA 1
ATOM 7727 C C . VAL A 1 956 ? 23.949 -4.056 -70.492 1.00 58.34 956 VAL A C 1
ATOM 7729 O O . VAL A 1 956 ? 24.626 -3.586 -71.400 1.00 58.34 956 VAL A O 1
ATOM 7732 N N . LYS A 1 957 ? 24.473 -4.344 -69.294 1.00 46.44 957 LYS A N 1
ATOM 7733 C CA . LYS A 1 957 ? 25.867 -4.105 -68.908 1.00 46.44 957 LYS A CA 1
ATOM 7734 C C . LYS A 1 957 ? 26.861 -5.165 -69.412 1.00 46.44 957 LYS A C 1
ATOM 7736 O O . LYS A 1 957 ? 27.974 -4.804 -69.772 1.00 46.44 957 LYS A O 1
ATOM 7741 N N . ILE A 1 958 ? 26.486 -6.451 -69.480 1.00 52.44 958 ILE A N 1
ATOM 7742 C CA . ILE A 1 958 ? 27.362 -7.520 -70.025 1.00 52.44 958 ILE A CA 1
ATOM 7743 C C . ILE A 1 958 ? 27.605 -7.325 -71.531 1.00 52.44 958 ILE A C 1
ATOM 7745 O O . ILE A 1 958 ? 28.625 -7.761 -72.045 1.00 52.44 958 ILE A O 1
ATOM 7749 N N . GLU A 1 959 ? 26.691 -6.654 -72.233 1.00 47.00 959 GLU A N 1
ATOM 7750 C CA . GLU A 1 959 ? 26.863 -6.296 -73.648 1.00 47.00 959 GLU A CA 1
ATOM 7751 C C . GLU A 1 959 ? 27.591 -4.948 -73.865 1.00 47.00 959 GLU A C 1
ATOM 7753 O O . GLU A 1 959 ? 27.911 -4.625 -75.007 1.00 47.00 959 GLU A O 1
ATOM 7758 N N . HIS A 1 9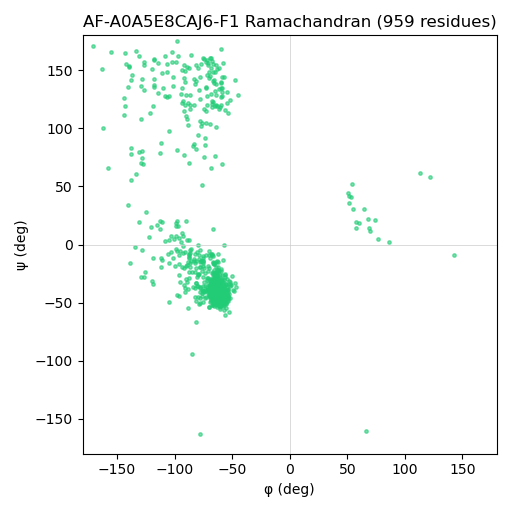60 ? 27.849 -4.158 -72.809 1.00 47.03 960 HIS A N 1
ATOM 7759 C CA . HIS A 1 960 ? 28.524 -2.843 -72.874 1.00 47.03 960 HIS A CA 1
ATOM 7760 C C . HIS A 1 960 ? 29.925 -2.795 -72.225 1.00 47.03 960 HIS A C 1
ATOM 7762 O O . HIS A 1 960 ? 30.639 -1.815 -72.442 1.00 47.03 960 HIS A O 1
ATOM 7768 N N . ASN A 1 961 ? 30.319 -3.821 -71.463 1.00 36.97 961 ASN A N 1
ATOM 7769 C CA . ASN A 1 961 ? 31.698 -4.080 -71.015 1.00 36.97 961 ASN A CA 1
ATOM 7770 C C . ASN A 1 961 ? 32.355 -5.122 -71.923 1.00 36.97 961 ASN A C 1
ATOM 7772 O O . ASN A 1 961 ? 33.588 -5.032 -72.118 1.00 36.97 961 ASN A O 1
#

Radius of gyration: 41.49 Å; Cα contacts (8 Å, |Δi|>4): 1106; chains: 1; bounding box: 91×78×153 Å

Nearest PDB structures (foldseek):
  2qiz-assembly1_A  TM=8.285E-01  e=3.423E-47  Saccharomyces cerevisiae
  3m63-assembly1_A  TM=8.010E-01  e=6.636E-47  Saccharomyces cerevisiae
  3m62-assembly1_A  TM=7.999E-01  e=1.159E-46  Saccharomyces cerevisiae
  2qj0-assembly1_A  TM=8.378E-01  e=8.716E-45  Saccharomyces cerevisiae
  1wgm-assembly1_A  TM=9.663E-01  e=7.695E-04  Homo sapiens

Sequence (961 aa):
MATVQTPQGTALAKALNVSLVPLTAEGNTGSKVPLYLTAYAAELEQEDKPLLLSIEDIDAILWAAIHQKFHTQKLAYFYFYRSWKHSEDMLRSLSKSSSDNAKAQSSTLRELQSFLINYGLLAATEPDVFEPEEGNKPFDLAAFITKQNDDSERFWSFFHLVANRAAENATLTELIEPIVQQINSKILSSPTQNLSISASYLETFEHLVSNKNILNAIVSLESFNPKGISAPELEKKSVLGPVLSISPVNPQSSMATFGNSSSLTKAAIQNAYAGIRSELKFIQEKLFYLCDKIIRNSEETRNKLLEFFGSLIDANHKRVAMQVDYKVISSDAIMINVTALLVRFCEPFVDVHGTKIDKISMDYFSIKPVYTIDDETMINGDSTEAKAFYEKTKDSTKKANFISDVFYLAIAYLHYGGGGCMHYHERTRKHLEDMQNHEQYLKKQLEQYKGTPNERALKMALVKLEGEKNIINAYFHLIKAVLFDHHLQSQIMKFNLFLSLFLVRAVDPEKKYPSQKISLPFPSDQPPDFFKFWPEYFLDIIPTYFLFFSRNLPDLLIHQNLSPLLTFLVTFLRMTHYVKNPYVKTRFVEVIFTGSIELFVNTRGFFVDAFNTDHMCLDNLFHTLLQFYIDIERTGASSQFEDKFNARYYISQIIKTLWNNRVYRDRLEAESKTDTEFFVRFVALLLNDATYLLDESLSKLSEIHRLQKELESSDPANISAEQTDQQRQLASVERMAKSYVQLAQQSVVLLKLFTQAVPRAFVTPELVDRLAAMLDYNLEALVGPKCRELKVKNSEEYGFKPRELLSYMVDVYLNLSKQEEFIKAVANDGRSFRPELFDRAVDLLSKRLLKSPAEIDQLKKFAADALRLKNETEADEEELGEIPDEFMDPIMFTLMKEPVVLPTSKITVDLATIKSHLLSDSTDPFNRSPLTIDQVTPNTDLKKRIEEFKQSRKRVKIEHN

Secondary structure (DSSP, 8-state):
------HHHHHHHHHHTEESSPPPSSS-SSS-PPEE-HHHHHHHHHTT--S---STTHHHHHHHHHHHH-SS---HHHHHHHHHHHHHHHHHHHTT---HHHHHHHHHHHHHHHHHHHHHHHHHH-GGGTS--SSS----HHHHHTS--TTHHHHHHHHHHHHHHHHHTT-HHHHHHHHHHHHHHHHHHS-S--HHHHHHHHHHHHHHHHSHHHHHHHHHSGGGS-SS--HHHHHHHSSSHHHHT-SS-SHHHHHHHHTTGGGS-HHHHHHHHHHHHHHHHHHHHHHHHHHHHHHHH-HHHHHHHHHHHHHHHHT-GGGGSSS--TTSS--HHHHHHHHHHHHHHHTTT--TT-TTGGGS-S-TTTEE-SS--TTSPBSS--HHHHHHHHHHH-EEEEEPPHHHHHHHHHHHIIIIIIIHHHHHHHHHHHHHHHHHHHHHHHHHHHHHTTTSTHHHHHHHHHHHHHHHHHHHHHHHHHHHHHHT-HHHHHHHHHHHHHHHHHHHHHH-TTS-TTTS---SS-S-SSPPHHHHTSBTHHHHHHHHHHHHHHHH-THHHHTS--HHHHHHHHHHHHSGGG---HHHHHHHHHHHHHHHS-SSTT---TTHHHHHH-HHHHHHHHHHHHHHHHHTT----TTHHHHHHHHHHHHHHHHHHHTTSHHHHHHHHHHHHH-HHHHHHHHHHHHHHHHHHHHHHHHHHHHHHHHHHHHHTS-TT---HHHHHHHHHHHHHHHHHHHHHHHHHHHHHHHHHHHHH-GGGG-STTTHHHHHHHHHHHHHHHHSSGGGTT--TTTTTTT--HHHHHHHHHHHHHHHTT-HHHHHHHHT-TTT--HHHHHHHHHHHHHTT-S-HHHHHHHHHHHHHHHHHHHHHHHHHHHH-SPPGGGB-TTT-SB-SSEEE-TTT--EEEHHHHHHHHTT-SB-TTT--B--GGG-EE-HHHHHHHHHHHHHHHHHHHTT-

Foldseek 3Di:
DPQPEQLQQVLLCQLLLADCDDDDPPDDPDDDRRHHLVVVNVVCVVVVHRSYDDLVCVVVVLLSSLVRVPPPDDDSLVSLLSSLVRLVVLLVVLVVPPDPSSVVNNVSSVSSNVVSLVSNLCCLLPVCVRDPDPPDDGDLVLVVQLDDDPPNVSVLVSVLSSLVVCLVVVNNLSRQVVSLLVLLVVLVVDPQPDLSSLVSSLVSLLSQLVRLSSLVSLLPDCLQAPPDDFLQCLLRRHSCNSLLLNACLDLVNLCVQQLPVVPDDPVSLVVSLVVRQVSRVVSLVSVLSSLVSQCPSDPSSVLSVLLSLQSSLQNQPQLPPPDHDPVRHHDLRSLLSVLLNLLVVLVVQQDLQNPNLVLADLCQLLEDASHDCQVFDFQADDSVLLVVVSVVSRDPVDDRDSNHSSLVSNLSSLVRHLVSLVVVLVVLVVVLVVLVVVLVVLVVVLVVQPPHPCNVVSVVVNVVSVSVSSSSVSSSSSSCSSSLDPVSLLSVLSSLLSLLQSLCLQQQPVSCPPVDDGDPDDPDLEGDSSNRGDGPSSLQSNLSSLVVCLVRPVVSLQPDDCVSLVLSLQRCLRSVNSGLQLVSNLSSLVSLLSQQDDSDVPRGRSCLVVCQPPCSNLVGVLVSLLVSLLVLLDRPDPCSVVSSLSSVLSSLSSCVSSLVHVSSLVVLQVCCVPPVPSVLLSVLSLLVLLLVLLVLLLVLLLVLLVLVVVLVVDDPVDCDPVNVVSVVVNVVSLVVNLSSQSSNLSSLLVLLSCLLRPVVSCLPLLHLLSLLLSLLVSLCCCQNPVVVSSDHPPCVSSVHDSLVSLLSSLSNCLSNLPPVSNLLSNLPNPPRRDLVSLVSSLVSCVVVVSDDPVSSVSSNVSSVSSPVSNVVVVVVVVLLPDDDQLQAAPVPRHGAQWWKAAPVVRDIHHLSVVVSVCSSPQADPPPRHGHDSVRIGTPVVSNVVSVVSVVVSVVVVVVVD

Organism: NCBI:txid2606893

Mean predicted aligned error: 11.95 Å

Solvent-accessible surface area (backbone atoms only — not comparable to full-atom values): 52639 Å² total; per-residue (Å²): 133,88,72,81,58,51,74,49,20,51,46,50,30,61,24,67,41,38,32,81,57,86,79,73,93,80,85,72,96,86,68,85,82,53,46,56,37,63,68,53,43,51,48,31,62,72,69,77,45,78,91,59,60,54,80,89,50,39,69,61,52,52,51,37,52,53,68,69,65,45,88,82,59,86,57,70,43,58,50,31,50,51,26,42,50,42,32,51,56,47,44,65,60,36,73,78,46,90,48,69,68,38,52,52,30,44,51,54,42,53,53,49,43,54,51,35,34,53,53,32,39,46,39,67,70,44,45,62,83,76,53,72,85,76,92,63,83,74,86,57,61,44,64,54,67,50,47,92,52,104,56,51,70,63,50,50,52,53,51,50,51,23,47,50,53,25,51,76,68,74,45,35,53,76,50,47,51,60,37,52,54,49,45,42,54,48,53,72,70,47,78,72,77,47,71,71,60,58,46,33,52,50,51,44,51,46,58,47,51,68,38,67,68,52,34,53,41,53,66,65,40,68,45,40,62,61,80,97,61,54,22,45,47,46,35,66,63,20,63,54,28,39,65,46,37,64,44,70,70,42,78,63,43,14,43,76,77,25,52,59,50,93,80,52,53,75,67,58,53,52,53,51,29,55,50,52,41,54,52,42,49,54,49,51,52,53,54,39,53,46,52,49,45,42,47,70,70,39,73,66,47,26,49,54,53,47,39,39,55,19,51,56,48,69,42,27,68,58,50,66,41,97,75,62,64,77,83,60,29,53,60,68,26,34,30,43,45,51,30,55,44,32,51,57,71,41,52,91,53,50,40,96,70,45,87,46,53,84,67,46,65,86,57,49,83,29,28,54,56,55,56,80,66,84,90,52,62,34,27,47,54,52,72,66,60,40,50,57,48,39,69,73,55,51,36,84,86,45,72,67,52,70,65,29,52,44,49,56,47,31,55,51,24,47,46,45,19,46,38,15,51,51,54,48,51,54,51,49,51,53,52,50,51,52,51,51,53,50,50,54,52,52,53,55,48,46,67,74,39,60,93,44,89,60,34,63,56,50,54,53,52,49,54,51,50,52,53,55,49,36,56,54,51,9,42,50,53,48,52,48,32,58,72,68,33,67,69,63,50,51,53,51,50,50,46,42,37,31,48,26,41,48,56,47,22,69,62,41,90,81,59,45,49,73,84,40,85,85,73,81,80,61,98,57,73,63,61,53,71,72,60,20,55,33,53,35,59,75,65,44,46,46,42,55,51,52,51,45,32,61,74,73,43,48,76,72,55,76,85,51,89,56,62,42,45,52,52,33,46,47,49,56,51,57,40,55,68,46,44,63,57,65,67,56,53,42,41,40,46,46,44,53,27,59,22,52,39,60,84,49,94,97,38,78,15,82,38,49,66,45,60,75,68,36,61,72,37,65,74,43,43,66,63,27,48,51,51,49,58,50,58,46,74,71,72,89,50,97,61,38,75,64,54,34,53,56,44,45,46,30,46,49,55,36,49,60,66,50,61,81,40,63,69,56,55,57,46,52,50,51,41,51,69,76,42,45,65,65,45,46,37,42,50,48,48,49,49,53,48,32,46,51,27,43,50,51,22,51,51,37,34,32,50,47,30,50,50,52,51,55,60,69,74,46,66,88,89,62,84,46,77,64,57,58,48,51,53,52,50,44,58,52,46,53,56,52,28,27,54,31,31,50,48,20,54,45,40,43,49,48,50,30,54,49,31,64,72,44,38,72,70,58,45,39,83,56,41,19,51,61,52,27,46,45,52,29,43,52,46,39,44,66,56,39,81,58,34,66,45,56,65,42,84,68,40,70,82,32,60,58,50,68,68,62,52,52,49,39,54,49,45,36,52,61,44,38,59,83,42,68,62,39,40,49,27,36,34,64,27,82,87,45,55,51,74,67,47,55,54,48,43,48,52,52,34,57,79,66,66,70,54,54,72,67,57,48,52,49,51,54,50,43,53,52,53,19,51,52,48,29,55,52,48,52,53,56,48,69,65,61,56,89,74,61,71,92,48,32,17,85,86,78,71,41,77,46,80,49,34,24,30,37,77,85,82,62,49,62,33,22,47,47,60,52,52,39,44,42,53,79,44,56,37,36,94,89,77,65,48,82,46,58,80,89,61,49,43,77,34,65,68,60,38,51,53,48,53,51,50,56,50,50,51,56,50,61,45,70,78,72,109

InterPro domains:
  IPR003613 U-box domain [PF04564] (883-954)
  IPR003613 U-box domain [PS51698] (882-956)
  IPR003613 U-box domain [SM00504] (886-949)
  IPR013083 Zinc finger, RING/FYVE/PHD-type [G3DSA:3.30.40.10] (882-959)
  IPR019474 Ubiquitin conjugation factor E4, core [PF10408] (240-865)
  IPR045132 Ubiquitin conjugation factor E4 [PTHR13931] (12-955)

pLDDT: mean 85.67, std 10.49, range [33.56, 98.25]